Protein AF-F2U8V0-F1 (afdb_monomer_lite)

pLDDT: mean 76.18, std 14.38, range [23.23, 94.94]

Secondary structure (DSSP, 8-state):
-PPP-EEEE-SSTTS-SSS-EEEE--SS-------S--------------------SSHHHHHHHHHHHHHHHHHHHHHHS-SSPP-S-TTHHHHHHHHHHHHHHHHHHHHHHHHHHHHHHHHHHHHHHHHHHHHHHHHHHHHHHHHHHHHHHHHHHHHHHHHHHHHT------HHHHHHHHHHHHHHHHHHHHHHHHHHHHHHHHHHHHHHHHHHHHHHHHHHHHHHHHHHHHHHHHHHHHHHHHHHS------HHHHHHHHHHHHHHHHHHHHHHHHHHHTTGGG-THHHHHHHHHHHHHHHHHHHHHHHHHHHHHHHHHHHHHHHHHHHHHHHHHHHHHHHHHHTTSS---TTTHHHHHHHHHHHHHHHHHHHHHHHHHHHHHHHHHHHHHHHHHHHHHHHHHHHHHHHHHHHHH-SSS-HHHHHHHHHHHHHHHHHHHHHHHHHHHHHHHHHHHHHHHTB-TTT-PBPSSHHHHHHHHHHHHHHHHHHHHHHHHHHHHHHHHHHHHHHHHHHHHHHHHHHHHHHHHHHHHHHHHHHHHHHHHHHHHHHHHHHHHHHHHHHHHHHHHHHHHHHHHHHHHHHHHHHHHHHHHHHTT--------HHHHHHHHHHHHHHHHHHHHHHHHHHHHHHHHHHHHHHHHHHHHHHHHHHHHHHHHHHHHHHHHHHHHHHHHHHHHHHHHHHHHHHHHHHHHHHHHHHHHHHHHHHHHHHHHHHHHHHHHHHHHHHHHHHHHHHHHHHHHHHTTHHHHHHHHHHHHHHHHHHHHHHHHHHHHHHHHHHHHHHHHHHHHHHHHHHHHHHHTTTSTTTTTGGGTTTGGG-SS------------TTHHHHHHHHHHHHHHHHHHHHHHHHHHHHHHHHHHHTSTTTTTHHHHHHHHHHHHHHHHHHHHHHHHHHHHHHHHHHHHHHHHHHHHHHHHHHHHHHH---TT-SEEEEEEEE----TT----PEEEEEEEEETTEEEE-TTTS-HHHHHHHHHHHHHHHHHHH-TT--EEEEESTTTT--HHHHHHHHHHHHHHHHHHHHH-TT-EEEEE---HHHHHHHHHTT--SEEEEEEE-TTS-EEEEEEE-

Organism: Salpingoeca rosetta (strain ATCC 50818 / BSB-021) (NCBI:txid946362)

Radius of gyration: 73.56 Å; chains: 1; bounding box: 158×70×246 Å

Structure (mmCIF, N/CA/C/O backbone):
data_AF-F2U8V0-F1
#
_entry.id   AF-F2U8V0-F1
#
loop_
_atom_site.group_PDB
_atom_site.id
_atom_site.type_symbol
_atom_site.label_atom_id
_atom_site.label_alt_id
_atom_site.label_comp_id
_atom_site.label_asym_id
_atom_site.label_entity_id
_atom_site.label_seq_id
_atom_site.pdbx_PDB_ins_code
_atom_site.Cartn_x
_atom_site.Cartn_y
_atom_site.Cartn_z
_atom_site.occupancy
_atom_site.B_iso_or_equiv
_atom_site.auth_seq_id
_atom_site.auth_comp_id
_atom_site.auth_asym_id
_atom_site.auth_atom_id
_atom_site.pdbx_PDB_model_num
ATOM 1 N N . MET A 1 1 ? -17.686 14.213 -40.637 1.00 40.00 1 MET A N 1
ATOM 2 C CA . MET A 1 1 ? -17.757 15.286 -41.657 1.00 40.00 1 MET A CA 1
ATOM 3 C C . MET A 1 1 ? -19.070 15.128 -42.406 1.00 40.00 1 MET A C 1
ATOM 5 O O . MET A 1 1 ? -19.619 14.035 -42.356 1.00 40.00 1 MET A O 1
ATOM 9 N N . SER A 1 2 ? -19.578 16.181 -43.043 1.00 46.84 2 SER A N 1
ATOM 10 C CA . SER A 1 2 ? -20.846 16.135 -43.788 1.00 46.84 2 SER A CA 1
ATOM 11 C C . SER A 1 2 ? -20.584 15.921 -45.277 1.00 46.84 2 SER A C 1
ATOM 13 O O . SER A 1 2 ? -19.713 16.581 -45.839 1.00 46.84 2 SER A O 1
ATOM 15 N N . THR A 1 3 ? -21.344 15.035 -45.916 1.00 55.34 3 THR A N 1
ATOM 16 C CA . THR A 1 3 ? -21.312 14.789 -47.366 1.00 55.34 3 THR A CA 1
ATOM 17 C C . THR A 1 3 ? -22.511 15.441 -48.050 1.00 55.34 3 THR A C 1
ATOM 19 O O . THR A 1 3 ? -23.602 15.492 -47.486 1.00 55.34 3 THR A O 1
ATOM 22 N N . VAL A 1 4 ? -22.319 15.947 -49.271 1.00 64.75 4 VAL A N 1
ATOM 23 C CA . VAL A 1 4 ? -23.415 16.458 -50.109 1.00 64.75 4 VAL A CA 1
ATOM 24 C C . VAL A 1 4 ? -23.972 15.295 -50.918 1.00 64.75 4 VAL A C 1
ATOM 26 O O . VAL A 1 4 ? -23.248 14.726 -51.726 1.00 64.75 4 VAL A O 1
ATOM 29 N N . GLU A 1 5 ? -25.241 14.948 -50.707 1.00 74.12 5 GLU A N 1
ATOM 30 C CA . GLU A 1 5 ? -25.904 13.872 -51.457 1.00 74.12 5 GLU A CA 1
ATOM 31 C C . GLU A 1 5 ? -26.581 14.385 -52.733 1.00 74.12 5 GLU A C 1
ATOM 33 O O . GLU A 1 5 ? -26.511 13.727 -53.767 1.00 74.12 5 GLU A O 1
ATOM 38 N N . LYS A 1 6 ? -27.243 15.554 -52.685 1.00 82.06 6 LYS A N 1
ATOM 39 C CA . LYS A 1 6 ? -28.047 16.096 -53.797 1.00 82.06 6 LYS A CA 1
ATOM 40 C C . LYS A 1 6 ? -27.957 17.624 -53.886 1.00 82.06 6 LYS A C 1
ATOM 42 O O . LYS A 1 6 ? -27.827 18.299 -52.867 1.00 82.06 6 LYS A O 1
ATOM 47 N N . LEU A 1 7 ? -28.070 18.166 -55.099 1.00 80.31 7 LEU A N 1
ATOM 48 C CA . LEU A 1 7 ? -28.097 19.601 -55.412 1.00 80.31 7 LEU A CA 1
ATOM 49 C C . LEU A 1 7 ? -29.228 19.903 -56.403 1.00 80.31 7 LEU A C 1
ATOM 51 O O . LEU A 1 7 ? -29.312 19.260 -57.444 1.00 80.31 7 LEU A O 1
ATOM 55 N N . LEU A 1 8 ? -30.055 20.910 -56.110 1.00 85.88 8 LEU A N 1
ATOM 56 C CA . LEU A 1 8 ? -31.142 21.380 -56.976 1.00 85.88 8 LEU A CA 1
ATOM 57 C C . LEU A 1 8 ? -30.779 22.733 -57.607 1.00 85.88 8 LEU A C 1
ATOM 59 O O . LEU A 1 8 ? -30.311 23.636 -56.916 1.00 85.88 8 LEU A O 1
ATOM 63 N N . ILE A 1 9 ? -31.011 22.877 -58.914 1.00 80.69 9 ILE A N 1
ATOM 64 C CA . ILE A 1 9 ? -30.727 24.079 -59.712 1.00 80.69 9 ILE A CA 1
ATOM 65 C C . ILE A 1 9 ? -32.017 24.555 -60.396 1.00 80.69 9 ILE A C 1
ATOM 67 O O . ILE A 1 9 ? -32.730 23.762 -61.012 1.00 80.69 9 ILE A O 1
ATOM 71 N N . LYS A 1 10 ? -32.309 25.857 -60.291 1.00 80.94 10 LYS A N 1
ATOM 72 C CA . LYS A 1 10 ? -33.484 26.534 -60.865 1.00 80.94 10 LYS A CA 1
ATOM 73 C C . LYS A 1 10 ? -33.177 28.024 -61.067 1.00 80.94 10 LYS A C 1
ATOM 75 O O . LYS A 1 10 ? -32.527 28.615 -60.209 1.00 80.94 10 LYS A O 1
ATOM 80 N N . GLY A 1 11 ? -33.624 28.626 -62.173 1.00 64.69 11 GLY A N 1
ATOM 81 C CA . GLY A 1 11 ? -33.546 30.079 -62.404 1.00 64.69 11 GLY A CA 1
ATOM 82 C C . GLY A 1 11 ? -32.143 30.697 -62.520 1.00 64.69 11 GLY A C 1
ATOM 83 O O . GLY A 1 11 ? -31.967 31.861 -62.164 1.00 64.69 11 GLY A O 1
ATOM 84 N N . VAL A 1 12 ? -31.134 29.952 -62.989 1.00 64.25 12 VAL A N 1
ATOM 85 C CA . VAL A 1 12 ? -29.745 30.442 -63.126 1.00 64.25 12 VAL A CA 1
ATOM 86 C C . VAL A 1 12 ? -29.190 30.121 -64.516 1.00 64.25 12 VAL A C 1
ATOM 88 O O . VAL A 1 12 ? -29.197 28.972 -64.951 1.00 64.25 12 VAL A O 1
ATOM 91 N N . ARG A 1 13 ? -28.642 31.132 -65.209 1.00 68.75 13 ARG A N 1
ATOM 92 C CA . ARG A 1 13 ? -28.221 31.050 -66.626 1.00 68.75 13 ARG A CA 1
ATOM 93 C C . ARG A 1 13 ? -29.365 30.523 -67.513 1.00 68.75 13 ARG A C 1
ATOM 95 O O . ARG A 1 13 ? -30.432 31.116 -67.528 1.00 68.75 13 ARG A O 1
ATOM 102 N N . SER A 1 14 ? -29.129 29.444 -68.259 1.00 56.56 14 SER A N 1
ATOM 103 C CA . SER A 1 14 ? -30.080 28.821 -69.188 1.00 56.56 14 SER A CA 1
ATOM 104 C C . SER A 1 14 ? -31.062 27.855 -68.513 1.00 56.56 14 SER A C 1
ATOM 106 O O . SER A 1 14 ? -31.855 27.230 -69.210 1.00 56.56 14 SER A O 1
ATOM 108 N N . TYR A 1 15 ? -31.003 27.702 -67.184 1.00 60.31 15 TYR A N 1
ATOM 109 C CA . TYR A 1 15 ? -31.990 26.934 -66.430 1.00 60.31 15 TYR A CA 1
ATOM 110 C C . TYR A 1 15 ? -33.178 27.833 -66.090 1.00 60.31 15 TYR A C 1
ATOM 112 O O . TYR A 1 15 ? -33.035 28.822 -65.369 1.00 60.31 15 TYR A O 1
ATOM 120 N N . ASP A 1 16 ? -34.331 27.461 -66.633 1.00 57.78 16 ASP A N 1
ATOM 121 C CA . ASP A 1 16 ? -35.623 28.131 -66.497 1.00 57.78 16 ASP A CA 1
ATOM 122 C C . ASP A 1 16 ? -35.991 28.432 -65.016 1.00 57.78 16 ASP A C 1
ATOM 124 O O . ASP A 1 16 ? -35.707 27.620 -64.127 1.00 57.78 16 ASP A O 1
ATOM 128 N N . PRO A 1 17 ? -36.562 29.617 -64.709 1.00 69.88 17 PRO A N 1
ATOM 129 C CA . PRO A 1 17 ? -37.013 29.984 -63.368 1.00 69.88 17 PRO A CA 1
ATOM 130 C C . PRO A 1 17 ? -38.326 29.327 -62.905 1.00 69.88 17 PRO A C 1
ATOM 132 O O . PRO A 1 17 ? -38.696 29.554 -61.752 1.00 69.88 17 PRO A O 1
ATOM 135 N N . GLU A 1 18 ? -39.013 28.502 -63.705 1.00 66.12 18 GLU A N 1
ATOM 136 C CA . GLU A 1 18 ? -40.190 27.728 -63.264 1.00 66.12 18 GLU A CA 1
ATOM 137 C C . GLU A 1 18 ? -39.910 26.224 -63.060 1.00 66.12 18 GLU A C 1
ATOM 139 O O . GLU A 1 18 ? -40.281 25.676 -62.014 1.00 66.12 18 GLU A O 1
ATOM 144 N N . SER A 1 19 ? -39.189 25.556 -63.962 1.00 58.06 19 SER A N 1
ATOM 145 C CA . SER A 1 19 ? -38.725 24.169 -63.775 1.00 58.06 19 SER A CA 1
ATOM 146 C C . SER A 1 19 ? -37.467 24.063 -62.890 1.00 58.06 19 SER A C 1
ATOM 148 O O . SER A 1 19 ? -36.841 25.059 -62.537 1.00 58.06 19 SER A O 1
ATOM 150 N N . HIS A 1 20 ? -37.111 22.851 -62.450 1.00 70.12 20 HIS A N 1
ATOM 151 C CA . HIS A 1 20 ? -35.885 22.592 -61.683 1.00 70.12 20 HIS A CA 1
ATOM 152 C C . HIS A 1 20 ? -35.188 21.316 -62.155 1.00 70.12 20 HIS A C 1
ATOM 154 O O . HIS A 1 20 ? -35.829 20.407 -62.676 1.00 70.12 20 HIS A O 1
ATOM 160 N N . GLN A 1 21 ? -33.874 21.257 -61.952 1.00 74.06 21 GLN A N 1
ATOM 161 C CA . GLN A 1 21 ? -33.021 20.107 -62.254 1.00 74.06 21 GLN A CA 1
ATOM 162 C C . GLN A 1 21 ? -32.277 19.676 -60.987 1.00 74.06 21 GLN A C 1
ATOM 164 O O . GLN A 1 21 ? -31.945 20.523 -60.156 1.00 74.06 21 GLN A O 1
ATOM 169 N N . VAL A 1 22 ? -32.015 18.377 -60.824 1.00 79.19 22 VAL A N 1
ATOM 170 C CA . VAL A 1 22 ? -31.354 17.818 -59.631 1.00 79.19 22 VAL A CA 1
ATOM 171 C C . VAL A 1 22 ? -30.157 16.964 -60.042 1.00 79.19 22 VAL A C 1
ATOM 173 O O . VAL A 1 22 ? -30.249 16.168 -60.972 1.00 79.19 22 VAL A O 1
ATOM 176 N N . ILE A 1 23 ? -29.039 17.135 -59.338 1.00 78.31 23 ILE A N 1
ATOM 177 C CA . ILE A 1 23 ? -27.817 16.335 -59.465 1.00 78.31 23 ILE A CA 1
ATOM 178 C C . ILE A 1 23 ? -27.629 15.568 -58.157 1.00 78.31 23 ILE A C 1
ATOM 180 O O . ILE A 1 23 ? -27.691 16.168 -57.083 1.00 78.31 23 ILE A O 1
ATOM 184 N N . GLU A 1 24 ? -27.385 14.262 -58.241 1.00 77.94 24 GLU A N 1
ATOM 185 C CA . GLU A 1 24 ? -27.095 13.399 -57.090 1.00 77.94 24 GLU A CA 1
ATOM 186 C C . GLU A 1 24 ? -25.627 12.953 -57.134 1.00 77.94 24 GLU A C 1
ATOM 188 O O . GLU A 1 24 ? -25.103 12.639 -58.204 1.00 77.94 24 GLU A O 1
ATOM 193 N N . PHE A 1 25 ? -24.951 12.960 -55.985 1.00 74.81 25 PHE A N 1
ATOM 194 C CA . PHE A 1 25 ? -23.512 12.724 -55.876 1.00 74.81 25 PHE A CA 1
ATOM 195 C C . PHE A 1 25 ? -23.218 11.349 -55.271 1.00 74.81 25 PHE A C 1
ATOM 197 O O . PHE A 1 25 ? -23.571 11.045 -54.133 1.00 74.81 25 PHE A O 1
ATOM 204 N N . LEU A 1 26 ? -22.514 10.528 -56.043 1.00 66.19 26 LEU A N 1
ATOM 205 C CA . LEU A 1 26 ? -22.037 9.203 -55.672 1.00 66.19 26 LEU A CA 1
ATOM 206 C C . LEU A 1 26 ? -20.638 9.280 -55.041 1.00 66.19 26 LEU A C 1
ATOM 208 O O . LEU A 1 26 ? -19.777 10.047 -55.484 1.00 66.19 26 LEU A O 1
ATOM 212 N N . HIS A 1 27 ? -20.404 8.449 -54.024 1.00 59.88 27 HIS A N 1
ATOM 213 C CA . HIS A 1 27 ? -19.101 8.264 -53.379 1.00 59.88 27 HIS A CA 1
ATOM 214 C C . HIS A 1 27 ? -18.395 6.997 -53.901 1.00 59.88 27 HIS A C 1
ATOM 216 O O . HIS A 1 27 ? -19.069 6.004 -54.173 1.00 59.88 27 HIS A O 1
ATOM 222 N N . PRO A 1 28 ? -17.051 6.986 -54.010 1.00 44.47 28 PRO A N 1
ATOM 223 C CA . PRO A 1 28 ? -16.129 8.092 -53.727 1.00 44.47 28 PRO A CA 1
ATOM 224 C C . PRO A 1 28 ? -16.000 9.110 -54.876 1.00 44.47 28 PRO A C 1
ATOM 226 O O . PRO A 1 28 ? -15.349 10.134 -54.695 1.00 44.47 28 PRO A O 1
ATOM 229 N N . MET A 1 29 ? -16.585 8.848 -56.052 1.00 46.06 29 MET A N 1
ATOM 230 C CA . MET A 1 29 ? -16.443 9.702 -57.235 1.00 46.06 29 MET A CA 1
ATOM 231 C C . MET A 1 29 ? -17.756 9.828 -58.016 1.00 46.06 29 MET A C 1
ATOM 233 O O . MET A 1 29 ? -18.401 8.833 -58.336 1.00 46.06 29 MET A O 1
ATOM 237 N N . THR A 1 30 ? -18.096 11.062 -58.394 1.00 67.44 30 THR A N 1
ATOM 238 C CA . THR A 1 30 ? -19.153 11.392 -59.362 1.00 67.44 30 THR A CA 1
ATOM 239 C C . THR A 1 30 ? -18.502 11.969 -60.615 1.00 67.44 30 THR A C 1
ATOM 241 O O . THR A 1 30 ? -17.657 12.856 -60.505 1.00 67.44 30 THR A O 1
ATOM 244 N N . VAL A 1 31 ? -18.890 11.495 -61.800 1.00 52.88 31 VAL A N 1
ATOM 245 C CA . VAL A 1 31 ? -18.365 11.975 -63.090 1.00 52.88 31 VAL A CA 1
ATOM 246 C C . VAL A 1 31 ? -19.487 12.652 -63.871 1.00 52.88 31 VAL A C 1
ATOM 248 O O . VAL A 1 31 ? -20.575 12.097 -63.994 1.00 52.88 31 VAL A O 1
ATOM 251 N N . ILE A 1 32 ? -19.219 13.843 -64.409 1.00 58.72 32 ILE A N 1
ATOM 252 C CA . ILE A 1 32 ? -20.166 14.623 -65.216 1.00 58.72 32 ILE A CA 1
ATOM 253 C C . ILE A 1 32 ? -19.571 14.786 -66.619 1.00 58.72 32 ILE A C 1
ATOM 255 O O . ILE A 1 32 ? -18.475 15.321 -66.770 1.00 58.72 32 ILE A O 1
ATOM 259 N N . ILE A 1 33 ? -20.292 14.318 -67.640 1.00 48.41 33 ILE A N 1
ATOM 260 C CA . ILE A 1 33 ? -19.899 14.353 -69.059 1.00 48.41 33 ILE A CA 1
ATOM 261 C C . ILE A 1 33 ? -21.047 14.960 -69.876 1.00 48.41 33 ILE A C 1
ATOM 263 O O . ILE A 1 33 ? -22.217 14.730 -69.576 1.00 48.41 33 ILE A O 1
ATOM 267 N N . GLY A 1 34 ? -20.713 15.730 -70.915 1.00 48.25 34 GLY A N 1
ATOM 268 C CA . GLY A 1 34 ? -21.666 16.344 -71.843 1.00 48.25 34 GLY A CA 1
ATOM 269 C C . GLY A 1 34 ? -21.109 16.401 -73.269 1.00 48.25 34 GLY A C 1
ATOM 270 O O . GLY A 1 34 ? -19.901 16.297 -73.470 1.00 48.25 34 GLY A O 1
ATOM 271 N N . ALA A 1 35 ? -21.995 16.528 -74.259 1.00 37.34 35 ALA A N 1
ATOM 272 C CA . ALA A 1 35 ? -21.639 16.460 -75.678 1.00 37.34 35 ALA A CA 1
ATOM 273 C C . ALA A 1 35 ? -21.080 17.784 -76.248 1.00 37.34 35 ALA A C 1
ATOM 275 O O . ALA A 1 35 ? -21.297 18.870 -75.709 1.00 37.34 35 ALA A O 1
ATOM 276 N N . ASN A 1 36 ? -20.362 17.675 -77.369 1.00 53.50 36 ASN A N 1
ATOM 277 C CA . ASN A 1 36 ? -19.660 18.780 -78.030 1.00 53.50 36 ASN A CA 1
ATOM 278 C C . ASN A 1 36 ? -20.611 19.849 -78.601 1.00 53.50 36 ASN A C 1
ATOM 280 O O . ASN A 1 36 ? -21.632 19.511 -79.194 1.00 53.50 36 ASN A O 1
ATOM 284 N N . GLY A 1 37 ? -20.225 21.132 -78.526 1.00 43.78 37 GLY A N 1
ATOM 285 C CA . GLY A 1 37 ? -20.903 22.198 -79.285 1.00 43.78 37 GLY A CA 1
ATOM 286 C C . GLY A 1 37 ? -20.852 23.622 -78.716 1.00 43.78 37 GLY A C 1
ATOM 287 O O . GLY A 1 37 ? -21.108 24.566 -79.458 1.00 43.78 37 GLY A O 1
ATOM 288 N N . CYS A 1 38 ? -20.492 23.818 -77.441 1.00 38.06 38 CYS A N 1
ATOM 289 C CA . CYS A 1 38 ? -20.457 25.137 -76.776 1.00 38.06 38 CYS A CA 1
ATOM 290 C C . CYS A 1 38 ? -19.254 26.014 -77.201 1.00 38.06 38 CYS A C 1
ATOM 292 O O . CYS A 1 38 ? -18.442 26.423 -76.371 1.00 38.06 38 CYS A O 1
ATOM 294 N N . GLY A 1 39 ? -19.090 26.240 -78.505 1.00 31.50 39 GLY A N 1
ATOM 295 C CA . GLY A 1 39 ? -17.864 26.767 -79.099 1.00 31.50 39 GLY A CA 1
ATOM 296 C C . GLY A 1 39 ? -17.723 28.293 -79.143 1.00 31.50 39 GLY A C 1
ATOM 297 O O . GLY A 1 39 ? -18.661 29.060 -78.923 1.00 31.50 39 GLY A O 1
ATOM 298 N N . LYS A 1 40 ? -16.518 28.719 -79.534 1.00 29.52 40 LYS A N 1
ATOM 299 C CA . LYS A 1 40 ? -16.247 30.003 -80.193 1.00 29.52 40 LYS A CA 1
ATOM 300 C C . LYS A 1 40 ? -15.330 29.748 -81.388 1.00 29.52 40 LYS A C 1
ATOM 302 O O . LYS A 1 40 ? -14.359 29.009 -81.262 1.00 29.52 40 LYS A O 1
ATOM 307 N N . THR A 1 41 ? -15.629 30.371 -82.523 1.00 30.12 41 THR A N 1
ATOM 308 C CA . THR A 1 41 ? -14.927 30.156 -83.798 1.00 30.12 41 THR A CA 1
ATOM 309 C C . THR A 1 41 ? -14.448 31.488 -84.360 1.00 30.12 41 THR A C 1
ATOM 311 O O . THR A 1 41 ? -15.290 32.328 -84.647 1.00 30.12 41 THR A O 1
ATOM 314 N N . THR A 1 42 ? -13.137 31.661 -84.563 1.00 30.12 42 THR A N 1
ATOM 315 C CA . THR A 1 42 ? -12.507 32.689 -85.431 1.00 30.12 42 THR A CA 1
ATOM 316 C C . THR A 1 42 ? -10.974 32.552 -85.398 1.00 30.12 42 THR A C 1
ATOM 318 O O . THR A 1 42 ? -10.463 32.256 -84.325 1.00 30.12 42 THR A O 1
ATOM 321 N N . LYS A 1 43 ? -10.176 32.881 -86.430 1.00 28.17 43 LYS A N 1
ATOM 322 C CA . LYS A 1 43 ? -10.346 32.932 -87.907 1.00 28.17 43 LYS A CA 1
ATOM 323 C C . LYS A 1 43 ? -8.977 33.337 -88.523 1.00 28.17 43 LYS A C 1
ATOM 325 O O . LYS A 1 43 ? -8.315 34.160 -87.904 1.00 28.17 43 LYS A O 1
ATOM 330 N N . LEU A 1 44 ? -8.654 32.888 -89.747 1.00 29.16 44 LEU A N 1
ATOM 331 C CA . LEU A 1 44 ? -7.479 33.262 -90.580 1.00 29.16 44 LEU A CA 1
ATOM 332 C C . LEU A 1 44 ? -6.074 32.799 -90.104 1.00 29.16 44 LEU A C 1
ATOM 334 O O . LEU A 1 44 ? -5.814 32.801 -88.907 1.00 29.16 44 LEU A O 1
ATOM 338 N N . ASP A 1 45 ? -5.086 32.508 -90.971 1.00 35.09 45 ASP A N 1
ATOM 339 C CA . ASP A 1 45 ? -5.085 31.909 -92.335 1.00 35.09 45 ASP A CA 1
ATOM 340 C C . ASP A 1 45 ? -3.632 31.625 -92.819 1.00 35.09 45 ASP A C 1
ATOM 342 O O . ASP A 1 45 ? -2.698 32.280 -92.355 1.00 35.09 45 ASP A O 1
ATOM 346 N N . ARG A 1 46 ? -3.500 30.779 -93.865 1.00 34.19 46 ARG A N 1
ATOM 347 C CA . ARG A 1 46 ? -2.319 30.497 -94.740 1.00 34.19 46 ARG A CA 1
ATOM 348 C C . ARG A 1 46 ? -1.296 29.444 -94.253 1.00 34.19 46 ARG A C 1
ATOM 350 O O . ARG A 1 46 ? -0.859 29.501 -93.113 1.00 34.19 46 ARG A O 1
ATOM 357 N N . LEU A 1 47 ? -0.822 28.519 -95.105 1.00 29.12 47 LEU A N 1
ATOM 358 C CA . LEU A 1 47 ? -1.218 28.182 -96.493 1.00 29.12 47 LEU A CA 1
ATOM 359 C C . LEU A 1 47 ? -0.782 26.746 -96.857 1.00 29.12 47 LEU A C 1
ATOM 361 O O . LEU A 1 47 ? 0.350 26.382 -96.559 1.00 29.12 47 LEU A O 1
ATOM 365 N N . ASP A 1 48 ? -1.636 26.009 -97.573 1.00 35.09 48 ASP A N 1
ATOM 366 C CA . ASP A 1 48 ? -1.295 24.785 -98.319 1.00 35.09 48 ASP A CA 1
ATOM 367 C C . ASP A 1 48 ? -1.766 24.952 -99.778 1.00 35.09 48 ASP A C 1
ATOM 369 O O . ASP A 1 48 ? -2.964 24.936 -100.058 1.00 35.09 48 ASP A O 1
ATOM 373 N N . GLU A 1 49 ? -0.820 25.119 -100.704 1.00 35.09 49 GLU A N 1
ATOM 374 C CA . GLU A 1 49 ? -0.983 25.096 -102.167 1.00 35.09 49 GLU A CA 1
ATOM 375 C C . GLU A 1 49 ? 0.344 24.565 -102.755 1.00 35.09 49 GLU A C 1
ATOM 377 O O . GLU A 1 49 ? 1.408 24.954 -102.282 1.00 35.09 49 GLU A O 1
ATOM 382 N N . LEU A 1 50 ? 0.405 23.683 -103.758 1.00 31.02 50 LEU A N 1
ATOM 383 C CA . LEU A 1 50 ? -0.630 23.093 -104.617 1.00 31.02 50 LEU A CA 1
ATOM 384 C C . LEU A 1 50 ? -0.207 21.668 -105.036 1.00 31.02 50 LEU A C 1
ATOM 386 O O . LEU A 1 50 ? 0.982 21.361 -105.109 1.00 31.02 50 LEU A O 1
ATOM 390 N N . SER A 1 51 ? -1.169 20.788 -105.329 1.00 36.09 51 SER A N 1
ATOM 391 C CA . SER A 1 51 ? -0.901 19.379 -105.655 1.00 36.09 51 SER A CA 1
ATOM 392 C C . SER A 1 51 ? -0.656 19.104 -107.148 1.00 36.09 51 SER A C 1
ATOM 394 O O . SER A 1 51 ? -1.106 19.825 -108.038 1.00 36.09 51 SER A O 1
ATOM 396 N N . ALA A 1 52 ? 0.077 18.017 -107.401 1.00 44.03 52 ALA A N 1
ATOM 397 C CA . ALA A 1 52 ? 0.553 17.548 -108.702 1.00 44.03 52 ALA A CA 1
ATOM 398 C C . ALA A 1 52 ? -0.505 17.429 -109.818 1.00 44.03 52 ALA A C 1
ATOM 400 O O . ALA A 1 52 ? -1.637 17.009 -109.570 1.00 44.03 52 ALA A O 1
ATOM 401 N N . ARG A 1 53 ? -0.072 17.610 -111.081 1.00 30.94 53 ARG A N 1
ATOM 402 C CA . ARG A 1 53 ? -0.692 16.967 -112.258 1.00 30.94 53 ARG A CA 1
ATOM 403 C C . ARG A 1 53 ? 0.197 16.952 -113.513 1.00 30.94 53 ARG A C 1
ATOM 405 O O . ARG A 1 53 ? 0.591 18.002 -113.991 1.00 30.94 53 ARG A O 1
ATOM 412 N N . ILE A 1 54 ? 0.318 15.749 -114.090 1.00 33.75 54 ILE A N 1
ATOM 413 C CA . ILE A 1 54 ? 0.481 15.415 -115.526 1.00 33.75 54 ILE A CA 1
ATOM 414 C C . ILE A 1 54 ? 1.822 15.838 -116.196 1.00 33.75 54 ILE A C 1
ATOM 416 O O . ILE A 1 54 ? 2.111 17.021 -116.270 1.00 33.75 54 ILE A O 1
ATOM 420 N N . HIS A 1 55 ? 2.735 14.970 -116.679 1.00 40.19 55 HIS A N 1
ATOM 421 C CA . HIS A 1 55 ? 2.686 13.668 -117.403 1.00 40.19 55 HIS A CA 1
ATOM 422 C C . HIS A 1 55 ? 2.857 13.798 -118.945 1.00 40.19 55 HIS A C 1
ATOM 424 O O . HIS A 1 55 ? 2.831 14.874 -119.538 1.00 40.19 55 HIS A O 1
ATOM 430 N N . GLU A 1 56 ? 3.018 12.642 -119.595 1.00 44.88 56 GLU A N 1
ATOM 431 C CA . GLU A 1 56 ? 2.536 12.334 -120.952 1.00 44.88 56 GLU A CA 1
ATOM 432 C C . GLU A 1 56 ? 3.357 12.769 -122.180 1.00 44.88 56 GLU A C 1
ATOM 434 O O . GLU A 1 56 ? 3.348 12.027 -123.165 1.00 44.88 56 GLU A O 1
ATOM 439 N N . ARG A 1 57 ? 4.057 13.918 -122.180 1.00 39.81 57 ARG A N 1
ATOM 440 C CA . ARG A 1 57 ? 4.529 14.525 -123.455 1.00 39.81 57 ARG A CA 1
ATOM 441 C C . ARG A 1 57 ? 6.013 14.366 -123.848 1.00 39.81 57 ARG A C 1
ATOM 443 O O . ARG A 1 57 ? 6.248 14.040 -125.009 1.00 39.81 57 ARG A O 1
ATOM 450 N N . LYS A 1 58 ? 7.013 14.524 -122.961 1.00 40.41 58 LYS A N 1
ATOM 451 C CA . LYS A 1 58 ? 8.452 14.389 -123.347 1.00 40.41 58 LYS A CA 1
ATOM 452 C C . LYS A 1 58 ? 8.824 12.953 -123.786 1.00 40.41 58 LYS A C 1
ATOM 454 O O . LYS A 1 58 ? 9.499 12.759 -124.796 1.00 40.41 58 LYS A O 1
ATOM 459 N N . THR A 1 59 ? 8.366 11.931 -123.055 1.00 52.69 59 THR A N 1
ATOM 460 C CA . THR A 1 59 ? 8.921 10.557 -123.090 1.00 52.69 59 THR A CA 1
ATOM 461 C C . THR A 1 59 ? 8.828 9.846 -124.448 1.00 52.69 59 THR A C 1
ATOM 463 O O . THR A 1 59 ? 9.648 8.982 -124.745 1.00 52.69 59 THR A O 1
ATOM 466 N N . LYS A 1 60 ? 7.851 10.195 -125.299 1.00 55.59 60 LYS A N 1
ATOM 467 C CA . LYS A 1 60 ? 7.672 9.566 -126.624 1.00 55.59 60 LYS A CA 1
ATOM 468 C C . LYS A 1 60 ? 8.543 10.174 -127.732 1.00 55.59 60 LYS A C 1
ATOM 470 O O . LYS A 1 60 ? 8.765 9.495 -128.729 1.00 55.59 60 LYS A O 1
ATOM 475 N N . LEU A 1 61 ? 9.060 11.397 -127.564 1.00 51.25 61 LEU A N 1
ATOM 476 C CA . LEU A 1 61 ? 10.050 11.969 -128.491 1.00 51.25 61 LEU A CA 1
ATOM 477 C C . LEU A 1 61 ? 11.414 11.296 -128.309 1.00 51.25 61 LEU A C 1
ATOM 479 O O . LEU A 1 61 ? 12.021 10.851 -129.285 1.00 51.25 61 LEU A O 1
ATOM 483 N N . ALA A 1 62 ? 11.864 11.223 -127.052 1.00 52.28 62 ALA A N 1
ATOM 484 C CA . ALA A 1 62 ? 13.200 10.773 -126.672 1.00 52.28 62 ALA A CA 1
ATOM 485 C C . ALA A 1 62 ? 13.544 9.405 -127.279 1.00 52.28 62 ALA A C 1
ATOM 487 O O . ALA A 1 62 ? 14.493 9.303 -128.039 1.00 52.28 62 ALA A O 1
ATOM 488 N N . ILE A 1 63 ? 12.701 8.386 -127.092 1.00 64.81 63 ILE A N 1
ATOM 489 C CA . ILE A 1 63 ? 12.982 6.993 -127.497 1.00 64.81 63 ILE A CA 1
ATOM 490 C C . ILE A 1 63 ? 13.413 6.843 -128.975 1.00 64.81 63 ILE A C 1
ATOM 492 O O . ILE A 1 63 ? 14.335 6.082 -129.274 1.00 64.81 63 ILE A O 1
ATOM 496 N N . LEU A 1 64 ? 12.782 7.562 -129.912 1.00 57.97 64 LEU A N 1
ATOM 497 C CA . LEU A 1 64 ? 13.148 7.513 -131.339 1.00 57.97 64 LEU A CA 1
ATOM 498 C C . LEU A 1 64 ? 14.346 8.417 -131.654 1.00 57.97 64 LEU A C 1
ATOM 500 O O . LEU A 1 64 ? 15.270 8.013 -132.362 1.00 57.97 64 LEU A O 1
ATOM 504 N N . GLN A 1 65 ? 14.359 9.618 -131.073 1.00 52.94 65 GLN A N 1
ATOM 505 C CA . GLN A 1 65 ? 15.461 10.571 -131.183 1.00 52.94 65 GLN A CA 1
ATOM 506 C C . GLN A 1 65 ? 16.787 9.997 -130.685 1.00 52.94 65 GLN A C 1
ATOM 508 O O . GLN A 1 65 ? 17.819 10.214 -131.326 1.00 52.94 65 GLN A O 1
ATOM 513 N N . ASP A 1 66 ? 16.741 9.281 -129.567 1.00 58.84 66 ASP A N 1
ATOM 514 C CA . ASP A 1 66 ? 17.846 8.616 -128.900 1.00 58.84 66 ASP A CA 1
ATOM 515 C C . ASP A 1 66 ? 18.258 7.373 -129.659 1.00 58.84 66 ASP A C 1
ATOM 517 O O . ASP A 1 66 ? 19.450 7.156 -129.793 1.00 58.84 66 ASP A O 1
ATOM 521 N N . ARG A 1 67 ? 17.355 6.612 -130.287 1.00 63.44 67 ARG A N 1
ATOM 522 C CA . ARG A 1 67 ? 17.799 5.491 -131.130 1.00 63.44 67 ARG A CA 1
ATOM 523 C C . ARG A 1 67 ? 18.710 5.948 -132.278 1.00 63.44 67 ARG A C 1
ATOM 525 O O . ARG A 1 67 ? 19.687 5.259 -132.570 1.00 63.44 67 ARG A O 1
ATOM 532 N N . TYR A 1 68 ? 18.472 7.126 -132.872 1.00 60.12 68 TYR A N 1
ATOM 533 C CA . TYR A 1 68 ? 19.435 7.711 -133.816 1.00 60.12 68 TYR A CA 1
ATOM 534 C C . TYR A 1 68 ? 20.592 8.457 -133.144 1.00 60.12 68 TYR A C 1
ATOM 536 O O . TYR A 1 68 ? 21.726 8.323 -133.607 1.00 60.12 68 TYR A O 1
ATOM 544 N N . LYS A 1 69 ? 20.341 9.239 -132.077 1.00 56.66 69 LYS A N 1
ATOM 545 C CA . LYS A 1 69 ? 21.406 9.917 -131.316 1.00 56.66 69 LYS A CA 1
ATOM 546 C C . LYS A 1 69 ? 22.397 8.866 -130.857 1.00 56.66 69 LYS A C 1
ATOM 548 O O . LYS A 1 69 ? 23.489 8.875 -131.374 1.00 56.66 69 LYS A O 1
ATOM 553 N N . HIS A 1 70 ? 22.005 7.899 -130.039 1.00 60.44 70 HIS A N 1
ATOM 554 C CA . HIS A 1 70 ? 22.828 6.805 -129.531 1.00 60.44 70 HIS A CA 1
ATOM 555 C C . HIS A 1 70 ? 23.666 6.119 -130.622 1.00 60.44 70 HIS A C 1
ATOM 557 O O . HIS A 1 70 ? 24.853 5.952 -130.403 1.00 60.44 70 HIS A O 1
ATOM 563 N N . LEU A 1 71 ? 23.156 5.824 -131.826 1.00 55.88 71 LEU A N 1
ATOM 564 C CA . LEU A 1 71 ? 24.002 5.262 -132.899 1.00 55.88 71 LEU A CA 1
ATOM 565 C C . LEU A 1 71 ? 24.986 6.280 -133.515 1.00 55.88 71 LEU A C 1
ATOM 567 O O . LEU A 1 71 ? 26.176 5.997 -133.647 1.00 55.88 71 LEU A O 1
ATOM 571 N N . LYS A 1 72 ? 24.532 7.494 -133.848 1.00 52.56 72 LYS A N 1
ATOM 572 C CA . LYS A 1 72 ? 25.381 8.566 -134.413 1.00 52.56 72 LYS A CA 1
ATOM 573 C C . LYS A 1 72 ? 26.394 9.116 -133.399 1.00 52.56 72 LYS A C 1
ATOM 575 O O . LYS A 1 72 ? 27.499 9.530 -133.750 1.00 52.56 72 LYS A O 1
ATOM 580 N N . GLN A 1 73 ? 25.991 9.136 -132.141 1.00 55.97 73 GLN A N 1
ATOM 581 C CA . GLN A 1 73 ? 26.681 9.654 -130.976 1.00 55.97 73 GLN A CA 1
ATOM 582 C C . GLN A 1 73 ? 27.666 8.606 -130.481 1.00 55.97 73 GLN A C 1
ATOM 584 O O . GLN A 1 73 ? 28.828 8.947 -130.414 1.00 55.97 73 GLN A O 1
ATOM 589 N N . GLN A 1 74 ? 27.308 7.323 -130.334 1.00 50.91 74 GLN A N 1
ATOM 590 C CA . GLN A 1 74 ? 28.306 6.280 -130.057 1.00 50.91 74 GLN A CA 1
ATOM 591 C C . GLN A 1 74 ? 29.409 6.230 -131.122 1.00 50.91 74 GLN A C 1
ATOM 593 O O . GLN A 1 74 ? 30.562 6.037 -130.755 1.00 50.91 74 GLN A O 1
ATOM 598 N N . HIS A 1 75 ? 29.091 6.438 -132.408 1.00 58.41 75 HIS A N 1
ATOM 599 C CA . HIS A 1 75 ? 30.112 6.513 -133.458 1.00 58.41 75 HIS A CA 1
ATOM 600 C C . HIS A 1 75 ? 30.997 7.772 -133.349 1.00 58.41 75 HIS A C 1
ATOM 602 O O . HIS A 1 75 ? 32.223 7.699 -133.427 1.00 58.41 75 HIS A O 1
ATOM 608 N N . SER A 1 76 ? 30.398 8.949 -133.136 1.00 54.16 76 SER A N 1
ATOM 609 C CA . SER A 1 76 ? 31.152 10.211 -133.032 1.00 54.16 76 SER A CA 1
ATOM 610 C C . SER A 1 76 ? 31.795 10.458 -131.657 1.00 54.16 76 SER A C 1
ATOM 612 O O . SER A 1 76 ? 32.728 11.250 -131.563 1.00 54.16 76 SER A O 1
ATOM 614 N N . GLU A 1 77 ? 31.373 9.742 -130.617 1.00 50.56 77 GLU A N 1
ATOM 615 C CA . GLU A 1 77 ? 32.032 9.610 -129.316 1.00 50.56 77 GLU A CA 1
ATOM 616 C C . GLU A 1 77 ? 33.181 8.610 -129.404 1.00 50.56 77 GLU A C 1
ATOM 618 O O . GLU A 1 77 ? 34.269 8.941 -128.946 1.00 50.56 77 GLU A O 1
ATOM 623 N N . SER A 1 78 ? 33.024 7.450 -130.063 1.00 51.44 78 SER A N 1
ATOM 624 C CA . SER A 1 78 ? 34.166 6.551 -130.293 1.00 51.44 78 SER A CA 1
ATOM 625 C C . SER A 1 78 ? 35.267 7.228 -131.113 1.00 51.44 78 SER A C 1
ATOM 627 O O . SER A 1 78 ? 36.445 7.040 -130.818 1.00 51.44 78 SER A O 1
ATOM 629 N N . ALA A 1 79 ? 34.897 8.090 -132.067 1.00 49.22 79 ALA A N 1
ATOM 630 C CA . ALA A 1 79 ? 35.841 8.918 -132.816 1.00 49.22 79 ALA A CA 1
ATOM 631 C C . ALA A 1 79 ? 36.467 10.059 -131.985 1.00 49.22 79 ALA A C 1
ATOM 633 O O . ALA A 1 79 ? 37.603 10.451 -132.243 1.00 49.22 79 ALA A O 1
ATOM 634 N N . ARG A 1 80 ? 35.756 10.603 -130.984 1.00 52.31 80 ARG A N 1
ATOM 635 C CA . ARG A 1 80 ? 36.234 11.705 -130.118 1.00 52.31 80 ARG A CA 1
ATOM 636 C C . ARG A 1 80 ? 36.948 11.253 -128.839 1.00 52.31 80 ARG A C 1
ATOM 638 O O . ARG A 1 80 ? 37.617 12.070 -128.218 1.00 52.31 80 ARG A O 1
ATOM 645 N N . LEU A 1 81 ? 36.833 9.981 -128.459 1.00 47.25 81 LEU A N 1
ATOM 646 C CA . LEU A 1 81 ? 37.523 9.371 -127.313 1.00 47.25 81 LEU A CA 1
ATOM 647 C C . LEU A 1 81 ? 38.871 8.723 -127.688 1.00 47.25 81 LEU A C 1
ATOM 649 O O . LEU A 1 81 ? 39.563 8.202 -126.816 1.00 47.25 81 LEU A O 1
ATOM 653 N N . LEU A 1 82 ? 39.272 8.768 -128.964 1.00 50.19 82 LEU A N 1
ATOM 654 C CA . LEU A 1 82 ? 40.580 8.299 -129.429 1.00 50.19 82 LEU A CA 1
ATOM 655 C C . LEU A 1 82 ? 41.710 9.241 -128.986 1.00 50.19 82 LEU A C 1
ATOM 657 O O . LEU A 1 82 ? 41.821 10.362 -129.480 1.00 50.19 82 LEU A O 1
ATOM 661 N N . SER A 1 83 ? 42.594 8.768 -128.100 1.00 47.38 83 SER A N 1
ATOM 662 C CA . SER A 1 83 ? 43.799 9.508 -127.705 1.00 47.38 83 SER A CA 1
ATOM 663 C C . SER A 1 83 ? 44.942 8.597 -127.219 1.00 47.38 83 SER A C 1
ATOM 665 O O . SER A 1 83 ? 44.822 7.974 -126.157 1.00 47.38 83 SER A O 1
ATOM 667 N N . PRO A 1 84 ? 46.084 8.557 -127.937 1.00 52.75 84 PRO A N 1
ATOM 668 C CA . PRO A 1 84 ? 46.202 8.677 -129.396 1.00 52.75 84 PRO A CA 1
ATOM 669 C C . PRO A 1 84 ? 45.685 7.401 -130.096 1.00 52.75 84 PRO A C 1
ATOM 671 O O . PRO A 1 84 ? 45.410 6.394 -129.445 1.00 52.75 84 PRO A O 1
ATOM 674 N N . HIS A 1 85 ? 45.603 7.399 -131.431 1.00 56.41 85 HIS A N 1
ATOM 675 C CA . HIS A 1 85 ? 45.446 6.145 -132.181 1.00 56.41 85 HIS A CA 1
ATOM 676 C C . HIS A 1 85 ? 46.684 5.266 -131.945 1.00 56.41 85 HIS A C 1
ATOM 678 O O . HIS A 1 85 ? 47.800 5.649 -132.294 1.00 56.41 85 HIS A O 1
ATOM 684 N N . LEU A 1 86 ? 46.485 4.077 -131.370 1.00 62.12 86 LEU A N 1
ATOM 685 C CA . LEU A 1 86 ? 47.551 3.085 -131.221 1.00 62.12 86 LEU A CA 1
ATOM 686 C C . LEU A 1 86 ? 47.847 2.459 -132.600 1.00 62.12 86 LEU A C 1
ATOM 688 O O . LEU A 1 86 ? 46.919 1.913 -133.195 1.00 62.12 86 LEU A O 1
ATOM 692 N N . PRO A 1 87 ? 49.086 2.536 -133.130 1.00 54.97 87 PRO A N 1
ATOM 693 C CA . PRO A 1 87 ? 49.436 1.986 -134.447 1.00 54.97 87 PRO A CA 1
ATOM 694 C C . PRO A 1 87 ? 49.596 0.455 -134.439 1.00 54.97 87 PRO A C 1
ATOM 696 O O . PRO A 1 87 ? 49.765 -0.150 -135.495 1.00 54.97 87 PRO A O 1
ATOM 699 N N . ASP A 1 88 ? 49.557 -0.149 -133.248 1.00 63.34 88 ASP A N 1
ATOM 700 C CA . ASP A 1 88 ? 49.478 -1.590 -133.007 1.00 63.34 88 ASP A CA 1
ATOM 701 C C . ASP A 1 88 ? 48.343 -2.243 -133.826 1.00 63.34 88 ASP A C 1
ATOM 703 O O . ASP A 1 88 ? 47.279 -1.647 -134.033 1.00 63.34 88 ASP A O 1
ATOM 707 N N . SER A 1 89 ? 48.520 -3.497 -134.256 1.00 64.19 89 SER A N 1
ATOM 708 C CA . SER A 1 89 ? 47.451 -4.210 -134.961 1.00 64.19 89 SER A CA 1
ATOM 709 C C . SER A 1 89 ? 46.294 -4.587 -134.026 1.00 64.19 89 SER A C 1
ATOM 711 O O . SER A 1 89 ? 46.414 -4.611 -132.797 1.00 64.19 89 SER A O 1
ATOM 713 N N . THR A 1 90 ? 45.159 -4.969 -134.620 1.00 60.69 90 THR A N 1
ATOM 714 C CA . THR A 1 90 ? 43.983 -5.488 -133.896 1.00 60.69 90 THR A CA 1
ATOM 715 C C . THR A 1 90 ? 44.301 -6.728 -133.039 1.00 60.69 90 THR A C 1
ATOM 717 O O . THR A 1 90 ? 43.522 -7.059 -132.145 1.00 60.69 90 THR A O 1
ATOM 720 N N . GLU A 1 91 ? 45.430 -7.404 -133.284 1.00 60.38 91 GLU A N 1
ATOM 721 C CA . GLU A 1 91 ? 45.863 -8.592 -132.543 1.00 60.38 91 GLU A CA 1
ATOM 722 C C . GLU A 1 91 ? 46.861 -8.263 -131.419 1.00 60.38 91 GLU A C 1
ATOM 724 O O . GLU A 1 91 ? 46.721 -8.785 -130.312 1.00 60.38 91 GLU A O 1
ATOM 729 N N . ASP A 1 92 ? 47.788 -7.323 -131.636 1.00 62.69 92 ASP A N 1
ATOM 730 C CA . ASP A 1 92 ? 48.766 -6.884 -130.622 1.00 62.69 92 ASP A CA 1
ATOM 731 C C . ASP A 1 92 ? 48.081 -6.292 -129.376 1.00 62.69 92 ASP A C 1
ATOM 733 O O . ASP A 1 92 ? 48.463 -6.563 -128.230 1.00 62.69 92 ASP A O 1
ATOM 737 N N . LEU A 1 93 ? 47.007 -5.520 -129.589 1.00 61.78 93 LEU A N 1
ATOM 738 C CA . LEU A 1 93 ? 46.203 -4.916 -128.520 1.00 61.78 93 LEU A CA 1
ATOM 739 C C . LEU A 1 93 ? 45.553 -5.970 -127.604 1.00 61.78 93 LEU A C 1
ATOM 741 O O . LEU A 1 93 ? 45.426 -5.749 -126.397 1.00 61.78 93 LEU A O 1
ATOM 745 N N . LYS A 1 94 ? 45.202 -7.147 -128.142 1.00 63.59 94 LYS A N 1
ATOM 746 C CA . LYS A 1 94 ? 44.631 -8.265 -127.368 1.00 63.59 94 LYS A CA 1
ATOM 747 C C . LYS A 1 94 ? 45.674 -8.945 -126.477 1.00 63.59 94 LYS A C 1
ATOM 749 O O . LYS A 1 94 ? 45.309 -9.524 -125.453 1.00 63.59 94 LYS A O 1
ATOM 754 N N . GLN A 1 95 ? 46.957 -8.890 -126.844 1.00 66.94 95 GLN A N 1
ATOM 755 C CA . GLN A 1 95 ? 48.036 -9.511 -126.074 1.00 66.94 95 GLN A CA 1
ATOM 756 C C . GLN A 1 95 ? 48.417 -8.668 -124.848 1.00 66.94 95 GLN A C 1
ATOM 758 O O . GLN A 1 95 ? 48.506 -9.213 -123.745 1.00 66.94 95 GLN A O 1
ATOM 763 N N . LYS A 1 96 ? 48.548 -7.342 -125.011 1.00 65.94 96 LYS A N 1
ATOM 764 C CA . LYS A 1 96 ? 48.854 -6.401 -123.911 1.00 65.94 96 LYS A CA 1
ATOM 765 C C . LYS A 1 96 ? 47.798 -6.446 -122.794 1.00 65.94 96 LYS A C 1
ATOM 767 O O . LYS A 1 96 ? 48.143 -6.378 -121.616 1.00 65.94 96 LYS A O 1
ATOM 772 N N . LEU A 1 97 ? 46.523 -6.649 -123.147 1.00 67.38 97 LEU A N 1
ATOM 773 C CA . LEU A 1 97 ? 45.415 -6.739 -122.186 1.00 67.38 97 LEU A CA 1
ATOM 774 C C . LEU A 1 97 ? 45.584 -7.888 -121.167 1.00 67.38 97 LEU A C 1
ATOM 776 O O . LEU A 1 97 ? 45.262 -7.715 -119.994 1.00 67.38 97 LEU A O 1
ATOM 780 N N . ARG A 1 98 ? 46.125 -9.044 -121.586 1.00 65.44 98 ARG A N 1
ATOM 781 C CA . ARG A 1 98 ? 46.210 -10.260 -120.746 1.00 65.44 98 ARG A CA 1
ATOM 782 C C . ARG A 1 98 ? 47.252 -10.176 -119.632 1.00 65.44 98 ARG A C 1
ATOM 784 O O . ARG A 1 98 ? 47.077 -10.800 -118.592 1.00 65.44 98 ARG A O 1
ATOM 791 N N . GLN A 1 99 ? 48.330 -9.416 -119.830 1.00 65.44 99 GLN A N 1
ATOM 792 C CA . GLN A 1 99 ? 49.335 -9.197 -118.780 1.00 65.44 99 GLN A CA 1
ATOM 793 C C . GLN A 1 99 ? 48.789 -8.287 -117.665 1.00 65.44 99 GLN A C 1
ATOM 795 O O . GLN A 1 99 ? 49.127 -8.463 -116.496 1.00 65.44 99 GLN A O 1
ATOM 800 N N . TYR A 1 100 ? 47.882 -7.370 -118.016 1.00 64.69 100 TYR A N 1
ATOM 801 C CA . TYR A 1 100 ? 47.355 -6.333 -117.127 1.00 64.69 100 TYR A CA 1
ATOM 802 C C . TYR A 1 100 ? 46.438 -6.859 -116.007 1.00 64.69 100 TYR A C 1
ATOM 804 O O . TYR A 1 100 ? 46.346 -6.262 -114.935 1.00 64.69 100 TYR A O 1
ATOM 812 N N . GLU A 1 101 ? 45.745 -7.981 -116.226 1.00 66.94 101 GLU A N 1
ATOM 813 C CA . GLU A 1 101 ? 44.769 -8.507 -115.257 1.00 66.94 101 GLU A CA 1
ATOM 814 C C . GLU A 1 101 ? 45.428 -9.153 -114.021 1.00 66.94 101 GLU A C 1
ATOM 816 O O . GLU A 1 101 ? 44.819 -9.189 -112.950 1.00 66.94 101 GLU A O 1
ATOM 821 N N . SER A 1 102 ? 46.692 -9.584 -114.132 1.00 69.88 102 SER A N 1
ATOM 822 C CA . SER A 1 102 ? 47.450 -10.208 -113.034 1.00 69.88 102 SER A CA 1
ATOM 823 C C . SER A 1 102 ? 47.831 -9.212 -111.927 1.00 69.88 102 SER A C 1
ATOM 825 O O . SER A 1 102 ? 47.664 -9.488 -110.737 1.00 69.88 102 SER A O 1
ATOM 827 N N . GLU A 1 103 ? 48.287 -8.008 -112.292 1.00 67.88 103 GLU A N 1
ATOM 828 C CA . GLU A 1 103 ? 48.762 -7.016 -111.316 1.00 67.88 103 GLU A CA 1
ATOM 829 C C . GLU A 1 103 ? 47.625 -6.489 -110.427 1.00 67.88 103 GLU A C 1
ATOM 831 O O . GLU A 1 103 ? 47.776 -6.373 -109.205 1.00 67.88 103 GLU A O 1
ATOM 836 N N . VAL A 1 104 ? 46.457 -6.230 -111.025 1.00 71.88 104 VAL A N 1
ATOM 837 C CA . VAL A 1 104 ? 45.272 -5.690 -110.336 1.00 71.88 104 VAL A CA 1
ATOM 838 C C . VAL A 1 104 ? 44.737 -6.656 -109.272 1.00 71.88 104 VAL A C 1
ATOM 840 O O . VAL A 1 104 ? 44.250 -6.205 -108.232 1.00 71.88 104 VAL A O 1
ATOM 843 N N . ALA A 1 105 ? 44.860 -7.972 -109.481 1.00 73.62 105 ALA A N 1
ATOM 844 C CA . ALA A 1 105 ? 44.482 -8.972 -108.483 1.00 73.62 105 ALA A CA 1
ATOM 845 C C . ALA A 1 105 ? 45.320 -8.833 -107.196 1.00 73.62 105 ALA A C 1
ATOM 847 O O . ALA A 1 105 ? 44.763 -8.786 -106.097 1.00 73.62 105 ALA A O 1
ATOM 848 N N . SER A 1 106 ? 46.641 -8.659 -107.331 1.00 76.69 106 SER A N 1
ATOM 849 C CA . SER A 1 106 ? 47.559 -8.542 -106.187 1.00 76.69 106 SER A CA 1
ATOM 850 C C . SER A 1 106 ? 47.282 -7.315 -105.302 1.00 76.69 106 SER A C 1
ATOM 852 O O . SER A 1 106 ? 47.338 -7.405 -104.074 1.00 76.69 106 SER A O 1
ATOM 854 N N . LYS A 1 107 ? 46.917 -6.170 -105.903 1.00 75.12 107 LYS A N 1
ATOM 855 C CA . LYS A 1 107 ? 46.590 -4.939 -105.158 1.00 75.12 107 LYS A CA 1
ATOM 856 C C . LYS A 1 107 ? 45.264 -5.056 -104.395 1.00 75.12 107 LYS A C 1
ATOM 858 O O . LYS A 1 107 ? 45.151 -4.521 -103.293 1.00 75.12 107 LYS A O 1
ATOM 863 N N . ARG A 1 108 ? 44.282 -5.798 -104.928 1.00 75.12 108 ARG A N 1
ATOM 864 C CA . ARG A 1 108 ? 42.999 -6.057 -104.242 1.00 75.12 108 ARG A CA 1
ATOM 865 C C . ARG A 1 108 ? 43.157 -6.917 -102.990 1.00 75.12 108 ARG A C 1
ATOM 867 O O . ARG A 1 108 ? 42.503 -6.623 -101.993 1.00 75.12 108 ARG A O 1
ATOM 874 N N . GLN A 1 109 ? 44.022 -7.933 -103.021 1.00 78.81 109 GLN A N 1
ATOM 875 C CA . GLN A 1 109 ? 44.280 -8.780 -101.852 1.00 78.81 109 GLN A CA 1
ATOM 876 C C . GLN A 1 109 ? 44.838 -7.949 -100.682 1.00 78.81 109 GLN A C 1
ATOM 878 O O . GLN A 1 109 ? 44.255 -7.942 -99.598 1.00 78.81 109 GLN A O 1
ATOM 883 N N . LYS A 1 110 ? 45.882 -7.147 -100.935 1.00 79.19 110 LYS A N 1
ATOM 884 C CA . LYS A 1 110 ? 46.508 -6.279 -99.918 1.00 79.19 110 LYS A CA 1
ATOM 885 C C . LYS A 1 110 ? 45.535 -5.274 -99.293 1.00 79.19 110 LYS A C 1
ATOM 887 O O . LYS A 1 110 ? 45.646 -4.958 -98.109 1.00 79.19 110 LYS A O 1
ATOM 892 N N . PHE A 1 111 ? 44.557 -4.786 -100.059 1.00 82.12 111 PHE A N 1
ATOM 893 C CA . PHE A 1 111 ? 43.495 -3.921 -99.533 1.00 82.12 111 PHE A CA 1
ATOM 894 C C . PHE A 1 111 ? 42.582 -4.658 -98.535 1.00 82.12 111 PHE A C 1
ATOM 896 O O . PHE A 1 111 ? 42.260 -4.105 -97.485 1.00 82.12 111 PHE A O 1
ATOM 903 N N . GLN A 1 112 ? 42.198 -5.909 -98.817 1.00 79.88 112 GLN A N 1
ATOM 904 C CA . GLN A 1 112 ? 41.388 -6.721 -97.895 1.00 79.88 112 GLN A CA 1
ATOM 905 C C . GLN A 1 112 ? 42.154 -7.071 -96.610 1.00 79.88 112 GLN A C 1
ATOM 907 O O . GLN A 1 112 ? 41.588 -6.986 -95.520 1.00 79.88 112 GLN A O 1
ATOM 912 N N . GLU A 1 113 ? 43.444 -7.392 -96.728 1.00 83.19 113 GLU A N 1
ATOM 913 C CA . GLU A 1 113 ? 44.341 -7.640 -95.591 1.00 83.19 113 GLU A CA 1
ATOM 914 C C . GLU A 1 113 ? 44.456 -6.391 -94.695 1.00 83.19 113 GLU A C 1
ATOM 916 O O . GLU A 1 113 ? 44.169 -6.461 -93.499 1.00 83.19 113 GLU A O 1
ATOM 921 N N . THR A 1 114 ? 44.748 -5.222 -95.283 1.00 82.69 114 THR A N 1
ATOM 922 C CA . THR A 1 114 ? 44.839 -3.936 -94.555 1.00 82.69 114 THR A CA 1
ATOM 923 C C . THR A 1 114 ? 43.516 -3.566 -93.870 1.00 82.69 114 THR A C 1
ATOM 925 O O . THR A 1 114 ? 43.515 -3.085 -92.734 1.00 82.69 114 THR A O 1
ATOM 928 N N . LYS A 1 115 ? 42.370 -3.831 -94.518 1.00 82.50 115 LYS A N 1
ATOM 929 C CA . LYS A 1 115 ? 41.049 -3.594 -93.919 1.00 82.50 115 LYS A CA 1
ATOM 930 C C . LYS A 1 115 ? 40.825 -4.453 -92.674 1.00 82.50 115 LYS A C 1
ATOM 932 O O . LYS A 1 115 ? 40.423 -3.928 -91.638 1.00 82.50 115 LYS A O 1
ATOM 937 N N . ALA A 1 116 ? 41.139 -5.746 -92.750 1.00 84.31 116 ALA A N 1
ATOM 938 C CA . ALA A 1 116 ? 40.978 -6.666 -91.627 1.00 84.31 116 ALA A CA 1
ATOM 939 C C . ALA A 1 116 ? 41.874 -6.317 -90.420 1.00 84.31 116 ALA A C 1
ATOM 941 O O . ALA A 1 116 ? 41.546 -6.695 -89.294 1.00 84.31 116 ALA A O 1
ATOM 942 N N . GLU A 1 117 ? 42.986 -5.599 -90.618 1.00 84.44 117 GLU A N 1
ATOM 943 C CA . GLU A 1 117 ? 43.771 -5.019 -89.519 1.00 84.44 117 GLU A CA 1
ATOM 944 C C . GLU A 1 117 ? 43.108 -3.772 -88.917 1.00 84.44 117 GLU A C 1
ATOM 946 O O . GLU A 1 117 ? 43.025 -3.666 -87.690 1.00 84.44 117 GLU A O 1
ATOM 951 N N . SER A 1 118 ? 42.591 -2.862 -89.752 1.00 85.62 118 SER A N 1
ATOM 952 C CA . SER A 1 118 ? 41.901 -1.645 -89.293 1.00 85.62 118 SER A CA 1
ATOM 953 C C . SER A 1 118 ? 40.658 -1.979 -88.459 1.00 85.62 118 SER A C 1
ATOM 955 O O . SER A 1 118 ? 40.487 -1.452 -87.357 1.00 85.62 118 SER A O 1
ATOM 957 N N . ASP A 1 119 ? 39.840 -2.930 -88.916 1.00 83.56 119 ASP A N 1
ATOM 958 C CA . ASP A 1 119 ? 38.624 -3.355 -88.212 1.00 83.56 119 ASP A CA 1
ATOM 959 C C . ASP A 1 119 ? 38.952 -3.994 -86.841 1.00 83.56 119 ASP A C 1
ATOM 961 O O . ASP A 1 119 ? 38.319 -3.671 -85.832 1.00 83.56 119 ASP A O 1
ATOM 965 N N . LYS A 1 120 ? 40.018 -4.809 -86.748 1.00 85.94 120 LYS A N 1
ATOM 966 C CA . LYS A 1 120 ? 40.512 -5.373 -85.471 1.00 85.94 120 LYS A CA 1
ATOM 967 C C . LYS A 1 120 ? 41.058 -4.308 -84.515 1.00 85.94 120 LYS A C 1
ATOM 969 O O . LYS A 1 120 ? 40.919 -4.447 -83.298 1.00 85.94 120 LYS A O 1
ATOM 974 N N . ALA A 1 121 ? 41.699 -3.259 -85.032 1.00 84.31 121 ALA A N 1
ATOM 975 C CA . ALA A 1 121 ? 42.175 -2.144 -84.214 1.00 84.31 121 ALA A CA 1
ATOM 976 C C . ALA A 1 121 ? 40.999 -1.308 -83.673 1.00 84.31 121 ALA A C 1
ATOM 978 O O . ALA A 1 121 ? 40.973 -0.983 -82.485 1.00 84.31 121 ALA A O 1
ATOM 979 N N . LYS A 1 122 ? 39.985 -1.047 -84.510 1.00 83.56 122 LYS A N 1
ATOM 980 C CA . LYS A 1 122 ? 38.732 -0.369 -84.131 1.00 83.56 122 LYS A CA 1
ATOM 981 C C . LYS A 1 122 ? 37.961 -1.133 -83.049 1.00 83.56 122 LYS A C 1
ATOM 983 O O . LYS A 1 122 ? 37.451 -0.515 -82.116 1.00 83.56 122 LYS A O 1
ATOM 988 N N . GLU A 1 123 ? 37.922 -2.464 -83.111 1.00 86.25 123 GLU A N 1
ATOM 989 C CA . GLU A 1 123 ? 37.284 -3.274 -82.065 1.00 86.25 123 GLU A CA 1
ATOM 990 C C . GLU A 1 123 ? 38.036 -3.205 -80.721 1.00 86.25 123 GLU A C 1
ATOM 992 O O . GLU A 1 123 ? 37.415 -3.045 -79.668 1.00 86.25 123 GLU A O 1
ATOM 997 N N . LYS A 1 124 ? 39.378 -3.258 -80.743 1.00 84.75 124 LYS A N 1
ATOM 998 C CA . LYS A 1 124 ? 40.209 -3.075 -79.538 1.00 84.75 124 LYS A CA 1
ATOM 999 C C . LYS A 1 124 ? 39.988 -1.708 -78.889 1.00 84.75 124 LYS A C 1
ATOM 1001 O O . LYS A 1 124 ? 39.853 -1.646 -77.669 1.00 84.75 124 LYS A O 1
ATOM 1006 N N . LEU A 1 125 ? 39.911 -0.644 -79.692 1.00 87.69 125 LEU A N 1
ATOM 1007 C CA . LEU A 1 125 ? 39.679 0.718 -79.208 1.00 87.69 125 LEU A CA 1
ATOM 1008 C C . LEU A 1 125 ? 38.361 0.819 -78.418 1.00 87.69 125 LEU A C 1
ATOM 1010 O O . LEU A 1 125 ? 38.381 1.267 -77.275 1.00 87.69 125 LEU A O 1
ATOM 1014 N N . ARG A 1 126 ? 37.251 0.292 -78.960 1.00 83.94 126 ARG A N 1
ATOM 1015 C CA . ARG A 1 126 ? 35.933 0.286 -78.288 1.00 83.94 126 ARG A CA 1
ATOM 1016 C C . ARG A 1 126 ? 35.951 -0.420 -76.925 1.00 83.94 126 ARG A C 1
ATOM 1018 O O . ARG A 1 126 ? 35.341 0.058 -75.971 1.00 83.94 126 ARG A O 1
ATOM 1025 N N . ARG A 1 127 ? 36.654 -1.555 -76.813 1.00 86.06 127 ARG A N 1
ATOM 1026 C CA . ARG A 1 127 ? 36.791 -2.292 -75.539 1.00 86.06 127 ARG A CA 1
ATOM 1027 C C . ARG A 1 127 ? 37.550 -1.467 -74.491 1.00 86.06 127 ARG A C 1
ATOM 1029 O O . ARG A 1 127 ? 37.184 -1.472 -73.319 1.00 86.06 127 ARG A O 1
ATOM 1036 N N . LEU A 1 128 ? 38.582 -0.745 -74.922 1.00 87.25 128 LEU A N 1
ATOM 1037 C CA . LEU A 1 128 ? 39.429 0.075 -74.056 1.00 87.25 128 LEU A CA 1
ATOM 1038 C C . LEU A 1 128 ? 38.732 1.384 -73.635 1.00 87.25 128 LEU A C 1
ATOM 1040 O O . LEU A 1 128 ? 38.903 1.852 -72.512 1.00 87.25 128 LEU A O 1
ATOM 1044 N N . GLU A 1 129 ? 37.861 1.924 -74.489 1.00 81.50 129 GLU A N 1
ATOM 1045 C CA . GLU A 1 129 ? 36.978 3.054 -74.173 1.00 81.50 129 GLU A CA 1
ATOM 1046 C C . GLU A 1 129 ? 35.954 2.726 -73.078 1.00 81.50 129 GLU A C 1
ATOM 1048 O O . GLU A 1 129 ? 35.711 3.567 -72.210 1.00 81.50 129 GLU A O 1
ATOM 1053 N N . HIS A 1 130 ? 35.422 1.498 -73.047 1.00 84.31 130 HIS A N 1
ATOM 1054 C CA . HIS A 1 130 ? 34.558 1.036 -71.955 1.00 84.31 130 HIS A CA 1
ATOM 1055 C C . HIS A 1 130 ? 35.321 0.970 -70.621 1.00 84.31 130 HIS A C 1
ATOM 1057 O O . HIS A 1 130 ? 34.869 1.549 -69.634 1.00 84.31 130 HIS A O 1
ATOM 1063 N N . GLN A 1 131 ? 36.519 0.372 -70.604 1.00 84.44 131 GLN A N 1
ATOM 1064 C CA . GLN A 1 131 ? 37.381 0.321 -69.411 1.00 84.44 131 GLN A CA 1
ATOM 1065 C C . GLN A 1 131 ? 37.751 1.728 -68.902 1.00 84.44 131 GLN A C 1
ATOM 1067 O O . GLN A 1 131 ? 37.756 1.989 -67.699 1.00 84.44 131 GLN A O 1
ATOM 1072 N N . LEU A 1 132 ? 38.001 2.668 -69.821 1.00 84.88 132 LEU A N 1
ATOM 1073 C CA . LEU A 1 132 ? 38.229 4.082 -69.511 1.00 84.88 132 LEU A CA 1
ATOM 1074 C C . LEU A 1 132 ? 36.980 4.829 -69.020 1.00 84.88 132 LEU A C 1
ATOM 1076 O O . LEU A 1 132 ? 37.125 5.943 -68.514 1.00 84.88 132 LEU A O 1
ATOM 1080 N N . SER A 1 133 ? 35.776 4.281 -69.186 1.00 82.44 133 SER A N 1
ATOM 1081 C CA . SER A 1 133 ? 34.550 4.811 -68.580 1.00 82.44 133 SER A CA 1
ATOM 1082 C C . SER A 1 133 ? 34.424 4.346 -67.130 1.00 82.44 133 SER A C 1
ATOM 1084 O O . SER A 1 133 ? 34.201 5.161 -66.234 1.00 82.44 133 SER A O 1
ATOM 1086 N N . ASP A 1 134 ? 34.654 3.058 -66.882 1.00 84.88 134 ASP A N 1
ATOM 1087 C CA . ASP A 1 134 ? 34.501 2.456 -65.555 1.00 84.88 134 ASP A CA 1
ATOM 1088 C C . ASP A 1 134 ? 35.544 3.018 -64.571 1.00 84.88 134 ASP A C 1
ATOM 1090 O O . ASP A 1 134 ? 35.184 3.508 -63.498 1.00 84.88 134 ASP A O 1
ATOM 1094 N N . LEU A 1 135 ? 36.813 3.117 -64.994 1.00 85.19 135 LEU A N 1
ATOM 1095 C CA . LEU A 1 135 ? 37.883 3.769 -64.223 1.00 85.19 135 LEU A CA 1
ATOM 1096 C C . LEU A 1 135 ? 37.591 5.249 -63.902 1.00 85.19 135 LEU A C 1
ATOM 1098 O O . LEU A 1 135 ? 38.058 5.758 -62.884 1.00 85.19 135 LEU A O 1
ATOM 1102 N N . LYS A 1 136 ? 36.815 5.968 -64.729 1.00 81.38 136 LYS A N 1
ATOM 1103 C CA . LYS A 1 136 ? 36.409 7.358 -64.427 1.00 81.38 136 LYS A CA 1
ATOM 1104 C C . LYS A 1 136 ? 35.305 7.415 -63.373 1.00 81.38 136 LYS A C 1
ATOM 1106 O O . LYS A 1 136 ? 35.326 8.324 -62.543 1.00 81.38 136 LYS A O 1
ATOM 1111 N N . THR A 1 137 ? 34.375 6.460 -63.382 1.00 83.25 137 THR A N 1
ATOM 1112 C CA . THR A 1 137 ? 33.335 6.324 -62.351 1.00 83.25 137 THR A CA 1
ATOM 1113 C C . THR A 1 137 ? 33.960 6.031 -60.987 1.00 83.25 137 THR A C 1
ATOM 1115 O O . THR A 1 137 ? 33.697 6.753 -60.022 1.00 83.25 137 THR A O 1
ATOM 1118 N N . ASP A 1 138 ? 34.864 5.050 -60.926 1.00 82.19 138 ASP A N 1
ATOM 1119 C CA . ASP A 1 138 ? 35.583 4.680 -59.703 1.00 82.19 138 ASP A CA 1
ATOM 1120 C C . ASP A 1 138 ? 36.476 5.822 -59.196 1.00 82.19 138 ASP A C 1
ATOM 1122 O O . ASP A 1 138 ? 36.426 6.177 -58.014 1.00 82.19 138 ASP A O 1
ATOM 1126 N N . LEU A 1 139 ? 37.222 6.488 -60.088 1.00 83.81 139 LEU A N 1
ATOM 1127 C CA . LEU A 1 139 ? 37.989 7.689 -59.747 1.00 83.81 139 LEU A CA 1
ATOM 1128 C C . LEU A 1 139 ? 37.094 8.789 -59.152 1.00 83.81 139 LEU A C 1
ATOM 1130 O O . LEU A 1 139 ? 37.497 9.449 -58.191 1.00 83.81 139 LEU A O 1
ATOM 1134 N N . GLY A 1 140 ? 35.883 8.977 -59.684 1.00 81.62 140 GLY A N 1
ATOM 1135 C CA . GLY A 1 140 ? 34.884 9.895 -59.138 1.00 81.62 140 GLY A CA 1
ATOM 1136 C C . GLY A 1 140 ? 34.493 9.542 -57.702 1.0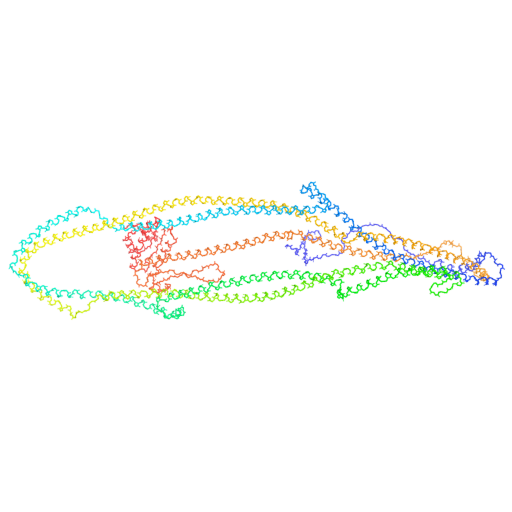0 81.62 140 GLY A C 1
ATOM 1137 O O . GLY A 1 140 ? 34.614 10.383 -56.808 1.00 81.62 140 GLY A O 1
ATOM 1138 N N . ALA A 1 141 ? 34.105 8.287 -57.461 1.00 82.75 141 ALA A N 1
ATOM 1139 C CA . ALA A 1 141 ? 33.692 7.797 -56.146 1.00 82.75 141 ALA A CA 1
ATOM 1140 C C . ALA A 1 141 ? 34.820 7.883 -55.098 1.00 82.75 141 ALA A C 1
ATOM 1142 O O . ALA A 1 141 ? 34.627 8.440 -54.012 1.00 82.75 141 ALA A O 1
ATOM 1143 N N . TYR A 1 142 ? 36.026 7.405 -55.426 1.00 83.44 142 TYR A N 1
ATOM 1144 C CA . TYR A 1 142 ? 37.180 7.475 -54.522 1.00 83.44 142 TYR A CA 1
ATOM 1145 C C . TYR A 1 142 ? 37.650 8.921 -54.281 1.00 83.44 142 TYR A C 1
ATOM 1147 O O . TYR A 1 142 ? 38.096 9.254 -53.178 1.00 83.44 142 TYR A O 1
ATOM 1155 N N . SER A 1 143 ? 37.532 9.808 -55.278 1.00 79.75 143 SER A N 1
ATOM 1156 C CA . SER A 1 143 ? 37.822 11.238 -55.117 1.00 79.75 143 SER A CA 1
ATOM 1157 C C . SER A 1 143 ? 36.820 11.904 -54.168 1.00 79.75 143 SER A C 1
ATOM 1159 O O . SER A 1 143 ? 37.233 12.597 -53.235 1.00 79.75 143 SER A O 1
ATOM 1161 N N . GLN A 1 144 ? 35.519 11.626 -54.327 1.00 81.19 144 GLN A N 1
ATOM 1162 C CA . GLN A 1 144 ? 34.467 12.142 -53.449 1.00 81.19 144 GLN A CA 1
ATOM 1163 C C . GLN A 1 144 ? 34.689 11.712 -51.991 1.00 81.19 144 GLN A C 1
ATOM 1165 O O . GLN A 1 144 ? 34.733 12.573 -51.109 1.00 81.19 144 GLN A O 1
ATOM 1170 N N . ALA A 1 145 ? 34.943 10.423 -51.738 1.00 80.81 145 ALA A N 1
ATOM 1171 C CA . ALA A 1 145 ? 35.250 9.921 -50.396 1.00 80.81 145 ALA A CA 1
ATOM 1172 C C . ALA A 1 145 ? 36.497 10.597 -49.783 1.00 80.81 145 ALA A C 1
ATOM 1174 O O . ALA A 1 145 ? 36.501 10.975 -48.611 1.00 80.81 145 ALA A O 1
ATOM 1175 N N . SER A 1 146 ? 37.534 10.844 -50.592 1.00 81.81 146 SER A N 1
ATOM 1176 C CA . SER A 1 146 ? 38.743 11.562 -50.164 1.00 81.81 146 SER A CA 1
ATOM 1177 C C . SER A 1 146 ? 38.483 13.042 -49.842 1.00 81.81 146 SER A C 1
ATOM 1179 O O . SER A 1 146 ? 39.071 13.581 -48.900 1.00 81.81 146 SER A O 1
ATOM 1181 N N . THR A 1 147 ? 37.577 13.714 -50.564 1.00 83.25 147 THR A N 1
ATOM 1182 C CA . THR A 1 147 ? 37.151 15.083 -50.218 1.00 83.25 147 THR A CA 1
ATOM 1183 C C . THR A 1 147 ? 36.279 15.133 -48.964 1.00 83.25 147 THR A C 1
ATOM 1185 O O . THR A 1 147 ? 36.472 16.026 -48.141 1.00 83.25 147 THR A O 1
ATOM 1188 N N . GLU A 1 148 ? 35.395 14.154 -48.751 1.00 82.88 148 GLU A N 1
ATOM 1189 C CA . GLU A 1 148 ? 34.589 14.073 -47.529 1.00 82.88 148 GLU A CA 1
ATOM 1190 C C . GLU A 1 148 ? 35.465 13.811 -46.297 1.00 82.88 148 GLU A C 1
ATOM 1192 O O . GLU A 1 148 ? 35.317 14.496 -45.288 1.00 82.88 148 GLU A O 1
ATOM 1197 N N . HIS A 1 149 ? 36.442 12.904 -46.389 1.00 84.38 149 HIS A N 1
ATOM 1198 C CA . HIS A 1 149 ? 37.413 12.674 -45.317 1.00 84.38 149 HIS A CA 1
ATOM 1199 C C . HIS A 1 149 ? 38.242 13.930 -44.995 1.00 84.38 149 HIS A C 1
ATOM 1201 O O . HIS A 1 149 ? 38.449 14.253 -43.825 1.00 84.38 149 HIS A O 1
ATOM 1207 N N . LYS A 1 150 ? 38.673 14.694 -46.013 1.00 82.81 150 LYS A N 1
ATOM 1208 C CA . LYS A 1 150 ? 39.328 15.998 -45.796 1.00 82.81 150 LYS A CA 1
ATOM 1209 C C . LYS A 1 150 ? 38.415 16.990 -45.073 1.00 82.81 150 LYS A C 1
ATOM 1211 O O . LYS A 1 150 ? 38.903 17.694 -44.192 1.00 82.81 150 LYS A O 1
ATOM 1216 N N . ARG A 1 151 ? 37.116 17.021 -45.403 1.00 84.94 151 ARG A N 1
ATOM 1217 C CA . ARG A 1 151 ? 36.137 17.842 -44.679 1.00 84.94 151 ARG A CA 1
ATOM 1218 C C . ARG A 1 151 ? 36.019 17.382 -43.226 1.00 84.94 151 ARG A C 1
ATOM 1220 O O . ARG A 1 151 ? 36.255 18.193 -42.347 1.00 84.94 151 ARG A O 1
ATOM 1227 N N . LYS A 1 152 ? 35.824 16.085 -42.957 1.00 84.31 152 LYS A N 1
ATOM 1228 C CA . LYS A 1 152 ? 35.725 15.544 -41.584 1.00 84.31 152 LYS A CA 1
ATOM 1229 C C . LYS A 1 152 ? 36.972 15.814 -40.730 1.00 84.31 152 LYS A C 1
ATOM 1231 O O . LYS A 1 152 ? 36.842 16.112 -39.547 1.00 84.31 152 LYS A O 1
ATOM 1236 N N . LEU A 1 153 ? 38.173 15.810 -41.316 1.00 83.56 153 LEU A N 1
ATOM 1237 C CA . LEU A 1 153 ? 39.404 16.238 -40.631 1.00 83.56 153 LEU A CA 1
ATOM 1238 C C . LEU A 1 153 ? 39.425 17.738 -40.278 1.00 83.56 153 LEU A C 1
ATOM 1240 O O . LEU A 1 153 ? 40.027 18.120 -39.273 1.00 83.56 153 LEU A O 1
ATOM 1244 N N . GLN A 1 154 ? 38.799 18.590 -41.092 1.00 84.62 154 GLN A N 1
ATOM 1245 C CA . GLN A 1 154 ? 38.622 20.016 -40.808 1.00 84.62 154 GLN A CA 1
ATOM 1246 C C . GLN A 1 154 ? 37.498 20.241 -39.783 1.00 84.62 154 GLN A C 1
ATOM 1248 O O . GLN A 1 154 ? 37.699 20.992 -38.830 1.00 84.62 154 GLN A O 1
ATOM 1253 N N . ASP A 1 155 ? 36.383 19.520 -39.916 1.00 84.56 155 ASP A N 1
ATOM 1254 C CA . ASP A 1 155 ? 35.252 19.506 -38.984 1.00 84.56 155 ASP A CA 1
ATOM 1255 C C . ASP A 1 155 ? 35.721 19.080 -37.575 1.00 84.56 155 ASP A C 1
ATOM 1257 O O . ASP A 1 155 ? 35.395 19.747 -36.594 1.00 84.56 155 ASP A O 1
ATOM 1261 N N . ARG A 1 156 ? 36.586 18.053 -37.463 1.00 85.12 156 ARG A N 1
ATOM 1262 C CA . ARG A 1 156 ? 37.239 17.641 -36.201 1.00 85.12 156 ARG A CA 1
ATOM 1263 C C . ARG A 1 156 ? 38.044 18.779 -35.573 1.00 85.12 156 ARG A C 1
ATOM 1265 O O . ARG A 1 156 ? 37.896 19.054 -34.386 1.00 85.12 156 ARG A O 1
ATOM 1272 N N . LYS A 1 157 ? 38.894 19.456 -36.356 1.00 83.44 157 LYS A N 1
ATOM 1273 C CA . LYS A 1 157 ? 39.721 20.574 -35.863 1.00 83.44 157 LYS A CA 1
ATOM 1274 C C . LYS A 1 157 ? 38.868 21.751 -35.391 1.00 83.44 157 LYS A C 1
ATOM 1276 O O . LYS A 1 157 ? 39.166 22.326 -34.348 1.00 83.44 157 LYS A O 1
ATOM 1281 N N . GLN A 1 158 ? 37.806 22.081 -36.125 1.00 84.25 158 GLN A N 1
ATOM 1282 C CA . GLN A 1 158 ? 36.878 23.142 -35.744 1.00 84.25 158 GLN A CA 1
ATOM 1283 C C . GLN A 1 158 ? 36.106 22.778 -34.466 1.00 84.25 158 GLN A C 1
ATOM 1285 O O . GLN A 1 158 ? 36.048 23.584 -33.540 1.00 84.25 158 GLN A O 1
ATOM 1290 N N . LEU A 1 159 ? 35.604 21.541 -34.366 1.00 85.25 159 LEU A N 1
ATOM 1291 C CA . LEU A 1 159 ? 34.907 21.050 -33.178 1.00 85.25 159 LEU A CA 1
ATOM 1292 C C . LEU A 1 159 ? 35.797 21.086 -31.927 1.00 85.25 159 LEU A C 1
ATOM 1294 O O . LEU A 1 159 ? 35.318 21.505 -30.879 1.00 85.25 159 LEU A O 1
ATOM 1298 N N . VAL A 1 160 ? 37.077 20.704 -32.022 1.00 83.81 160 VAL A N 1
ATOM 1299 C CA . VAL A 1 160 ? 38.026 20.822 -30.897 1.00 83.81 160 VAL A CA 1
ATOM 1300 C C . VAL A 1 160 ? 38.166 22.282 -30.450 1.00 83.81 160 VAL A C 1
ATOM 1302 O O . VAL A 1 160 ? 38.000 22.566 -29.268 1.00 83.81 160 VAL A O 1
ATOM 1305 N N . VAL A 1 161 ? 38.372 23.227 -31.377 1.00 82.31 161 VAL A N 1
ATOM 1306 C CA . VAL A 1 161 ? 38.475 24.666 -31.051 1.00 82.31 161 VAL A CA 1
ATOM 1307 C C . VAL A 1 161 ? 37.205 25.195 -30.376 1.00 82.31 161 VAL A C 1
ATOM 1309 O O . VAL A 1 161 ? 37.286 25.941 -29.396 1.00 82.31 161 VAL A O 1
ATOM 1312 N N . ASP A 1 162 ? 36.028 24.804 -30.862 1.00 82.88 162 ASP A N 1
ATOM 1313 C CA . ASP A 1 162 ? 34.758 25.249 -30.288 1.00 82.88 162 ASP A CA 1
ATOM 1314 C C . ASP A 1 162 ? 34.445 24.568 -28.945 1.00 82.88 162 ASP A C 1
ATOM 1316 O O . ASP A 1 162 ? 33.856 25.202 -28.072 1.00 82.88 162 ASP A O 1
ATOM 1320 N N . LEU A 1 163 ? 34.915 23.337 -28.715 1.00 83.31 163 LEU A N 1
ATOM 1321 C CA . LEU A 1 163 ? 34.843 22.666 -27.414 1.00 83.31 163 LEU A CA 1
ATOM 1322 C C . LEU A 1 163 ? 35.821 23.257 -26.386 1.00 83.31 163 LEU A C 1
ATOM 1324 O O . LEU A 1 163 ? 35.427 23.429 -25.232 1.00 83.31 163 LEU A O 1
ATOM 1328 N N . CYS A 1 164 ? 37.043 23.643 -26.777 1.00 81.06 164 CYS A N 1
ATOM 1329 C CA . CYS A 1 164 ? 37.957 24.380 -25.892 1.00 81.06 164 CYS A CA 1
ATOM 1330 C C . CYS A 1 164 ? 37.323 25.695 -25.416 1.00 81.06 164 CYS A C 1
ATOM 1332 O O . CYS A 1 164 ? 37.383 26.017 -24.230 1.00 81.06 164 CYS A O 1
ATOM 1334 N N . ARG A 1 165 ? 36.634 26.416 -26.316 1.00 80.56 165 ARG A N 1
ATOM 1335 C CA . ARG A 1 165 ? 35.841 27.610 -25.975 1.00 80.56 165 ARG A CA 1
ATOM 1336 C C . ARG A 1 165 ? 34.656 27.280 -25.067 1.00 80.56 165 ARG A C 1
ATOM 1338 O O . ARG A 1 165 ? 34.454 27.969 -24.072 1.00 80.56 165 ARG A O 1
ATOM 1345 N N . GLU A 1 166 ? 33.887 26.234 -25.379 1.00 81.81 166 GLU A N 1
ATOM 1346 C CA . GLU A 1 166 ? 32.717 25.824 -24.588 1.00 81.81 166 GLU A CA 1
ATOM 1347 C C . GLU A 1 166 ? 33.106 25.438 -23.148 1.00 81.81 166 GLU A C 1
ATOM 1349 O O . GLU A 1 166 ? 32.327 25.659 -22.219 1.00 81.81 166 GLU A O 1
ATOM 1354 N N . LEU A 1 167 ? 34.304 24.883 -22.948 1.00 78.44 167 LEU A N 1
ATOM 1355 C CA . LEU A 1 167 ? 34.823 24.404 -21.661 1.00 78.44 167 LEU A CA 1
ATOM 1356 C C . LEU A 1 167 ? 35.836 25.353 -20.989 1.00 78.44 167 LEU A C 1
ATOM 1358 O O . LEU A 1 167 ? 36.306 25.036 -19.901 1.00 78.44 167 LEU A O 1
ATOM 1362 N N . ALA A 1 168 ? 36.141 26.506 -21.596 1.00 77.00 168 ALA A N 1
ATOM 1363 C CA . ALA A 1 168 ? 37.145 27.475 -21.133 1.00 77.00 168 ALA A CA 1
ATOM 1364 C C . ALA A 1 168 ? 38.556 26.879 -20.905 1.00 77.00 168 ALA A C 1
ATOM 1366 O O . ALA A 1 168 ? 39.284 27.290 -20.000 1.00 77.00 168 ALA A O 1
ATOM 1367 N N . ILE A 1 169 ? 38.950 25.917 -21.743 1.00 75.69 169 ILE A N 1
ATOM 1368 C CA . ILE A 1 169 ? 40.274 25.282 -21.722 1.00 75.69 169 ILE A CA 1
ATOM 1369 C C . ILE A 1 169 ? 41.258 26.192 -22.472 1.00 75.69 169 ILE A C 1
ATOM 1371 O O . ILE A 1 169 ? 41.035 26.513 -23.639 1.00 75.69 169 ILE A O 1
ATOM 1375 N N . ALA A 1 170 ? 42.324 26.627 -21.793 1.00 60.84 170 ALA A N 1
ATOM 1376 C CA . ALA A 1 170 ? 43.255 27.634 -22.312 1.00 60.84 170 ALA A CA 1
ATOM 1377 C C . ALA A 1 170 ? 44.337 27.080 -23.262 1.00 60.84 170 ALA A C 1
ATOM 1379 O O . ALA A 1 170 ? 44.746 27.790 -24.175 1.00 60.84 170 ALA A O 1
ATOM 1380 N N . ASP A 1 171 ? 44.777 25.835 -23.058 1.00 64.62 171 ASP A N 1
ATOM 1381 C CA . ASP A 1 171 ? 45.913 25.202 -23.747 1.00 64.62 171 ASP A CA 1
ATOM 1382 C C . ASP A 1 171 ? 45.698 23.681 -23.917 1.00 64.62 171 ASP A C 1
ATOM 1384 O O . ASP A 1 171 ? 44.756 23.126 -23.353 1.00 64.62 171 ASP A O 1
ATOM 1388 N N . VAL A 1 172 ? 46.612 23.020 -24.648 1.00 55.59 172 VAL A N 1
ATOM 1389 C CA . VAL A 1 172 ? 46.526 21.660 -25.247 1.00 55.59 172 VAL A CA 1
ATOM 1390 C C . VAL A 1 172 ? 45.724 21.683 -26.562 1.00 55.59 172 VAL A C 1
ATOM 1392 O O . VAL A 1 172 ? 44.522 21.921 -26.554 1.00 55.59 172 VAL A O 1
ATOM 1395 N N . VAL A 1 173 ? 46.314 21.627 -27.768 1.00 62.53 173 VAL A N 1
ATOM 1396 C CA . VAL A 1 173 ? 47.397 20.798 -28.369 1.00 62.53 173 VAL A CA 1
ATOM 1397 C C . VAL A 1 173 ? 46.906 19.418 -28.830 1.00 62.53 173 VAL A C 1
ATOM 1399 O O . VAL A 1 173 ? 46.724 18.513 -28.032 1.00 62.53 173 VAL A O 1
ATOM 1402 N N . GLU A 1 174 ? 46.762 19.309 -30.157 1.00 64.94 174 GLU A N 1
ATOM 1403 C CA . GLU A 1 174 ? 46.412 18.144 -30.995 1.00 64.94 174 GLU A CA 1
ATOM 1404 C C . GLU A 1 174 ? 45.066 17.418 -30.720 1.00 64.94 174 GLU A C 1
ATOM 1406 O O . GLU A 1 174 ? 44.726 17.120 -29.577 1.00 64.94 174 GLU A O 1
ATOM 1411 N N . PRO A 1 175 ? 44.261 17.097 -31.766 1.00 67.19 175 PRO A N 1
ATOM 1412 C CA . PRO A 1 175 ? 42.933 16.496 -31.575 1.00 67.19 175 PRO A CA 1
ATOM 1413 C C . PRO A 1 175 ? 42.928 15.143 -30.858 1.00 67.19 175 PRO A C 1
ATOM 1415 O O . PRO A 1 175 ? 41.965 14.849 -30.155 1.00 67.19 175 PRO A O 1
ATOM 1418 N N . GLU A 1 176 ? 43.976 14.330 -31.033 1.00 67.19 176 GLU A N 1
ATOM 1419 C CA . GLU A 1 176 ? 44.078 13.019 -30.384 1.00 67.19 176 GLU A CA 1
ATOM 1420 C C . GLU A 1 176 ? 44.249 13.147 -28.854 1.00 67.19 176 GLU A C 1
ATOM 1422 O O . GLU A 1 176 ? 43.522 12.502 -28.100 1.00 67.19 176 GLU A O 1
ATOM 1427 N N . ALA A 1 177 ? 45.124 14.043 -28.376 1.00 72.75 177 ALA A N 1
ATOM 1428 C CA . ALA A 1 177 ? 45.355 14.254 -26.941 1.00 72.75 177 ALA A CA 1
ATOM 1429 C C . ALA A 1 177 ? 44.178 14.955 -26.231 1.00 72.75 177 ALA A C 1
ATOM 1431 O O . ALA A 1 177 ? 43.934 14.738 -25.041 1.00 72.75 177 ALA A O 1
ATOM 1432 N N . PHE A 1 178 ? 43.404 15.770 -26.956 1.00 81.06 178 PHE A N 1
ATOM 1433 C CA . PHE A 1 178 ? 42.225 16.447 -26.405 1.00 81.06 178 PHE A CA 1
ATOM 1434 C C . PHE A 1 178 ? 41.136 15.467 -25.931 1.00 81.06 178 PHE A C 1
ATOM 1436 O O . PHE A 1 178 ? 40.440 15.739 -24.950 1.00 81.06 178 PHE A O 1
ATOM 1443 N N . LEU A 1 179 ? 40.995 14.311 -26.587 1.00 79.81 179 LEU A N 1
ATOM 1444 C CA . LEU A 1 179 ? 39.982 13.314 -26.233 1.00 79.81 179 LEU A CA 1
ATOM 1445 C C . LEU A 1 179 ? 40.338 12.608 -24.910 1.00 79.81 179 LEU A C 1
ATOM 1447 O O . LEU A 1 179 ? 39.488 12.502 -24.023 1.00 79.81 179 LEU A O 1
ATOM 1451 N N . GLU A 1 180 ? 41.609 12.239 -24.717 1.00 80.44 180 GLU A N 1
ATOM 1452 C CA . GLU A 1 180 ? 42.114 11.719 -23.436 1.00 80.44 180 GLU A CA 1
ATOM 1453 C C . GLU A 1 180 ? 41.972 12.747 -22.301 1.00 80.44 180 GLU A C 1
ATOM 1455 O O . GLU A 1 180 ? 41.528 12.400 -21.202 1.00 80.44 180 GLU A O 1
ATOM 1460 N N . TYR A 1 181 ? 42.264 14.026 -22.572 1.00 83.00 181 TYR A N 1
ATOM 1461 C CA . TYR A 1 181 ? 42.085 15.117 -21.607 1.00 83.00 181 TYR A CA 1
ATOM 1462 C C . TYR A 1 181 ? 40.629 15.232 -21.123 1.00 83.00 181 TYR A C 1
ATOM 1464 O O . TYR A 1 181 ? 40.378 15.327 -19.917 1.00 83.00 181 TYR A O 1
ATOM 1472 N N . LEU A 1 182 ? 39.652 15.170 -22.036 1.00 83.56 182 LEU A N 1
ATOM 1473 C CA . LEU A 1 182 ? 38.232 15.197 -21.669 1.00 83.56 182 LEU A CA 1
ATOM 1474 C C . LEU A 1 182 ? 37.808 13.953 -20.878 1.00 83.56 182 LEU A C 1
ATOM 1476 O O . LEU A 1 182 ? 37.047 14.081 -19.917 1.00 83.56 182 LEU A O 1
ATOM 1480 N N . GLN A 1 183 ? 38.316 12.765 -21.220 1.00 85.00 183 GLN A N 1
ATOM 1481 C CA . GLN A 1 183 ? 38.071 11.550 -20.434 1.00 85.00 183 GLN A CA 1
ATOM 1482 C C . GLN A 1 183 ? 38.682 11.631 -19.022 1.00 85.00 183 GLN A C 1
ATOM 1484 O O . GLN A 1 183 ? 38.108 11.083 -18.079 1.00 85.00 183 GLN A O 1
ATOM 1489 N N . GLY A 1 184 ? 39.807 12.333 -18.853 1.00 86.56 184 GLY A N 1
ATOM 1490 C CA . GLY A 1 184 ? 40.364 12.689 -17.544 1.00 86.56 184 GLY A CA 1
ATOM 1491 C C . GLY A 1 184 ? 39.431 13.611 -16.755 1.00 86.56 184 GLY A C 1
ATOM 1492 O O . GLY A 1 184 ? 38.999 13.261 -15.658 1.00 86.56 184 GLY A O 1
ATOM 1493 N N . GLN A 1 185 ? 39.026 14.738 -17.351 1.00 85.81 185 GLN A N 1
ATOM 1494 C CA . GLN A 1 185 ? 38.089 15.690 -16.734 1.00 85.81 185 GLN A CA 1
ATOM 1495 C C . GLN A 1 185 ? 36.743 15.052 -16.348 1.00 85.81 185 GLN A C 1
ATOM 1497 O O . GLN A 1 185 ? 36.165 15.416 -15.323 1.00 85.81 185 GLN A O 1
ATOM 1502 N N . LEU A 1 186 ? 36.247 14.082 -17.127 1.00 89.44 186 LEU A N 1
ATOM 1503 C CA . LEU A 1 186 ? 35.034 13.331 -16.794 1.00 89.44 186 LEU A CA 1
ATOM 1504 C C . LEU A 1 186 ? 35.219 12.500 -15.516 1.00 89.44 186 LEU A C 1
ATOM 1506 O O . LEU A 1 186 ? 34.389 12.587 -14.612 1.00 89.44 186 LEU A O 1
ATOM 1510 N N . LYS A 1 187 ? 36.319 11.740 -15.411 1.00 89.19 187 LYS A N 1
ATOM 1511 C CA . LYS A 1 187 ? 36.645 10.928 -14.223 1.00 89.19 187 LYS A CA 1
ATOM 1512 C C . LYS A 1 187 ? 36.795 11.798 -12.976 1.00 89.19 187 LYS A C 1
ATOM 1514 O O . LYS A 1 187 ? 36.255 11.453 -11.927 1.00 89.19 187 LYS A O 1
ATOM 1519 N N . ASP A 1 188 ? 37.449 12.947 -13.108 1.00 89.12 188 ASP A N 1
ATOM 1520 C CA . ASP A 1 188 ? 37.603 13.929 -12.035 1.00 89.12 188 ASP A CA 1
ATOM 1521 C C . ASP A 1 188 ? 36.259 14.537 -11.596 1.00 89.12 188 ASP A C 1
ATOM 1523 O O . ASP A 1 188 ? 36.001 14.692 -10.400 1.00 89.12 188 ASP A O 1
ATOM 1527 N N . ALA A 1 189 ? 35.373 14.870 -12.541 1.00 88.50 189 ALA A N 1
ATOM 1528 C CA . ALA A 1 189 ? 34.033 15.375 -12.239 1.00 88.50 189 ALA A CA 1
ATOM 1529 C C . ALA A 1 189 ? 33.161 14.308 -11.553 1.00 88.50 189 ALA A C 1
ATOM 1531 O O . ALA A 1 189 ? 32.488 14.601 -10.563 1.00 88.50 189 ALA A O 1
ATOM 1532 N N . GLU A 1 190 ? 33.222 13.056 -12.013 1.00 89.12 190 GLU A N 1
ATOM 1533 C CA . GLU A 1 190 ? 32.563 11.929 -11.353 1.00 89.12 190 GLU A CA 1
ATOM 1534 C C . GLU A 1 190 ? 33.112 11.659 -9.945 1.00 89.12 190 GLU A C 1
ATOM 1536 O O . GLU A 1 190 ? 32.334 11.350 -9.042 1.00 89.12 190 GLU A O 1
ATOM 1541 N N . ALA A 1 191 ? 34.429 11.757 -9.742 1.00 90.69 191 ALA A N 1
ATOM 1542 C CA . ALA A 1 191 ? 35.058 11.590 -8.434 1.00 90.69 191 ALA A CA 1
ATOM 1543 C C . ALA A 1 191 ? 34.579 12.677 -7.459 1.00 90.69 191 ALA A C 1
ATOM 1545 O O . ALA A 1 191 ? 34.023 12.351 -6.409 1.00 90.69 191 ALA A O 1
ATOM 1546 N N . ARG A 1 192 ? 34.655 13.955 -7.862 1.00 90.06 192 ARG A N 1
ATOM 1547 C CA . ARG A 1 192 ? 34.128 15.095 -7.089 1.00 90.06 192 ARG A CA 1
ATOM 1548 C C . ARG A 1 192 ? 32.639 14.936 -6.765 1.00 90.06 192 ARG A C 1
ATOM 1550 O O . ARG A 1 192 ? 32.219 15.231 -5.645 1.00 90.06 192 ARG A O 1
ATOM 1557 N N . MET A 1 193 ? 31.834 14.424 -7.699 1.00 90.44 193 MET A N 1
ATOM 1558 C CA . MET A 1 193 ? 30.417 14.131 -7.455 1.00 90.44 193 MET A CA 1
ATOM 1559 C C . MET A 1 193 ? 30.222 13.005 -6.422 1.00 90.44 193 MET A C 1
ATOM 1561 O O . MET A 1 193 ? 29.379 13.137 -5.531 1.00 90.44 193 MET A O 1
ATOM 1565 N N . LYS A 1 194 ? 30.999 11.915 -6.507 1.00 89.50 194 LYS A N 1
ATOM 1566 C CA . LYS A 1 194 ? 30.949 10.778 -5.567 1.00 89.50 194 LYS A CA 1
ATOM 1567 C C . LYS A 1 194 ? 31.355 11.202 -4.147 1.00 89.50 194 LYS A C 1
ATOM 1569 O O . LYS A 1 194 ? 30.643 10.876 -3.198 1.00 89.50 194 LYS A O 1
ATOM 1574 N N . GLU A 1 195 ? 32.423 11.987 -4.001 1.00 91.44 195 GLU A N 1
ATOM 1575 C CA . GLU A 1 195 ? 32.863 12.556 -2.715 1.00 91.44 195 GLU A CA 1
ATOM 1576 C C . GLU A 1 195 ? 31.823 13.511 -2.119 1.00 91.44 195 GLU A C 1
ATOM 1578 O O . GLU A 1 195 ? 31.467 13.407 -0.943 1.00 91.44 195 GLU A O 1
ATOM 1583 N N . THR A 1 196 ? 31.279 14.410 -2.945 1.00 89.69 196 THR A N 1
ATOM 1584 C CA . THR A 1 196 ? 30.249 15.366 -2.524 1.00 89.69 196 THR A CA 1
ATOM 1585 C C . THR A 1 196 ? 28.998 14.636 -2.039 1.00 89.69 196 THR A C 1
ATOM 1587 O O . THR A 1 196 ? 28.484 14.944 -0.962 1.00 89.69 196 THR A O 1
ATOM 1590 N N . LYS A 1 197 ? 28.546 13.609 -2.775 1.00 91.25 197 LYS A N 1
ATOM 1591 C CA . LYS A 1 197 ? 27.437 12.745 -2.356 1.00 91.25 197 LYS A CA 1
ATOM 1592 C C . LYS A 1 197 ? 27.717 12.084 -1.005 1.00 91.25 197 LYS A C 1
ATOM 1594 O O . LYS A 1 197 ? 26.896 12.213 -0.104 1.00 91.25 197 LYS A O 1
ATOM 1599 N N . ALA A 1 198 ? 28.878 11.450 -0.833 1.00 91.19 198 ALA A N 1
ATOM 1600 C CA . ALA A 1 198 ? 29.250 10.802 0.426 1.00 91.19 198 ALA A CA 1
ATOM 1601 C C . ALA A 1 198 ? 29.295 11.789 1.612 1.00 91.19 198 ALA A C 1
ATOM 1603 O O . ALA A 1 198 ? 28.850 11.455 2.711 1.00 91.19 198 ALA A O 1
ATOM 1604 N N . SER A 1 199 ? 29.767 13.021 1.389 1.00 93.19 199 SER A N 1
ATOM 1605 C CA . SER A 1 199 ? 29.767 14.080 2.407 1.00 93.19 199 SER A CA 1
ATOM 1606 C C . SER A 1 199 ? 28.348 14.463 2.840 1.00 93.19 199 SER A C 1
ATOM 1608 O O . SER A 1 199 ? 28.058 14.503 4.037 1.00 93.19 199 SER A O 1
ATOM 1610 N N . TYR A 1 200 ? 27.434 14.693 1.890 1.00 91.38 200 TYR A N 1
ATOM 1611 C CA . TYR A 1 200 ? 26.039 15.006 2.215 1.00 91.38 200 TYR A CA 1
ATOM 1612 C C . TYR A 1 200 ? 25.287 13.819 2.820 1.00 91.38 200 TYR A C 1
ATOM 1614 O O . TYR A 1 200 ? 24.528 14.025 3.762 1.00 91.38 200 TYR A O 1
ATOM 1622 N N . ASP A 1 201 ? 25.535 12.591 2.366 1.00 89.00 201 ASP A N 1
ATOM 1623 C CA . ASP A 1 201 ? 24.930 11.385 2.941 1.00 89.00 201 ASP A CA 1
ATOM 1624 C C . ASP A 1 201 ? 25.392 11.178 4.405 1.00 89.00 201 ASP A C 1
ATOM 1626 O O . ASP A 1 201 ? 24.586 10.834 5.273 1.00 89.00 201 ASP A O 1
ATOM 1630 N N . GLN A 1 202 ? 26.650 11.510 4.739 1.00 91.75 202 GLN A N 1
ATOM 1631 C CA . GLN A 1 202 ? 27.132 11.514 6.129 1.00 91.75 202 GLN A CA 1
ATOM 1632 C C . GLN A 1 202 ? 26.525 12.653 6.972 1.00 91.75 202 GLN A C 1
ATOM 1634 O O . GLN A 1 202 ? 26.185 12.434 8.139 1.00 91.75 202 GLN A O 1
ATOM 1639 N N . LYS A 1 203 ? 26.373 13.868 6.417 1.00 90.81 203 LYS A N 1
ATOM 1640 C CA . LYS A 1 203 ? 25.655 14.966 7.098 1.00 90.81 203 LYS A CA 1
ATOM 1641 C C . LYS A 1 203 ? 24.207 14.556 7.397 1.00 90.81 203 LYS A C 1
ATOM 1643 O O . LYS A 1 203 ? 23.742 14.768 8.513 1.00 90.81 203 LYS A O 1
ATOM 1648 N N . GLN A 1 204 ? 23.536 13.940 6.422 1.00 88.94 204 GLN A N 1
ATOM 1649 C CA . GLN A 1 204 ? 22.145 13.498 6.495 1.00 88.94 204 GLN A CA 1
ATOM 1650 C C . GLN A 1 204 ? 21.935 12.500 7.642 1.00 88.94 204 GLN A C 1
ATOM 1652 O O . GLN A 1 204 ? 21.117 12.771 8.518 1.00 88.94 204 GLN A O 1
ATOM 1657 N N . SER A 1 205 ? 22.752 11.436 7.722 1.00 89.38 205 SER A N 1
ATOM 1658 C CA . SER A 1 205 ? 22.709 10.459 8.831 1.00 89.38 205 SER A CA 1
ATOM 1659 C C . SER A 1 205 ? 22.753 11.137 10.203 1.00 89.38 205 SER A C 1
ATOM 1661 O O . SER A 1 205 ? 21.931 10.849 11.067 1.00 89.38 205 SER A O 1
ATOM 1663 N N . ARG A 1 206 ? 23.645 12.121 10.388 1.00 91.75 206 ARG A N 1
ATOM 1664 C CA . ARG A 1 206 ? 23.766 12.858 11.657 1.00 91.75 206 ARG A CA 1
ATOM 1665 C C . ARG A 1 206 ? 22.535 13.703 11.995 1.00 91.75 206 ARG A C 1
ATOM 1667 O O . ARG A 1 206 ? 22.297 13.956 13.173 1.00 91.75 206 ARG A O 1
ATOM 1674 N N . VAL A 1 207 ? 21.771 14.175 11.008 1.00 90.62 207 VAL A N 1
ATOM 1675 C CA . VAL A 1 207 ? 20.522 14.920 11.247 1.00 90.62 207 VAL A CA 1
ATOM 1676 C C . VAL A 1 207 ? 19.360 13.963 11.522 1.00 90.62 207 VAL A C 1
ATOM 1678 O O . VAL A 1 207 ? 18.605 14.195 12.466 1.00 90.62 207 VAL A O 1
ATOM 1681 N N . ASP A 1 208 ? 19.259 12.853 10.788 1.00 88.81 208 ASP A N 1
ATOM 1682 C CA . ASP A 1 208 ? 18.265 11.805 11.049 1.00 88.81 208 ASP A CA 1
ATOM 1683 C C . ASP A 1 208 ? 18.475 11.139 12.429 1.00 88.81 208 ASP A C 1
ATOM 1685 O O . ASP A 1 208 ? 17.513 10.939 13.170 1.00 88.81 208 ASP A O 1
ATOM 1689 N N . GLU A 1 209 ? 19.722 10.912 12.859 1.00 90.56 209 GLU A N 1
ATOM 1690 C CA . GLU A 1 209 ? 20.054 10.455 14.219 1.00 90.56 209 GLU A CA 1
ATOM 1691 C C . GLU A 1 209 ? 19.578 11.441 15.303 1.00 90.56 209 GLU A C 1
ATOM 1693 O O . GLU A 1 209 ? 18.964 11.027 16.291 1.00 90.56 209 GLU A O 1
ATOM 1698 N N . LYS A 1 210 ? 19.815 12.755 15.132 1.00 89.44 210 LYS A N 1
ATOM 1699 C CA . LYS A 1 210 ? 19.293 13.791 16.050 1.00 89.44 210 LYS A CA 1
ATOM 1700 C C . LYS A 1 210 ? 17.764 13.783 16.092 1.00 89.44 210 LYS A C 1
ATOM 1702 O O . LYS A 1 210 ? 17.184 13.995 17.160 1.00 89.44 210 LYS A O 1
ATOM 1707 N N . HIS A 1 211 ? 17.119 13.610 14.937 1.00 90.62 211 HIS A N 1
ATOM 1708 C CA . HIS A 1 211 ? 15.663 13.604 14.793 1.00 90.62 211 HIS A CA 1
ATOM 1709 C C . HIS A 1 211 ? 15.053 12.419 15.540 1.00 90.62 211 HIS A C 1
ATOM 1711 O O . HIS A 1 211 ? 14.257 12.625 16.455 1.00 90.62 211 HIS A O 1
ATOM 1717 N N . GLU A 1 212 ? 15.512 11.196 15.274 1.00 89.00 212 GLU A N 1
ATOM 1718 C CA . GLU A 1 212 ? 14.964 9.999 15.918 1.00 89.00 212 GLU A CA 1
ATOM 1719 C C . GLU A 1 212 ? 15.263 9.971 17.434 1.00 89.00 212 GLU A C 1
ATOM 1721 O O . GLU A 1 212 ? 14.400 9.591 18.226 1.00 89.00 212 GLU A O 1
ATOM 1726 N N . GLN A 1 213 ? 16.410 10.498 17.891 1.00 91.06 213 GLN A N 1
ATOM 1727 C CA . GLN A 1 213 ? 16.679 10.691 19.328 1.00 91.06 213 GLN A CA 1
ATOM 1728 C C . GLN A 1 213 ? 15.686 11.652 20.008 1.00 91.06 213 GLN A C 1
ATOM 1730 O O . GLN A 1 213 ? 15.249 11.402 21.138 1.00 91.06 213 GLN A O 1
ATOM 1735 N N . LYS A 1 214 ? 15.318 12.761 19.350 1.00 90.62 214 LYS A N 1
ATOM 1736 C CA . LYS A 1 214 ? 14.291 13.696 19.847 1.00 90.62 214 LYS A CA 1
ATOM 1737 C C . LYS A 1 214 ? 12.901 13.043 19.825 1.00 90.62 214 LYS A C 1
ATOM 1739 O O . LYS A 1 214 ? 12.151 13.171 20.794 1.00 90.62 214 LYS A O 1
ATOM 1744 N N . ARG A 1 215 ? 12.593 12.281 18.772 1.00 89.50 215 ARG A N 1
ATOM 1745 C CA . ARG A 1 215 ? 11.320 11.576 18.557 1.00 89.50 215 ARG A CA 1
ATOM 1746 C C . ARG A 1 215 ? 11.076 10.492 19.604 1.00 89.50 215 ARG A C 1
ATOM 1748 O O . ARG A 1 215 ? 10.002 10.446 20.201 1.00 89.50 215 ARG A O 1
ATOM 1755 N N . ALA A 1 216 ? 12.088 9.677 19.898 1.00 89.81 216 ALA A N 1
ATOM 1756 C CA . ALA A 1 216 ? 12.035 8.654 20.938 1.00 89.81 216 ALA A CA 1
ATOM 1757 C C . ALA A 1 216 ? 11.714 9.260 22.317 1.00 89.81 216 ALA A C 1
ATOM 1759 O O . ALA A 1 216 ? 10.863 8.741 23.044 1.00 89.81 216 ALA A O 1
ATOM 1760 N N . LYS A 1 217 ? 12.323 10.408 22.654 1.00 90.69 217 LYS A N 1
ATOM 1761 C CA . LYS A 1 217 ? 12.022 11.151 23.889 1.00 90.69 217 LYS A CA 1
ATOM 1762 C C . LYS A 1 217 ? 10.603 11.726 23.900 1.00 90.69 217 LYS A C 1
ATOM 1764 O O . LYS A 1 217 ? 9.913 11.581 24.907 1.00 90.69 217 LYS A O 1
ATOM 1769 N N . PHE A 1 218 ? 10.135 12.316 22.797 1.00 92.00 218 PHE A N 1
ATOM 1770 C CA . PHE A 1 218 ? 8.750 12.793 22.677 1.00 92.00 218 PHE A CA 1
ATOM 1771 C C . PHE A 1 218 ? 7.739 11.654 22.901 1.00 92.00 218 PHE A C 1
ATOM 1773 O O . PHE A 1 218 ? 6.836 11.787 23.728 1.00 92.00 218 PHE A O 1
ATOM 1780 N N . ASN A 1 219 ? 7.946 10.500 22.259 1.00 87.81 219 ASN A N 1
ATOM 1781 C CA . ASN A 1 219 ? 7.106 9.310 22.426 1.00 87.81 219 ASN A CA 1
ATOM 1782 C C . ASN A 1 219 ? 7.108 8.806 23.885 1.00 87.81 219 ASN A C 1
ATOM 1784 O O . ASN A 1 219 ? 6.055 8.475 24.436 1.00 87.81 219 ASN A O 1
ATOM 1788 N N . GLN A 1 220 ? 8.271 8.800 24.549 1.00 91.19 220 GLN A N 1
ATOM 1789 C CA . GLN A 1 220 ? 8.399 8.420 25.961 1.00 91.19 220 GLN A CA 1
ATOM 1790 C C . GLN A 1 220 ? 7.641 9.381 26.900 1.00 91.19 220 GLN A C 1
ATOM 1792 O O . GLN A 1 220 ? 6.986 8.934 27.848 1.00 91.19 220 GLN A O 1
ATOM 1797 N N . LEU A 1 221 ? 7.692 10.691 26.635 1.00 91.69 221 LEU A N 1
ATOM 1798 C CA . LEU A 1 221 ? 6.932 11.706 27.374 1.00 91.69 221 LEU A CA 1
ATOM 1799 C C . LEU A 1 221 ? 5.422 11.554 27.146 1.00 91.69 221 LEU A C 1
ATOM 1801 O O . LEU A 1 221 ? 4.655 11.558 28.110 1.00 91.69 221 LEU A O 1
ATOM 1805 N N . GLN A 1 222 ? 4.991 11.335 25.900 1.00 90.50 222 GLN A N 1
ATOM 1806 C CA . GLN A 1 222 ? 3.588 11.107 25.547 1.00 90.50 222 GLN A CA 1
ATOM 1807 C C . GLN A 1 222 ? 3.009 9.875 26.266 1.00 90.50 222 GLN A C 1
ATOM 1809 O O . GLN A 1 222 ? 1.924 9.959 26.847 1.00 90.50 222 GLN A O 1
ATOM 1814 N N . ALA A 1 223 ? 3.750 8.762 26.310 1.00 88.62 223 ALA A N 1
ATOM 1815 C CA . ALA A 1 223 ? 3.349 7.556 27.036 1.00 88.62 223 ALA A CA 1
ATOM 1816 C C . ALA A 1 223 ? 3.214 7.801 28.553 1.00 88.62 223 ALA A C 1
ATOM 1818 O O . ALA A 1 223 ? 2.211 7.416 29.161 1.00 88.62 223 ALA A O 1
ATOM 1819 N N . ARG A 1 224 ? 4.172 8.512 29.172 1.00 92.31 224 ARG A N 1
ATOM 1820 C CA . ARG A 1 224 ? 4.099 8.906 30.595 1.00 92.31 224 ARG A CA 1
ATOM 1821 C C . ARG A 1 224 ? 2.898 9.810 30.887 1.00 92.31 224 ARG A C 1
ATOM 1823 O O . ARG A 1 224 ? 2.194 9.590 31.872 1.00 92.31 224 ARG A O 1
ATOM 1830 N N . LEU A 1 225 ? 2.620 10.784 30.021 1.00 91.75 225 LEU A N 1
ATOM 1831 C CA . LEU A 1 225 ? 1.462 11.678 30.142 1.00 91.75 225 LEU A CA 1
ATOM 1832 C C . LEU A 1 225 ? 0.126 10.937 29.986 1.00 91.75 225 LEU A C 1
ATOM 1834 O O . LEU A 1 225 ? -0.848 11.290 30.654 1.00 91.75 225 LEU A O 1
ATOM 1838 N N . GLN A 1 226 ? 0.063 9.903 29.143 1.00 90.19 226 GLN A N 1
ATOM 1839 C CA . GLN A 1 226 ? -1.116 9.044 29.016 1.00 90.19 226 GLN A CA 1
ATOM 1840 C C . GLN A 1 226 ? -1.323 8.176 30.266 1.00 90.19 226 GLN A C 1
ATOM 1842 O O . GLN A 1 226 ? -2.450 8.087 30.753 1.00 90.19 226 GLN A O 1
ATOM 1847 N N . HIS A 1 227 ? -0.254 7.604 30.830 1.00 91.06 227 HIS A N 1
ATOM 1848 C CA . HIS A 1 227 ? -0.319 6.856 32.089 1.00 91.06 227 HIS A CA 1
ATOM 1849 C C . HIS A 1 227 ? -0.783 7.741 33.259 1.00 91.06 227 HIS A C 1
ATOM 1851 O O . HIS A 1 227 ? -1.716 7.375 33.971 1.00 91.06 227 HIS A O 1
ATOM 1857 N N . LEU A 1 228 ? -0.211 8.942 33.419 1.00 91.69 228 LEU A N 1
ATOM 1858 C CA . LEU A 1 228 ? -0.615 9.879 34.476 1.00 91.69 228 LEU A CA 1
ATOM 1859 C C . LEU A 1 228 ? -2.097 10.269 34.383 1.00 91.69 228 LEU A C 1
ATOM 1861 O O . LEU A 1 228 ? -2.774 10.267 35.406 1.00 91.69 228 LEU A O 1
ATOM 1865 N N . LYS A 1 229 ? -2.636 10.507 33.177 1.00 90.06 229 LYS A N 1
ATOM 1866 C CA . LYS A 1 229 ? -4.083 10.739 32.984 1.00 90.06 229 LYS A CA 1
ATOM 1867 C C . LYS A 1 229 ? -4.939 9.562 33.460 1.00 90.06 229 LYS A C 1
ATOM 1869 O O . LYS A 1 229 ? -5.974 9.772 34.084 1.00 90.06 229 LYS A O 1
ATOM 1874 N N . GLN A 1 230 ? -4.511 8.324 33.202 1.00 89.75 230 GLN A N 1
ATOM 1875 C CA . GLN A 1 230 ? -5.224 7.140 33.693 1.00 89.75 230 GLN A CA 1
ATOM 1876 C C . GLN A 1 230 ? -5.186 7.035 35.225 1.00 89.75 230 GLN A C 1
ATOM 1878 O O . GLN A 1 230 ? -6.164 6.577 35.815 1.00 89.75 230 GLN A O 1
ATOM 1883 N N . THR A 1 231 ? -4.101 7.464 35.876 1.00 89.94 231 THR A N 1
ATOM 1884 C CA . THR A 1 231 ? -4.031 7.556 37.344 1.00 89.94 231 THR A CA 1
ATOM 1885 C C . THR A 1 231 ? -4.946 8.659 37.879 1.00 89.94 231 THR A C 1
ATOM 1887 O O . THR A 1 231 ? -5.765 8.379 38.749 1.00 89.94 231 THR A O 1
ATOM 1890 N N . GLU A 1 232 ? -4.913 9.869 37.307 1.00 90.69 232 GLU A N 1
ATOM 1891 C CA . GLU A 1 232 ? -5.827 10.965 37.676 1.00 90.69 232 GLU A CA 1
ATOM 1892 C C . GLU A 1 232 ? -7.303 10.536 37.594 1.00 90.69 232 GLU A C 1
ATOM 1894 O O . GLU A 1 232 ? -8.079 10.797 38.514 1.00 90.69 232 GLU A O 1
ATOM 1899 N N . ASP A 1 233 ? -7.700 9.849 36.517 1.00 88.69 233 ASP A N 1
ATOM 1900 C CA . ASP A 1 233 ? -9.070 9.360 36.332 1.00 88.69 233 ASP A CA 1
ATOM 1901 C C . ASP A 1 233 ? -9.436 8.203 37.277 1.00 88.69 233 ASP A C 1
ATOM 1903 O O . ASP A 1 233 ? -10.611 8.059 37.627 1.00 88.69 233 ASP A O 1
ATOM 1907 N N . LYS A 1 234 ? -8.465 7.393 37.729 1.00 90.31 234 LYS A N 1
ATOM 1908 C CA . LYS A 1 234 ? -8.673 6.411 38.808 1.00 90.31 234 LYS A CA 1
ATOM 1909 C C . LYS A 1 234 ? -8.922 7.131 40.132 1.00 90.31 234 LYS A C 1
ATOM 1911 O O . LYS A 1 234 ? -10.005 6.964 40.684 1.00 90.31 234 LYS A O 1
ATOM 1916 N N . CYS A 1 235 ? -8.008 7.994 40.582 1.00 89.88 235 CYS A N 1
ATOM 1917 C CA . CYS A 1 235 ? -8.154 8.741 41.838 1.00 89.88 235 CYS A CA 1
ATOM 1918 C C . CYS A 1 235 ? -9.453 9.570 41.852 1.00 89.88 235 CYS A C 1
ATOM 1920 O O . CYS A 1 235 ? -10.185 9.560 42.838 1.00 89.88 235 CYS A O 1
ATOM 1922 N N . ARG A 1 236 ? -9.828 10.209 40.731 1.00 90.62 236 ARG A N 1
ATOM 1923 C CA . ARG A 1 236 ? -11.117 10.917 40.584 1.00 90.62 236 ARG A CA 1
ATOM 1924 C C . ARG A 1 236 ? -12.340 10.011 40.744 1.00 90.62 236 ARG A C 1
ATOM 1926 O O . ARG A 1 236 ? -13.341 10.460 41.301 1.00 90.62 236 ARG A O 1
ATOM 1933 N N . LYS A 1 237 ? -12.295 8.764 40.262 1.00 89.25 237 LYS A N 1
ATOM 1934 C CA . LYS A 1 237 ? -13.371 7.779 40.473 1.00 89.25 237 LYS A CA 1
ATOM 1935 C C . LYS A 1 237 ? -13.411 7.316 41.930 1.00 89.25 237 LYS A C 1
ATOM 1937 O O . LYS A 1 237 ? -14.491 7.337 42.512 1.00 89.25 237 LYS A O 1
ATOM 1942 N N . THR A 1 238 ? -12.258 6.999 42.525 1.00 88.69 238 THR A N 1
ATOM 1943 C CA . THR A 1 238 ? -12.141 6.612 43.941 1.00 88.69 238 THR A CA 1
ATOM 1944 C C . THR A 1 238 ? -12.707 7.697 44.856 1.00 88.69 238 THR A C 1
ATOM 1946 O O . THR A 1 238 ? -13.609 7.417 45.644 1.00 88.69 238 THR A O 1
ATOM 1949 N N . ILE A 1 239 ? -12.267 8.951 44.687 1.00 89.62 239 ILE A N 1
ATOM 1950 C CA . ILE A 1 239 ? -12.767 10.108 45.445 1.00 89.62 239 ILE A CA 1
ATOM 1951 C C . ILE A 1 239 ? -14.284 10.220 45.302 1.00 89.62 239 ILE A C 1
ATOM 1953 O O . ILE A 1 239 ? -14.964 10.244 46.316 1.00 89.62 239 ILE A O 1
ATOM 1957 N N . ARG A 1 240 ? -14.837 10.196 44.078 1.00 88.88 240 ARG A N 1
ATOM 1958 C CA . ARG A 1 240 ? -16.297 10.254 43.872 1.00 88.88 240 ARG A CA 1
ATOM 1959 C C . ARG A 1 240 ? -17.043 9.140 44.609 1.00 88.88 240 ARG A C 1
ATOM 1961 O O . ARG A 1 240 ? -18.057 9.428 45.233 1.00 88.88 240 ARG A O 1
ATOM 1968 N N . SER A 1 241 ? -16.548 7.899 44.577 1.00 88.06 241 SER A N 1
ATOM 1969 C CA . SER A 1 241 ? -17.185 6.794 45.307 1.00 88.06 241 SER A CA 1
ATOM 1970 C C . SER A 1 241 ? -17.103 6.948 46.830 1.00 88.06 241 SER A C 1
ATOM 1972 O O . SER A 1 241 ? -18.080 6.663 47.514 1.00 88.06 241 SER A O 1
ATOM 1974 N N . LEU A 1 242 ? -15.985 7.449 47.365 1.00 88.44 242 LEU A N 1
ATOM 1975 C CA . LEU A 1 242 ? -15.833 7.706 48.800 1.00 88.44 242 LEU A CA 1
ATOM 1976 C C . LEU A 1 242 ? -16.673 8.911 49.254 1.00 88.44 242 LEU A C 1
ATOM 1978 O O . LEU A 1 242 ? -17.290 8.858 50.313 1.00 88.44 242 LEU A O 1
ATOM 1982 N N . THR A 1 243 ? -16.759 9.971 48.444 1.00 85.31 243 THR A N 1
ATOM 1983 C CA . THR A 1 243 ? -17.653 11.113 48.682 1.00 85.31 243 THR A CA 1
ATOM 1984 C C . THR A 1 243 ? -19.112 10.665 48.680 1.00 85.31 243 THR A C 1
ATOM 1986 O O . THR A 1 243 ? -19.828 10.990 49.617 1.00 85.31 243 THR A O 1
ATOM 1989 N N . GLN A 1 244 ? -19.535 9.834 47.722 1.00 84.94 244 GLN A N 1
ATOM 1990 C CA . GLN A 1 244 ? -20.892 9.282 47.695 1.00 84.94 244 GLN A CA 1
ATOM 1991 C C . GLN A 1 244 ? -21.190 8.401 48.926 1.00 84.94 244 GLN A C 1
ATOM 1993 O O . GLN A 1 244 ? -22.286 8.465 49.476 1.00 84.94 244 GLN A O 1
ATOM 1998 N N . GLN A 1 245 ? -20.219 7.615 49.407 1.00 84.44 245 GLN A N 1
ATOM 1999 C CA . GLN A 1 245 ? -20.351 6.856 50.660 1.00 84.44 245 GLN A CA 1
ATOM 2000 C C . GLN A 1 245 ? -20.418 7.765 51.899 1.00 84.44 245 GLN A C 1
ATOM 2002 O O . GLN A 1 245 ? -21.121 7.442 52.854 1.00 84.44 245 GLN A O 1
ATOM 2007 N N . LEU A 1 246 ? -19.720 8.905 51.888 1.00 83.69 246 LEU A N 1
ATOM 2008 C CA . LEU A 1 246 ? -19.766 9.907 52.955 1.00 83.69 246 LEU A CA 1
ATOM 2009 C C . LEU A 1 246 ? -21.090 10.695 52.954 1.00 83.69 246 LEU A C 1
ATOM 2011 O O . LEU A 1 246 ? -21.606 10.992 54.025 1.00 83.69 246 LEU A O 1
ATOM 2015 N N . GLU A 1 247 ? -21.658 10.986 51.781 1.00 78.81 247 GLU A N 1
ATOM 2016 C CA . GLU A 1 247 ? -22.986 11.600 51.607 1.00 78.81 247 GLU A CA 1
ATOM 2017 C C . GLU A 1 247 ? -24.130 10.650 52.002 1.00 78.81 247 GLU A C 1
ATOM 2019 O O . GLU A 1 247 ? -25.168 11.093 52.486 1.00 78.81 247 GLU A O 1
ATOM 2024 N N . GLN A 1 248 ? -23.939 9.338 51.824 1.00 75.81 248 GLN A N 1
ATOM 2025 C CA . GLN A 1 248 ? -24.882 8.299 52.258 1.00 75.81 248 GLN A CA 1
ATOM 2026 C C . GLN A 1 248 ? -24.755 7.941 53.750 1.00 75.81 248 GLN A C 1
ATOM 2028 O O . GLN A 1 248 ? -25.646 7.288 54.296 1.00 75.81 248 GLN A O 1
ATOM 2033 N N . ALA A 1 249 ? -23.681 8.359 54.428 1.00 72.19 249 ALA A N 1
ATOM 2034 C CA . ALA A 1 249 ? -23.543 8.186 55.869 1.00 72.19 249 ALA A CA 1
ATOM 2035 C C . ALA A 1 249 ? -24.435 9.205 56.611 1.00 72.19 249 ALA A C 1
ATOM 2037 O O . ALA A 1 249 ? -24.359 10.401 56.323 1.00 72.19 249 ALA A O 1
ATOM 2038 N N . PRO A 1 250 ? -25.263 8.786 57.588 1.00 61.88 250 PRO A N 1
ATOM 2039 C CA . PRO A 1 250 ? -26.229 9.677 58.226 1.00 61.88 250 PRO A CA 1
ATOM 2040 C C . PRO A 1 250 ? -25.539 10.845 58.944 1.00 61.88 250 PRO A C 1
ATOM 2042 O O . PRO A 1 250 ? -24.672 10.649 59.798 1.00 61.88 250 PRO A O 1
ATOM 2045 N N . ALA A 1 251 ? -25.945 12.072 58.612 1.00 55.41 251 ALA A N 1
ATOM 2046 C CA . ALA A 1 251 ? -25.409 13.303 59.187 1.00 55.41 251 ALA A CA 1
ATOM 2047 C C . ALA A 1 251 ? -25.965 13.557 60.603 1.00 55.41 251 ALA A C 1
ATOM 2049 O O . ALA A 1 251 ? -26.824 14.412 60.810 1.00 55.41 251 ALA A O 1
ATOM 2050 N N . GLN A 1 252 ? -25.483 12.800 61.590 1.00 57.97 252 GLN A N 1
ATOM 2051 C CA . GLN A 1 252 ? -25.846 12.995 62.995 1.00 57.97 252 GLN A CA 1
ATOM 2052 C C . GLN A 1 252 ? -25.073 14.175 63.599 1.00 57.97 252 GLN A C 1
ATOM 2054 O O . GLN A 1 252 ? -23.969 14.024 64.111 1.00 57.97 252 GLN A O 1
ATOM 2059 N N . THR A 1 253 ? -25.681 15.363 63.561 1.00 52.50 253 THR A N 1
ATOM 2060 C CA . THR A 1 253 ? -25.204 16.579 64.248 1.00 52.50 253 THR A CA 1
ATOM 2061 C C . THR A 1 253 ? -25.690 16.663 65.702 1.00 52.50 253 THR A C 1
ATOM 2063 O O . THR A 1 253 ? -25.865 17.753 66.241 1.00 52.50 253 THR A O 1
ATOM 2066 N N . THR A 1 254 ? -25.976 15.521 66.330 1.00 55.53 254 THR A N 1
ATOM 2067 C CA . THR A 1 254 ? -26.338 15.432 67.748 1.00 55.53 254 THR A CA 1
ATOM 2068 C C . THR A 1 254 ? -25.105 15.672 68.606 1.00 55.53 254 THR A C 1
ATOM 2070 O O . THR A 1 254 ? -24.125 14.937 68.482 1.00 55.53 254 THR A O 1
ATOM 2073 N N . ASP A 1 255 ? -25.163 16.673 69.481 1.00 63.50 255 ASP A N 1
ATOM 2074 C CA . ASP A 1 255 ? -24.089 16.969 70.426 1.00 63.50 255 ASP A CA 1
ATOM 2075 C C . ASP A 1 255 ? -23.878 15.778 71.374 1.00 63.50 255 ASP A C 1
ATOM 2077 O O . ASP A 1 255 ? -24.745 15.450 72.192 1.00 63.50 255 ASP A O 1
ATOM 2081 N N . VAL A 1 256 ? -22.724 15.122 71.246 1.00 68.81 256 VAL A N 1
ATOM 2082 C CA . VAL A 1 256 ? -22.352 13.932 72.021 1.00 68.81 256 VAL A CA 1
ATOM 2083 C C . VAL A 1 256 ? -22.388 14.227 73.521 1.00 68.81 256 VAL A C 1
ATOM 2085 O O . VAL A 1 256 ? -22.887 13.401 74.282 1.00 68.81 256 VAL A O 1
ATOM 2088 N N . GLN A 1 257 ? -21.987 15.433 73.940 1.00 67.62 257 GLN A N 1
ATOM 2089 C CA . GLN A 1 257 ? -21.982 15.827 75.352 1.00 67.62 257 GLN A CA 1
ATOM 2090 C C . GLN A 1 257 ? -23.404 15.865 75.934 1.00 67.62 257 GLN A C 1
ATOM 2092 O O . GLN A 1 257 ? -23.614 15.516 77.097 1.00 67.62 257 GLN A O 1
ATOM 2097 N N . SER A 1 258 ? -24.405 16.215 75.116 1.00 69.25 258 SER A N 1
ATOM 2098 C CA . SER A 1 258 ? -25.815 16.189 75.528 1.00 69.25 258 SER A CA 1
ATOM 2099 C C . SER A 1 258 ? -26.352 14.762 75.707 1.00 69.25 258 SER A C 1
ATOM 2101 O O . SER A 1 258 ? -27.110 14.505 76.642 1.00 69.25 258 SER A O 1
ATOM 2103 N N . LEU A 1 259 ? -25.919 13.811 74.870 1.00 71.56 259 LEU A N 1
ATOM 2104 C CA . LEU A 1 259 ? -26.303 12.400 74.982 1.00 71.56 259 LEU A CA 1
ATOM 2105 C C . LEU A 1 259 ? -25.601 11.710 76.159 1.00 71.56 259 LEU A C 1
ATOM 2107 O O . LEU A 1 259 ? -26.249 10.974 76.900 1.00 71.56 259 LEU A O 1
ATOM 2111 N N . GLU A 1 260 ? -24.319 11.994 76.393 1.00 74.81 260 GLU A N 1
ATOM 2112 C CA . GLU A 1 260 ? -23.587 11.519 77.574 1.00 74.81 260 GLU A CA 1
ATOM 2113 C C . GLU A 1 260 ? -24.216 12.047 78.876 1.00 74.81 260 GLU A C 1
ATOM 2115 O O . GLU A 1 260 ? -24.434 11.280 79.816 1.00 74.81 260 GLU A O 1
ATOM 2120 N N . ALA A 1 261 ? -24.617 13.324 78.918 1.00 74.88 261 ALA A N 1
ATOM 2121 C CA . ALA A 1 261 ? -25.364 13.883 80.046 1.00 74.88 261 ALA A CA 1
ATOM 2122 C C . ALA A 1 261 ? -26.714 13.172 80.275 1.00 74.88 261 ALA A C 1
ATOM 2124 O O . ALA A 1 261 ? -27.051 12.861 81.418 1.00 74.88 261 ALA A O 1
ATOM 2125 N N . LEU A 1 262 ? -27.458 12.857 79.205 1.00 76.75 262 LEU A N 1
ATOM 2126 C CA . LEU A 1 262 ? -28.737 12.131 79.268 1.00 76.75 262 LEU A CA 1
ATOM 2127 C C . LEU A 1 262 ? -28.597 10.643 79.640 1.00 76.75 262 LEU A C 1
ATOM 2129 O O . LEU A 1 262 ? -29.550 10.055 80.154 1.00 76.75 262 LEU A O 1
ATOM 2133 N N . VAL A 1 263 ? -27.437 10.022 79.403 1.00 79.62 263 VAL A N 1
ATOM 2134 C CA . VAL A 1 263 ? -27.106 8.694 79.952 1.00 79.62 263 VAL A CA 1
ATOM 2135 C C . VAL A 1 263 ? -26.824 8.806 81.453 1.00 79.62 263 VAL A C 1
ATOM 2137 O O . VAL A 1 263 ? -27.386 8.042 82.235 1.00 79.62 263 VAL A O 1
ATOM 2140 N N . ASN A 1 264 ? -26.016 9.784 81.871 1.00 77.88 264 ASN A N 1
ATOM 2141 C CA . ASN A 1 264 ? -25.622 9.960 83.272 1.00 77.88 264 ASN A CA 1
ATOM 2142 C C . ASN A 1 264 ? -26.810 10.281 84.201 1.00 77.88 264 ASN A C 1
ATOM 2144 O O . ASN A 1 264 ? -26.861 9.771 85.321 1.00 77.88 264 ASN A O 1
ATOM 2148 N N . THR A 1 265 ? -27.791 11.075 83.754 1.00 77.81 265 THR A N 1
ATOM 2149 C CA . THR A 1 265 ? -29.027 11.301 84.530 1.00 77.81 265 THR A CA 1
ATOM 2150 C C . THR A 1 265 ? -29.872 10.032 84.635 1.00 77.81 265 THR A C 1
ATOM 2152 O O . THR A 1 265 ? -30.337 9.700 85.724 1.00 77.81 265 THR A O 1
ATOM 2155 N N . ALA A 1 266 ? -30.000 9.272 83.544 1.00 76.31 266 ALA A N 1
ATOM 2156 C CA . ALA A 1 266 ? -30.750 8.017 83.514 1.00 76.31 266 ALA A CA 1
ATOM 2157 C C . ALA A 1 266 ? -30.159 6.945 84.450 1.00 76.31 266 ALA A C 1
ATOM 2159 O O . ALA A 1 266 ? -30.902 6.197 85.082 1.00 76.31 266 ALA A O 1
ATOM 2160 N N . GLU A 1 267 ? -28.829 6.872 84.576 1.00 77.38 267 GLU A N 1
ATOM 2161 C CA . GLU A 1 267 ? -28.174 5.961 85.525 1.00 77.38 267 GLU A CA 1
ATOM 2162 C C . GLU A 1 267 ? -28.437 6.335 86.990 1.00 77.38 267 GLU A C 1
ATOM 2164 O O . GLU A 1 267 ? -28.547 5.453 87.845 1.00 77.38 267 GLU A O 1
ATOM 2169 N N . LEU A 1 268 ? -28.562 7.631 87.285 1.00 76.06 268 LEU A N 1
ATOM 2170 C CA . LEU A 1 268 ? -28.926 8.143 88.607 1.00 76.06 268 LEU A CA 1
ATOM 2171 C C . LEU A 1 268 ? -30.387 7.817 88.956 1.00 76.06 268 LEU A C 1
ATOM 2173 O O . LEU A 1 268 ? -30.659 7.310 90.045 1.00 76.06 268 LEU A O 1
ATOM 2177 N N . GLU A 1 269 ? -31.310 8.028 88.014 1.00 74.50 269 GLU A N 1
ATOM 2178 C CA . GLU A 1 269 ? -32.719 7.622 88.135 1.00 74.50 269 GLU A CA 1
ATOM 2179 C C . GLU A 1 269 ? -32.853 6.104 88.348 1.00 74.50 269 GLU A C 1
ATOM 2181 O O . GLU A 1 269 ? -33.597 5.658 89.225 1.00 74.50 269 GLU A O 1
ATOM 2186 N N . HIS A 1 270 ? -32.088 5.308 87.593 1.00 78.56 270 HIS A N 1
ATOM 2187 C CA . HIS A 1 270 ? -32.088 3.851 87.703 1.00 78.56 270 HIS A CA 1
ATOM 2188 C C . HIS A 1 270 ? -31.578 3.358 89.065 1.00 78.56 270 HIS A C 1
ATOM 2190 O O . HIS A 1 270 ? -32.227 2.507 89.671 1.00 78.56 270 HIS A O 1
ATOM 2196 N N . LYS A 1 271 ? -30.484 3.924 89.601 1.00 75.00 271 LYS A N 1
ATOM 2197 C CA . LYS A 1 271 ? -29.971 3.564 90.939 1.00 75.00 271 LYS A CA 1
ATOM 2198 C C . LYS A 1 271 ? -31.011 3.770 92.040 1.00 75.00 271 LYS A C 1
ATOM 2200 O O . LYS A 1 271 ? -31.222 2.871 92.848 1.00 75.00 271 LYS A O 1
ATOM 2205 N N . HIS A 1 272 ? -31.709 4.908 92.044 1.00 74.62 272 HIS A N 1
ATOM 2206 C CA . HIS A 1 272 ? -32.760 5.166 93.034 1.00 74.62 272 HIS A CA 1
ATOM 2207 C C . HIS A 1 272 ? -33.935 4.174 92.928 1.00 74.62 272 HIS A C 1
ATOM 2209 O O . HIS A 1 272 ? -34.512 3.802 93.950 1.00 74.62 272 HIS A O 1
ATOM 2215 N N . ALA A 1 273 ? -34.278 3.712 91.720 1.00 71.38 273 ALA A N 1
ATOM 2216 C CA . ALA A 1 273 ? -35.310 2.692 91.521 1.00 71.38 273 ALA A CA 1
ATOM 2217 C C . ALA A 1 273 ? -34.849 1.273 91.921 1.00 71.38 273 ALA A C 1
ATOM 2219 O O . ALA A 1 273 ? -35.647 0.488 92.434 1.00 71.38 273 ALA A O 1
ATOM 2220 N N . ASP A 1 274 ? -33.572 0.952 91.710 1.00 73.50 274 ASP A N 1
ATOM 2221 C CA . ASP A 1 274 ? -32.950 -0.334 92.042 1.00 73.50 274 ASP A CA 1
ATOM 2222 C C . ASP A 1 274 ? -32.757 -0.513 93.561 1.00 73.50 274 ASP A C 1
ATOM 2224 O O . ASP A 1 274 ? -33.118 -1.545 94.127 1.00 73.50 274 ASP A O 1
ATOM 2228 N N . ASP A 1 275 ? -32.298 0.520 94.270 1.00 72.56 275 ASP A N 1
ATOM 2229 C CA . ASP A 1 275 ? -32.153 0.466 95.732 1.00 72.56 275 ASP A CA 1
ATOM 2230 C C . ASP A 1 275 ? -33.514 0.403 96.455 1.00 72.56 275 ASP A C 1
ATOM 2232 O O . ASP A 1 275 ? -33.661 -0.316 97.448 1.00 72.56 275 ASP A O 1
ATOM 2236 N N . ALA A 1 276 ? -34.549 1.052 95.904 1.00 67.19 276 ALA A N 1
ATOM 2237 C CA . ALA A 1 276 ? -35.929 0.906 96.373 1.00 67.19 276 ALA A CA 1
ATOM 2238 C C . ALA A 1 276 ? -36.517 -0.498 96.109 1.00 67.19 276 ALA A C 1
ATOM 2240 O O . ALA A 1 276 ? -37.369 -0.958 96.871 1.00 67.19 276 ALA A O 1
ATOM 2241 N N . LEU A 1 277 ? -36.067 -1.194 95.056 1.00 69.50 277 LEU A N 1
ATOM 2242 C CA . LEU A 1 277 ? -36.468 -2.573 94.768 1.00 69.50 277 LEU A CA 1
ATOM 2243 C C . LEU A 1 277 ? -35.819 -3.560 95.750 1.00 69.50 277 LEU A C 1
ATOM 2245 O O . LEU A 1 277 ? -36.532 -4.356 96.361 1.00 69.50 277 LEU A O 1
ATOM 2249 N N . LYS A 1 278 ? -34.499 -3.470 95.962 1.00 69.94 278 LYS A N 1
ATOM 2250 C CA . LYS A 1 278 ? -33.737 -4.356 96.870 1.00 69.94 278 LYS A CA 1
ATOM 2251 C C . LYS A 1 278 ? -34.299 -4.371 98.292 1.00 69.94 278 LYS A C 1
ATOM 2253 O O . LYS A 1 278 ? -34.410 -5.434 98.900 1.00 69.94 278 LYS A O 1
ATOM 2258 N N . ALA A 1 279 ? -34.696 -3.204 98.804 1.00 65.38 279 ALA A N 1
ATOM 2259 C CA . ALA A 1 279 ? -35.322 -3.078 100.119 1.00 65.38 279 ALA A CA 1
ATOM 2260 C C . ALA A 1 279 ? -36.643 -3.868 100.229 1.00 65.38 279 ALA A C 1
ATOM 2262 O O . ALA A 1 279 ? -36.944 -4.416 101.286 1.00 65.38 279 ALA A O 1
ATOM 2263 N N . PHE A 1 280 ? -37.408 -3.966 99.137 1.00 64.94 280 PHE A N 1
ATOM 2264 C CA . PHE A 1 280 ? -38.678 -4.694 99.092 1.00 64.94 280 PHE A CA 1
ATOM 2265 C C . PHE A 1 280 ? -38.502 -6.196 98.806 1.00 64.94 280 PHE A C 1
ATOM 2267 O O . PHE A 1 280 ? -39.297 -7.013 99.266 1.00 64.94 280 PHE A O 1
ATOM 2274 N N . GLU A 1 281 ? -37.452 -6.599 98.085 1.00 60.12 281 GLU A N 1
ATOM 2275 C CA . GLU A 1 281 ? -37.164 -8.019 97.832 1.00 60.12 281 GLU A CA 1
ATOM 2276 C C . GLU A 1 281 ? -36.701 -8.763 99.098 1.00 60.12 281 GLU A C 1
ATOM 2278 O O . GLU A 1 281 ? -37.064 -9.927 99.287 1.00 60.12 281 GLU A O 1
ATOM 2283 N N . ALA A 1 282 ? -36.006 -8.080 100.016 1.00 59.75 282 ALA A N 1
ATOM 2284 C CA . ALA A 1 282 ? -35.675 -8.619 101.338 1.00 59.75 282 ALA A CA 1
ATOM 2285 C C . ALA A 1 282 ? -36.925 -8.988 102.170 1.00 59.75 282 ALA A C 1
ATOM 2287 O O . ALA A 1 282 ? -36.914 -9.986 102.886 1.00 59.75 282 ALA A O 1
ATOM 2288 N N . GLU A 1 283 ? -38.021 -8.232 102.026 1.00 56.84 283 GLU A N 1
ATOM 2289 C CA . GLU A 1 283 ? -39.297 -8.430 102.739 1.00 56.84 283 GLU A CA 1
ATOM 2290 C C . GLU A 1 283 ? -40.117 -9.627 102.192 1.00 56.84 283 GLU A C 1
ATOM 2292 O O . GLU A 1 283 ? -41.052 -10.108 102.833 1.00 56.84 283 GLU A O 1
ATOM 2297 N N . ILE A 1 284 ? -39.772 -10.140 101.003 1.00 57.78 284 ILE A N 1
ATOM 2298 C CA . ILE A 1 284 ? -40.490 -11.239 100.326 1.00 57.78 284 ILE A CA 1
ATOM 2299 C C . ILE A 1 284 ? -39.883 -12.616 100.636 1.00 57.78 284 ILE A C 1
ATOM 2301 O O . ILE A 1 284 ? -40.595 -13.626 100.587 1.00 57.78 284 ILE A O 1
ATOM 2305 N N . ALA A 1 285 ? -38.589 -12.673 100.965 1.00 52.78 285 ALA A N 1
ATOM 2306 C CA . ALA A 1 285 ? -37.807 -13.910 101.033 1.00 52.78 285 ALA A CA 1
ATOM 2307 C C . ALA A 1 285 ? -38.378 -14.982 101.988 1.00 52.78 285 ALA A C 1
ATOM 2309 O O . ALA A 1 285 ? -38.251 -16.176 101.713 1.00 52.78 285 ALA A O 1
ATOM 2310 N N . GLU A 1 286 ? -39.063 -14.584 103.065 1.00 49.97 286 GLU A N 1
ATOM 2311 C CA . GLU A 1 286 ? -39.661 -15.516 104.034 1.00 49.97 286 GLU A CA 1
ATOM 2312 C C . GLU A 1 286 ? -40.862 -16.314 103.484 1.00 49.97 286 GLU A C 1
ATOM 2314 O O . GLU A 1 286 ? -41.170 -17.390 103.997 1.00 49.97 286 GLU A O 1
ATOM 2319 N N . LYS A 1 287 ? -41.556 -15.833 102.438 1.00 55.38 287 LYS A N 1
ATOM 2320 C CA . LYS A 1 287 ? -42.874 -16.379 102.038 1.00 55.38 287 LYS A CA 1
ATOM 2321 C C . LYS A 1 287 ? -42.854 -17.537 101.035 1.00 55.38 287 LYS A C 1
ATOM 2323 O O . LYS A 1 287 ? -43.893 -18.143 100.804 1.00 55.38 287 LYS A O 1
ATOM 2328 N N . ASN A 1 288 ? -41.700 -17.888 100.462 1.00 57.69 288 ASN A N 1
ATOM 2329 C CA . ASN A 1 288 ? -41.452 -19.150 99.729 1.00 57.69 288 ASN A CA 1
ATOM 2330 C C . ASN A 1 288 ? -42.356 -19.503 98.505 1.00 57.69 288 ASN A C 1
ATOM 2332 O O . ASN A 1 288 ? -42.233 -20.595 97.945 1.00 57.69 288 ASN A O 1
ATOM 2336 N N . ILE A 1 289 ? -43.211 -18.584 98.030 1.00 58.75 289 ILE A N 1
ATOM 2337 C CA . ILE A 1 289 ? -44.136 -18.770 96.882 1.00 58.75 289 ILE A CA 1
ATOM 2338 C C . ILE A 1 289 ? -43.392 -19.145 95.582 1.00 58.75 289 ILE A C 1
ATOM 2340 O O . ILE A 1 289 ? -43.860 -19.964 94.785 1.00 58.75 289 ILE A O 1
ATOM 2344 N N . GLU A 1 290 ? -42.193 -18.585 95.382 1.00 53.22 290 GLU A N 1
ATOM 2345 C CA . GLU A 1 290 ? -41.394 -18.691 94.150 1.00 53.22 290 GLU A CA 1
ATOM 2346 C C . GLU A 1 290 ? -41.106 -20.153 93.730 1.00 53.22 290 GLU A C 1
ATOM 2348 O O . GLU A 1 290 ? -40.959 -20.446 92.541 1.00 53.22 290 GLU A O 1
ATOM 2353 N N . LYS A 1 291 ? -41.061 -21.095 94.690 1.00 57.75 291 LYS A N 1
ATOM 2354 C CA . LYS A 1 291 ? -40.778 -22.517 94.434 1.00 57.75 291 LYS A CA 1
ATOM 2355 C C . LYS A 1 291 ? -41.918 -23.224 93.695 1.00 57.75 291 LYS A C 1
ATOM 2357 O O . LYS A 1 291 ? -41.648 -23.960 92.752 1.00 57.75 291 LYS A O 1
ATOM 2362 N N . GLN A 1 292 ? -43.173 -22.983 94.084 1.00 56.22 292 GLN A N 1
ATOM 2363 C CA . GLN A 1 292 ? -44.340 -23.647 93.483 1.00 56.22 292 GLN A CA 1
ATOM 2364 C C . GLN A 1 292 ? -44.598 -23.153 92.053 1.00 56.22 292 GLN A C 1
ATOM 2366 O O . GLN A 1 292 ? -44.866 -23.944 91.150 1.00 56.22 292 GLN A O 1
ATOM 2371 N N . LYS A 1 293 ? -44.420 -21.847 91.819 1.00 61.81 293 LYS A N 1
ATOM 2372 C CA . LYS A 1 293 ? -44.532 -21.240 90.486 1.00 61.81 293 LYS A CA 1
ATOM 2373 C C . LYS A 1 293 ? -43.512 -21.802 89.488 1.00 61.81 293 LYS A C 1
ATOM 2375 O O . LYS A 1 293 ? -43.827 -21.934 88.303 1.00 61.81 293 LYS A O 1
ATOM 2380 N N . LYS A 1 294 ? -42.296 -22.128 89.945 1.00 58.53 294 LYS A N 1
ATOM 2381 C CA . LYS A 1 294 ? -41.177 -22.542 89.084 1.00 58.53 294 LYS A CA 1
ATOM 2382 C C . LYS A 1 294 ? -41.490 -23.814 88.288 1.00 58.53 294 LYS A C 1
ATOM 2384 O O . LYS A 1 294 ? -41.268 -23.820 87.077 1.00 58.53 294 LYS A O 1
ATOM 2389 N N . ASP A 1 295 ? -42.086 -24.821 88.926 1.00 58.62 295 ASP A N 1
ATOM 2390 C CA . ASP A 1 295 ? -42.467 -26.084 88.279 1.00 58.62 295 ASP A CA 1
ATOM 2391 C C . ASP A 1 295 ? -43.573 -25.873 87.228 1.00 58.62 295 ASP A C 1
ATOM 2393 O O . ASP A 1 295 ? -43.418 -26.255 86.063 1.00 58.62 295 ASP A O 1
ATOM 2397 N N . THR A 1 296 ? -44.663 -25.183 87.590 1.00 60.75 296 THR A N 1
ATOM 2398 C CA . THR A 1 296 ? -45.785 -24.893 86.674 1.00 60.75 296 THR A CA 1
ATOM 2399 C C . THR A 1 296 ? -45.340 -24.045 85.476 1.00 60.75 296 THR A C 1
ATOM 2401 O O . THR A 1 296 ? -45.744 -24.289 84.336 1.00 60.75 296 THR A O 1
ATOM 2404 N N . GLN A 1 297 ? -44.451 -23.071 85.695 1.00 58.97 297 GLN A N 1
ATOM 2405 C CA . GLN A 1 297 ? -43.925 -22.218 84.629 1.00 58.97 297 GLN A CA 1
ATOM 2406 C C . GLN A 1 297 ? -42.919 -22.955 83.723 1.00 58.97 297 GLN A C 1
ATOM 2408 O O . GLN A 1 297 ? -42.820 -22.632 82.536 1.00 58.97 297 GLN A O 1
ATOM 2413 N N . GLN A 1 298 ? -42.202 -23.962 84.234 1.00 59.16 298 GLN A N 1
ATOM 2414 C CA . GLN A 1 298 ? -41.298 -24.798 83.437 1.00 59.16 298 GLN A CA 1
ATOM 2415 C C . GLN A 1 298 ? -42.058 -25.779 82.528 1.00 59.16 298 GLN A C 1
ATOM 2417 O O . GLN A 1 298 ? -41.598 -26.055 81.418 1.00 59.16 298 GLN A O 1
ATOM 2422 N N . GLN A 1 299 ? -43.241 -26.242 82.944 1.00 59.47 299 GLN A N 1
ATOM 2423 C CA . GLN A 1 299 ? -44.162 -27.012 82.097 1.00 59.47 299 GLN A CA 1
ATOM 2424 C C . GLN A 1 299 ? -44.736 -26.142 80.964 1.00 59.47 299 GLN A C 1
ATOM 2426 O O . GLN A 1 299 ? -44.603 -26.485 79.789 1.00 59.47 299 GLN A O 1
ATOM 2431 N N . LEU A 1 300 ? -45.280 -24.963 81.291 1.00 61.97 300 LEU A N 1
ATOM 2432 C CA . LEU A 1 300 ? -45.954 -24.086 80.321 1.00 61.97 300 LEU A CA 1
ATOM 2433 C C . LEU A 1 300 ? -45.010 -23.529 79.231 1.00 61.97 300 LEU A C 1
ATOM 2435 O O . LEU A 1 300 ? -45.422 -23.355 78.080 1.00 61.97 300 LEU A O 1
ATOM 2439 N N . LYS A 1 301 ? -43.720 -23.319 79.545 1.00 58.31 301 LYS A N 1
ATOM 2440 C CA . LYS A 1 301 ? -42.700 -22.964 78.536 1.00 58.31 301 LYS A CA 1
ATOM 2441 C C . LYS A 1 301 ? -42.536 -24.044 77.458 1.00 58.31 301 LYS A C 1
ATOM 2443 O O . LYS A 1 301 ? -42.518 -23.705 76.278 1.00 58.31 301 LYS A O 1
ATOM 2448 N N . ARG A 1 302 ? -42.472 -25.326 77.844 1.00 57.91 302 ARG A N 1
ATOM 2449 C CA . ARG A 1 302 ? -42.228 -26.453 76.919 1.00 57.91 302 ARG A CA 1
ATOM 2450 C C . ARG A 1 302 ? -43.326 -26.592 75.858 1.00 57.91 302 ARG A C 1
ATOM 2452 O O . ARG A 1 302 ? -43.004 -26.798 74.692 1.00 57.91 302 ARG A O 1
ATOM 2459 N N . ALA A 1 303 ? -44.593 -26.417 76.239 1.00 57.19 303 ALA A N 1
ATOM 2460 C CA . ALA A 1 303 ? -45.718 -26.430 75.299 1.00 57.19 303 ALA A CA 1
ATOM 2461 C C . ALA A 1 303 ? -45.672 -25.234 74.323 1.00 57.19 303 ALA A C 1
ATOM 2463 O O . ALA A 1 303 ? -45.764 -25.403 73.108 1.00 57.19 303 ALA A O 1
ATOM 2464 N N . THR A 1 304 ? -45.439 -24.024 74.846 1.00 57.66 304 THR A N 1
ATOM 2465 C CA . THR A 1 304 ? -45.397 -22.786 74.042 1.00 57.66 304 THR A CA 1
ATOM 2466 C C . THR A 1 304 ? -44.277 -22.810 72.990 1.00 57.66 304 THR A C 1
ATOM 2468 O O . THR A 1 304 ? -44.444 -22.330 71.868 1.00 57.66 304 THR A O 1
ATOM 2471 N N . GLU A 1 305 ? -43.121 -23.380 73.337 1.00 54.50 305 GLU A N 1
ATOM 2472 C CA . GLU A 1 305 ? -41.936 -23.411 72.473 1.00 54.50 305 GLU A CA 1
ATOM 2473 C C . GLU A 1 305 ? -42.027 -24.460 71.347 1.00 54.50 305 GLU A C 1
ATOM 2475 O O . GLU A 1 305 ? -41.374 -24.302 70.313 1.00 54.50 305 GLU A O 1
ATOM 2480 N N . ARG A 1 306 ? -42.900 -25.470 71.493 1.00 58.31 306 ARG A N 1
ATOM 2481 C CA . ARG A 1 306 ? -43.282 -26.414 70.426 1.00 58.31 306 ARG A CA 1
ATOM 2482 C C . ARG A 1 306 ? -44.084 -25.722 69.320 1.00 58.31 306 ARG A C 1
ATOM 2484 O O . ARG A 1 306 ? -43.685 -25.764 68.157 1.00 58.31 306 ARG A O 1
ATOM 2491 N N . LEU A 1 307 ? -45.153 -25.008 69.689 1.00 57.09 307 LEU A N 1
ATOM 2492 C CA . LEU A 1 307 ? -46.074 -24.343 68.750 1.00 57.09 307 LEU A CA 1
ATOM 2493 C C . LEU A 1 307 ? -45.362 -23.343 67.816 1.00 57.09 307 LEU A C 1
ATOM 2495 O O . LEU A 1 307 ? -45.744 -23.168 66.659 1.00 57.09 307 LEU A O 1
ATOM 2499 N N . ARG A 1 308 ? -44.298 -22.693 68.309 1.00 58.53 308 ARG A N 1
ATOM 2500 C CA . ARG A 1 308 ? -43.507 -21.722 67.539 1.00 58.53 308 ARG A CA 1
ATOM 2501 C C . ARG A 1 308 ? -42.715 -22.357 66.390 1.00 58.53 308 ARG A C 1
ATOM 2503 O O . ARG A 1 308 ? -42.562 -21.703 65.364 1.00 58.53 308 ARG A O 1
ATOM 2510 N N . ARG A 1 309 ? -42.216 -23.590 66.549 1.00 59.22 309 ARG A N 1
ATOM 2511 C CA . ARG A 1 309 ? -41.355 -24.256 65.549 1.00 59.22 309 ARG A CA 1
ATOM 2512 C C . ARG A 1 309 ? -42.139 -24.614 64.289 1.00 59.22 309 ARG A C 1
ATOM 2514 O O . ARG A 1 309 ? -41.760 -24.185 63.206 1.00 59.22 309 ARG A O 1
ATOM 2521 N N . ILE A 1 310 ? -43.297 -25.251 64.475 1.00 60.44 310 ILE A N 1
ATOM 2522 C CA . ILE A 1 310 ? -44.215 -25.695 63.410 1.00 60.44 310 ILE A CA 1
ATOM 2523 C C . ILE A 1 310 ? -44.494 -24.570 62.393 1.00 60.44 310 ILE A C 1
ATOM 2525 O O . ILE A 1 310 ? -44.432 -24.785 61.186 1.00 60.44 310 ILE A O 1
ATOM 2529 N N . ARG A 1 311 ? -44.721 -23.336 62.870 1.00 57.84 311 ARG A N 1
ATOM 2530 C CA . ARG A 1 311 ? -45.003 -22.171 62.008 1.00 57.84 311 ARG A CA 1
ATOM 2531 C C . ARG A 1 311 ? -43.794 -21.642 61.220 1.00 57.84 311 ARG A C 1
ATOM 2533 O O . ARG A 1 311 ? -43.995 -20.891 60.272 1.00 57.84 311 ARG A O 1
ATOM 2540 N N . GLN A 1 312 ? -42.558 -21.980 61.596 1.00 59.97 312 GLN A N 1
ATOM 2541 C CA . GLN A 1 312 ? -41.350 -21.542 60.882 1.00 59.97 312 GLN A CA 1
ATOM 2542 C C . GLN A 1 312 ? -40.948 -22.511 59.757 1.00 59.97 312 GLN A C 1
ATOM 2544 O O . GLN A 1 312 ? -40.462 -22.060 58.718 1.00 59.97 312 GLN A O 1
ATOM 2549 N N . ASP A 1 313 ? -41.195 -23.814 59.921 1.00 61.72 313 ASP A N 1
ATOM 2550 C CA . ASP A 1 313 ? -40.894 -24.818 58.891 1.00 61.72 313 ASP A CA 1
ATOM 2551 C C . ASP A 1 313 ? -41.764 -24.637 57.625 1.00 61.72 313 ASP A C 1
ATOM 2553 O O . ASP A 1 313 ? -41.256 -24.757 56.506 1.00 61.72 313 ASP A O 1
ATOM 2557 N N . GLU A 1 314 ? -43.043 -24.252 57.765 1.00 60.53 314 GLU A N 1
ATOM 2558 C CA . GLU A 1 314 ? -43.939 -23.986 56.621 1.00 60.53 314 GLU A CA 1
ATOM 2559 C C . GLU A 1 314 ? -43.439 -22.877 55.676 1.00 60.53 314 GLU A C 1
ATOM 2561 O O . GLU A 1 314 ? -43.630 -22.954 54.459 1.00 60.53 314 GLU A O 1
ATOM 2566 N N . GLU A 1 315 ? -42.826 -21.815 56.209 1.00 64.31 315 GLU A N 1
ATOM 2567 C CA . GLU A 1 315 ? -42.377 -20.679 55.393 1.00 64.31 315 GLU A CA 1
ATOM 2568 C C . GLU A 1 315 ? -41.107 -21.027 54.595 1.00 64.31 315 GLU A C 1
ATOM 2570 O O . GLU A 1 315 ? -40.938 -20.599 53.447 1.00 64.31 315 GLU A O 1
ATOM 2575 N N . LEU A 1 316 ? -40.232 -21.853 55.179 1.00 65.56 316 LEU A N 1
ATOM 2576 C CA . LEU A 1 316 ? -39.024 -22.360 54.527 1.00 65.56 316 LEU A CA 1
ATOM 2577 C C . LEU A 1 316 ? -39.364 -23.319 53.378 1.00 65.56 316 LEU A C 1
ATOM 2579 O O . LEU A 1 316 ? -38.776 -23.206 52.299 1.00 65.56 316 LEU A O 1
ATOM 2583 N N . GLN A 1 317 ? -40.355 -24.200 53.557 1.00 66.44 317 GLN A N 1
ATOM 2584 C CA . GLN A 1 317 ? -40.799 -25.132 52.511 1.00 66.44 317 GLN A CA 1
ATOM 2585 C C . GLN A 1 317 ? -41.237 -24.415 51.223 1.00 66.44 317 GLN A C 1
ATOM 2587 O O . GLN A 1 317 ? -40.833 -24.816 50.129 1.00 66.44 317 GLN A O 1
ATOM 2592 N N . ARG A 1 318 ? -41.987 -23.308 51.331 1.00 70.25 318 ARG A N 1
ATOM 2593 C CA . ARG A 1 318 ? -42.459 -22.535 50.162 1.00 70.25 318 ARG A CA 1
ATOM 2594 C C . ARG A 1 318 ? -41.300 -21.957 49.336 1.00 70.25 318 ARG A C 1
ATOM 2596 O O . ARG A 1 318 ? -41.354 -21.978 48.109 1.00 70.25 318 ARG A O 1
ATOM 2603 N N . LYS A 1 319 ? -40.230 -21.495 49.995 1.00 74.38 319 LYS A N 1
ATOM 2604 C CA . LYS A 1 319 ? -39.025 -20.926 49.349 1.00 74.38 319 LYS A CA 1
ATOM 2605 C C . LYS A 1 319 ? -38.120 -21.993 48.716 1.00 74.38 319 LYS A C 1
ATOM 2607 O O . LYS A 1 319 ? -37.429 -21.715 47.737 1.00 74.38 319 LYS A O 1
ATOM 2612 N N . ILE A 1 320 ? -38.147 -23.220 49.239 1.00 75.38 320 ILE A N 1
ATOM 2613 C CA . ILE A 1 320 ? -37.461 -24.378 48.642 1.00 75.38 320 ILE A CA 1
ATOM 2614 C C . ILE A 1 320 ? -38.170 -24.845 47.361 1.00 75.38 320 ILE A C 1
ATOM 2616 O O . ILE A 1 320 ? -37.503 -25.298 46.432 1.00 75.38 320 ILE A O 1
ATOM 2620 N N . GLN A 1 321 ? -39.500 -24.735 47.274 1.00 77.06 321 GLN A N 1
ATOM 2621 C CA . GLN A 1 321 ? -40.213 -25.158 46.066 1.00 77.06 321 GLN A CA 1
ATOM 2622 C C . GLN A 1 321 ? -39.957 -24.216 44.881 1.00 77.06 321 GLN A C 1
ATOM 2624 O O . GLN A 1 321 ? -39.531 -24.676 43.825 1.00 77.06 321 GLN A O 1
ATOM 2629 N N . THR A 1 322 ? -40.097 -22.900 45.063 1.00 77.75 322 THR A N 1
ATOM 2630 C CA . THR A 1 322 ? -39.903 -21.935 43.963 1.00 77.75 322 THR A CA 1
ATOM 2631 C C . THR A 1 322 ? -38.475 -21.930 43.401 1.00 77.75 322 THR A C 1
ATOM 2633 O O . THR A 1 322 ? -38.279 -21.704 42.206 1.00 77.75 322 THR A O 1
ATOM 2636 N N . THR A 1 323 ? -37.467 -22.231 44.227 1.00 79.00 323 THR A N 1
ATOM 2637 C CA . THR A 1 323 ? -36.072 -22.390 43.774 1.00 79.00 323 THR A CA 1
ATOM 2638 C C . THR A 1 323 ? -35.837 -23.700 43.010 1.00 79.00 323 THR A C 1
ATOM 2640 O O . THR A 1 323 ? -35.065 -23.702 42.047 1.00 79.00 323 THR A O 1
ATOM 2643 N N . LYS A 1 324 ? -36.540 -24.795 43.344 1.00 77.69 324 LYS A N 1
ATOM 2644 C CA . LYS A 1 324 ? -36.538 -26.030 42.530 1.00 77.69 324 LYS A CA 1
ATOM 2645 C C . LYS A 1 324 ? -37.133 -25.801 41.142 1.00 77.69 324 LYS A C 1
ATOM 2647 O O . LYS A 1 324 ? -36.542 -26.242 40.158 1.00 77.69 324 LYS A O 1
ATOM 2652 N N . ASP A 1 325 ? -38.255 -25.091 41.051 1.00 79.19 325 ASP A N 1
ATOM 2653 C CA . ASP A 1 325 ? -38.958 -24.876 39.780 1.00 79.19 325 ASP A CA 1
ATOM 2654 C C . ASP A 1 325 ? -38.077 -24.100 38.771 1.00 79.19 325 ASP A C 1
ATOM 2656 O O . ASP A 1 325 ? -37.994 -24.459 37.592 1.00 79.19 325 ASP A O 1
ATOM 2660 N N . ALA A 1 326 ? -37.323 -23.097 39.243 1.00 81.06 326 ALA A N 1
ATOM 2661 C CA . ALA A 1 326 ? -36.354 -22.344 38.434 1.00 81.06 326 ALA A CA 1
ATOM 2662 C C . ALA A 1 326 ? -35.119 -23.176 38.012 1.00 81.06 326 ALA A C 1
ATOM 2664 O O . ALA A 1 326 ? -34.582 -23.013 36.906 1.00 81.06 326 ALA A O 1
ATOM 2665 N N . MET A 1 327 ? -34.673 -24.104 38.867 1.00 85.31 327 MET A N 1
ATOM 2666 C CA . MET A 1 327 ? -33.605 -25.053 38.538 1.00 85.31 327 MET A CA 1
ATOM 2667 C C . MET A 1 327 ? -34.036 -26.021 37.426 1.00 85.31 327 MET A C 1
ATOM 2669 O O . MET A 1 327 ? -33.255 -26.297 36.513 1.00 85.31 327 MET A O 1
ATOM 2673 N N . GLU A 1 328 ? -35.279 -26.504 37.459 1.00 83.94 328 GLU A N 1
ATOM 2674 C CA . GLU A 1 328 ? -35.783 -27.478 36.486 1.00 83.94 328 GLU A CA 1
ATOM 2675 C C . GLU A 1 328 ? -35.974 -26.855 35.090 1.00 83.94 328 GLU A C 1
ATOM 2677 O O . GLU A 1 328 ? -35.575 -27.449 34.087 1.00 83.94 328 GLU A O 1
ATOM 2682 N N . GLN A 1 329 ? -36.442 -25.603 35.006 1.00 81.81 329 GLN A N 1
ATOM 2683 C CA . GLN A 1 329 ? -36.432 -24.835 33.748 1.00 81.81 329 GLN A CA 1
ATOM 2684 C C . GLN A 1 329 ? -35.011 -24.683 33.171 1.00 81.81 329 GLN A C 1
ATOM 2686 O O . GLN A 1 329 ? -34.809 -24.766 31.956 1.00 81.81 329 GLN A O 1
ATOM 2691 N N . SER A 1 330 ? -34.009 -24.505 34.040 1.00 82.81 330 SER A N 1
ATOM 2692 C CA . SER A 1 330 ? -32.605 -24.375 33.630 1.00 82.81 330 SER A CA 1
ATOM 2693 C C . SER A 1 330 ? -32.035 -25.692 33.080 1.00 82.81 330 SER A C 1
ATOM 2695 O O . SER A 1 330 ? -31.342 -25.667 32.061 1.00 82.81 330 SER A O 1
ATOM 2697 N N . LYS A 1 331 ? -32.380 -26.847 33.675 1.00 82.56 331 LYS A N 1
ATOM 2698 C CA . LYS A 1 331 ? -32.059 -28.176 33.111 1.00 82.56 331 LYS A CA 1
ATOM 2699 C C . LYS A 1 331 ? -32.683 -28.383 31.735 1.00 82.56 331 LYS A C 1
ATOM 2701 O O . LYS A 1 331 ? -31.981 -28.751 30.801 1.00 82.56 331 LYS A O 1
ATOM 2706 N N . GLN A 1 332 ? -33.976 -28.089 31.577 1.00 84.44 332 GLN A N 1
ATOM 2707 C CA . GLN A 1 332 ? -34.668 -28.271 30.295 1.00 84.44 332 GLN A CA 1
ATOM 2708 C C . GLN A 1 332 ? -34.038 -27.450 29.154 1.00 84.44 332 GLN A C 1
ATOM 2710 O O . GLN A 1 332 ? -34.141 -27.840 27.991 1.00 84.44 332 GLN A O 1
ATOM 2715 N N . ARG A 1 333 ? -33.369 -26.326 29.459 1.00 84.69 333 ARG A N 1
ATOM 2716 C CA . ARG A 1 333 ? -32.570 -25.567 28.482 1.00 84.69 333 ARG A CA 1
ATOM 2717 C C . ARG A 1 333 ? -31.259 -26.278 28.122 1.00 84.69 333 ARG A C 1
ATOM 2719 O O . ARG A 1 333 ? -30.938 -26.339 26.939 1.00 84.69 333 ARG A O 1
ATOM 2726 N N . VAL A 1 334 ? -30.544 -26.843 29.099 1.00 85.12 334 VAL A N 1
ATOM 2727 C CA . VAL A 1 334 ? -29.333 -27.661 28.871 1.00 85.12 334 VAL A CA 1
ATOM 2728 C C . VAL A 1 334 ? -29.657 -28.878 27.996 1.00 85.12 334 VAL A C 1
ATOM 2730 O O . VAL A 1 334 ? -29.024 -29.058 26.956 1.00 85.12 334 VAL A O 1
ATOM 2733 N N . ASP A 1 335 ? -30.707 -29.634 28.329 1.00 84.06 335 ASP A N 1
ATOM 2734 C CA . ASP A 1 335 ? -31.152 -30.805 27.558 1.00 84.06 335 ASP A CA 1
ATOM 2735 C C . ASP A 1 335 ? -31.513 -30.458 26.107 1.00 84.06 335 ASP A C 1
ATOM 2737 O O . ASP A 1 335 ? -31.200 -31.215 25.188 1.00 84.06 335 ASP A O 1
ATOM 2741 N N . LYS A 1 336 ? -32.171 -29.312 25.875 1.00 85.38 336 LYS A N 1
ATOM 2742 C CA . LYS A 1 336 ? -32.523 -28.841 24.523 1.00 85.38 336 LYS A CA 1
ATOM 2743 C C . LYS A 1 336 ? -31.298 -28.464 23.690 1.00 85.38 336 LYS A C 1
ATOM 2745 O O . LYS A 1 336 ? -31.327 -28.661 22.478 1.00 85.38 336 LYS A O 1
ATOM 2750 N N . ILE A 1 337 ? -30.242 -27.933 24.311 1.00 85.12 337 ILE A N 1
ATOM 2751 C CA . ILE A 1 337 ? -28.987 -27.616 23.616 1.00 85.12 337 ILE A CA 1
ATOM 2752 C C . ILE A 1 337 ? -28.251 -28.915 23.263 1.00 85.12 337 ILE A C 1
ATOM 2754 O O . ILE A 1 337 ? -27.929 -29.125 22.094 1.00 85.12 337 ILE A O 1
ATOM 2758 N N . LEU A 1 338 ? -28.071 -29.823 24.230 1.00 84.44 338 LEU A N 1
ATOM 2759 C CA . LEU A 1 338 ? -27.395 -31.109 24.013 1.00 84.44 338 LEU A CA 1
ATOM 2760 C C . LEU A 1 338 ? -28.121 -31.985 22.977 1.00 84.44 338 LEU A C 1
ATOM 2762 O O . LEU A 1 338 ? -27.481 -32.540 22.093 1.00 84.44 338 LEU A O 1
ATOM 2766 N N . LYS A 1 339 ? -29.459 -32.039 22.989 1.00 84.00 339 LYS A N 1
ATOM 2767 C CA . LYS A 1 339 ? -30.238 -32.789 21.980 1.00 84.00 339 LYS A CA 1
ATOM 2768 C C . LYS A 1 339 ? -30.182 -32.212 20.561 1.00 84.00 339 LYS A C 1
ATOM 2770 O O . LYS A 1 339 ? -30.614 -32.894 19.638 1.00 84.00 339 LYS A O 1
ATOM 2775 N N . LYS A 1 340 ? -29.716 -30.971 20.380 1.00 85.00 340 LYS A N 1
ATOM 2776 C CA . LYS A 1 340 ? -29.675 -30.297 19.070 1.00 85.00 340 LYS A CA 1
ATOM 2777 C C . LYS A 1 340 ? -28.260 -30.133 18.512 1.00 85.00 340 LYS A C 1
ATOM 2779 O O . LYS A 1 340 ? -28.099 -30.178 17.301 1.00 85.00 340 LYS A O 1
ATOM 2784 N N . HIS A 1 341 ? -27.275 -29.932 19.383 1.00 85.88 341 HIS A N 1
ATOM 2785 C CA . HIS A 1 341 ? -25.886 -29.626 19.022 1.00 85.88 341 HIS A CA 1
ATOM 2786 C C . HIS A 1 341 ? -24.869 -30.539 19.737 1.00 85.88 341 HIS A C 1
ATOM 2788 O O . HIS A 1 341 ? -23.679 -30.255 19.718 1.00 85.88 341 HIS A O 1
ATOM 2794 N N . GLY A 1 342 ? -25.317 -31.616 20.398 1.00 80.50 342 GLY A N 1
ATOM 2795 C CA . GLY A 1 342 ? -24.462 -32.508 21.191 1.00 80.50 342 GLY A CA 1
ATOM 2796 C C . GLY A 1 342 ? -23.327 -33.133 20.387 1.00 80.50 342 GLY A C 1
ATOM 2797 O O . GLY A 1 342 ? -22.173 -32.926 20.740 1.00 80.50 342 GLY A O 1
ATOM 2798 N N . SER A 1 343 ? -23.639 -33.792 19.266 1.00 82.00 343 SER A N 1
ATOM 2799 C CA . SER A 1 343 ? -22.622 -34.397 18.395 1.00 82.00 343 SER A CA 1
ATOM 2800 C C . SER A 1 343 ? -21.640 -33.360 17.847 1.00 82.00 343 SER A C 1
ATOM 2802 O O . SER A 1 343 ? -20.440 -33.564 17.920 1.00 82.00 343 SER A O 1
ATOM 2804 N N . GLU A 1 344 ? -22.124 -32.195 17.403 1.00 82.88 344 GLU A N 1
ATOM 2805 C CA . GLU A 1 344 ? -21.262 -31.115 16.896 1.00 82.88 344 GLU A CA 1
ATOM 2806 C C . GLU A 1 344 ? -20.312 -30.559 17.979 1.00 82.88 344 GLU A C 1
ATOM 2808 O O . GLU A 1 344 ? -19.212 -30.104 17.672 1.00 82.88 344 GLU A O 1
ATOM 2813 N N . LEU A 1 345 ? -20.728 -30.584 19.252 1.00 83.94 345 LEU A N 1
ATOM 2814 C CA . LEU A 1 345 ? -19.907 -30.191 20.401 1.00 83.94 345 LEU A CA 1
ATOM 2815 C C . LEU A 1 345 ? -18.942 -31.300 20.848 1.00 83.94 345 LEU A C 1
ATOM 2817 O O . LEU A 1 345 ? -17.863 -30.978 21.340 1.00 83.94 345 LEU A O 1
ATOM 2821 N N . GLU A 1 346 ? -19.312 -32.570 20.677 1.00 84.44 346 GLU A N 1
ATOM 2822 C CA . GLU A 1 346 ? -18.471 -33.747 20.930 1.00 84.44 346 GLU A CA 1
ATOM 2823 C C . GLU A 1 346 ? -17.376 -33.868 19.858 1.00 84.44 346 GLU A C 1
ATOM 2825 O O . GLU A 1 346 ? -16.197 -33.900 20.208 1.00 84.44 346 GLU A O 1
ATOM 2830 N N . ASP A 1 347 ? -17.725 -33.777 18.570 1.00 82.25 347 ASP A N 1
ATOM 2831 C CA . ASP A 1 347 ? -16.790 -33.729 17.435 1.00 82.25 347 ASP A CA 1
ATOM 2832 C C . ASP A 1 347 ? -15.779 -32.573 17.578 1.00 82.25 347 ASP A C 1
ATOM 2834 O O . ASP A 1 347 ? -14.584 -32.731 17.326 1.00 82.25 347 ASP A O 1
ATOM 2838 N N . ALA A 1 348 ? -16.241 -31.400 18.030 1.00 81.81 348 ALA A N 1
ATOM 2839 C CA . ALA A 1 348 ? -15.396 -30.225 18.261 1.00 81.81 348 ALA A CA 1
ATOM 2840 C C . ALA A 1 348 ? -14.573 -30.274 19.566 1.00 81.81 348 ALA A C 1
ATOM 2842 O O . ALA A 1 348 ? -13.719 -29.407 19.776 1.00 81.81 348 ALA A O 1
ATOM 2843 N N . ALA A 1 349 ? -14.831 -31.242 20.451 1.00 78.31 349 ALA A N 1
ATOM 2844 C CA . ALA A 1 349 ? -14.107 -31.438 21.708 1.00 78.31 349 ALA A CA 1
ATOM 2845 C C . ALA A 1 349 ? -13.192 -32.674 21.707 1.00 78.31 349 ALA A C 1
ATOM 2847 O O . ALA A 1 349 ? -12.251 -32.717 22.499 1.00 78.31 349 ALA A O 1
ATOM 2848 N N . GLY A 1 350 ? -13.466 -33.661 20.849 1.00 74.50 350 GLY A N 1
ATOM 2849 C CA . GLY A 1 350 ? -12.786 -34.958 20.784 1.00 74.50 350 GLY A CA 1
ATOM 2850 C C . GLY A 1 350 ? -13.215 -35.970 21.856 1.00 74.50 350 GLY A C 1
ATOM 2851 O O . GLY A 1 350 ? -12.847 -37.135 21.758 1.00 74.50 350 GLY A O 1
ATOM 2852 N N . ASP A 1 351 ? -13.992 -35.543 22.856 1.00 76.62 351 ASP A N 1
ATOM 2853 C CA . ASP A 1 351 ? -14.413 -36.333 24.017 1.00 76.62 351 ASP A CA 1
ATOM 2854 C C . ASP A 1 351 ? -15.787 -35.863 24.527 1.00 76.62 351 ASP A C 1
ATOM 2856 O O . ASP A 1 351 ? -16.138 -34.682 24.422 1.00 76.62 351 ASP A O 1
ATOM 2860 N N . GLN A 1 352 ? -16.541 -36.765 25.164 1.00 79.00 352 GLN A N 1
ATOM 2861 C CA . GLN A 1 352 ? -17.813 -36.425 25.808 1.00 79.00 352 GLN A CA 1
ATOM 2862 C C . GLN A 1 352 ? -17.567 -35.730 27.162 1.00 79.00 352 GLN A C 1
ATOM 2864 O O . GLN A 1 352 ? -17.224 -36.353 28.168 1.00 79.00 352 GLN A O 1
ATOM 2869 N N . LEU A 1 353 ? -17.733 -34.406 27.185 1.00 81.19 353 LEU A N 1
ATOM 2870 C CA . LEU A 1 353 ? -17.404 -33.534 28.317 1.00 81.19 353 LEU A CA 1
ATOM 2871 C C . LEU A 1 353 ? -18.623 -33.133 29.165 1.00 81.19 353 LEU A C 1
ATOM 2873 O O . LEU A 1 353 ? -19.782 -33.280 28.780 1.00 81.19 353 LEU A O 1
ATOM 2877 N N . SER A 1 354 ? -18.358 -32.545 30.338 1.00 80.88 354 SER A N 1
ATOM 2878 C CA . SER A 1 354 ? -19.400 -31.894 31.137 1.00 80.88 354 SER A CA 1
ATOM 2879 C C . SER A 1 354 ? -19.879 -30.576 30.484 1.00 80.88 354 SER A C 1
ATOM 2881 O O . SER A 1 354 ? -19.074 -29.873 29.860 1.00 80.88 354 SER A O 1
ATOM 2883 N N . PRO A 1 355 ? -21.162 -30.175 30.647 1.00 81.12 355 PRO A N 1
ATOM 2884 C CA . PRO A 1 355 ? -21.747 -29.008 29.962 1.00 81.12 355 PRO A CA 1
ATOM 2885 C C . PRO A 1 355 ? -21.021 -27.667 30.172 1.00 81.12 355 PRO A C 1
ATOM 2887 O O . PRO A 1 355 ? -21.113 -26.761 29.347 1.00 81.12 355 PRO A O 1
ATOM 2890 N N . ASP A 1 356 ? -20.281 -27.522 31.270 1.00 81.69 356 ASP A N 1
ATOM 2891 C CA . ASP A 1 356 ? -19.479 -26.344 31.606 1.00 81.69 356 ASP A CA 1
ATOM 2892 C C . ASP A 1 356 ? -18.070 -26.331 30.972 1.00 81.69 356 ASP A C 1
ATOM 2894 O O . ASP A 1 356 ? -17.432 -25.271 30.924 1.00 81.69 356 ASP A O 1
ATOM 2898 N N . ARG A 1 357 ? -17.596 -27.480 30.465 1.00 83.81 357 ARG A N 1
ATOM 2899 C CA . ARG A 1 357 ? -16.265 -27.667 29.860 1.00 83.81 357 ARG A CA 1
ATOM 2900 C C . ARG A 1 357 ? -16.243 -27.541 28.339 1.00 83.81 357 ARG A C 1
ATOM 2902 O O . ARG A 1 357 ? -15.239 -27.048 27.830 1.00 83.81 357 ARG A O 1
ATOM 2909 N N . TYR A 1 358 ? -17.324 -27.876 27.625 1.00 85.38 358 TYR A N 1
ATOM 2910 C CA . TYR A 1 358 ? -17.382 -27.766 26.153 1.00 85.38 358 TYR A CA 1
ATOM 2911 C C . TYR A 1 358 ? -16.932 -26.397 25.627 1.00 85.38 358 TYR A C 1
ATOM 2913 O O . TYR A 1 358 ? -16.194 -26.326 24.653 1.00 85.38 358 TYR A O 1
ATOM 2921 N N . HIS A 1 359 ? -17.282 -25.297 26.304 1.00 87.31 359 HIS A N 1
ATOM 2922 C CA . HIS A 1 359 ? -16.833 -23.967 25.882 1.00 87.31 359 HIS A CA 1
ATOM 2923 C C . HIS A 1 359 ? -15.303 -23.802 25.912 1.00 87.31 359 HIS A C 1
ATOM 2925 O O . HIS A 1 359 ? -14.751 -23.122 25.055 1.00 87.31 359 HIS A O 1
ATOM 2931 N N . ALA A 1 360 ? -14.603 -24.429 26.864 1.00 85.31 360 ALA A N 1
ATOM 2932 C CA . ALA A 1 360 ? -13.142 -24.397 26.898 1.00 85.31 360 ALA A CA 1
ATOM 2933 C C . ALA A 1 360 ? -12.529 -25.277 25.794 1.00 85.31 360 ALA A C 1
ATOM 2935 O O . ALA A 1 360 ? -11.554 -24.864 25.172 1.00 85.31 360 ALA A O 1
ATOM 2936 N N . ALA A 1 361 ? -13.127 -26.442 25.518 1.00 85.38 361 ALA A N 1
ATOM 2937 C CA . ALA A 1 361 ? -12.687 -27.343 24.453 1.00 85.38 361 ALA A CA 1
ATOM 2938 C C . ALA A 1 361 ? -12.858 -26.715 23.059 1.00 85.38 361 ALA A C 1
ATOM 2940 O O . ALA A 1 361 ? -11.882 -26.598 22.326 1.00 85.38 361 ALA A O 1
ATOM 2941 N N . VAL A 1 362 ? -14.048 -26.191 22.739 1.00 88.00 362 VAL A N 1
ATOM 2942 C CA . VAL A 1 362 ? -14.331 -25.537 21.446 1.00 88.00 362 VAL A CA 1
ATOM 2943 C C . VAL A 1 362 ? -13.475 -24.277 21.245 1.00 88.00 362 VAL A C 1
ATOM 2945 O O . VAL A 1 362 ? -13.017 -24.024 20.134 1.00 88.00 362 VAL A O 1
ATOM 2948 N N . VAL A 1 363 ? -13.185 -23.506 22.304 1.00 88.06 363 VAL A N 1
ATOM 2949 C CA . VAL A 1 363 ? -12.220 -22.388 22.227 1.00 88.06 363 VAL A CA 1
ATOM 2950 C C . VAL A 1 363 ? -10.793 -22.889 21.978 1.00 88.06 363 VAL A C 1
ATOM 2952 O O . VAL A 1 363 ? -10.070 -22.265 21.205 1.00 88.06 363 VAL A O 1
ATOM 2955 N N . GLY A 1 364 ? -10.385 -24.011 22.577 1.00 87.06 364 GLY A N 1
ATOM 2956 C CA . GLY A 1 364 ? -9.089 -24.643 22.314 1.00 87.06 364 GLY A CA 1
ATOM 2957 C C . GLY A 1 364 ? -8.955 -25.143 20.872 1.00 87.06 364 GLY A C 1
ATOM 2958 O O . GLY A 1 364 ? -7.967 -24.832 20.208 1.00 87.06 364 GLY A O 1
ATOM 2959 N N . ALA A 1 365 ? -9.971 -25.842 20.360 1.00 87.25 365 ALA A N 1
ATOM 2960 C CA . ALA A 1 365 ? -10.035 -26.304 18.974 1.00 87.25 365 ALA A CA 1
ATOM 2961 C C . ALA A 1 365 ? -10.001 -25.130 17.981 1.00 87.25 365 ALA A C 1
ATOM 2963 O O . ALA A 1 365 ? -9.219 -25.149 17.030 1.00 87.25 365 ALA A O 1
ATOM 2964 N N . LEU A 1 366 ? -10.772 -24.067 18.248 1.00 89.88 366 LEU A N 1
ATOM 2965 C CA . LEU A 1 366 ? -10.758 -22.830 17.464 1.00 89.88 366 LEU A CA 1
ATOM 2966 C C . LEU A 1 366 ? -9.362 -22.190 17.437 1.00 89.88 366 LEU A C 1
ATOM 2968 O O . LEU A 1 366 ? -8.855 -21.894 16.360 1.00 89.88 366 LEU A O 1
ATOM 2972 N N . GLN A 1 367 ? -8.705 -22.047 18.594 1.00 89.00 367 GLN A N 1
ATOM 2973 C CA . GLN A 1 367 ? -7.340 -21.512 18.673 1.00 89.00 367 GLN A CA 1
ATOM 2974 C C . GLN A 1 367 ? -6.300 -22.411 17.990 1.00 89.00 367 GLN A C 1
ATOM 2976 O O . GLN A 1 367 ? -5.287 -21.903 17.512 1.00 89.00 367 GLN A O 1
ATOM 2981 N N . SER A 1 368 ? -6.519 -23.728 17.930 1.00 89.56 368 SER A N 1
ATOM 2982 C CA . SER A 1 368 ? -5.659 -24.625 17.154 1.00 89.56 368 SER A CA 1
ATOM 2983 C C . SER A 1 368 ? -5.840 -24.382 15.658 1.00 89.56 368 SER A C 1
ATOM 2985 O O . SER A 1 368 ? -4.853 -24.177 14.958 1.00 89.56 368 SER A O 1
ATOM 2987 N N . GLN A 1 369 ? -7.082 -24.321 15.166 1.00 89.94 369 GLN A N 1
ATOM 2988 C CA . GLN A 1 369 ? -7.352 -24.076 13.745 1.00 89.94 369 GLN A CA 1
ATOM 2989 C C . GLN A 1 369 ? -6.913 -22.678 13.290 1.00 89.94 369 GLN A C 1
ATOM 2991 O O . GLN A 1 369 ? -6.346 -22.542 12.211 1.00 89.94 369 GLN A O 1
ATOM 2996 N N . GLU A 1 370 ? -7.057 -21.648 14.128 1.00 88.88 370 GLU A N 1
ATOM 2997 C CA . GLU A 1 370 ? -6.520 -20.310 13.842 1.00 88.88 370 GLU A CA 1
ATOM 2998 C C . GLU A 1 370 ? -4.978 -20.324 13.713 1.00 88.88 370 GLU A C 1
ATOM 3000 O O . GLU A 1 370 ? -4.437 -19.659 12.832 1.00 88.88 370 GLU A O 1
ATOM 3005 N N . ARG A 1 371 ? -4.259 -21.167 14.475 1.00 90.69 371 ARG A N 1
ATOM 3006 C CA . ARG A 1 371 ? -2.805 -21.384 14.293 1.00 90.69 371 ARG A CA 1
ATOM 3007 C C . ARG A 1 371 ? -2.458 -22.208 13.050 1.00 90.69 371 ARG A C 1
ATOM 3009 O O . ARG A 1 371 ? -1.418 -21.958 12.441 1.00 90.69 371 ARG A O 1
ATOM 3016 N N . HIS A 1 372 ? -3.283 -23.189 12.676 1.00 89.88 372 HIS A N 1
ATOM 3017 C CA . HIS A 1 372 ? -3.108 -23.919 11.415 1.00 89.88 372 HIS A CA 1
ATOM 3018 C C . HIS A 1 372 ? -3.280 -22.973 10.222 1.00 89.88 372 HIS A C 1
ATOM 3020 O O . HIS A 1 372 ? -2.437 -22.979 9.329 1.00 89.88 372 HIS A O 1
ATOM 3026 N N . LEU A 1 373 ? -4.279 -22.083 10.263 1.00 91.25 373 LEU A N 1
ATOM 3027 C CA . LEU A 1 373 ? -4.482 -21.036 9.262 1.00 91.25 373 LEU A CA 1
ATOM 3028 C C . LEU A 1 373 ? -3.280 -20.080 9.182 1.00 91.25 373 LEU A C 1
ATOM 3030 O O . LEU A 1 373 ? -2.797 -19.822 8.080 1.00 91.25 373 LEU A O 1
ATOM 3034 N N . ASP A 1 374 ? -2.760 -19.588 10.312 1.00 87.81 374 ASP A N 1
ATOM 3035 C CA . ASP A 1 374 ? -1.562 -18.730 10.339 1.00 87.81 374 ASP A CA 1
ATOM 3036 C C . ASP A 1 374 ? -0.343 -19.415 9.694 1.00 87.81 374 ASP A C 1
ATOM 3038 O O . ASP A 1 374 ? 0.378 -18.801 8.906 1.00 87.81 374 ASP A O 1
ATOM 3042 N N . ASN A 1 375 ? -0.109 -20.695 10.000 1.00 89.94 375 ASN A N 1
ATOM 3043 C CA . ASN A 1 375 ? 1.000 -21.454 9.421 1.00 89.94 375 ASN A CA 1
ATOM 3044 C C . ASN A 1 375 ? 0.785 -21.756 7.929 1.00 89.94 375 ASN A C 1
ATOM 3046 O O . ASN A 1 375 ? 1.720 -21.616 7.147 1.00 89.94 375 ASN A O 1
ATOM 3050 N N . ALA A 1 376 ? -0.434 -22.100 7.508 1.00 89.62 376 ALA A N 1
ATOM 3051 C CA . ALA A 1 376 ? -0.747 -22.343 6.102 1.00 89.62 376 ALA A CA 1
ATOM 3052 C C . ALA A 1 376 ? -0.577 -21.071 5.248 1.00 89.62 376 ALA A C 1
ATOM 3054 O O . ALA A 1 376 ? -0.005 -21.139 4.161 1.00 89.62 376 ALA A O 1
ATOM 3055 N N . ASN A 1 377 ? -0.972 -19.897 5.764 1.00 87.44 377 ASN A N 1
ATOM 3056 C CA . ASN A 1 377 ? -0.703 -18.613 5.103 1.00 87.44 377 ASN A CA 1
ATOM 3057 C C . ASN A 1 377 ? 0.806 -18.351 4.958 1.00 87.44 377 ASN A C 1
ATOM 3059 O O . ASN A 1 377 ? 1.240 -17.985 3.871 1.00 87.44 377 ASN A O 1
ATOM 3063 N N . ARG A 1 378 ? 1.615 -18.600 6.000 1.00 90.50 378 ARG A N 1
ATOM 3064 C CA . ARG A 1 378 ? 3.085 -18.463 5.919 1.00 90.50 378 ARG A CA 1
ATOM 3065 C C . ARG A 1 378 ? 3.705 -19.389 4.873 1.00 90.50 378 ARG A C 1
ATOM 3067 O O . ARG A 1 378 ? 4.603 -18.958 4.157 1.00 90.50 378 ARG A O 1
ATOM 3074 N N . ASN A 1 379 ? 3.225 -20.629 4.772 1.00 90.06 379 ASN A N 1
ATOM 3075 C CA . ASN A 1 379 ? 3.699 -21.573 3.761 1.00 90.06 379 ASN A CA 1
ATOM 3076 C C . ASN A 1 379 ? 3.351 -21.086 2.346 1.00 90.06 379 ASN A C 1
ATOM 3078 O O . ASN A 1 379 ? 4.243 -21.026 1.504 1.00 90.06 379 ASN A O 1
ATOM 3082 N N . ARG A 1 380 ? 2.104 -20.647 2.101 1.00 91.88 380 ARG A N 1
ATOM 3083 C CA . ARG A 1 380 ? 1.719 -20.012 0.826 1.00 91.88 380 ARG A CA 1
ATOM 3084 C C . ARG A 1 380 ? 2.623 -18.818 0.511 1.00 91.88 380 ARG A C 1
ATOM 3086 O O . ARG A 1 380 ? 3.107 -18.708 -0.608 1.00 91.88 380 ARG A O 1
ATOM 3093 N N . ASP A 1 381 ? 2.865 -17.934 1.476 1.00 89.06 381 ASP A N 1
ATOM 3094 C CA . ASP A 1 381 ? 3.663 -16.722 1.256 1.00 89.06 381 ASP A CA 1
ATOM 3095 C C . ASP A 1 381 ? 5.131 -17.045 0.917 1.00 89.06 381 ASP A C 1
ATOM 3097 O O . ASP A 1 381 ? 5.724 -16.368 0.078 1.00 89.06 381 ASP A O 1
ATOM 3101 N N . ALA A 1 382 ? 5.693 -18.120 1.484 1.00 91.00 382 ALA A N 1
ATOM 3102 C CA . ALA A 1 382 ? 7.008 -18.638 1.101 1.00 91.00 382 ALA A CA 1
ATOM 3103 C C . ALA A 1 382 ? 7.016 -19.230 -0.323 1.00 91.00 382 ALA A C 1
ATOM 3105 O O . ALA A 1 382 ? 7.881 -18.875 -1.123 1.00 91.00 382 ALA A O 1
ATOM 3106 N N . VAL A 1 383 ? 6.030 -20.065 -0.677 1.00 92.12 383 VAL A N 1
ATOM 3107 C CA . VAL A 1 383 ? 5.882 -20.628 -2.037 1.00 92.12 383 VAL A CA 1
ATOM 3108 C C . VAL A 1 383 ? 5.702 -19.515 -3.080 1.00 92.12 383 VAL A C 1
ATOM 3110 O O . VAL A 1 383 ? 6.328 -19.546 -4.136 1.00 92.12 383 VAL A O 1
ATOM 3113 N N . VAL A 1 384 ? 4.923 -18.475 -2.766 1.00 90.25 384 VAL A N 1
ATOM 3114 C CA . VAL A 1 384 ? 4.726 -17.298 -3.631 1.00 90.25 384 VAL A CA 1
ATOM 3115 C C . VAL A 1 384 ? 6.012 -16.475 -3.790 1.00 90.25 384 VAL A C 1
ATOM 3117 O O . VAL A 1 384 ? 6.276 -15.986 -4.889 1.00 90.25 384 VAL A O 1
ATOM 3120 N N . GLN A 1 385 ? 6.853 -16.348 -2.755 1.00 89.81 385 GLN A N 1
ATOM 3121 C CA . GLN A 1 385 ? 8.180 -15.735 -2.911 1.00 89.81 385 GLN A CA 1
ATOM 3122 C C . GLN A 1 385 ? 9.119 -16.591 -3.769 1.00 89.81 385 GLN A C 1
ATOM 3124 O O . GLN A 1 385 ? 9.784 -16.050 -4.652 1.00 89.81 385 GLN A O 1
ATOM 3129 N N . HIS A 1 386 ? 9.132 -17.915 -3.591 1.00 91.25 386 HIS A N 1
ATOM 3130 C CA . HIS A 1 386 ? 9.915 -18.806 -4.449 1.00 91.25 386 HIS A CA 1
ATOM 3131 C C . HIS A 1 386 ? 9.454 -18.754 -5.914 1.00 91.25 386 HIS A C 1
ATOM 3133 O O . HIS A 1 386 ? 10.299 -18.673 -6.806 1.00 91.25 386 HIS A O 1
ATOM 3139 N N . LEU A 1 387 ? 8.144 -18.683 -6.177 1.00 92.12 387 LEU A N 1
ATOM 3140 C CA . LEU A 1 387 ? 7.607 -18.441 -7.520 1.00 92.12 387 LEU A CA 1
ATOM 3141 C C . LEU A 1 387 ? 8.074 -17.107 -8.106 1.00 92.12 387 LEU A C 1
ATOM 3143 O O . LEU A 1 387 ? 8.457 -17.070 -9.275 1.00 92.12 387 LEU A O 1
ATOM 3147 N N . ALA A 1 388 ? 8.079 -16.025 -7.324 1.00 88.00 388 ALA A N 1
ATOM 3148 C CA . ALA A 1 388 ? 8.562 -14.724 -7.787 1.00 88.00 388 ALA A CA 1
ATOM 3149 C C . ALA A 1 388 ? 10.059 -14.763 -8.156 1.00 88.00 388 ALA A C 1
ATOM 3151 O O . ALA A 1 388 ? 10.435 -14.295 -9.233 1.00 88.00 388 ALA A O 1
ATOM 3152 N N . ASP A 1 389 ? 10.897 -15.385 -7.320 1.00 89.88 389 ASP A N 1
ATOM 3153 C CA . ASP A 1 389 ? 12.332 -15.564 -7.577 1.00 89.88 389 ASP A CA 1
ATOM 3154 C C . ASP A 1 389 ? 12.605 -16.417 -8.829 1.00 89.88 389 ASP A C 1
ATOM 3156 O O . ASP A 1 389 ? 13.493 -16.093 -9.624 1.00 89.88 389 ASP A O 1
ATOM 3160 N N . LYS A 1 390 ? 11.856 -17.512 -9.022 1.00 91.88 390 LYS A N 1
ATOM 3161 C CA . LYS A 1 390 ? 11.996 -18.404 -10.186 1.00 91.88 390 LYS A CA 1
ATOM 3162 C C . LYS A 1 390 ? 11.538 -17.717 -11.475 1.00 91.88 390 LYS A C 1
ATOM 3164 O O . LYS A 1 390 ? 12.293 -17.703 -12.445 1.00 91.88 390 LYS A O 1
ATOM 3169 N N . ASN A 1 391 ? 10.380 -17.052 -11.465 1.00 88.25 391 ASN A N 1
ATOM 3170 C CA . ASN A 1 391 ? 9.884 -16.275 -12.608 1.00 88.25 391 ASN A CA 1
ATOM 3171 C C . ASN A 1 391 ? 10.829 -15.117 -12.987 1.00 88.25 391 ASN A C 1
ATOM 3173 O O . ASN A 1 391 ? 11.057 -14.868 -14.171 1.00 88.25 391 ASN A O 1
ATOM 3177 N N . ALA A 1 392 ? 11.442 -14.440 -12.008 1.00 86.88 392 ALA A N 1
ATOM 3178 C CA . ALA A 1 392 ? 12.434 -13.397 -12.277 1.00 86.88 392 ALA A CA 1
ATOM 3179 C C . ALA A 1 392 ? 13.682 -13.946 -12.998 1.00 86.88 392 ALA A C 1
ATOM 3181 O O . ALA A 1 392 ? 14.173 -13.320 -13.940 1.00 86.88 392 ALA A O 1
ATOM 3182 N N . ARG A 1 393 ? 14.169 -15.135 -12.609 1.00 91.94 393 ARG A N 1
ATOM 3183 C CA . ARG A 1 393 ? 15.276 -15.826 -13.302 1.00 91.94 393 ARG A CA 1
ATOM 3184 C C . ARG A 1 393 ? 14.877 -16.273 -14.705 1.00 91.94 393 ARG A C 1
ATOM 3186 O O . ARG A 1 393 ? 15.616 -16.013 -15.648 1.00 91.94 393 ARG A O 1
ATOM 3193 N N . GLN A 1 394 ? 13.703 -16.886 -14.847 1.00 92.56 394 GLN A N 1
ATOM 3194 C CA . GLN A 1 394 ? 13.162 -17.343 -16.128 1.00 92.56 394 GLN A CA 1
ATOM 3195 C C . GLN A 1 394 ? 13.056 -16.180 -17.136 1.00 92.56 394 GLN A C 1
ATOM 3197 O O . GLN A 1 394 ? 13.501 -16.305 -18.274 1.00 92.56 394 GLN A O 1
ATOM 3202 N N . SER A 1 395 ? 12.565 -15.017 -16.697 1.00 88.69 395 SER A N 1
ATOM 3203 C CA . SER A 1 395 ? 12.509 -13.789 -17.503 1.00 88.69 395 SER A CA 1
ATOM 3204 C C . SER A 1 395 ? 13.901 -13.291 -17.928 1.00 88.69 395 SER A C 1
ATOM 3206 O O . SER A 1 395 ? 14.133 -13.016 -19.107 1.00 88.69 395 SER A O 1
ATOM 3208 N N . ALA A 1 396 ? 14.866 -13.253 -17.001 1.00 89.88 396 ALA A N 1
ATOM 3209 C CA . ALA A 1 396 ? 16.237 -12.831 -17.298 1.00 89.88 396 ALA A CA 1
ATOM 3210 C C . ALA A 1 396 ? 16.951 -13.766 -18.296 1.00 89.88 396 ALA A C 1
ATOM 3212 O O . ALA A 1 396 ? 17.657 -13.290 -19.188 1.00 89.88 396 ALA A O 1
ATOM 3213 N N . ILE A 1 397 ? 16.746 -15.084 -18.187 1.00 90.69 397 ILE A N 1
ATOM 3214 C CA . ILE A 1 397 ? 17.322 -16.057 -19.126 1.00 90.69 397 ILE A CA 1
ATOM 3215 C C . ILE A 1 397 ? 16.623 -15.972 -20.491 1.00 90.69 397 ILE A C 1
ATOM 3217 O O . ILE A 1 397 ? 17.320 -15.943 -21.501 1.00 90.69 397 ILE A O 1
ATOM 3221 N N . LYS A 1 398 ? 15.289 -15.808 -20.550 1.00 90.00 398 LYS A N 1
ATOM 3222 C CA . LYS A 1 398 ? 14.555 -15.560 -21.811 1.00 90.00 398 LYS A CA 1
ATOM 3223 C C . LYS A 1 398 ? 15.100 -14.331 -22.552 1.00 90.00 398 LYS A C 1
ATOM 3225 O O . LYS A 1 398 ? 15.410 -14.430 -23.736 1.00 90.00 398 LYS A O 1
ATOM 3230 N N . GLN A 1 399 ? 15.342 -13.217 -21.856 1.00 89.69 399 GLN A N 1
ATOM 3231 C CA . GLN A 1 399 ? 15.944 -12.017 -22.458 1.00 89.69 399 GLN A CA 1
ATOM 3232 C C . GLN A 1 399 ? 17.396 -12.243 -22.934 1.00 89.69 399 GLN A C 1
ATOM 3234 O O . GLN A 1 399 ? 17.817 -11.710 -23.968 1.00 89.69 399 GLN A O 1
ATOM 3239 N N . SER A 1 400 ? 18.179 -13.048 -22.207 1.00 88.88 400 SER A N 1
ATOM 3240 C CA . SER A 1 400 ? 19.527 -13.420 -22.651 1.00 88.88 400 SER A CA 1
ATOM 3241 C C . SER A 1 400 ? 19.510 -14.370 -23.855 1.00 88.88 400 SER A C 1
ATOM 3243 O O . SER A 1 400 ? 20.408 -14.290 -24.692 1.00 88.88 400 SER A O 1
ATOM 3245 N N . LEU A 1 401 ? 18.500 -15.237 -23.968 1.00 90.44 401 LEU A N 1
ATOM 3246 C CA . LEU A 1 401 ? 18.310 -16.130 -25.108 1.00 90.44 401 LEU A CA 1
ATOM 3247 C C . LEU A 1 401 ? 17.908 -15.342 -26.362 1.00 90.44 401 LEU A C 1
ATOM 3249 O O . LEU A 1 401 ? 18.556 -15.489 -27.394 1.00 90.44 401 LEU A O 1
ATOM 3253 N N . GLU A 1 402 ? 16.920 -14.445 -26.266 1.00 87.56 402 GLU A N 1
ATOM 3254 C CA . GLU A 1 402 ? 16.487 -13.588 -27.384 1.00 87.56 402 GLU A CA 1
ATOM 3255 C C . GLU A 1 402 ? 17.650 -12.783 -27.985 1.00 87.56 402 GLU A C 1
ATOM 3257 O O . GLU A 1 402 ? 17.786 -12.691 -29.206 1.00 87.56 402 GLU A O 1
ATOM 3262 N N . THR A 1 403 ? 18.520 -12.219 -27.140 1.00 87.44 403 THR A N 1
ATOM 3263 C CA . THR A 1 403 ? 19.682 -11.443 -27.603 1.00 87.44 403 THR A CA 1
ATOM 3264 C C . THR A 1 403 ? 20.750 -12.319 -28.268 1.00 87.44 403 THR A C 1
ATOM 3266 O O . THR A 1 403 ? 21.278 -11.937 -29.315 1.00 87.44 403 THR A O 1
ATOM 3269 N N . LEU A 1 404 ? 21.021 -13.522 -27.745 1.00 87.44 404 LEU A N 1
ATOM 3270 C CA . LEU A 1 404 ? 21.918 -14.492 -28.390 1.00 87.44 404 LEU A CA 1
ATOM 3271 C C . LEU A 1 404 ? 21.361 -15.002 -29.730 1.00 87.44 404 LEU A C 1
ATOM 3273 O O . LEU A 1 404 ? 22.103 -15.068 -30.711 1.00 87.44 404 LEU A O 1
ATOM 3277 N N . GLN A 1 405 ? 20.060 -15.295 -29.807 1.00 85.06 405 GLN A N 1
ATOM 3278 C CA . GLN A 1 405 ? 19.384 -15.722 -31.037 1.00 85.06 405 GLN A CA 1
ATOM 3279 C C . GLN A 1 405 ? 19.393 -14.613 -32.107 1.00 85.06 405 GLN A C 1
ATOM 3281 O O . GLN A 1 405 ? 19.612 -14.890 -33.291 1.00 85.06 405 GLN A O 1
ATOM 3286 N N . GLN A 1 406 ? 19.238 -13.344 -31.711 1.00 83.69 406 GLN A N 1
ATOM 3287 C CA . GLN A 1 406 ? 19.390 -12.198 -32.616 1.00 83.69 406 GLN A CA 1
ATOM 3288 C C . GLN A 1 406 ? 20.825 -12.085 -33.162 1.00 83.69 406 GLN A C 1
ATOM 3290 O O . GLN A 1 406 ? 20.989 -12.005 -34.382 1.00 83.69 406 GLN A O 1
ATOM 3295 N N . GLU A 1 407 ? 21.863 -12.163 -32.315 1.00 82.75 407 GLU A N 1
ATOM 3296 C CA . GLU A 1 407 ? 23.263 -12.189 -32.785 1.00 82.75 407 GLU A CA 1
ATOM 3297 C C . GLU A 1 407 ? 23.530 -13.370 -33.737 1.00 82.75 407 GLU A C 1
ATOM 3299 O O . GLU A 1 407 ? 24.125 -13.188 -34.804 1.00 82.75 407 GLU A O 1
ATOM 3304 N N . HIS A 1 408 ? 23.060 -14.571 -33.384 1.00 83.25 408 HIS A N 1
ATOM 3305 C CA . HIS A 1 408 ? 23.282 -15.782 -34.171 1.00 83.25 408 HIS A CA 1
ATOM 3306 C C . HIS A 1 408 ? 22.590 -15.727 -35.540 1.00 83.25 408 HIS A C 1
ATOM 3308 O O . HIS A 1 408 ? 23.203 -16.050 -36.558 1.00 83.25 408 HIS A O 1
ATOM 3314 N N . SER A 1 409 ? 21.342 -15.248 -35.601 1.00 80.38 409 SER A N 1
ATOM 3315 C CA . SER A 1 409 ? 20.614 -15.097 -36.869 1.00 80.38 409 SER A CA 1
ATOM 3316 C C . SER A 1 409 ? 21.282 -14.085 -37.811 1.00 80.38 409 SER A C 1
ATOM 3318 O O . SER A 1 409 ? 21.402 -14.350 -39.010 1.00 80.38 409 SER A O 1
ATOM 3320 N N . ALA A 1 410 ? 21.806 -12.974 -37.280 1.00 81.56 410 ALA A N 1
ATOM 3321 C CA . ALA A 1 410 ? 22.533 -11.973 -38.059 1.00 81.56 410 ALA A CA 1
ATOM 3322 C C . ALA A 1 410 ? 23.872 -12.504 -38.612 1.00 81.56 410 ALA A C 1
ATOM 3324 O O . ALA A 1 410 ? 24.265 -12.146 -39.727 1.00 81.56 410 ALA A O 1
ATOM 3325 N N . TRP A 1 411 ? 24.565 -13.378 -37.873 1.00 83.50 411 TRP A N 1
ATOM 3326 C CA . TRP A 1 411 ? 25.763 -14.063 -38.370 1.00 83.50 411 TRP A CA 1
ATOM 3327 C C . TRP A 1 411 ? 25.430 -15.151 -39.399 1.00 83.50 411 TRP A C 1
ATOM 3329 O O . TRP A 1 411 ? 26.043 -15.187 -40.464 1.00 83.50 411 TRP A O 1
ATOM 3339 N N . SER A 1 412 ? 24.406 -15.970 -39.150 1.00 78.25 412 SER A N 1
ATOM 3340 C CA . SER A 1 412 ? 23.952 -17.013 -40.081 1.00 78.25 412 SER A CA 1
ATOM 3341 C C . SER A 1 412 ? 23.544 -16.432 -41.447 1.00 78.25 412 SER A C 1
ATOM 3343 O O . SER A 1 412 ? 23.977 -16.920 -42.493 1.00 78.25 412 SER A O 1
ATOM 3345 N N . GLN A 1 413 ? 22.834 -15.295 -41.466 1.00 78.50 413 GLN A N 1
ATOM 3346 C CA . GLN A 1 413 ? 22.520 -14.565 -42.705 1.00 78.50 413 GLN A CA 1
ATOM 3347 C C . GLN A 1 413 ? 23.769 -14.043 -43.442 1.00 78.50 413 GLN A C 1
ATOM 3349 O O . GLN A 1 413 ? 23.790 -14.019 -44.674 1.00 78.50 413 GLN A O 1
ATOM 3354 N N . ARG A 1 414 ? 24.827 -13.636 -42.722 1.00 77.94 414 ARG A N 1
ATOM 3355 C CA . ARG A 1 414 ? 26.115 -13.254 -43.332 1.00 77.94 414 ARG A CA 1
ATOM 3356 C C . ARG A 1 414 ? 26.842 -14.462 -43.919 1.00 77.94 414 ARG A C 1
ATOM 3358 O O . ARG A 1 414 ? 27.345 -14.367 -45.036 1.00 77.94 414 ARG A O 1
ATOM 3365 N N . LEU A 1 415 ? 26.865 -15.585 -43.200 1.00 78.50 415 LEU A N 1
ATOM 3366 C CA . LEU A 1 415 ? 27.489 -16.828 -43.650 1.00 78.50 415 LEU A CA 1
ATOM 3367 C C . LEU A 1 415 ? 26.831 -17.339 -44.939 1.00 78.50 415 LEU A C 1
ATOM 3369 O O . LEU A 1 415 ? 27.524 -17.557 -45.930 1.00 78.50 415 LEU A O 1
ATOM 3373 N N . ALA A 1 416 ? 25.498 -17.433 -44.963 1.00 76.56 416 ALA A N 1
ATOM 3374 C CA . ALA A 1 416 ? 24.736 -17.873 -46.133 1.00 76.56 416 ALA A CA 1
ATOM 3375 C C . ALA A 1 416 ? 24.924 -16.959 -47.361 1.00 76.56 416 ALA A C 1
ATOM 3377 O O . ALA A 1 416 ? 24.856 -17.423 -48.498 1.00 76.56 416 ALA A O 1
ATOM 3378 N N . LYS A 1 417 ? 25.191 -15.662 -47.150 1.00 78.56 417 LYS A N 1
ATOM 3379 C CA . LYS A 1 417 ? 25.451 -14.701 -48.231 1.00 78.56 417 LYS A CA 1
ATOM 3380 C C . LYS A 1 417 ? 26.829 -14.880 -48.879 1.00 78.56 417 LYS A C 1
ATOM 3382 O O . LYS A 1 417 ? 26.940 -14.751 -50.095 1.00 78.56 417 LYS A O 1
ATOM 3387 N N . GLU A 1 418 ? 27.876 -15.129 -48.091 1.00 73.50 418 GLU A N 1
ATOM 3388 C CA . GLU A 1 418 ? 29.252 -15.255 -48.604 1.00 73.50 418 GLU A CA 1
ATOM 3389 C C . GLU A 1 418 ? 29.616 -16.716 -48.974 1.00 73.50 418 GLU A C 1
ATOM 3391 O O . GLU A 1 418 ? 30.509 -16.936 -49.797 1.00 73.50 418 GLU A O 1
ATOM 3396 N N . CYS A 1 419 ? 28.903 -17.712 -48.427 1.00 71.12 419 CYS A N 1
ATOM 3397 C CA . CYS A 1 419 ? 29.065 -19.150 -48.692 1.00 71.12 419 CYS A CA 1
ATOM 3398 C C . CYS A 1 419 ? 27.705 -19.858 -48.935 1.00 71.12 419 CYS A C 1
ATOM 3400 O O . CYS A 1 419 ? 27.261 -20.630 -48.086 1.00 71.12 419 CYS A O 1
ATOM 3402 N N . PRO A 1 420 ? 27.037 -19.642 -50.086 1.00 65.06 420 PRO A N 1
ATOM 3403 C CA . PRO A 1 420 ? 25.679 -20.154 -50.328 1.00 65.06 420 PRO A CA 1
ATOM 3404 C C . PRO A 1 420 ? 25.573 -21.662 -50.634 1.00 65.06 420 PRO A C 1
ATOM 3406 O O . PRO A 1 420 ? 24.490 -22.222 -50.499 1.00 65.06 420 PRO A O 1
ATOM 3409 N N . GLU A 1 421 ? 26.656 -22.325 -51.064 1.00 59.69 421 GLU A N 1
ATOM 3410 C CA . GLU A 1 421 ? 26.604 -23.701 -51.610 1.00 59.69 421 GLU A CA 1
ATOM 3411 C C . GLU A 1 421 ? 27.582 -24.702 -50.960 1.00 59.69 421 GLU A C 1
ATOM 3413 O O . GLU A 1 421 ? 27.547 -25.888 -51.289 1.00 59.69 421 GLU A O 1
ATOM 3418 N N . LYS A 1 422 ? 28.487 -24.264 -50.068 1.00 68.50 422 LYS A N 1
ATOM 3419 C CA . LYS A 1 422 ? 29.552 -25.114 -49.493 1.00 68.50 422 LYS A CA 1
ATOM 3420 C C . LYS A 1 422 ? 29.875 -24.762 -48.034 1.00 68.50 422 LYS A C 1
ATOM 3422 O O . LYS A 1 422 ? 29.782 -23.587 -47.678 1.00 68.50 422 LYS A O 1
ATOM 3427 N N . PRO A 1 423 ? 30.340 -25.729 -47.213 1.00 75.69 423 PRO A N 1
ATOM 3428 C CA . PRO A 1 423 ? 30.877 -25.459 -45.880 1.00 75.69 423 PRO A CA 1
ATOM 3429 C C . PRO A 1 423 ? 32.049 -24.469 -45.907 1.00 75.69 423 PRO A C 1
ATOM 3431 O O . PRO A 1 423 ? 32.889 -24.511 -46.809 1.00 75.69 423 PRO A O 1
ATOM 3434 N N . LEU A 1 424 ? 32.141 -23.618 -44.879 1.00 78.94 424 LEU A N 1
ATOM 3435 C CA . LEU A 1 424 ? 33.144 -22.549 -44.780 1.00 78.94 424 LEU A CA 1
ATOM 3436 C C . LEU A 1 424 ? 34.588 -23.063 -44.898 1.00 78.94 424 LEU A C 1
ATOM 3438 O O . LEU A 1 424 ? 35.385 -22.486 -45.635 1.00 78.94 424 LEU A O 1
ATOM 3442 N N . ASP A 1 425 ? 34.916 -24.166 -44.218 1.00 78.12 425 ASP A N 1
ATOM 3443 C CA . ASP A 1 425 ? 36.260 -24.755 -44.254 1.00 78.12 425 ASP A CA 1
ATOM 3444 C C . ASP A 1 425 ? 36.630 -25.310 -45.636 1.00 78.12 425 ASP A C 1
ATOM 3446 O O . ASP A 1 425 ? 37.799 -25.271 -46.011 1.00 78.12 425 ASP A O 1
ATOM 3450 N N . ASP A 1 426 ? 35.668 -25.808 -46.415 1.00 79.44 426 ASP A N 1
ATOM 3451 C CA . ASP A 1 426 ? 35.932 -26.341 -47.756 1.00 79.44 426 ASP A CA 1
ATOM 3452 C C . ASP A 1 426 ? 36.009 -25.219 -48.796 1.00 79.44 426 ASP A C 1
ATOM 3454 O O . ASP A 1 426 ? 36.928 -25.204 -49.615 1.00 79.44 426 ASP A O 1
ATOM 3458 N N . ALA A 1 427 ? 35.145 -24.204 -48.686 1.00 79.62 427 ALA A N 1
ATOM 3459 C CA . ALA A 1 427 ? 35.266 -22.966 -49.455 1.00 79.62 427 ALA A CA 1
ATOM 3460 C C . ALA A 1 427 ? 36.608 -22.250 -49.192 1.00 79.62 427 ALA A C 1
ATOM 3462 O O . ALA A 1 427 ? 37.216 -21.705 -50.118 1.00 79.62 427 ALA A O 1
ATOM 3463 N N . LEU A 1 428 ? 37.106 -22.286 -47.949 1.00 82.69 428 LEU A N 1
ATOM 3464 C CA . LEU A 1 428 ? 38.424 -21.772 -47.582 1.00 82.69 428 LEU A CA 1
ATOM 3465 C C . LEU A 1 428 ? 39.560 -22.634 -48.157 1.00 82.69 428 LEU A C 1
ATOM 3467 O O . LEU A 1 428 ? 40.466 -22.074 -48.771 1.00 82.69 428 LEU A O 1
ATOM 3471 N N . LYS A 1 429 ? 39.508 -23.970 -48.031 1.00 82.25 429 LYS A N 1
ATOM 3472 C CA . LYS A 1 429 ? 40.510 -24.883 -48.627 1.00 82.25 429 LYS A CA 1
ATOM 3473 C C . LYS A 1 429 ? 40.618 -24.700 -50.141 1.00 82.25 429 LYS A C 1
ATOM 3475 O O . LYS A 1 429 ? 41.732 -24.627 -50.654 1.00 82.25 429 LYS A O 1
ATOM 3480 N N . GLU A 1 430 ? 39.491 -24.594 -50.847 1.00 82.19 430 GLU A N 1
ATOM 3481 C CA . GLU A 1 430 ? 39.455 -24.328 -52.292 1.00 82.19 430 GLU A CA 1
ATOM 3482 C C . GLU A 1 430 ? 40.064 -22.961 -52.629 1.00 82.19 430 GLU A C 1
ATOM 3484 O O . GLU A 1 430 ? 40.884 -22.854 -53.543 1.00 82.19 430 GLU A O 1
ATOM 3489 N N . ALA A 1 431 ? 39.729 -21.917 -51.862 1.00 82.06 431 ALA A N 1
ATOM 3490 C CA . ALA A 1 431 ? 40.297 -20.588 -52.061 1.00 82.06 431 ALA A CA 1
ATOM 3491 C C . ALA A 1 431 ? 41.818 -20.553 -51.803 1.00 82.06 431 ALA A C 1
ATOM 3493 O O . ALA A 1 431 ? 42.553 -19.941 -52.581 1.00 82.06 431 ALA A O 1
ATOM 3494 N N . GLU A 1 432 ? 42.304 -21.248 -50.768 1.00 83.38 432 GLU A N 1
ATOM 3495 C CA . GLU A 1 432 ? 43.729 -21.391 -50.447 1.00 83.38 432 GLU A CA 1
ATOM 3496 C C . GLU A 1 432 ? 44.497 -22.307 -51.407 1.00 83.38 432 GLU A C 1
ATOM 3498 O O . GLU A 1 432 ? 45.704 -22.127 -51.579 1.00 83.38 432 GLU A O 1
ATOM 3503 N N . ALA A 1 433 ? 43.850 -23.311 -52.003 1.00 83.44 433 ALA A N 1
ATOM 3504 C CA . ALA A 1 433 ? 44.434 -24.123 -53.069 1.00 83.44 433 ALA A CA 1
ATOM 3505 C C . ALA A 1 433 ? 44.636 -23.260 -54.321 1.00 83.44 433 ALA A C 1
ATOM 3507 O O . ALA A 1 433 ? 45.775 -23.022 -54.711 1.00 83.44 433 ALA A O 1
ATOM 3508 N N . ALA A 1 434 ? 43.568 -22.640 -54.832 1.00 81.88 434 ALA A N 1
ATOM 3509 C CA . ALA A 1 434 ? 43.640 -21.755 -55.994 1.00 81.88 434 ALA A CA 1
ATOM 3510 C C . ALA A 1 434 ? 44.622 -20.578 -55.800 1.00 81.88 434 ALA A C 1
ATOM 3512 O O . ALA A 1 434 ? 45.307 -20.177 -56.739 1.00 81.88 434 ALA A O 1
ATOM 3513 N N . LEU A 1 435 ? 44.741 -20.039 -54.578 1.00 84.44 435 LEU A N 1
ATOM 3514 C CA . LEU A 1 435 ? 45.737 -19.015 -54.241 1.00 84.44 435 LEU A CA 1
ATOM 3515 C C . LEU A 1 435 ? 47.181 -19.548 -54.267 1.00 84.44 435 LEU A C 1
ATOM 3517 O O . LEU A 1 435 ? 48.081 -18.824 -54.693 1.00 84.44 435 LEU A O 1
ATOM 3521 N N . ARG A 1 436 ? 47.425 -20.788 -53.818 1.00 82.88 436 ARG A N 1
ATOM 3522 C CA . ARG A 1 436 ? 48.744 -21.442 -53.920 1.00 82.88 436 ARG A CA 1
ATOM 3523 C C . ARG A 1 436 ? 49.100 -21.751 -55.369 1.00 82.88 436 ARG A C 1
ATOM 3525 O O . ARG A 1 436 ? 50.220 -21.457 -55.776 1.00 82.88 436 ARG A O 1
ATOM 3532 N N . ASP A 1 437 ? 48.145 -22.250 -56.144 1.00 80.19 437 ASP A N 1
ATOM 3533 C CA . ASP A 1 437 ? 48.341 -22.579 -57.555 1.00 80.19 437 ASP A CA 1
ATOM 3534 C C . ASP A 1 437 ? 48.678 -21.312 -58.355 1.00 80.19 437 ASP A C 1
ATOM 3536 O O . ASP A 1 437 ? 49.722 -21.256 -59.011 1.00 80.19 437 ASP A O 1
ATOM 3540 N N . MET A 1 438 ? 47.885 -20.241 -58.208 1.00 76.25 438 MET A N 1
ATOM 3541 C CA . MET A 1 438 ? 48.163 -18.953 -58.858 1.00 76.25 438 MET A CA 1
ATOM 3542 C C . MET A 1 438 ? 49.492 -18.330 -58.404 1.00 76.25 438 MET A C 1
ATOM 3544 O O . MET A 1 438 ? 50.225 -17.822 -59.248 1.00 76.25 438 MET A O 1
ATOM 3548 N N . ARG A 1 439 ? 49.871 -18.432 -57.120 1.00 78.88 439 ARG A N 1
ATOM 3549 C CA . ARG A 1 439 ? 51.204 -18.001 -56.651 1.00 78.88 439 ARG A CA 1
ATOM 3550 C C . ARG A 1 439 ? 52.341 -18.806 -57.277 1.00 78.88 439 ARG A C 1
ATOM 3552 O O . ARG A 1 439 ? 53.307 -18.217 -57.746 1.00 78.88 439 ARG A O 1
ATOM 3559 N N . SER A 1 440 ? 52.218 -20.131 -57.350 1.00 77.62 440 SER A N 1
ATOM 3560 C CA . SER A 1 440 ? 53.257 -20.968 -57.963 1.00 77.62 440 SER A CA 1
ATOM 3561 C C . SER A 1 440 ? 53.457 -20.648 -59.451 1.00 77.62 440 SER A C 1
ATOM 3563 O O . SER A 1 440 ? 54.590 -20.621 -59.924 1.00 77.62 440 SER A O 1
ATOM 3565 N N . MET A 1 441 ? 52.378 -20.311 -60.168 1.00 70.25 441 MET A N 1
ATOM 3566 C CA . MET A 1 441 ? 52.432 -19.817 -61.548 1.00 70.25 441 MET A CA 1
ATOM 3567 C C . MET A 1 441 ? 53.057 -18.416 -61.642 1.00 70.25 441 MET A C 1
ATOM 3569 O O . MET A 1 441 ? 53.891 -18.188 -62.522 1.00 70.25 441 MET A O 1
ATOM 3573 N N . GLN A 1 442 ? 52.714 -17.516 -60.714 1.00 72.19 442 GLN A N 1
ATOM 3574 C CA . GLN A 1 442 ? 53.283 -16.170 -60.609 1.00 72.19 442 GLN A CA 1
ATOM 3575 C C . GLN A 1 442 ? 54.804 -16.203 -60.374 1.00 72.19 442 GLN A C 1
ATOM 3577 O O . GLN A 1 442 ? 55.522 -15.400 -60.965 1.00 72.19 442 GLN A O 1
ATOM 3582 N N . ASP A 1 443 ? 55.312 -17.148 -59.576 1.00 69.69 443 ASP A N 1
ATOM 3583 C CA . ASP A 1 443 ? 56.752 -17.343 -59.352 1.00 69.69 443 ASP A CA 1
ATOM 3584 C C . ASP A 1 443 ? 57.448 -18.052 -60.536 1.00 69.69 443 ASP A C 1
ATOM 3586 O O . ASP A 1 443 ? 58.602 -17.748 -60.865 1.00 69.69 443 ASP A O 1
ATOM 3590 N N . LEU A 1 444 ? 56.753 -18.967 -61.231 1.00 71.25 444 LEU A N 1
ATOM 3591 C CA . LEU A 1 444 ? 57.309 -19.692 -62.381 1.00 71.25 444 LEU A CA 1
ATOM 3592 C C . LEU A 1 444 ? 57.572 -18.788 -63.594 1.00 71.25 444 LEU A C 1
ATOM 3594 O O . LEU A 1 444 ? 58.604 -18.946 -64.251 1.00 71.25 444 LEU A O 1
ATOM 3598 N N . ARG A 1 445 ? 56.668 -17.855 -63.929 1.00 72.81 445 ARG A N 1
ATOM 3599 C CA . ARG A 1 445 ? 56.783 -17.048 -65.165 1.00 72.81 445 ARG A CA 1
ATOM 3600 C C . ARG A 1 445 ? 58.053 -16.168 -65.194 1.00 72.81 445 ARG A C 1
ATOM 3602 O O . ARG A 1 445 ? 58.789 -16.255 -66.184 1.00 72.81 445 ARG A O 1
ATOM 3609 N N . PRO A 1 446 ? 58.430 -15.429 -64.128 1.00 71.12 446 PRO A N 1
ATOM 3610 C CA . PRO A 1 446 ? 59.705 -14.709 -64.056 1.00 71.12 446 PRO A CA 1
ATOM 3611 C C . PRO A 1 446 ? 60.937 -15.625 -64.069 1.00 71.12 446 PRO A C 1
ATOM 3613 O O . PRO A 1 446 ? 61.982 -15.239 -64.602 1.00 71.12 446 PRO A O 1
ATOM 3616 N N . ALA A 1 447 ? 60.845 -16.835 -63.505 1.00 72.69 447 ALA A N 1
ATOM 3617 C CA . ALA A 1 447 ? 61.922 -17.821 -63.571 1.00 72.69 447 ALA A CA 1
ATOM 3618 C C . ALA A 1 447 ? 62.128 -18.322 -65.013 1.00 72.69 447 ALA A C 1
ATOM 3620 O O . ALA A 1 447 ? 63.252 -18.296 -65.518 1.00 72.69 447 ALA A O 1
ATOM 3621 N N . MET A 1 448 ? 61.048 -18.663 -65.722 1.00 71.38 448 MET A N 1
ATOM 3622 C CA . MET A 1 448 ? 61.092 -19.045 -67.137 1.00 71.38 448 MET A CA 1
ATOM 3623 C C . MET A 1 448 ? 61.612 -17.907 -68.026 1.00 71.38 448 MET A C 1
ATOM 3625 O O . MET A 1 448 ? 62.456 -18.146 -68.889 1.00 71.38 448 MET A O 1
ATOM 3629 N N . ALA A 1 449 ? 61.207 -16.657 -67.778 1.00 73.69 449 ALA A N 1
ATOM 3630 C CA . ALA A 1 449 ? 61.744 -15.496 -68.492 1.00 73.69 449 ALA A CA 1
ATOM 3631 C C . ALA A 1 449 ? 63.267 -15.322 -68.284 1.00 73.69 449 ALA A C 1
ATOM 3633 O O . ALA A 1 449 ? 63.981 -14.980 -69.229 1.00 73.69 449 ALA A O 1
ATOM 3634 N N . LYS A 1 450 ? 63.799 -15.617 -67.085 1.00 76.56 450 LYS A N 1
ATOM 3635 C CA . LYS A 1 450 ? 65.256 -15.667 -66.837 1.00 76.56 450 LYS A CA 1
ATOM 3636 C C . LYS A 1 450 ? 65.932 -16.824 -67.585 1.00 76.56 450 LYS A C 1
ATOM 3638 O O . LYS A 1 450 ? 67.004 -16.616 -68.148 1.00 76.56 450 LYS A O 1
ATOM 3643 N N . VAL A 1 451 ? 65.315 -18.007 -67.641 1.00 78.00 451 VAL A N 1
ATOM 3644 C CA . VAL A 1 451 ? 65.843 -19.165 -68.391 1.00 78.00 451 VAL A CA 1
ATOM 3645 C C . VAL A 1 451 ? 65.944 -18.853 -69.889 1.00 78.00 451 VAL A C 1
ATOM 3647 O O . VAL A 1 451 ? 67.022 -19.006 -70.464 1.00 78.00 451 VAL A O 1
ATOM 3650 N N . TYR A 1 452 ? 64.885 -18.322 -70.512 1.00 80.25 452 TYR A N 1
ATOM 3651 C CA . TYR A 1 452 ? 64.925 -17.914 -71.924 1.00 80.25 452 TYR A CA 1
ATOM 3652 C C . TYR A 1 452 ? 65.968 -16.820 -72.197 1.00 80.25 452 TYR A C 1
ATOM 3654 O O . TYR A 1 452 ? 66.639 -16.870 -73.227 1.00 80.25 452 TYR A O 1
ATOM 3662 N N . ARG A 1 453 ? 66.193 -15.891 -71.257 1.00 79.75 453 ARG A N 1
ATOM 3663 C CA . ARG A 1 453 ? 67.255 -14.875 -71.359 1.00 79.75 453 ARG A CA 1
ATOM 3664 C C . ARG A 1 453 ? 68.657 -15.487 -71.420 1.00 79.75 453 ARG A C 1
ATOM 3666 O O . ARG A 1 453 ? 69.459 -15.079 -72.256 1.00 79.75 453 ARG A O 1
ATOM 3673 N N . VAL A 1 454 ? 68.942 -16.485 -70.577 1.00 80.88 454 VAL A N 1
ATOM 3674 C CA . VAL A 1 454 ? 70.227 -17.213 -70.588 1.00 80.88 454 VAL A CA 1
ATOM 3675 C C . VAL A 1 454 ? 70.387 -18.032 -71.872 1.00 80.88 454 VAL A C 1
ATOM 3677 O O . VAL A 1 454 ? 71.469 -18.029 -72.458 1.00 80.88 454 VAL A O 1
ATOM 3680 N N . ILE A 1 455 ? 69.315 -18.677 -72.348 1.00 80.12 455 ILE A N 1
ATOM 3681 C CA . ILE A 1 455 ? 69.308 -19.396 -73.631 1.00 80.12 455 ILE A CA 1
ATOM 3682 C C . ILE A 1 455 ? 69.626 -18.438 -74.789 1.00 80.12 455 ILE A C 1
ATOM 3684 O O . ILE A 1 455 ? 70.486 -18.762 -75.610 1.00 80.12 455 ILE A O 1
ATOM 3688 N N . LYS A 1 456 ? 69.000 -17.251 -74.835 1.00 80.62 456 LYS A N 1
ATOM 3689 C CA . LYS A 1 456 ? 69.270 -16.222 -75.853 1.00 80.62 456 LYS A CA 1
ATOM 3690 C C . LYS A 1 456 ? 70.741 -15.800 -75.835 1.00 80.62 456 LYS A C 1
ATOM 3692 O O . LYS A 1 456 ? 71.424 -15.918 -76.849 1.00 80.62 456 LYS A O 1
ATOM 3697 N N . GLN A 1 457 ? 71.234 -15.376 -74.668 1.00 80.19 457 GLN A N 1
ATOM 3698 C CA . GLN A 1 457 ? 72.591 -14.849 -74.508 1.00 80.19 457 GLN A CA 1
ATOM 3699 C C . GLN A 1 457 ? 73.664 -15.877 -74.888 1.00 80.19 457 GLN A C 1
ATOM 3701 O O . GLN A 1 457 ? 74.627 -15.525 -75.564 1.00 80.19 457 GLN A O 1
ATOM 3706 N N . LYS A 1 458 ? 73.503 -17.147 -74.493 1.00 78.38 458 LYS A N 1
ATOM 3707 C CA . LYS A 1 458 ? 74.464 -18.193 -74.865 1.00 78.38 458 LYS A CA 1
ATOM 3708 C C . LYS A 1 458 ? 74.379 -18.570 -76.341 1.00 78.38 458 LYS A C 1
ATOM 3710 O O . LYS A 1 458 ? 75.423 -18.702 -76.965 1.00 78.38 458 LYS A O 1
ATOM 3715 N N . SER A 1 459 ? 73.176 -18.656 -76.916 1.00 76.69 459 SER A N 1
ATOM 3716 C CA . SER A 1 459 ? 73.023 -18.979 -78.345 1.00 76.69 459 SER A CA 1
ATOM 3717 C C . SER A 1 459 ? 73.635 -17.902 -79.254 1.00 76.69 459 SER A C 1
ATOM 3719 O O . SER A 1 459 ? 74.204 -18.225 -80.292 1.00 76.69 459 SER A O 1
ATOM 3721 N N . GLN A 1 460 ? 73.589 -16.630 -78.831 1.00 75.75 460 GLN A N 1
ATOM 3722 C CA . GLN A 1 460 ? 74.297 -15.518 -79.486 1.00 75.75 460 GLN A CA 1
ATOM 3723 C C . GLN A 1 460 ? 75.826 -15.637 -79.406 1.00 75.75 460 GLN A C 1
ATOM 3725 O O . GLN A 1 460 ? 76.516 -15.202 -80.320 1.00 75.75 460 GLN A O 1
ATOM 3730 N N . GLN A 1 461 ? 76.364 -16.199 -78.321 1.00 78.62 461 GLN A N 1
ATOM 3731 C CA . GLN A 1 461 ? 77.811 -16.328 -78.114 1.00 78.62 461 GLN A CA 1
ATOM 3732 C C . GLN A 1 461 ? 78.427 -17.520 -78.856 1.00 78.62 461 GLN A C 1
ATOM 3734 O O . GLN A 1 461 ? 79.614 -17.478 -79.165 1.00 78.62 461 GLN A O 1
ATOM 3739 N N . THR A 1 462 ? 77.652 -18.577 -79.120 1.00 78.00 462 THR A N 1
ATOM 3740 C CA . THR A 1 462 ? 78.152 -19.817 -79.742 1.00 78.00 462 THR A CA 1
ATOM 3741 C C . THR A 1 462 ? 77.758 -19.997 -81.207 1.00 78.00 462 THR A C 1
ATOM 3743 O O . THR A 1 462 ? 78.200 -20.968 -81.804 1.00 78.00 462 THR A O 1
ATOM 3746 N N . HIS A 1 463 ? 76.919 -19.116 -81.777 1.00 76.81 463 HIS A N 1
ATOM 3747 C CA . HIS A 1 463 ? 76.311 -19.280 -83.116 1.00 76.81 463 HIS A CA 1
ATOM 3748 C C . HIS A 1 463 ? 75.629 -20.657 -83.304 1.00 76.81 463 HIS A C 1
ATOM 3750 O O . HIS A 1 463 ? 75.641 -21.284 -84.359 1.00 76.81 463 HIS A O 1
ATOM 3756 N N . ALA A 1 464 ? 75.023 -21.137 -82.217 1.00 76.38 464 ALA A N 1
ATOM 3757 C CA . ALA A 1 464 ? 74.378 -22.441 -82.126 1.00 76.38 464 ALA A CA 1
ATOM 3758 C C . ALA A 1 464 ? 73.234 -22.385 -81.112 1.00 76.38 464 ALA A C 1
ATOM 3760 O O . ALA A 1 464 ? 73.293 -21.630 -80.139 1.00 76.38 464 ALA A O 1
ATOM 3761 N N . CYS A 1 465 ? 72.192 -23.196 -81.285 1.00 78.38 465 CYS A N 1
ATOM 3762 C CA . CYS A 1 465 ? 71.078 -23.227 -80.343 1.00 78.38 465 CYS A CA 1
ATOM 3763 C C . CYS A 1 465 ? 71.510 -23.852 -79.006 1.00 78.38 465 CYS A C 1
ATOM 3765 O O . CYS A 1 465 ? 71.728 -25.059 -78.925 1.00 78.38 465 CYS A O 1
ATOM 3767 N N . PHE A 1 466 ? 71.551 -23.067 -77.923 1.00 79.25 466 PHE A N 1
ATOM 3768 C CA . PHE A 1 466 ? 72.018 -23.535 -76.608 1.00 79.25 466 PHE A CA 1
ATOM 3769 C C . PHE A 1 466 ? 71.195 -24.703 -76.010 1.00 79.25 466 PHE A C 1
ATOM 3771 O O . PHE A 1 466 ? 71.663 -25.372 -75.091 1.00 79.25 466 PHE A O 1
ATOM 3778 N N . VAL A 1 467 ? 69.988 -24.979 -76.523 1.00 77.38 467 VAL A N 1
ATOM 3779 C CA . VAL A 1 467 ? 69.125 -26.081 -76.049 1.00 77.38 467 VAL A CA 1
ATOM 3780 C C . VAL A 1 467 ? 69.431 -27.417 -76.738 1.00 77.38 467 VAL A C 1
ATOM 3782 O O . VAL A 1 467 ? 69.455 -28.442 -76.065 1.00 77.38 467 VAL A O 1
ATOM 3785 N N . CYS A 1 468 ? 69.655 -27.426 -78.057 1.00 80.56 468 CYS A N 1
ATOM 3786 C CA . CYS A 1 468 ? 69.874 -28.656 -78.838 1.00 80.56 468 CYS A CA 1
ATOM 3787 C C . CYS A 1 468 ? 71.280 -28.785 -79.446 1.00 80.56 468 CYS A C 1
ATOM 3789 O O . CYS A 1 468 ? 71.556 -29.780 -80.106 1.00 80.56 468 CYS A O 1
ATOM 3791 N N . GLN A 1 469 ? 72.153 -27.799 -79.220 1.00 74.56 469 GLN A N 1
ATOM 3792 C CA . GLN A 1 469 ? 73.558 -27.761 -79.648 1.00 74.56 469 GLN A CA 1
ATOM 3793 C C . GLN A 1 469 ? 73.769 -27.888 -81.169 1.00 74.56 469 GLN A C 1
ATOM 3795 O O . GLN A 1 469 ? 74.847 -28.261 -81.615 1.00 74.56 469 GLN A O 1
ATOM 3800 N N . ARG A 1 470 ? 72.749 -27.550 -81.973 1.00 81.00 470 ARG A N 1
ATOM 3801 C CA . ARG A 1 470 ? 72.874 -27.418 -83.430 1.00 81.00 470 ARG A CA 1
ATOM 3802 C C . ARG A 1 470 ? 73.371 -26.019 -83.788 1.00 81.00 470 ARG A C 1
ATOM 3804 O O . ARG A 1 470 ? 72.729 -25.040 -83.397 1.00 81.00 470 ARG A O 1
ATOM 3811 N N . ASP A 1 471 ? 74.451 -25.953 -84.555 1.00 77.12 471 ASP A N 1
ATOM 3812 C CA . ASP A 1 471 ? 74.947 -24.729 -85.194 1.00 77.12 471 ASP A CA 1
ATOM 3813 C C . ASP A 1 471 ? 73.895 -24.147 -86.157 1.00 77.12 471 ASP A C 1
ATOM 3815 O O . ASP A 1 471 ? 73.079 -24.887 -86.722 1.00 77.12 471 ASP A O 1
ATOM 3819 N N . PHE A 1 472 ? 73.885 -22.827 -86.351 1.00 79.12 472 PHE A N 1
ATOM 3820 C CA . PHE A 1 472 ? 73.012 -22.199 -87.347 1.00 79.12 472 PHE A CA 1
ATOM 3821 C C . PHE A 1 472 ? 73.700 -22.190 -88.721 1.00 79.12 472 PHE A C 1
ATOM 3823 O O . PHE A 1 472 ? 74.858 -21.801 -88.846 1.00 79.12 472 PHE A O 1
ATOM 3830 N N . ALA A 1 473 ? 72.993 -22.601 -89.775 1.00 73.50 473 ALA A N 1
ATOM 3831 C CA . ALA A 1 473 ? 73.547 -22.691 -91.129 1.00 73.50 473 ALA A CA 1
ATOM 3832 C C . ALA A 1 473 ? 73.634 -21.327 -91.842 1.00 73.50 473 ALA A C 1
ATOM 3834 O O . ALA A 1 473 ? 74.210 -21.224 -92.925 1.00 73.50 473 ALA A O 1
ATOM 3835 N N . SER A 1 474 ? 73.043 -20.281 -91.257 1.00 72.94 474 SER A N 1
ATOM 3836 C CA . SER A 1 474 ? 73.136 -18.891 -91.712 1.00 72.94 474 SER A CA 1
ATOM 3837 C C . SER A 1 474 ? 72.841 -17.919 -90.566 1.00 72.94 474 SER A C 1
ATOM 3839 O O . SER A 1 474 ? 72.129 -18.265 -89.621 1.00 72.94 474 SER A O 1
ATOM 3841 N N . ASP A 1 475 ? 73.316 -16.676 -90.674 1.00 74.38 475 ASP A N 1
ATOM 3842 C CA . ASP A 1 475 ? 72.985 -15.612 -89.713 1.00 74.38 475 ASP A CA 1
ATOM 3843 C C . ASP A 1 475 ? 71.470 -15.339 -89.650 1.00 74.38 475 ASP A C 1
ATOM 3845 O O . ASP A 1 475 ? 70.928 -15.074 -88.580 1.00 74.38 475 ASP A O 1
ATOM 3849 N N . GLN A 1 476 ? 70.762 -15.498 -90.775 1.00 72.88 476 GLN A N 1
ATOM 3850 C CA . GLN A 1 476 ? 69.305 -15.349 -90.859 1.00 72.88 476 GLN A CA 1
ATOM 3851 C C . GLN A 1 476 ? 68.566 -16.363 -89.965 1.00 72.88 476 GLN A C 1
ATOM 3853 O O . GLN A 1 476 ? 67.621 -16.009 -89.263 1.00 72.88 476 GLN A O 1
ATOM 3858 N N . GLU A 1 477 ? 69.028 -17.618 -89.949 1.00 77.12 477 GLU A N 1
ATOM 3859 C CA . GLU A 1 477 ? 68.480 -18.682 -89.098 1.00 77.12 477 GLU A CA 1
ATOM 3860 C C . GLU A 1 477 ? 68.762 -18.421 -87.608 1.00 77.12 477 GLU A C 1
ATOM 3862 O O . GLU A 1 477 ? 67.903 -18.670 -86.754 1.00 77.12 477 GLU A O 1
ATOM 3867 N N . ALA A 1 478 ? 69.942 -17.873 -87.295 1.00 74.50 478 ALA A N 1
ATOM 3868 C CA . ALA A 1 478 ? 70.283 -17.441 -85.945 1.00 74.50 478 ALA A CA 1
ATOM 3869 C C . ALA A 1 478 ? 69.357 -16.304 -85.476 1.00 74.50 478 ALA A C 1
ATOM 3871 O O . ALA A 1 478 ? 68.783 -16.393 -84.389 1.00 74.50 478 ALA A O 1
ATOM 3872 N N . GLU A 1 479 ? 69.151 -15.266 -86.295 1.00 78.44 479 GLU A N 1
ATOM 3873 C CA . GLU A 1 479 ? 68.246 -14.156 -85.974 1.00 78.44 479 GLU A CA 1
ATOM 3874 C C . GLU A 1 479 ? 66.798 -14.612 -85.763 1.00 78.44 479 GLU A C 1
ATOM 3876 O O . GLU A 1 479 ? 66.183 -14.225 -84.769 1.00 78.44 479 GLU A O 1
ATOM 3881 N N . ASP A 1 480 ? 66.253 -15.451 -86.648 1.00 80.25 480 ASP A N 1
ATOM 3882 C CA . ASP A 1 480 ? 64.876 -15.947 -86.535 1.00 80.25 480 ASP A CA 1
ATOM 3883 C C . ASP A 1 480 ? 64.679 -16.793 -85.261 1.00 80.25 480 ASP A C 1
ATOM 3885 O O . ASP A 1 480 ? 63.687 -16.632 -84.542 1.00 80.25 480 ASP A O 1
ATOM 3889 N N . CYS A 1 481 ? 65.658 -17.637 -84.914 1.00 78.00 481 CYS A N 1
ATOM 3890 C CA . CYS A 1 481 ? 65.661 -18.405 -83.666 1.00 78.00 481 CYS A CA 1
ATOM 3891 C C . CYS A 1 481 ? 65.706 -17.490 -82.427 1.00 78.00 481 CYS A C 1
ATOM 3893 O O . CYS A 1 481 ? 64.946 -17.673 -81.470 1.00 78.00 481 CYS A O 1
ATOM 3895 N N . LEU A 1 482 ? 66.562 -16.465 -82.449 1.00 79.38 482 LEU A N 1
ATOM 3896 C CA . LEU A 1 482 ? 66.709 -15.503 -81.357 1.00 79.38 482 LEU A CA 1
ATOM 3897 C C . LEU A 1 482 ? 65.479 -14.600 -81.197 1.00 79.38 482 LEU A C 1
ATOM 3899 O O . LEU A 1 482 ? 65.129 -14.269 -80.061 1.00 79.38 482 LEU A O 1
ATOM 3903 N N . ARG A 1 483 ? 64.794 -14.261 -82.296 1.00 81.44 483 ARG A N 1
ATOM 3904 C CA . ARG A 1 483 ? 63.516 -13.535 -82.301 1.00 81.44 483 ARG A CA 1
ATOM 3905 C C . ARG A 1 483 ? 62.411 -14.369 -81.651 1.00 81.44 483 ARG A C 1
ATOM 3907 O O . ARG A 1 483 ? 61.755 -13.887 -80.735 1.00 81.44 483 ARG A O 1
ATOM 3914 N N . LEU A 1 484 ? 62.299 -15.653 -82.000 1.00 81.75 484 LEU A N 1
ATOM 3915 C CA . LEU A 1 484 ? 61.344 -16.582 -81.378 1.00 81.75 484 LEU A CA 1
ATOM 3916 C C . LEU A 1 484 ? 61.599 -16.790 -79.868 1.00 81.75 484 LEU A C 1
ATOM 3918 O O . LEU A 1 484 ? 60.660 -16.975 -79.088 1.00 81.75 484 LEU A O 1
ATOM 3922 N N . ILE A 1 485 ? 62.864 -16.769 -79.433 1.00 79.31 485 ILE A N 1
ATOM 3923 C CA . ILE A 1 485 ? 63.234 -16.811 -78.007 1.00 79.31 485 ILE A CA 1
ATOM 3924 C C . ILE A 1 485 ? 62.854 -15.496 -77.304 1.00 79.31 485 ILE A C 1
ATOM 3926 O O . ILE A 1 485 ? 62.354 -15.525 -76.178 1.00 79.31 485 ILE A O 1
ATOM 3930 N N . GLU A 1 486 ? 63.059 -14.352 -77.959 1.00 78.31 486 GLU A N 1
ATOM 3931 C CA . GLU A 1 486 ? 62.700 -13.027 -77.446 1.00 78.31 486 GLU A CA 1
ATOM 3932 C C . GLU A 1 486 ? 61.184 -12.846 -77.307 1.00 78.31 486 GLU A C 1
ATOM 3934 O O . GLU A 1 486 ? 60.725 -12.445 -76.240 1.00 78.31 486 GLU A O 1
ATOM 3939 N N . GLU A 1 487 ? 60.400 -13.232 -78.315 1.00 79.88 487 GLU A N 1
ATOM 3940 C CA . GLU A 1 487 ? 58.932 -13.240 -78.276 1.00 79.88 487 GLU A CA 1
ATOM 3941 C C . GLU A 1 487 ? 58.405 -14.072 -77.098 1.00 79.88 487 GLU A C 1
ATOM 3943 O O . GLU A 1 487 ? 57.555 -13.613 -76.333 1.00 79.88 487 GLU A O 1
ATOM 3948 N N . LYS A 1 488 ? 58.953 -15.278 -76.885 1.00 78.12 488 LYS A N 1
ATOM 3949 C CA . LYS A 1 488 ? 58.594 -16.125 -75.735 1.00 78.12 488 LYS A CA 1
ATOM 3950 C C . LYS A 1 488 ? 58.990 -15.482 -74.403 1.00 78.12 488 LYS A C 1
ATOM 3952 O O . LYS A 1 488 ? 58.198 -15.504 -73.462 1.00 78.12 488 LYS A O 1
ATOM 3957 N N . MET A 1 489 ? 60.174 -14.874 -74.312 1.00 74.19 489 MET A N 1
ATOM 3958 C CA . MET A 1 489 ? 60.630 -14.163 -73.110 1.00 74.19 489 MET A CA 1
ATOM 3959 C C . MET A 1 489 ? 59.749 -12.942 -72.787 1.00 74.19 489 MET A C 1
ATOM 3961 O O . MET A 1 489 ? 59.400 -12.732 -71.622 1.00 74.19 489 MET A O 1
ATOM 3965 N N . GLN A 1 490 ? 59.369 -12.151 -73.793 1.00 72.00 490 GLN A N 1
ATOM 3966 C CA . GLN A 1 490 ? 58.459 -11.013 -73.639 1.00 72.00 490 GLN A CA 1
ATOM 3967 C C . GLN A 1 490 ? 57.061 -11.476 -73.229 1.00 72.00 490 GLN A C 1
ATOM 3969 O O . GLN A 1 490 ? 56.494 -10.918 -72.292 1.00 72.00 490 GLN A O 1
ATOM 3974 N N . ARG A 1 491 ? 56.543 -12.548 -73.843 1.00 75.62 491 ARG A N 1
ATOM 3975 C CA . ARG A 1 491 ? 55.240 -13.129 -73.505 1.00 75.62 491 ARG A CA 1
ATOM 3976 C C . ARG A 1 491 ? 55.137 -13.517 -72.028 1.00 75.62 491 ARG A C 1
ATOM 3978 O O . ARG A 1 491 ? 54.239 -13.027 -71.354 1.00 75.62 491 ARG A O 1
ATOM 3985 N N . PHE A 1 492 ? 56.083 -14.296 -71.493 1.00 69.25 492 PHE A N 1
ATOM 3986 C CA . PHE A 1 492 ? 56.085 -14.645 -70.062 1.00 69.25 492 PHE A CA 1
ATOM 3987 C C . PHE A 1 492 ? 56.277 -13.427 -69.140 1.00 69.25 492 PHE A C 1
ATOM 3989 O O . PHE A 1 492 ? 55.838 -13.454 -67.991 1.00 69.25 492 PHE A O 1
ATOM 3996 N N . SER A 1 493 ? 56.904 -12.350 -69.627 1.00 65.38 493 SER A N 1
ATOM 3997 C CA . SER A 1 493 ? 57.068 -11.102 -68.868 1.00 65.38 493 SER A CA 1
ATOM 3998 C C . SER A 1 493 ? 55.764 -10.293 -68.806 1.00 65.38 493 SER A C 1
ATOM 4000 O O . SER A 1 493 ? 55.386 -9.840 -67.730 1.00 65.38 493 SER A O 1
ATOM 4002 N N . LEU A 1 494 ? 55.041 -10.169 -69.926 1.00 59.62 494 LEU A N 1
ATOM 4003 C CA . LEU A 1 494 ? 53.716 -9.537 -70.002 1.00 59.62 494 LEU A CA 1
ATOM 4004 C C . LEU A 1 494 ? 52.663 -10.339 -69.227 1.00 59.62 494 LEU A C 1
ATOM 4006 O O . LEU A 1 494 ? 51.917 -9.782 -68.430 1.00 59.62 494 LEU A O 1
ATOM 4010 N N . GLU A 1 495 ? 52.652 -11.662 -69.387 1.00 56.88 495 GLU A N 1
ATOM 4011 C CA . GLU A 1 495 ? 51.754 -12.561 -68.655 1.00 56.88 495 GLU A CA 1
ATOM 4012 C C . GLU A 1 495 ? 52.049 -12.592 -67.136 1.00 56.88 495 GLU A C 1
ATOM 4014 O O . GLU A 1 495 ? 51.259 -13.157 -66.389 1.00 56.88 495 GLU A O 1
ATOM 4019 N N . SER A 1 496 ? 53.136 -11.985 -66.639 1.00 57.09 496 SER A N 1
ATOM 4020 C CA . SER A 1 496 ? 53.418 -11.898 -65.193 1.00 57.09 496 SER A CA 1
ATOM 4021 C C . SER A 1 496 ? 52.687 -10.749 -64.474 1.00 57.09 496 SER A C 1
ATOM 4023 O O . SER A 1 496 ? 52.615 -10.773 -63.246 1.00 57.09 496 SER A O 1
ATOM 4025 N N . SER A 1 497 ? 52.154 -9.742 -65.182 1.00 58.34 497 SER A N 1
ATOM 4026 C CA . SER A 1 497 ? 51.475 -8.603 -64.534 1.00 58.34 497 SER A CA 1
ATOM 4027 C C . SER A 1 497 ? 50.035 -8.931 -64.124 1.00 58.34 497 SER A C 1
ATOM 4029 O O . SER A 1 497 ? 49.667 -8.712 -62.971 1.00 58.34 497 SER A O 1
ATOM 4031 N N . GLY A 1 498 ? 49.244 -9.528 -65.024 1.00 58.19 498 GLY A N 1
ATOM 4032 C CA . GLY A 1 498 ? 47.842 -9.890 -64.760 1.00 58.19 498 GLY A CA 1
ATOM 4033 C C . GLY A 1 498 ? 47.658 -10.932 -63.646 1.00 58.19 498 GLY A C 1
ATOM 4034 O O . GLY A 1 498 ? 46.669 -10.887 -62.915 1.00 58.19 498 GLY A O 1
ATOM 4035 N N . ASP A 1 499 ? 48.637 -11.822 -63.450 1.00 63.50 499 ASP A N 1
ATOM 4036 C CA . ASP A 1 499 ? 48.639 -12.784 -62.337 1.00 63.50 499 ASP A CA 1
ATOM 4037 C C . ASP A 1 499 ? 48.707 -12.088 -60.962 1.00 63.50 499 ASP A C 1
ATOM 4039 O O . ASP A 1 499 ? 48.126 -12.570 -59.993 1.00 63.50 499 ASP A O 1
ATOM 4043 N N . ALA A 1 500 ? 49.387 -10.941 -60.846 1.00 64.12 500 ALA A N 1
ATOM 4044 C CA . ALA A 1 500 ? 49.527 -10.248 -59.562 1.00 64.12 500 ALA A CA 1
ATOM 4045 C C . ALA A 1 500 ? 48.194 -9.662 -59.058 1.00 64.12 500 ALA A C 1
ATOM 4047 O O . ALA A 1 500 ? 47.946 -9.591 -57.849 1.00 64.12 500 ALA A O 1
ATOM 4048 N N . GLU A 1 501 ? 47.320 -9.262 -59.981 1.00 68.50 501 GLU A N 1
ATOM 4049 C CA . GLU A 1 501 ? 45.992 -8.744 -59.666 1.00 68.50 501 GLU A CA 1
ATOM 4050 C C . GLU A 1 501 ? 45.028 -9.877 -59.285 1.00 68.50 501 GLU A C 1
ATOM 4052 O O . GLU A 1 501 ? 44.386 -9.811 -58.235 1.00 68.50 501 GLU A O 1
ATOM 4057 N N . SER A 1 502 ? 45.004 -10.980 -60.042 1.00 73.00 502 SER A N 1
ATOM 4058 C CA . SER A 1 502 ? 44.174 -12.147 -59.703 1.00 73.00 502 SER A CA 1
ATOM 4059 C C . SER A 1 502 ? 44.586 -12.789 -58.368 1.00 73.00 502 SER A C 1
ATOM 4061 O O . SER A 1 502 ? 43.722 -13.101 -57.541 1.00 73.00 502 SER A O 1
ATOM 4063 N N . VAL A 1 503 ? 45.892 -12.881 -58.084 1.00 77.50 503 VAL A N 1
ATOM 4064 C CA . VAL A 1 503 ? 46.426 -13.317 -56.781 1.00 77.50 503 VAL A CA 1
ATOM 4065 C C . VAL A 1 503 ? 45.995 -12.381 -55.647 1.00 77.50 503 VAL A C 1
ATOM 4067 O O . VAL A 1 503 ? 45.651 -12.865 -54.568 1.00 77.50 503 VAL A O 1
ATOM 4070 N N . THR A 1 504 ? 45.963 -11.058 -55.850 1.00 78.69 504 THR A N 1
ATOM 4071 C CA . THR A 1 504 ? 45.547 -10.120 -54.786 1.00 78.69 504 THR A CA 1
ATOM 4072 C C . THR A 1 504 ? 44.031 -10.059 -54.579 1.00 78.69 504 THR A C 1
ATOM 4074 O O . THR A 1 504 ? 43.596 -9.875 -53.440 1.00 78.69 504 THR A O 1
ATOM 4077 N N . VAL A 1 505 ? 43.217 -10.297 -55.612 1.00 79.56 505 VAL A N 1
ATOM 4078 C CA . VAL A 1 505 ? 41.763 -10.505 -55.469 1.00 79.56 505 VAL A CA 1
ATOM 4079 C C . VAL A 1 505 ? 41.469 -11.807 -54.713 1.00 79.56 505 VAL A C 1
ATOM 4081 O O . VAL A 1 505 ? 40.682 -11.803 -53.764 1.00 79.56 505 VAL A O 1
ATOM 4084 N N . GLN A 1 506 ? 42.138 -12.912 -55.057 1.00 80.88 506 GLN A N 1
ATOM 4085 C CA . GLN A 1 506 ? 41.925 -14.192 -54.373 1.00 80.88 506 GLN A CA 1
ATOM 4086 C C . GLN A 1 506 ? 42.474 -14.191 -52.936 1.00 80.88 506 GLN A C 1
ATOM 4088 O O . GLN A 1 506 ? 41.848 -14.769 -52.049 1.00 80.88 506 GLN A O 1
ATOM 4093 N N . GLN A 1 507 ? 43.579 -13.485 -52.664 1.00 80.50 507 GLN A N 1
ATOM 4094 C CA . GLN A 1 507 ? 44.064 -13.245 -51.300 1.00 80.50 507 GLN A CA 1
ATOM 4095 C C . GLN A 1 507 ? 42.997 -12.523 -50.459 1.00 80.50 507 GLN A C 1
ATOM 4097 O O . GLN A 1 507 ? 42.646 -13.016 -49.391 1.00 80.50 507 GLN A O 1
ATOM 4102 N N . GLN A 1 508 ? 42.378 -11.451 -50.974 1.00 81.06 508 GLN A N 1
ATOM 4103 C CA . GLN A 1 508 ? 41.269 -10.775 -50.281 1.00 81.06 508 GLN A CA 1
ATOM 4104 C C . GLN A 1 508 ? 40.062 -11.697 -50.032 1.00 81.06 508 GLN A C 1
ATOM 4106 O O . GLN A 1 508 ? 39.378 -11.545 -49.019 1.00 81.06 508 GLN A O 1
ATOM 4111 N N . LYS A 1 509 ? 39.789 -12.667 -50.919 1.00 81.06 509 LYS A N 1
ATOM 4112 C CA . LYS A 1 509 ? 38.750 -13.685 -50.692 1.00 81.06 509 LYS A CA 1
ATOM 4113 C C . LYS A 1 509 ? 39.132 -14.637 -49.551 1.00 81.06 509 LYS A C 1
ATOM 4115 O O . LYS A 1 509 ? 38.307 -14.879 -48.674 1.00 81.06 509 LYS A O 1
ATOM 4120 N N . VAL A 1 510 ? 40.375 -15.121 -49.521 1.00 82.12 510 VAL A N 1
ATOM 4121 C CA . VAL A 1 510 ? 40.905 -15.956 -48.426 1.00 82.12 510 VAL A CA 1
ATOM 4122 C C . VAL A 1 510 ? 40.876 -15.209 -47.087 1.00 82.12 510 VAL A C 1
ATOM 4124 O O . VAL A 1 510 ? 40.441 -15.781 -46.091 1.00 82.12 510 VAL A O 1
ATOM 4127 N N . ASP A 1 511 ? 41.262 -13.933 -47.051 1.00 81.19 511 ASP A N 1
ATOM 4128 C CA . ASP A 1 511 ? 41.297 -13.146 -45.809 1.00 81.19 511 ASP A CA 1
ATOM 4129 C C . ASP A 1 511 ? 39.897 -12.901 -45.225 1.00 81.19 511 ASP A C 1
ATOM 4131 O O . ASP A 1 511 ? 39.705 -13.022 -44.014 1.00 81.19 511 ASP A O 1
ATOM 4135 N N . LYS A 1 512 ? 38.887 -12.653 -46.074 1.00 81.62 512 LYS A N 1
ATOM 4136 C CA . LYS A 1 512 ? 37.477 -12.595 -45.644 1.00 81.62 512 LYS A CA 1
ATOM 4137 C C . LYS A 1 512 ? 37.001 -13.919 -45.044 1.00 81.62 512 LYS A C 1
ATOM 4139 O O . LYS A 1 512 ? 36.412 -13.923 -43.964 1.00 81.62 512 LYS A O 1
ATOM 4144 N N . LEU A 1 513 ? 37.273 -15.037 -45.723 1.00 82.31 513 LEU A N 1
ATOM 4145 C CA . LEU A 1 513 ? 36.880 -16.372 -45.259 1.00 82.31 513 LEU A CA 1
ATOM 4146 C C . LEU A 1 513 ? 37.581 -16.741 -43.939 1.00 82.31 513 LEU A C 1
ATOM 4148 O O . LEU A 1 513 ? 36.957 -17.340 -43.068 1.00 82.31 513 LEU A O 1
ATOM 4152 N N . LYS A 1 514 ? 38.831 -16.307 -43.729 1.00 80.38 514 LYS A N 1
ATOM 4153 C CA . LYS A 1 514 ? 39.543 -16.454 -42.446 1.00 80.38 514 LYS A CA 1
ATOM 4154 C C . LYS A 1 514 ? 38.970 -15.587 -41.327 1.00 80.38 514 LYS A C 1
ATOM 4156 O O . LYS A 1 514 ? 38.923 -16.046 -40.188 1.00 80.38 514 LYS A O 1
ATOM 4161 N N . GLY A 1 515 ? 38.491 -14.381 -41.636 1.00 80.69 515 GLY A N 1
ATOM 4162 C CA . GLY A 1 515 ? 37.716 -13.572 -40.690 1.00 80.69 515 GLY A CA 1
ATOM 4163 C C . GLY A 1 515 ? 36.486 -14.332 -40.185 1.00 80.69 515 GLY A C 1
ATOM 4164 O O . GLY A 1 515 ? 36.337 -14.538 -38.981 1.00 80.69 515 GLY A O 1
ATOM 4165 N N . LEU A 1 516 ? 35.679 -14.860 -41.113 1.00 80.25 516 LEU A N 1
ATOM 4166 C CA . LEU A 1 516 ? 34.514 -15.695 -40.792 1.00 80.25 516 LEU A CA 1
ATOM 4167 C C . LEU A 1 516 ? 34.895 -16.978 -40.029 1.00 80.25 516 LEU A C 1
ATOM 4169 O O . LEU A 1 516 ? 34.166 -17.382 -39.128 1.00 80.25 516 LEU A O 1
ATOM 4173 N N . GLN A 1 517 ? 36.043 -17.599 -40.324 1.00 79.75 517 GLN A N 1
ATOM 4174 C CA . GLN A 1 517 ? 36.514 -18.801 -39.620 1.00 79.75 517 GLN A CA 1
ATOM 4175 C C . GLN A 1 517 ? 36.928 -18.513 -38.163 1.00 79.75 517 GLN A C 1
ATOM 4177 O O . GLN A 1 517 ? 36.731 -19.355 -37.283 1.00 79.75 517 GLN A O 1
ATOM 4182 N N . MET A 1 518 ? 37.473 -17.324 -37.875 1.00 75.12 518 MET A N 1
ATOM 4183 C CA . MET A 1 518 ? 37.734 -16.900 -36.493 1.00 75.12 518 MET A CA 1
ATOM 4184 C C . MET A 1 518 ? 36.444 -16.526 -35.751 1.00 75.12 518 MET A C 1
ATOM 4186 O O . MET A 1 518 ? 36.318 -16.844 -34.568 1.00 75.12 518 MET A O 1
ATOM 4190 N N . GLU A 1 519 ? 35.464 -15.931 -36.437 1.00 78.38 519 GLU A N 1
ATOM 4191 C CA . GLU A 1 519 ? 34.126 -15.695 -35.879 1.00 78.38 519 GLU A CA 1
ATOM 4192 C C . GLU A 1 519 ? 33.381 -17.009 -35.583 1.00 78.38 519 GLU A C 1
ATOM 4194 O O . GLU A 1 519 ? 32.780 -17.131 -34.518 1.00 78.38 519 GLU A O 1
ATOM 4199 N N . ALA A 1 520 ? 33.476 -18.028 -36.444 1.00 77.12 520 ALA A N 1
ATOM 4200 C CA . ALA A 1 520 ? 32.775 -19.306 -36.276 1.00 77.12 520 ALA A CA 1
ATOM 4201 C C . ALA A 1 520 ? 33.038 -19.971 -34.909 1.00 77.12 520 ALA A C 1
ATOM 4203 O O . ALA A 1 520 ? 32.110 -20.464 -34.274 1.00 77.12 520 ALA A O 1
ATOM 4204 N N . LYS A 1 521 ? 34.273 -19.905 -34.387 1.00 74.50 521 LYS A N 1
ATOM 4205 C CA . LYS A 1 521 ? 34.618 -20.437 -33.049 1.00 74.50 521 LYS A CA 1
ATOM 4206 C C . LYS A 1 521 ? 34.031 -19.633 -31.883 1.00 74.50 521 LYS A C 1
ATOM 4208 O O . LYS A 1 521 ? 33.923 -20.159 -30.777 1.00 74.50 521 LYS A O 1
ATOM 4213 N N . ARG A 1 522 ? 33.672 -18.363 -32.103 1.00 78.62 522 ARG A N 1
ATOM 4214 C CA . ARG A 1 522 ? 32.882 -17.570 -31.152 1.00 78.62 522 ARG A CA 1
ATOM 4215 C C . ARG A 1 522 ? 31.412 -17.981 -31.233 1.00 78.62 522 ARG A C 1
ATOM 4217 O O . ARG A 1 522 ? 30.820 -18.227 -30.189 1.00 78.62 522 ARG A O 1
ATOM 4224 N N . PHE A 1 523 ? 30.847 -18.087 -32.436 1.00 78.75 523 PHE A N 1
ATOM 4225 C CA . PHE A 1 523 ? 29.431 -18.422 -32.610 1.00 78.75 523 PHE A CA 1
ATOM 4226 C C . PHE A 1 523 ? 29.094 -19.850 -32.172 1.00 78.75 523 PHE A C 1
ATOM 4228 O O . PHE A 1 523 ? 28.096 -20.023 -31.487 1.00 78.75 523 PHE A O 1
ATOM 4235 N N . GLN A 1 524 ? 29.977 -20.829 -32.391 1.00 78.56 524 GLN A N 1
ATOM 4236 C CA . GLN A 1 524 ? 29.831 -22.186 -31.844 1.00 78.56 524 GLN A CA 1
ATOM 4237 C C . GLN A 1 524 ? 29.694 -22.187 -30.306 1.00 78.56 524 GLN A C 1
ATOM 4239 O O . GLN A 1 524 ? 28.840 -22.872 -29.759 1.00 78.56 524 GLN A O 1
ATOM 4244 N N . ARG A 1 525 ? 30.454 -21.336 -29.600 1.00 80.62 525 ARG A N 1
ATOM 4245 C CA . ARG A 1 525 ? 30.316 -21.141 -28.142 1.00 80.62 525 ARG A CA 1
ATOM 4246 C C . ARG A 1 525 ? 29.069 -20.356 -27.730 1.00 80.62 525 ARG A C 1
ATOM 4248 O O . ARG A 1 525 ? 28.677 -20.398 -26.568 1.00 80.62 525 ARG A O 1
ATOM 4255 N N . GLN A 1 526 ? 28.472 -19.588 -28.640 1.00 81.56 526 GLN A N 1
ATOM 4256 C CA . GLN A 1 526 ? 27.174 -18.951 -28.405 1.00 81.56 526 GLN A CA 1
ATOM 4257 C C . GLN A 1 526 ? 26.035 -19.953 -28.634 1.00 81.56 526 GLN A C 1
ATOM 4259 O O . GLN A 1 526 ? 25.063 -19.912 -27.894 1.00 81.56 526 GLN A O 1
ATOM 4264 N N . GLU A 1 527 ? 26.185 -20.885 -29.575 1.00 81.56 527 GLU A N 1
ATOM 4265 C CA . GLU A 1 527 ? 25.268 -22.002 -29.828 1.00 81.56 527 GLU A CA 1
ATOM 4266 C C . GLU A 1 527 ? 25.250 -22.999 -28.655 1.00 81.56 527 GLU A C 1
ATOM 4268 O O . GLU A 1 527 ? 24.178 -23.298 -28.132 1.00 81.56 527 GLU A O 1
ATOM 4273 N N . GLU A 1 528 ? 26.425 -23.387 -28.137 1.00 84.75 528 GLU A N 1
ATOM 4274 C CA . GLU A 1 528 ? 26.569 -24.138 -26.875 1.00 84.75 528 GLU A CA 1
ATOM 4275 C C . GLU A 1 528 ? 25.813 -23.443 -25.724 1.00 84.75 528 GLU A C 1
ATOM 4277 O O . GLU A 1 528 ? 24.973 -24.057 -25.069 1.00 84.75 528 GLU A O 1
ATOM 4282 N N . ARG A 1 529 ? 26.027 -22.133 -25.533 1.00 85.38 529 ARG A N 1
ATOM 4283 C CA . ARG A 1 529 ? 25.361 -21.345 -24.480 1.00 85.38 529 ARG A CA 1
ATOM 4284 C C . ARG A 1 529 ? 23.862 -21.113 -24.690 1.00 85.38 529 ARG A C 1
ATOM 4286 O O . ARG A 1 529 ? 23.147 -20.922 -23.710 1.00 85.38 529 ARG A O 1
ATOM 4293 N N . MET A 1 530 ? 23.369 -21.096 -25.930 1.00 85.38 530 MET A N 1
ATOM 4294 C CA . MET A 1 530 ? 21.923 -21.081 -26.187 1.00 85.38 530 MET A CA 1
ATOM 4295 C C . MET A 1 530 ? 21.306 -22.411 -25.756 1.00 85.38 530 MET A C 1
ATOM 4297 O O . MET A 1 530 ? 20.306 -22.395 -25.049 1.00 85.38 530 MET A O 1
ATOM 4301 N N . SER A 1 531 ? 21.949 -23.542 -26.071 1.00 88.06 531 SER A N 1
ATOM 4302 C CA . SER A 1 531 ? 21.493 -24.860 -25.615 1.00 88.06 531 SER A CA 1
ATOM 4303 C C . SER A 1 531 ? 21.554 -25.020 -24.088 1.00 88.06 531 SER A C 1
ATOM 4305 O O . SER A 1 531 ? 20.678 -25.675 -23.526 1.00 88.06 531 SER A O 1
ATOM 4307 N N . GLU A 1 532 ? 22.544 -24.427 -23.409 1.00 87.94 532 GLU A N 1
ATOM 4308 C CA . GLU A 1 532 ? 22.578 -24.354 -21.937 1.00 87.94 532 GLU A CA 1
ATOM 4309 C C . GLU A 1 532 ? 21.368 -23.574 -21.399 1.00 87.94 532 GLU A C 1
ATOM 4311 O O . GLU A 1 532 ? 20.630 -24.088 -20.562 1.00 87.94 532 GLU A O 1
ATOM 4316 N N . HIS A 1 533 ? 21.106 -22.373 -21.925 1.00 88.94 533 HIS A N 1
ATOM 4317 C CA . HIS A 1 533 ? 19.995 -21.531 -21.473 1.00 88.94 533 HIS A CA 1
ATOM 4318 C C . HIS A 1 533 ? 18.604 -22.083 -21.840 1.00 88.94 533 HIS A C 1
ATOM 4320 O O . HIS A 1 533 ? 17.653 -21.870 -21.091 1.00 88.94 533 HIS A O 1
ATOM 4326 N N . GLU A 1 534 ? 18.462 -22.830 -22.935 1.00 88.50 534 GLU A N 1
ATOM 4327 C CA . GLU A 1 534 ? 17.238 -23.581 -23.254 1.00 88.50 534 GLU A CA 1
ATOM 4328 C C . GLU A 1 534 ? 17.012 -24.737 -22.260 1.00 88.50 534 GLU A C 1
ATOM 4330 O O . GLU A 1 534 ? 15.880 -24.970 -21.833 1.00 88.50 534 GLU A O 1
ATOM 4335 N N . GLY A 1 535 ? 18.086 -25.399 -21.810 1.00 89.81 535 GLY A N 1
ATOM 4336 C CA . GLY A 1 535 ? 18.044 -26.388 -20.728 1.00 89.81 535 GLY A CA 1
ATOM 4337 C C . GLY A 1 535 ? 17.699 -25.782 -19.361 1.00 89.81 535 GLY A C 1
ATOM 4338 O O . GLY A 1 535 ? 16.832 -26.311 -18.664 1.00 89.81 535 GLY A O 1
ATOM 4339 N N . ASP A 1 536 ? 18.319 -24.652 -19.000 1.00 90.31 536 ASP A N 1
ATOM 4340 C CA . ASP A 1 536 ? 18.014 -23.893 -17.776 1.00 90.31 536 ASP A CA 1
ATOM 4341 C C . ASP A 1 536 ? 16.537 -23.469 -17.733 1.00 90.31 536 ASP A C 1
ATOM 4343 O O . ASP A 1 536 ? 15.894 -23.548 -16.685 1.00 90.31 536 ASP A O 1
ATOM 4347 N N . LEU A 1 537 ? 15.984 -23.024 -18.869 1.00 91.06 537 LEU A N 1
ATOM 4348 C CA . LEU A 1 537 ? 14.577 -22.639 -18.977 1.00 91.06 537 LEU A CA 1
ATOM 4349 C C . LEU A 1 537 ? 13.644 -23.837 -18.827 1.00 91.06 537 LEU A C 1
ATOM 4351 O O . LEU A 1 537 ? 12.708 -23.757 -18.040 1.00 91.06 537 LEU A O 1
ATOM 4355 N N . ALA A 1 538 ? 13.923 -24.958 -19.495 1.00 91.12 538 ALA A N 1
ATOM 4356 C CA . ALA A 1 538 ? 13.131 -26.172 -19.319 1.00 91.12 538 ALA A CA 1
ATOM 4357 C C . ALA A 1 538 ? 13.154 -26.668 -17.858 1.00 91.12 538 ALA A C 1
ATOM 4359 O O . ALA A 1 538 ? 12.129 -27.114 -17.347 1.00 91.12 538 ALA A O 1
ATOM 4360 N N . ALA A 1 539 ? 14.286 -26.554 -17.156 1.00 91.69 539 ALA A N 1
ATOM 4361 C CA . ALA A 1 539 ? 14.365 -26.872 -15.730 1.00 91.69 539 ALA A CA 1
ATOM 4362 C C . ALA A 1 539 ? 13.532 -25.901 -14.868 1.00 91.69 539 ALA A C 1
ATOM 4364 O O . ALA A 1 539 ? 12.730 -26.350 -14.050 1.00 91.69 539 ALA A O 1
ATOM 4365 N N . LEU A 1 540 ? 13.672 -24.587 -15.085 1.00 92.25 540 LEU A N 1
ATOM 4366 C CA . LEU A 1 540 ? 12.914 -23.557 -14.364 1.00 92.25 540 LEU A CA 1
ATOM 4367 C C . LEU A 1 540 ? 11.403 -23.649 -14.602 1.00 92.25 540 LEU A C 1
ATOM 4369 O O . LEU A 1 540 ? 10.641 -23.401 -13.673 1.00 92.25 540 LEU A O 1
ATOM 4373 N N . ASP A 1 541 ? 10.968 -23.999 -15.812 1.00 90.94 541 ASP A N 1
ATOM 4374 C CA . ASP A 1 541 ? 9.550 -24.131 -16.152 1.00 90.94 541 ASP A CA 1
ATOM 4375 C C . ASP A 1 541 ? 8.910 -25.300 -15.373 1.00 90.94 541 ASP A C 1
ATOM 4377 O O . ASP A 1 541 ? 7.855 -25.115 -14.768 1.00 90.94 541 ASP A O 1
ATOM 4381 N N . ASN A 1 542 ? 9.593 -26.451 -15.256 1.00 92.69 542 ASN A N 1
ATOM 4382 C CA . ASN A 1 542 ? 9.146 -27.559 -14.394 1.00 92.69 542 ASN A CA 1
ATOM 4383 C C . ASN A 1 542 ? 9.107 -27.157 -12.903 1.00 92.69 542 ASN A C 1
ATOM 4385 O O . ASN A 1 542 ? 8.129 -27.438 -12.214 1.00 92.69 542 ASN A O 1
ATOM 4389 N N . GLU A 1 543 ? 10.138 -26.466 -12.395 1.00 92.56 543 GLU A N 1
ATOM 4390 C CA . GLU A 1 543 ? 10.153 -25.979 -11.002 1.00 92.56 543 GLU A CA 1
ATOM 4391 C C . GLU A 1 543 ? 9.035 -24.957 -10.717 1.00 92.56 543 GLU A C 1
ATOM 4393 O O . GLU A 1 543 ? 8.548 -24.868 -9.589 1.00 92.56 543 GLU A O 1
ATOM 4398 N N . ILE A 1 544 ? 8.629 -24.169 -11.719 1.00 92.75 544 ILE A N 1
ATOM 4399 C CA . ILE A 1 544 ? 7.501 -23.237 -11.619 1.00 92.75 544 ILE A CA 1
ATOM 4400 C C . ILE A 1 544 ? 6.180 -24.014 -11.573 1.00 92.75 544 ILE A C 1
ATOM 4402 O O . ILE A 1 544 ? 5.392 -23.762 -10.663 1.00 92.75 544 ILE A O 1
ATOM 4406 N N . GLU A 1 545 ? 5.955 -24.993 -12.457 1.00 93.00 545 GLU A N 1
ATOM 4407 C CA . GLU A 1 545 ? 4.747 -25.838 -12.424 1.00 93.00 545 GLU A CA 1
ATOM 4408 C C . GLU A 1 545 ? 4.598 -26.598 -11.089 1.00 93.00 545 GLU A C 1
ATOM 4410 O O . GLU A 1 545 ? 3.504 -26.641 -10.519 1.00 93.00 545 GLU A O 1
ATOM 4415 N N . GLU A 1 546 ? 5.690 -27.139 -10.532 1.00 92.44 546 GLU A N 1
ATOM 4416 C CA . GLU A 1 546 ? 5.673 -27.794 -9.215 1.00 92.44 546 GLU A CA 1
ATOM 4417 C C . GLU A 1 546 ? 5.263 -26.830 -8.088 1.00 92.44 546 GLU A C 1
ATOM 4419 O O . GLU A 1 546 ? 4.418 -27.177 -7.254 1.00 92.44 546 GLU A O 1
ATOM 4424 N N . LEU A 1 547 ? 5.807 -25.607 -8.076 1.00 92.62 547 LEU A N 1
ATOM 4425 C CA . LEU A 1 547 ? 5.481 -24.589 -7.073 1.00 92.62 547 LEU A CA 1
ATOM 4426 C C . LEU A 1 547 ? 4.070 -24.003 -7.252 1.00 92.62 547 LEU A C 1
ATOM 4428 O O . LEU A 1 547 ? 3.417 -23.693 -6.255 1.00 92.62 547 LEU A O 1
ATOM 4432 N N . GLU A 1 548 ? 3.555 -23.871 -8.478 1.00 90.62 548 GLU A N 1
ATOM 4433 C CA . GLU A 1 548 ? 2.157 -23.475 -8.711 1.00 90.62 548 GLU A CA 1
ATOM 4434 C C . GLU A 1 548 ? 1.185 -24.565 -8.227 1.00 90.62 548 GLU A C 1
ATOM 4436 O O . GLU A 1 548 ? 0.203 -24.260 -7.543 1.00 90.62 548 GLU A O 1
ATOM 4441 N N . ALA A 1 549 ? 1.511 -25.840 -8.458 1.00 91.94 549 ALA A N 1
ATOM 4442 C CA . ALA A 1 549 ? 0.746 -26.969 -7.936 1.00 91.94 549 ALA A CA 1
ATOM 4443 C C . ALA A 1 549 ? 0.872 -27.142 -6.408 1.00 91.94 549 ALA A C 1
ATOM 4445 O O . ALA A 1 549 ? -0.017 -27.725 -5.783 1.00 91.94 549 ALA A O 1
ATOM 4446 N N . GLU A 1 550 ? 1.959 -26.696 -5.768 1.00 91.94 550 GLU A N 1
ATOM 4447 C CA . GLU A 1 550 ? 2.043 -26.604 -4.302 1.00 91.94 550 GLU A CA 1
ATOM 4448 C C . GLU A 1 550 ? 1.218 -25.423 -3.770 1.00 91.94 550 GLU A C 1
ATOM 4450 O O . GLU A 1 550 ? 0.440 -25.589 -2.825 1.00 91.94 550 GLU A O 1
ATOM 4455 N N . LYS A 1 551 ? 1.303 -24.257 -4.423 1.00 91.75 551 LYS A N 1
ATOM 4456 C CA . LYS A 1 551 ? 0.509 -23.069 -4.093 1.00 91.75 551 LYS A CA 1
ATOM 4457 C C . LYS A 1 551 ? -0.984 -23.396 -4.073 1.00 91.75 551 LYS A C 1
ATOM 4459 O O . LYS A 1 551 ? -1.620 -23.159 -3.047 1.00 91.75 551 LYS A O 1
ATOM 4464 N N . GLU A 1 552 ? -1.529 -23.992 -5.135 1.00 91.31 552 GLU A N 1
ATOM 4465 C CA . GLU A 1 552 ? -2.958 -24.335 -5.225 1.00 91.31 552 GLU A CA 1
ATOM 4466 C C . GLU A 1 552 ? -3.406 -25.266 -4.080 1.00 91.31 552 GLU A C 1
ATOM 4468 O O . GLU A 1 552 ? -4.433 -25.022 -3.442 1.00 91.31 552 GLU A O 1
ATOM 4473 N N . LYS A 1 553 ? -2.590 -26.271 -3.721 1.00 90.62 553 LYS A N 1
ATOM 4474 C CA . LYS A 1 553 ? -2.851 -27.153 -2.566 1.00 90.62 553 LYS A CA 1
ATOM 4475 C C . LYS A 1 553 ? -2.882 -26.375 -1.248 1.00 90.62 553 LYS A C 1
ATOM 4477 O O . LYS A 1 553 ? -3.761 -26.618 -0.419 1.00 90.62 553 LYS A O 1
ATOM 4482 N N . THR A 1 554 ? -1.957 -25.431 -1.040 1.00 89.38 554 THR A N 1
ATOM 4483 C CA . THR A 1 554 ? -1.964 -24.589 0.172 1.00 89.38 554 THR A CA 1
ATOM 4484 C C . THR A 1 554 ? -3.149 -23.625 0.208 1.00 89.38 554 THR A C 1
ATOM 4486 O O . THR A 1 554 ? -3.724 -23.427 1.276 1.00 89.38 554 THR A O 1
ATOM 4489 N N . GLU A 1 555 ? -3.571 -23.073 -0.933 1.00 88.44 555 GLU A N 1
ATOM 4490 C CA . GLU A 1 555 ? -4.730 -22.178 -1.024 1.00 88.44 555 GLU A CA 1
ATOM 4491 C C . GLU A 1 555 ? -6.045 -22.936 -0.761 1.00 88.44 555 GLU A C 1
ATOM 4493 O O . GLU A 1 555 ? -6.852 -22.472 0.047 1.00 88.44 555 GLU A O 1
ATOM 4498 N N . SER A 1 556 ? -6.205 -24.154 -1.297 1.00 90.06 556 SER A N 1
ATOM 4499 C CA . SER A 1 556 ? -7.325 -25.049 -0.959 1.00 90.06 556 SER A CA 1
ATOM 4500 C C . SER A 1 556 ? -7.369 -25.378 0.540 1.00 90.06 556 SER A C 1
ATOM 4502 O O . SER A 1 556 ? -8.412 -25.242 1.180 1.00 90.06 556 SER A O 1
ATOM 4504 N N . HIS A 1 557 ? -6.233 -25.757 1.138 1.00 89.75 557 HIS A N 1
ATOM 4505 C CA . HIS A 1 557 ? -6.166 -26.094 2.566 1.00 89.75 557 HIS A CA 1
ATOM 4506 C C . HIS A 1 557 ? -6.447 -24.887 3.483 1.00 89.75 557 HIS A C 1
ATOM 4508 O O . HIS A 1 557 ? -7.040 -25.029 4.557 1.00 89.75 557 HIS A O 1
ATOM 4514 N 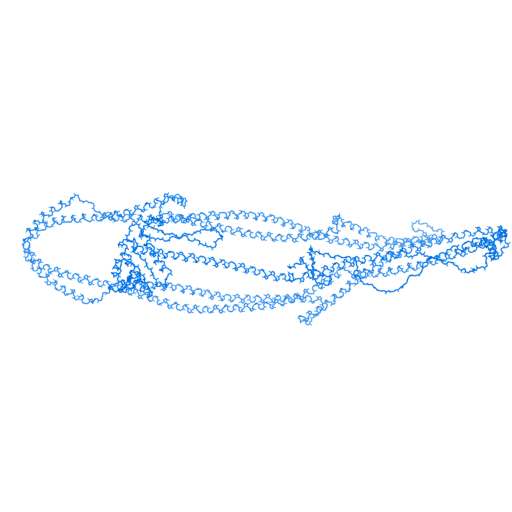N . ILE A 1 558 ? -6.058 -23.681 3.058 1.00 91.62 558 ILE A N 1
ATOM 4515 C CA . ILE A 1 558 ? -6.408 -22.422 3.726 1.00 91.62 558 ILE A CA 1
ATOM 4516 C C . ILE A 1 558 ? -7.932 -22.219 3.758 1.00 91.62 558 ILE A C 1
ATOM 4518 O O . ILE A 1 558 ? -8.449 -21.785 4.791 1.00 91.62 558 ILE A O 1
ATOM 4522 N N . ASP A 1 559 ? -8.655 -22.543 2.684 1.00 88.12 559 ASP A N 1
ATOM 4523 C CA . ASP A 1 559 ? -10.113 -22.383 2.620 1.00 88.12 559 ASP A CA 1
ATOM 4524 C C . ASP A 1 559 ? -10.865 -23.448 3.439 1.00 88.12 559 ASP A C 1
ATOM 4526 O O . ASP A 1 559 ? -11.727 -23.081 4.242 1.00 88.12 559 ASP A O 1
ATOM 4530 N N . ASP A 1 560 ? -10.448 -24.719 3.392 1.00 88.75 560 ASP A N 1
ATOM 4531 C CA . ASP A 1 560 ? -10.947 -25.766 4.307 1.00 88.75 560 ASP A CA 1
ATOM 4532 C C . ASP A 1 560 ? -10.817 -25.345 5.784 1.00 88.75 560 ASP A C 1
ATOM 4534 O O . ASP A 1 560 ? -11.732 -25.520 6.602 1.00 88.75 560 ASP A O 1
ATOM 4538 N N . THR A 1 561 ? -9.675 -24.737 6.128 1.00 89.12 561 THR A N 1
ATOM 4539 C CA . THR A 1 561 ? -9.373 -24.274 7.489 1.00 89.12 561 THR A CA 1
ATOM 4540 C C . THR A 1 561 ? -10.244 -23.075 7.887 1.00 89.12 561 THR A C 1
ATOM 4542 O O . THR A 1 561 ? -10.717 -23.016 9.026 1.00 89.12 561 THR A O 1
ATOM 4545 N N . LYS A 1 562 ? -10.541 -22.139 6.968 1.00 89.12 562 LYS A N 1
ATOM 4546 C CA . LYS A 1 562 ? -11.503 -21.040 7.211 1.00 89.12 562 LYS A CA 1
ATOM 4547 C C . LYS A 1 562 ? -12.902 -21.581 7.502 1.00 89.12 562 LYS A C 1
ATOM 4549 O O . LYS A 1 562 ? -13.532 -21.136 8.464 1.00 89.12 562 LYS A O 1
ATOM 4554 N N . ASP A 1 563 ? -13.366 -22.565 6.737 1.00 87.50 563 ASP A N 1
ATOM 4555 C CA . ASP A 1 563 ? -14.686 -23.168 6.933 1.00 87.50 563 ASP A CA 1
ATOM 4556 C C . ASP A 1 563 ? -14.769 -23.977 8.237 1.00 87.50 563 ASP A C 1
ATOM 4558 O O . ASP A 1 563 ? -15.811 -23.996 8.902 1.00 87.50 563 ASP A O 1
ATOM 4562 N N . ALA A 1 564 ? -13.681 -24.631 8.658 1.00 88.06 564 ALA A N 1
ATOM 4563 C CA . ALA A 1 564 ? -13.583 -25.243 9.985 1.00 88.06 564 ALA A CA 1
ATOM 4564 C C . ALA A 1 564 ? -13.662 -24.187 11.108 1.00 88.06 564 ALA A C 1
ATOM 4566 O O . ALA A 1 564 ? -14.454 -24.327 12.044 1.00 88.06 564 ALA A O 1
ATOM 4567 N N . ILE A 1 565 ? -12.916 -23.083 10.984 1.00 90.12 565 ILE A N 1
ATOM 4568 C CA . ILE A 1 565 ? -12.947 -21.941 11.915 1.00 90.12 565 ILE A CA 1
ATOM 4569 C C . ILE A 1 565 ? -14.350 -21.324 12.001 1.00 90.12 565 ILE A C 1
ATOM 4571 O O . ILE A 1 565 ? -14.822 -21.021 13.098 1.00 90.12 565 ILE A O 1
ATOM 4575 N N . GLN A 1 566 ? -15.050 -21.151 10.877 1.00 87.56 566 GLN A N 1
ATOM 4576 C CA . GLN A 1 566 ? -16.396 -20.574 10.858 1.00 87.56 566 GLN A CA 1
ATOM 4577 C C . GLN A 1 566 ? -17.423 -21.475 11.566 1.00 87.56 566 GLN A C 1
ATOM 4579 O O . GLN A 1 566 ? -18.239 -20.971 12.343 1.00 87.56 566 GLN A O 1
ATOM 4584 N N . ARG A 1 567 ? -17.336 -22.800 11.379 1.00 87.25 567 ARG A N 1
ATOM 4585 C CA . ARG A 1 567 ? -18.148 -23.791 12.110 1.00 87.25 567 ARG A CA 1
ATOM 4586 C C . ARG A 1 567 ? -17.856 -23.763 13.618 1.00 87.25 567 ARG A C 1
ATOM 4588 O O . ARG A 1 567 ? -18.781 -23.626 14.420 1.00 87.25 567 ARG A O 1
ATOM 4595 N N . LEU A 1 568 ? -16.580 -23.774 14.014 1.00 88.44 568 LEU A N 1
ATOM 4596 C CA . LEU A 1 568 ? -16.164 -23.699 15.423 1.00 88.44 568 LEU A CA 1
ATOM 4597 C C . LEU A 1 568 ? -16.573 -22.382 16.104 1.00 88.44 568 LEU A C 1
ATOM 4599 O O . LEU A 1 568 ? -16.954 -22.388 17.276 1.00 88.44 568 LEU A O 1
ATOM 4603 N N . ARG A 1 569 ? -16.563 -21.250 15.387 1.00 88.50 569 ARG A N 1
ATOM 4604 C CA . ARG A 1 569 ? -17.047 -19.959 15.912 1.00 88.50 569 ARG A CA 1
ATOM 4605 C C . ARG A 1 569 ? -18.546 -19.985 16.223 1.00 88.50 569 ARG A C 1
ATOM 4607 O O . ARG A 1 569 ? -18.930 -19.493 17.281 1.00 88.50 569 ARG A O 1
ATOM 4614 N N . ALA A 1 570 ? -19.372 -20.607 15.378 1.00 86.00 570 ALA A N 1
ATOM 4615 C CA . ALA A 1 570 ? -20.802 -20.777 15.655 1.00 86.00 570 ALA A CA 1
ATOM 4616 C C . ALA A 1 570 ? -21.052 -21.674 16.886 1.00 86.00 570 ALA A C 1
ATOM 4618 O O . ALA A 1 570 ? -21.836 -21.320 17.770 1.00 86.00 570 ALA A O 1
ATOM 4619 N N . LEU A 1 571 ? -20.329 -22.795 16.997 1.00 87.81 571 LEU A N 1
ATOM 4620 C CA . LEU A 1 571 ? -20.401 -23.696 18.156 1.00 87.81 571 LEU A CA 1
ATOM 4621 C C . LEU A 1 571 ? -19.904 -23.042 19.454 1.00 87.81 571 LEU A C 1
ATOM 4623 O O . LEU A 1 571 ? -20.423 -23.331 20.532 1.00 87.81 571 LEU A O 1
ATOM 4627 N N . CYS A 1 572 ? -18.942 -22.121 19.368 1.00 87.94 572 CYS A N 1
ATOM 4628 C CA . CYS A 1 572 ? -18.401 -21.409 20.523 1.00 87.94 572 CYS A CA 1
ATOM 4629 C C . CYS A 1 572 ? -19.479 -20.607 21.274 1.00 87.94 572 CYS A C 1
ATOM 4631 O O . CYS A 1 572 ? -19.470 -20.593 22.507 1.00 87.94 572 CYS A O 1
ATOM 4633 N N . ASP A 1 573 ? -20.434 -19.992 20.567 1.00 83.12 573 ASP A N 1
ATOM 4634 C CA . ASP A 1 573 ? -21.558 -19.276 21.187 1.00 83.12 573 ASP A CA 1
ATOM 4635 C C . ASP A 1 573 ? -22.608 -20.226 21.784 1.00 83.12 573 ASP A C 1
ATOM 4637 O O . ASP A 1 573 ? -23.062 -20.000 22.908 1.00 83.12 573 ASP A O 1
ATOM 4641 N N . VAL A 1 574 ? -22.914 -21.347 21.118 1.00 87.44 574 VAL A N 1
ATOM 4642 C CA . VAL A 1 574 ? -23.769 -22.412 21.683 1.00 87.44 574 VAL A CA 1
ATOM 4643 C C . VAL A 1 574 ? -23.171 -22.954 22.991 1.00 87.44 574 VAL A C 1
ATOM 4645 O O . VAL A 1 574 ? -23.876 -23.121 23.990 1.00 87.44 574 VAL A O 1
ATOM 4648 N N . ALA A 1 575 ? -21.852 -23.155 23.026 1.00 85.94 575 ALA A N 1
ATOM 4649 C CA . ALA A 1 575 ? -21.138 -23.638 24.201 1.00 85.94 575 ALA A CA 1
ATOM 4650 C C . ALA A 1 575 ? -21.083 -22.607 25.351 1.00 85.94 575 ALA A C 1
ATOM 4652 O O . ALA A 1 575 ? -21.135 -23.000 26.522 1.00 85.94 575 ALA A O 1
ATOM 4653 N N . LYS A 1 576 ? -21.032 -21.294 25.061 1.00 86.56 576 LYS A N 1
ATOM 4654 C CA . LYS A 1 576 ? -21.194 -20.238 26.088 1.00 86.56 576 LYS A CA 1
ATOM 4655 C C . LYS A 1 576 ? -22.559 -20.344 26.760 1.00 86.56 576 LYS A C 1
ATOM 4657 O O . LYS A 1 576 ? -22.638 -20.302 27.988 1.00 86.56 576 LYS A O 1
ATOM 4662 N N . ASP A 1 577 ? -23.614 -20.508 25.967 1.00 83.94 577 ASP A N 1
ATOM 4663 C CA . ASP A 1 577 ? -24.995 -20.545 26.452 1.00 83.94 577 ASP A CA 1
ATOM 4664 C C . ASP A 1 577 ? -25.285 -21.815 27.277 1.00 83.94 577 ASP A C 1
ATOM 4666 O O . ASP A 1 577 ? -25.943 -21.753 28.323 1.00 83.94 577 ASP A O 1
ATOM 4670 N N . LEU A 1 578 ? -24.692 -22.948 26.879 1.00 86.56 578 LEU A N 1
ATOM 4671 C CA . LEU A 1 578 ? -24.667 -24.198 27.644 1.00 86.56 578 LEU A CA 1
ATOM 4672 C C . LEU A 1 578 ? -23.985 -24.008 29.012 1.00 86.56 578 LEU A C 1
ATOM 4674 O O . LEU A 1 578 ? -24.596 -24.264 30.054 1.00 86.56 578 LEU A O 1
ATOM 4678 N N . LYS A 1 579 ? -22.759 -23.466 29.029 1.00 86.69 579 LYS A N 1
ATOM 4679 C CA . LYS A 1 579 ? -21.992 -23.189 30.255 1.00 86.69 579 LYS A CA 1
ATOM 4680 C C . LYS A 1 579 ? -22.720 -22.216 31.189 1.00 86.69 579 LYS A C 1
ATOM 4682 O O . LYS A 1 579 ? -22.806 -22.466 32.392 1.00 86.69 579 LYS A O 1
ATOM 4687 N N . ALA A 1 580 ? -23.287 -21.139 30.648 1.00 84.50 580 ALA A N 1
ATOM 4688 C CA . ALA A 1 580 ? -24.051 -20.147 31.405 1.00 84.50 580 ALA A CA 1
ATOM 4689 C C . ALA A 1 580 ? -25.390 -20.691 31.942 1.00 84.50 580 ALA A C 1
ATOM 4691 O O . ALA A 1 580 ? -25.940 -20.138 32.898 1.00 84.50 580 ALA A O 1
ATOM 4692 N N . SER A 1 581 ? -25.925 -21.762 31.350 1.00 83.94 581 SER A N 1
ATOM 4693 C CA . SER A 1 581 ? -27.099 -22.481 31.862 1.00 83.94 581 SER A CA 1
ATOM 4694 C C . SER A 1 581 ? -26.701 -23.463 32.972 1.00 83.94 581 SER A C 1
ATOM 4696 O O . SER A 1 581 ? -27.294 -23.439 34.051 1.00 83.94 581 SER A O 1
ATOM 4698 N N . GLN A 1 582 ? -25.624 -24.235 32.782 1.00 85.00 582 GLN A N 1
ATOM 4699 C CA . GLN A 1 582 ? -25.101 -25.155 33.800 1.00 85.00 582 GLN A CA 1
ATOM 4700 C C . GLN A 1 582 ? -24.657 -24.430 35.082 1.00 85.00 582 GLN A C 1
ATOM 4702 O O . GLN A 1 582 ? -24.913 -24.902 36.190 1.00 85.00 582 GLN A O 1
ATOM 4707 N N . GLN A 1 583 ? -24.040 -23.250 34.961 1.00 84.62 583 GLN A N 1
ATOM 4708 C CA . GLN A 1 583 ? -23.655 -22.443 36.124 1.00 84.62 583 GLN A CA 1
ATOM 4709 C C . GLN A 1 583 ? -24.862 -21.995 36.967 1.00 84.62 583 GLN A C 1
ATOM 4711 O O . GLN A 1 583 ? -24.750 -21.956 38.191 1.00 84.62 583 GLN A O 1
ATOM 4716 N N . ARG A 1 584 ? -26.025 -21.723 36.354 1.00 85.56 584 ARG A N 1
ATOM 4717 C CA . ARG A 1 584 ? -27.264 -21.402 37.090 1.00 85.56 584 ARG A CA 1
ATOM 4718 C C . ARG A 1 584 ? -27.778 -22.602 37.877 1.00 85.56 584 ARG A C 1
ATOM 4720 O O . ARG A 1 584 ? -28.051 -22.457 39.064 1.00 85.56 584 ARG A O 1
ATOM 4727 N N . ILE A 1 585 ? -27.814 -23.786 37.256 1.00 85.19 585 ILE A N 1
ATOM 4728 C CA . ILE A 1 585 ? -28.168 -25.047 37.933 1.00 85.19 585 ILE A CA 1
ATOM 4729 C C . ILE A 1 585 ? -27.264 -25.252 39.156 1.00 85.19 585 ILE A C 1
ATOM 4731 O O . ILE A 1 585 ? -27.759 -25.464 40.258 1.00 85.19 585 ILE A O 1
ATOM 4735 N N . ASN A 1 586 ? -25.946 -25.096 39.000 1.00 85.00 586 ASN A N 1
ATOM 4736 C CA . ASN A 1 586 ? -24.986 -25.265 40.095 1.00 85.00 586 ASN A CA 1
ATOM 4737 C C . ASN A 1 586 ? -25.192 -24.254 41.246 1.00 85.00 586 ASN A C 1
ATOM 4739 O O . ASN A 1 586 ? -24.937 -24.594 42.404 1.00 85.00 586 ASN A O 1
ATOM 4743 N N . THR A 1 587 ? -25.651 -23.032 40.955 1.00 84.19 587 THR A N 1
ATOM 4744 C CA . THR A 1 587 ? -26.000 -22.024 41.972 1.00 84.19 587 THR A CA 1
ATOM 4745 C C . THR A 1 587 ? -27.296 -22.387 42.696 1.00 84.19 587 THR A C 1
ATOM 4747 O O . THR A 1 587 ? -27.282 -22.478 43.924 1.00 84.19 587 THR A O 1
ATOM 4750 N N . TYR A 1 588 ? -28.379 -22.688 41.969 1.00 85.31 588 TYR A N 1
ATOM 4751 C CA . TYR A 1 588 ? -29.656 -23.085 42.575 1.00 85.31 588 TYR A CA 1
ATOM 4752 C C . TYR A 1 588 ? -29.526 -24.366 43.412 1.00 85.31 588 TYR A C 1
ATOM 4754 O O . TYR A 1 588 ? -30.075 -24.432 44.507 1.00 85.31 588 TYR A O 1
ATOM 4762 N N . THR A 1 589 ? -28.730 -25.353 42.982 1.00 83.56 589 THR A N 1
ATOM 4763 C CA . THR A 1 589 ? -28.444 -26.564 43.776 1.00 83.56 589 THR A CA 1
ATOM 4764 C C . THR A 1 589 ? -27.815 -26.227 45.133 1.00 83.56 589 THR A C 1
ATOM 4766 O O . THR A 1 589 ? -28.216 -26.783 46.158 1.00 83.56 589 THR A O 1
ATOM 4769 N N . LYS A 1 590 ? -26.859 -25.285 45.172 1.00 82.00 590 LYS A N 1
ATOM 4770 C CA . LYS A 1 590 ? -26.257 -24.816 46.433 1.00 82.00 590 LYS A CA 1
ATOM 4771 C C . LYS A 1 590 ? -27.280 -24.089 47.300 1.00 82.00 590 LYS A C 1
ATOM 4773 O O . LYS A 1 590 ? -27.383 -24.388 48.488 1.00 82.00 590 LYS A O 1
ATOM 4778 N N . GLU A 1 591 ? -28.055 -23.191 46.705 1.00 81.12 591 GLU A N 1
ATOM 4779 C CA . GLU A 1 591 ? -29.095 -22.418 47.385 1.00 81.12 591 GLU A CA 1
ATOM 4780 C C . GLU A 1 591 ? -30.147 -23.340 48.030 1.00 81.12 591 GLU A C 1
ATOM 4782 O O . GLU A 1 591 ? -30.339 -23.287 49.248 1.00 81.12 591 GLU A O 1
ATOM 4787 N N . ILE A 1 592 ? -30.696 -24.294 47.267 1.00 79.06 592 ILE A N 1
ATOM 4788 C CA . ILE A 1 592 ? -31.626 -25.334 47.735 1.00 79.06 592 ILE A CA 1
ATOM 4789 C C . ILE A 1 592 ? -31.008 -26.153 48.875 1.00 79.06 592 ILE A C 1
ATOM 4791 O O . ILE A 1 592 ? -31.674 -26.371 49.888 1.00 79.06 592 ILE A O 1
ATOM 4795 N N . SER A 1 593 ? -29.742 -26.578 48.767 1.00 79.19 593 SER A N 1
ATOM 4796 C CA . SER A 1 593 ? -29.075 -27.326 49.847 1.00 79.19 593 SER A CA 1
ATOM 4797 C C . SER A 1 593 ? -28.969 -26.509 51.146 1.00 79.19 593 SER A C 1
ATOM 4799 O O . SER A 1 593 ? -29.287 -27.023 52.217 1.00 79.19 593 SER A O 1
ATOM 4801 N N . SER A 1 594 ? -28.649 -25.212 51.045 1.00 77.12 594 SER A N 1
ATOM 4802 C CA . SER A 1 594 ? -28.497 -24.293 52.184 1.00 77.12 594 SER A CA 1
ATOM 4803 C C . SER A 1 594 ? -29.813 -23.871 52.854 1.00 77.12 594 SER A C 1
ATOM 4805 O O . SER A 1 594 ? -29.799 -23.394 53.992 1.00 77.12 594 SER A O 1
ATOM 4807 N N . LEU A 1 595 ? -30.938 -24.025 52.147 1.00 73.00 595 LEU A N 1
ATOM 4808 C CA . LEU A 1 595 ? -32.298 -23.860 52.666 1.00 73.00 595 LEU A CA 1
ATOM 4809 C C . LEU A 1 595 ? -32.825 -25.176 53.257 1.00 73.00 595 LEU A C 1
ATOM 4811 O O . LEU A 1 595 ? -33.421 -25.173 54.330 1.00 73.00 595 LEU A O 1
ATOM 4815 N N . THR A 1 596 ? -32.553 -26.307 52.599 1.00 70.81 596 THR A N 1
ATOM 4816 C CA . THR A 1 596 ? -32.966 -27.646 53.054 1.00 70.81 596 THR A CA 1
ATOM 4817 C C . THR A 1 596 ? -32.289 -28.019 54.374 1.00 70.81 596 THR A C 1
ATOM 4819 O O . THR A 1 596 ? -32.944 -28.557 55.259 1.00 70.81 596 THR A O 1
ATOM 4822 N N . SER A 1 597 ? -31.020 -27.639 54.572 1.00 67.69 597 SER A N 1
ATOM 4823 C CA . SER A 1 597 ? -30.292 -27.834 55.837 1.00 67.69 597 SER A CA 1
ATOM 4824 C C . SER A 1 597 ? -30.784 -26.959 57.004 1.00 67.69 597 SER A C 1
ATOM 4826 O O . SER A 1 597 ? -30.116 -26.900 58.035 1.00 67.69 597 SER A O 1
ATOM 4828 N N . ARG A 1 598 ? -31.894 -26.225 56.838 1.00 65.38 598 ARG A N 1
ATOM 4829 C CA . ARG A 1 598 ? -32.529 -25.397 57.878 1.00 65.38 598 ARG A CA 1
ATOM 4830 C C . ARG A 1 598 ? -33.889 -25.928 58.333 1.00 65.38 598 ARG A C 1
ATOM 4832 O O . ARG A 1 598 ? -34.427 -25.368 59.281 1.00 65.38 598 ARG A O 1
ATOM 4839 N N . LEU A 1 599 ? -34.436 -26.969 57.696 1.00 60.19 599 LEU A N 1
ATOM 4840 C CA . LEU A 1 599 ? -35.607 -27.667 58.233 1.00 60.19 599 LEU A CA 1
ATOM 4841 C C . LEU A 1 599 ? -35.193 -28.589 59.382 1.00 60.19 599 LEU A C 1
ATOM 4843 O O . LEU A 1 599 ? -34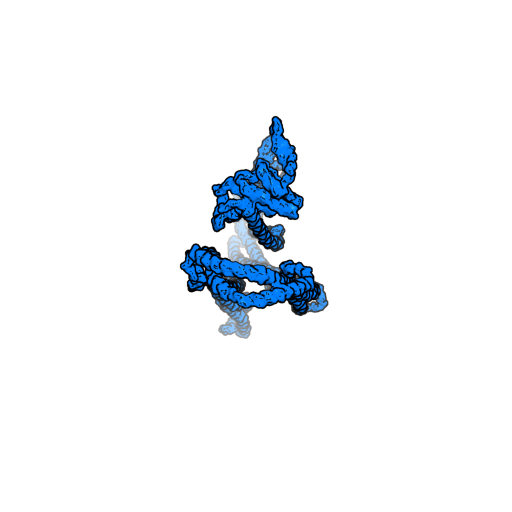.218 -29.333 59.267 1.00 60.19 599 LEU A O 1
ATOM 4847 N N . THR A 1 600 ? -35.990 -28.606 60.450 1.00 52.78 600 THR A N 1
ATOM 4848 C CA . THR A 1 600 ? -35.863 -29.584 61.541 1.00 52.78 600 THR A CA 1
ATOM 4849 C C . THR A 1 600 ? -37.066 -30.521 61.552 1.00 52.78 600 THR A C 1
ATOM 4851 O O . THR A 1 600 ? -38.155 -30.146 61.969 1.00 52.78 600 THR A O 1
ATOM 4854 N N . SER A 1 601 ? -36.879 -31.761 61.095 1.00 51.56 601 SER A N 1
ATOM 4855 C CA . SER A 1 601 ? -37.952 -32.759 61.016 1.00 51.56 601 SER A CA 1
ATOM 4856 C C . SER A 1 601 ? -38.244 -33.418 62.370 1.00 51.56 601 SER A C 1
ATOM 4858 O O . SER A 1 601 ? -37.394 -34.156 62.871 1.00 51.56 601 SER A O 1
ATOM 4860 N N . GLY A 1 602 ? -39.466 -33.262 62.894 1.00 48.22 602 GLY A N 1
ATOM 4861 C CA . GLY A 1 602 ? -40.028 -34.206 63.873 1.00 48.22 602 GLY A CA 1
ATOM 4862 C C . GLY A 1 602 ? -40.796 -33.613 65.057 1.00 48.22 602 GLY A C 1
ATOM 4863 O O . GLY A 1 602 ? -40.214 -33.377 66.109 1.00 48.22 602 GLY A O 1
ATOM 4864 N N . ASP A 1 603 ? -42.117 -33.500 64.915 1.00 37.91 603 ASP A N 1
ATOM 4865 C CA . ASP A 1 603 ? -43.095 -33.680 66.000 1.00 37.91 603 ASP A CA 1
ATOM 4866 C C . ASP A 1 603 ? -44.468 -33.967 65.358 1.00 37.91 603 ASP A C 1
ATOM 4868 O O . ASP A 1 603 ? -44.949 -33.181 64.545 1.00 37.91 603 ASP A O 1
ATOM 4872 N N . THR A 1 604 ? -45.083 -35.115 65.660 1.00 44.44 604 THR A N 1
ATOM 4873 C CA . THR A 1 604 ? -46.329 -35.586 65.018 1.00 44.44 604 THR A CA 1
ATOM 4874 C C . THR A 1 604 ? -47.521 -35.442 65.964 1.00 44.44 604 THR A C 1
ATOM 4876 O O . THR A 1 604 ? -48.024 -36.431 66.493 1.00 44.44 604 THR A O 1
ATOM 4879 N N . ILE A 1 605 ? -47.929 -34.198 66.216 1.00 49.91 605 ILE A N 1
ATOM 4880 C CA . ILE A 1 605 ? -49.067 -33.824 67.072 1.00 49.91 605 ILE A CA 1
ATOM 4881 C C . ILE A 1 605 ? -49.891 -32.780 66.309 1.00 49.91 605 ILE A C 1
ATOM 4883 O O . ILE A 1 605 ? -49.312 -31.918 65.643 1.00 49.91 605 ILE A O 1
ATOM 4887 N N . THR A 1 606 ? -51.221 -32.855 66.360 1.00 53.78 606 THR A N 1
ATOM 4888 C CA . THR A 1 606 ? -52.089 -31.905 65.645 1.00 53.78 606 THR A CA 1
ATOM 4889 C C . THR A 1 606 ? -52.224 -30.574 66.393 1.00 53.78 606 THR A C 1
ATOM 4891 O O . THR A 1 606 ? -51.945 -30.475 67.590 1.00 53.78 606 THR A O 1
ATOM 4894 N N . LEU A 1 607 ? -52.627 -29.517 65.677 1.00 51.81 607 LEU A N 1
ATOM 4895 C CA . LEU A 1 607 ? -52.667 -28.153 66.218 1.00 51.81 607 LEU A CA 1
ATOM 4896 C C . LEU A 1 607 ? -53.589 -28.043 67.449 1.00 51.81 607 LEU A C 1
ATOM 4898 O O . LEU A 1 607 ? -53.181 -27.494 68.472 1.00 51.81 607 LEU A O 1
ATOM 4902 N N . ASP A 1 608 ? -54.781 -28.641 67.377 1.00 49.72 608 ASP A N 1
ATOM 4903 C CA . ASP A 1 608 ? -55.803 -28.589 68.432 1.00 49.72 608 ASP A CA 1
ATOM 4904 C C . ASP A 1 608 ? -55.367 -29.306 69.726 1.00 49.72 608 ASP A C 1
ATOM 4906 O O . ASP A 1 608 ? -55.696 -28.868 70.832 1.00 49.72 608 ASP A O 1
ATOM 4910 N N . GLU A 1 609 ? -54.594 -30.393 69.614 1.00 51.19 609 GLU A N 1
ATOM 4911 C CA . GLU A 1 609 ? -54.086 -31.153 70.766 1.00 51.19 609 GLU A CA 1
ATOM 4912 C C . GLU A 1 609 ? -53.100 -30.318 71.600 1.00 51.19 609 GLU A C 1
ATOM 4914 O O . GLU A 1 609 ? -53.139 -30.350 72.834 1.00 51.19 609 GLU A O 1
ATOM 4919 N N . ALA A 1 610 ? -52.262 -29.512 70.938 1.00 51.44 610 ALA A N 1
ATOM 4920 C CA . ALA A 1 610 ? -51.316 -28.615 71.599 1.00 51.44 610 ALA A CA 1
ATOM 4921 C C . ALA A 1 610 ? -52.007 -27.434 72.312 1.00 51.44 610 ALA A C 1
ATOM 4923 O O . ALA A 1 610 ? -51.529 -26.972 73.352 1.00 51.44 610 ALA A O 1
ATOM 4924 N N . GLU A 1 611 ? -53.140 -26.949 71.793 1.00 53.28 611 GLU A N 1
ATOM 4925 C CA . GLU A 1 611 ? -53.878 -25.833 72.399 1.00 53.28 611 GLU A CA 1
ATOM 4926 C C . GLU A 1 611 ? -54.685 -26.261 73.642 1.00 53.28 611 GLU A C 1
ATOM 4928 O O . GLU A 1 611 ? -54.756 -25.512 74.624 1.00 53.28 611 GLU A O 1
ATOM 4933 N N . GLN A 1 612 ? -55.215 -27.491 73.676 1.00 54.50 612 GLN A N 1
ATOM 4934 C CA . GLN A 1 612 ? -55.946 -28.012 74.842 1.00 54.50 612 GLN A CA 1
ATOM 4935 C C . GLN A 1 612 ? -55.055 -28.299 76.064 1.00 54.50 612 GLN A C 1
ATOM 4937 O O . GLN A 1 612 ? -55.500 -28.122 77.204 1.00 54.50 612 GLN A O 1
ATOM 4942 N N . GLU A 1 613 ? -53.803 -28.729 75.867 1.00 55.88 613 GLU A N 1
ATOM 4943 C CA . GLU A 1 613 ? -52.860 -28.925 76.980 1.00 55.88 613 GLU A CA 1
ATOM 4944 C C . GLU A 1 613 ? -52.485 -27.578 77.632 1.00 55.88 613 GLU A C 1
ATOM 4946 O O . GLU A 1 613 ? -52.416 -27.462 78.862 1.00 55.88 613 GLU A O 1
ATOM 4951 N N . LEU A 1 614 ? -52.352 -26.526 76.815 1.00 56.06 614 LEU A N 1
ATOM 4952 C CA . LEU A 1 614 ? -52.009 -25.175 77.257 1.00 56.06 614 LEU A CA 1
ATOM 4953 C C . LEU A 1 614 ? -53.055 -24.591 78.228 1.00 56.06 614 LEU A C 1
ATOM 4955 O O . LEU A 1 614 ? -52.684 -24.038 79.267 1.00 56.06 614 LEU A O 1
ATOM 4959 N N . GLN A 1 615 ? -54.354 -24.756 77.942 1.00 55.84 615 GLN A N 1
ATOM 4960 C CA . GLN A 1 615 ? -55.441 -24.221 78.781 1.00 55.84 615 GLN A CA 1
ATOM 4961 C C . GLN A 1 615 ? -55.469 -24.812 80.202 1.00 55.84 615 GLN A C 1
ATOM 4963 O O . GLN A 1 615 ? -55.772 -24.107 81.168 1.00 55.84 615 GLN A O 1
ATOM 4968 N N . LYS A 1 616 ? -55.134 -26.099 80.363 1.00 58.31 616 LYS A N 1
ATOM 4969 C CA . LYS A 1 616 ? -55.129 -26.761 81.682 1.00 58.31 616 LYS A CA 1
ATOM 4970 C C . LYS A 1 616 ? -54.011 -26.221 82.578 1.00 58.31 616 LYS A C 1
ATOM 4972 O O . LYS A 1 616 ? -54.237 -25.980 83.764 1.00 58.31 616 LYS A O 1
ATOM 4977 N N . LEU A 1 617 ? -52.832 -25.970 82.004 1.00 59.00 617 LEU A N 1
ATOM 4978 C CA . LEU A 1 617 ? -51.704 -25.356 82.713 1.00 59.00 617 LEU A CA 1
ATOM 4979 C C . LEU A 1 617 ? -51.927 -23.860 82.995 1.00 59.00 617 LEU A C 1
ATOM 4981 O O . LEU A 1 617 ? -51.399 -23.345 83.980 1.00 59.00 617 LEU A O 1
ATOM 4985 N N . GLN A 1 618 ? -52.725 -23.162 82.179 1.00 58.66 618 GLN A N 1
ATOM 4986 C CA . GLN A 1 618 ? -53.088 -21.759 82.414 1.00 58.66 618 GLN A CA 1
ATOM 4987 C C . GLN A 1 618 ? -53.945 -21.578 83.675 1.00 58.66 618 GLN A C 1
ATOM 4989 O O . GLN A 1 618 ? -53.567 -20.771 84.521 1.00 58.66 618 GLN A O 1
ATOM 4994 N N . ARG A 1 619 ? -55.006 -22.374 83.881 1.00 57.66 619 ARG A N 1
ATOM 4995 C CA . ARG A 1 619 ? -55.867 -22.243 85.079 1.00 57.66 619 ARG A CA 1
ATOM 4996 C C . ARG A 1 619 ? -55.108 -22.440 86.392 1.00 57.66 619 ARG A C 1
ATOM 4998 O O . ARG A 1 619 ? -55.233 -21.638 87.310 1.00 57.66 619 ARG A O 1
ATOM 5005 N N . LYS A 1 620 ? -54.237 -23.453 86.466 1.00 57.56 620 LYS A N 1
ATOM 5006 C CA . LYS A 1 620 ? -53.408 -23.681 87.664 1.00 57.56 620 LYS A CA 1
ATOM 5007 C C . LYS A 1 620 ? -52.307 -22.625 87.852 1.00 57.56 620 LYS A C 1
ATOM 5009 O O . LYS A 1 620 ? -51.798 -22.443 88.956 1.00 57.56 620 LYS A O 1
ATOM 5014 N N . ARG A 1 621 ? -51.951 -21.895 86.789 1.00 60.34 621 ARG A N 1
ATOM 5015 C CA . ARG A 1 621 ? -51.123 -20.689 86.890 1.00 60.34 621 ARG A CA 1
ATOM 5016 C C . ARG A 1 621 ? -51.926 -19.509 87.442 1.00 60.34 621 ARG A C 1
ATOM 5018 O O . ARG A 1 621 ? -51.333 -18.697 88.130 1.00 60.34 621 ARG A O 1
ATOM 5025 N N . GLU A 1 622 ? -53.220 -19.392 87.143 1.00 57.94 622 GLU A N 1
ATOM 5026 C CA . GLU A 1 622 ? -54.080 -18.271 87.565 1.00 57.94 622 GLU A CA 1
ATOM 5027 C C . GLU A 1 622 ? -54.333 -18.253 89.080 1.00 57.94 622 GLU A C 1
ATOM 5029 O O . GLU A 1 622 ? -54.218 -17.192 89.685 1.00 57.94 622 GLU A O 1
ATOM 5034 N N . GLU A 1 623 ? -54.547 -19.413 89.706 1.00 57.56 623 GLU A N 1
ATOM 5035 C CA . GLU A 1 623 ? -54.684 -19.540 91.169 1.00 57.56 623 GLU A CA 1
ATOM 5036 C C . GLU A 1 623 ? -53.411 -19.064 91.901 1.00 57.56 623 GLU A C 1
ATOM 5038 O O . GLU A 1 623 ? -53.462 -18.154 92.728 1.00 57.56 623 GLU A O 1
ATOM 5043 N N . LEU A 1 624 ? -52.242 -19.605 91.528 1.00 59.19 624 LEU A N 1
ATOM 5044 C CA . LEU A 1 624 ? -50.942 -19.185 92.076 1.00 59.19 624 LEU A CA 1
ATOM 5045 C C . LEU A 1 624 ? -50.589 -17.734 91.711 1.00 59.19 624 LEU A C 1
ATOM 5047 O O . LEU A 1 624 ? -49.950 -17.036 92.498 1.00 59.19 624 LEU A O 1
ATOM 5051 N N . LEU A 1 625 ? -51.017 -17.259 90.536 1.00 58.03 625 LEU A N 1
ATOM 5052 C CA . LEU A 1 625 ? -50.884 -15.857 90.142 1.00 58.03 625 LEU A CA 1
ATOM 5053 C C . LEU A 1 625 ? -51.729 -14.933 91.007 1.00 58.03 625 LEU A C 1
ATOM 5055 O O . LEU A 1 625 ? -51.399 -13.757 91.044 1.00 58.03 625 LEU A O 1
ATOM 5059 N N . GLN A 1 626 ? -52.793 -15.390 91.669 1.00 57.62 626 GLN A N 1
ATOM 5060 C CA . GLN A 1 626 ? -53.662 -14.501 92.434 1.00 57.62 626 GLN A CA 1
ATOM 5061 C C . GLN A 1 626 ? -53.036 -14.143 93.789 1.00 57.62 626 GLN A C 1
ATOM 5063 O O . GLN A 1 626 ? -52.898 -12.954 94.078 1.00 57.62 626 GLN A O 1
ATOM 5068 N N . GLU A 1 627 ? -52.527 -15.125 94.542 1.00 57.19 627 GLU A N 1
ATOM 5069 C CA . GLU A 1 627 ? -51.701 -14.869 95.738 1.00 57.19 627 GLU A CA 1
ATOM 5070 C C . GLU A 1 627 ? -50.375 -14.180 95.383 1.00 57.19 627 GLU A C 1
ATOM 5072 O O . GLU A 1 627 ? -49.949 -13.246 96.069 1.00 57.19 627 GLU A O 1
ATOM 5077 N N . GLU A 1 628 ? -49.741 -14.568 94.268 1.00 56.47 628 GLU A N 1
ATOM 5078 C CA . GLU A 1 628 ? -48.597 -13.816 93.758 1.00 56.47 628 GLU A CA 1
ATOM 5079 C C . GLU A 1 628 ? -49.004 -12.379 93.393 1.00 56.47 628 GLU A C 1
ATOM 5081 O O . GLU A 1 628 ? -48.215 -11.472 93.631 1.00 56.47 628 GLU A O 1
ATOM 5086 N N . SER A 1 629 ? -50.206 -12.119 92.861 1.00 54.28 629 SER A N 1
ATOM 5087 C CA . SER A 1 629 ? -50.577 -10.799 92.332 1.00 54.28 629 SER A CA 1
ATOM 5088 C C . SER A 1 629 ? -50.613 -9.711 93.393 1.00 54.28 629 SER A C 1
ATOM 5090 O O . SER A 1 629 ? -50.295 -8.576 93.063 1.00 54.28 629 SER A O 1
ATOM 5092 N N . ASP A 1 630 ? -50.917 -10.000 94.658 1.00 57.66 630 ASP A N 1
ATOM 5093 C CA . ASP A 1 630 ? -50.837 -8.979 95.708 1.00 57.66 630 ASP A CA 1
ATOM 5094 C C . ASP A 1 630 ? -49.377 -8.631 96.055 1.00 57.66 630 ASP A C 1
ATOM 5096 O O . ASP A 1 630 ? -49.048 -7.458 96.261 1.00 57.66 630 ASP A O 1
ATOM 5100 N N . VAL A 1 631 ? -48.475 -9.619 96.013 1.00 63.31 631 VAL A N 1
ATOM 5101 C CA . VAL A 1 631 ? -47.025 -9.432 96.201 1.00 63.31 631 VAL A CA 1
ATOM 5102 C C . VAL A 1 631 ? -46.389 -8.771 94.970 1.00 63.31 631 VAL A C 1
ATOM 5104 O O . VAL A 1 631 ? -45.629 -7.815 95.099 1.00 63.31 631 VAL A O 1
ATOM 5107 N N . VAL A 1 632 ? -46.741 -9.207 93.759 1.00 57.78 632 VAL A N 1
ATOM 5108 C CA . VAL A 1 632 ? -46.212 -8.745 92.464 1.00 57.78 632 VAL A CA 1
ATOM 5109 C C . VAL A 1 632 ? -46.899 -7.484 91.943 1.00 57.78 632 VAL A C 1
ATOM 5111 O O . VAL A 1 632 ? -46.274 -6.738 91.202 1.00 57.78 632 VAL A O 1
ATOM 5114 N N . ARG A 1 633 ? -48.088 -7.097 92.413 1.00 61.34 633 ARG A N 1
ATOM 5115 C CA . ARG A 1 633 ? -48.600 -5.724 92.224 1.00 61.34 633 ARG A CA 1
ATOM 5116 C C . ARG A 1 633 ? -47.778 -4.704 93.019 1.00 61.34 633 ARG A C 1
ATOM 5118 O O . ARG A 1 633 ? -47.832 -3.516 92.704 1.00 61.34 633 ARG A O 1
ATOM 5125 N N . ARG A 1 634 ? -47.016 -5.141 94.031 1.00 62.00 634 ARG A N 1
ATOM 5126 C CA . ARG A 1 634 ? -46.115 -4.291 94.828 1.00 62.00 634 ARG A CA 1
ATOM 5127 C C . ARG A 1 634 ? -44.654 -4.425 94.368 1.00 62.00 634 ARG A C 1
ATOM 5129 O O . ARG A 1 634 ? -44.104 -3.422 93.918 1.00 62.00 634 ARG A O 1
ATOM 5136 N N . ARG A 1 635 ? -44.094 -5.647 94.306 1.00 65.12 635 ARG A N 1
ATOM 5137 C CA . ARG A 1 635 ? -42.776 -5.957 93.697 1.00 65.12 635 ARG A CA 1
ATOM 5138 C C . ARG A 1 635 ? -42.728 -5.444 92.265 1.00 65.12 635 ARG A C 1
ATOM 5140 O O . ARG A 1 635 ? -41.864 -4.651 91.935 1.00 65.12 635 ARG A O 1
ATOM 5147 N N . GLY A 1 636 ? -43.716 -5.791 91.447 1.00 61.97 636 GLY A N 1
ATOM 5148 C CA . GLY A 1 636 ? -43.806 -5.408 90.039 1.00 61.97 636 GLY A CA 1
ATOM 5149 C C . GLY A 1 636 ? -44.024 -3.920 89.771 1.00 61.97 636 GLY A C 1
ATOM 5150 O O . GLY A 1 636 ? -43.676 -3.493 88.682 1.00 61.97 636 GLY A O 1
ATOM 5151 N N . LYS A 1 637 ? -44.515 -3.106 90.723 1.00 67.31 637 LYS A N 1
ATOM 5152 C CA . LYS A 1 637 ? -44.537 -1.634 90.567 1.00 67.31 637 LYS A CA 1
ATOM 5153 C C . LYS A 1 637 ? -43.142 -1.025 90.720 1.00 67.31 637 LYS A C 1
ATOM 5155 O O . LYS A 1 637 ? -42.752 -0.172 89.928 1.00 67.31 637 LYS A O 1
ATOM 5160 N N . LEU A 1 638 ? -42.386 -1.485 91.718 1.00 67.56 638 LEU A N 1
ATOM 5161 C CA . LEU A 1 638 ? -40.990 -1.082 91.921 1.00 67.56 638 LEU A CA 1
ATOM 5162 C C . LEU A 1 638 ? -40.100 -1.651 90.805 1.00 67.56 638 LEU A C 1
ATOM 5164 O O . LEU A 1 638 ? -39.304 -0.936 90.206 1.00 67.56 638 LEU A O 1
ATOM 5168 N N . GLN A 1 639 ? -40.312 -2.916 90.448 1.00 67.19 639 GLN A N 1
ATOM 5169 C CA . GLN A 1 639 ? -39.562 -3.623 89.416 1.00 67.19 639 GLN A CA 1
ATOM 5170 C C . GLN A 1 639 ? -39.899 -3.122 88.007 1.00 67.19 639 GLN A C 1
ATOM 5172 O O . GLN A 1 639 ? -38.998 -3.065 87.180 1.00 67.19 639 GLN A O 1
ATOM 5177 N N . SER A 1 640 ? -41.132 -2.675 87.718 1.00 64.62 640 SER A N 1
ATOM 5178 C CA . SER A 1 640 ? -41.421 -1.995 86.448 1.00 64.62 640 SER A CA 1
ATOM 5179 C C . SER A 1 640 ? -40.723 -0.643 86.361 1.00 64.62 640 SER A C 1
ATOM 5181 O O . SER A 1 640 ? -40.193 -0.331 85.304 1.00 64.62 640 SER A O 1
ATOM 5183 N N . ALA A 1 641 ? -40.660 0.134 87.449 1.00 70.88 641 ALA A N 1
ATOM 5184 C CA . ALA A 1 641 ? -39.920 1.399 87.468 1.00 70.88 641 ALA A CA 1
ATOM 5185 C C . ALA A 1 641 ? -38.400 1.178 87.312 1.00 70.88 641 ALA A C 1
ATOM 5187 O O . ALA A 1 641 ? -37.748 1.861 86.520 1.00 70.88 641 ALA A O 1
ATOM 5188 N N . CYS A 1 642 ? -37.845 0.173 87.996 1.00 75.00 642 CYS A N 1
ATOM 5189 C CA . CYS A 1 642 ? -36.444 -0.231 87.864 1.00 75.00 642 CYS A CA 1
ATOM 5190 C C . CYS A 1 642 ? -36.122 -0.734 86.442 1.00 75.00 642 CYS A C 1
ATOM 5192 O O . CYS A 1 642 ? -35.167 -0.269 85.828 1.00 75.00 642 CYS A O 1
ATOM 5194 N N . VAL A 1 643 ? -36.956 -1.598 85.851 1.00 72.81 643 VAL A N 1
ATOM 5195 C CA . VAL A 1 643 ? -36.752 -2.102 84.480 1.00 72.81 643 VAL A CA 1
ATOM 5196 C C . VAL A 1 643 ? -36.992 -1.020 83.420 1.00 72.81 643 VAL A C 1
ATOM 5198 O O . VAL A 1 643 ? -36.261 -0.986 82.436 1.00 72.81 643 VAL A O 1
ATOM 5201 N N . GLN A 1 644 ? -37.950 -0.104 83.600 1.00 70.25 644 GLN A N 1
ATOM 5202 C CA . GLN A 1 644 ? -38.163 1.021 82.675 1.00 70.25 644 GLN A CA 1
ATOM 5203 C C . GLN A 1 644 ? -36.978 1.993 82.680 1.00 70.25 644 GLN A C 1
ATOM 5205 O O . GLN A 1 644 ? -36.517 2.394 81.612 1.00 70.25 644 GLN A O 1
ATOM 5210 N N . THR A 1 645 ? -36.439 2.328 83.856 1.00 76.12 645 THR A N 1
ATOM 5211 C CA . THR A 1 645 ? -35.217 3.146 83.958 1.00 76.12 645 THR A CA 1
ATOM 5212 C C . THR A 1 645 ? -34.000 2.410 83.391 1.00 76.12 645 THR A C 1
ATOM 5214 O O . THR A 1 645 ? -33.253 2.997 82.612 1.00 76.12 645 THR A O 1
ATOM 5217 N N . GLN A 1 646 ? -33.848 1.106 83.651 1.00 75.25 646 GLN A N 1
ATOM 5218 C CA . GLN A 1 646 ? -32.767 0.292 83.078 1.00 75.25 646 GLN A CA 1
ATOM 5219 C C . GLN A 1 646 ? -32.839 0.197 81.547 1.00 75.25 646 GLN A C 1
ATOM 5221 O O . GLN A 1 646 ? -31.821 0.321 80.865 1.00 75.25 646 GLN A O 1
ATOM 5226 N N . GLN A 1 647 ? -34.039 0.015 80.990 1.00 68.81 647 GLN A N 1
ATOM 5227 C CA . GLN A 1 647 ? -34.264 0.028 79.545 1.00 68.81 647 GLN A CA 1
ATOM 5228 C C . GLN A 1 647 ? -33.953 1.409 78.958 1.00 68.81 647 GLN A C 1
ATOM 5230 O O . GLN A 1 647 ? -33.265 1.474 77.945 1.00 68.81 647 GLN A O 1
ATOM 5235 N N . GLY A 1 648 ? -34.354 2.498 79.624 1.00 76.06 648 GLY A N 1
ATOM 5236 C CA . GLY A 1 648 ? -34.009 3.867 79.225 1.00 76.06 648 GLY A CA 1
ATOM 5237 C C . GLY A 1 648 ? -32.503 4.168 79.253 1.00 76.06 648 GLY A C 1
ATOM 5238 O O . GLY A 1 648 ? -32.008 4.873 78.376 1.00 76.06 648 GLY A O 1
ATOM 5239 N N . VAL A 1 649 ? -31.750 3.600 80.204 1.00 77.69 649 VAL A N 1
ATOM 5240 C CA . VAL A 1 649 ? -30.274 3.628 80.194 1.00 77.69 649 VAL A CA 1
ATOM 5241 C C . VAL A 1 649 ? -29.730 2.835 79.004 1.00 77.69 649 VAL A C 1
ATOM 5243 O O . VAL A 1 649 ? -28.856 3.328 78.292 1.00 77.69 649 VAL A O 1
ATOM 5246 N N . SER A 1 650 ? -30.247 1.626 78.760 1.00 74.38 650 SER A N 1
ATOM 5247 C CA . SER A 1 650 ? -29.778 0.763 77.669 1.00 74.38 650 SER A CA 1
ATOM 5248 C C . SER A 1 650 ? -30.013 1.391 76.296 1.00 74.38 650 SER A C 1
ATOM 5250 O O . SER A 1 650 ? -29.079 1.451 75.503 1.00 74.38 650 SER A O 1
ATOM 5252 N N . THR A 1 651 ? -31.210 1.922 76.016 1.00 75.81 651 THR A N 1
ATOM 5253 C CA . THR A 1 651 ? -31.506 2.533 74.710 1.00 75.81 651 THR A CA 1
ATOM 5254 C C . THR A 1 651 ? -30.651 3.770 74.462 1.00 75.81 651 THR A C 1
ATOM 5256 O O . THR A 1 651 ? -30.090 3.896 73.377 1.00 75.81 651 THR A O 1
ATOM 5259 N N . ARG A 1 652 ? -30.461 4.633 75.473 1.00 77.12 652 ARG A N 1
ATOM 5260 C CA . ARG A 1 652 ? -29.595 5.821 75.366 1.00 77.12 652 ARG A CA 1
ATOM 5261 C C . ARG A 1 652 ? -28.121 5.445 75.156 1.00 77.12 652 ARG A C 1
ATOM 5263 O O . ARG A 1 652 ? -27.430 6.106 74.383 1.00 77.12 652 ARG A O 1
ATOM 5270 N N . LYS A 1 653 ? -27.640 4.352 75.764 1.00 76.38 653 LYS A N 1
ATOM 5271 C CA . LYS A 1 653 ? -26.297 3.802 75.494 1.00 76.38 653 LYS A CA 1
ATOM 5272 C C . LYS A 1 653 ? -26.174 3.194 74.097 1.00 76.38 653 LYS A C 1
ATOM 5274 O O . LYS A 1 653 ? -25.175 3.441 73.427 1.00 76.38 653 LYS A O 1
ATOM 5279 N N . ASP A 1 654 ? -27.179 2.456 73.634 1.00 74.81 654 ASP A N 1
ATOM 5280 C CA . ASP A 1 654 ? -27.209 1.903 72.277 1.00 74.81 654 ASP A CA 1
ATOM 5281 C C . ASP A 1 654 ? -27.284 3.010 71.212 1.00 74.81 654 ASP A C 1
ATOM 5283 O O . ASP A 1 654 ? -26.748 2.857 70.117 1.00 74.81 654 ASP A O 1
ATOM 5287 N N . GLU A 1 655 ? -27.954 4.126 71.503 1.00 75.69 655 GLU A N 1
ATOM 5288 C CA . GLU A 1 655 ? -27.984 5.332 70.667 1.00 75.69 655 GLU A CA 1
ATOM 5289 C C . GLU A 1 655 ? -26.614 6.021 70.629 1.00 75.69 655 GLU A C 1
ATOM 5291 O O . GLU A 1 655 ? -26.078 6.230 69.539 1.00 75.69 655 GLU A O 1
ATOM 5296 N N . LEU A 1 656 ? -25.995 6.276 71.788 1.00 78.69 656 LEU A N 1
ATOM 5297 C CA . LEU A 1 656 ? -24.643 6.839 71.889 1.00 78.69 656 LEU A CA 1
ATOM 5298 C C . LEU A 1 656 ? -23.602 5.977 71.148 1.00 78.69 656 LEU A C 1
ATOM 5300 O O . LEU A 1 656 ? -22.791 6.496 70.380 1.00 78.69 656 LEU A O 1
ATOM 5304 N N . ALA A 1 657 ? -23.668 4.650 71.297 1.00 77.06 657 ALA A N 1
ATOM 5305 C CA . ALA A 1 657 ? -22.787 3.711 70.603 1.00 77.06 657 ALA A CA 1
ATOM 5306 C C . ALA A 1 657 ? -22.947 3.769 69.071 1.00 77.06 657 ALA A C 1
ATOM 5308 O O . ALA A 1 657 ? -21.946 3.759 68.351 1.00 77.06 657 ALA A O 1
ATOM 5309 N N . LYS A 1 658 ? -24.183 3.891 68.560 1.00 78.12 658 LYS A N 1
ATOM 5310 C CA . LYS A 1 658 ? -24.452 4.066 67.118 1.00 78.12 658 LYS A CA 1
ATOM 5311 C C . LYS A 1 658 ? -23.896 5.394 66.598 1.00 78.12 658 LYS A C 1
ATOM 5313 O O . LYS A 1 658 ? -23.268 5.398 65.541 1.00 78.12 658 LYS A O 1
ATOM 5318 N N . VAL A 1 659 ? -24.058 6.488 67.351 1.00 77.94 659 VAL A N 1
ATOM 5319 C CA . VAL A 1 659 ? -23.486 7.806 67.009 1.00 77.94 659 VAL A CA 1
ATOM 5320 C C . VAL A 1 659 ? -21.955 7.732 66.953 1.00 77.94 659 VAL A C 1
ATOM 5322 O O . VAL A 1 659 ? -21.352 8.167 65.972 1.00 77.94 659 VAL A O 1
ATOM 5325 N N . HIS A 1 660 ? -21.309 7.105 67.942 1.00 78.00 660 HIS A N 1
ATOM 5326 C CA . HIS A 1 660 ? -19.851 6.925 67.957 1.00 78.00 660 HIS A CA 1
ATOM 5327 C C . HIS A 1 660 ? -19.358 6.062 66.783 1.00 78.00 660 HIS A C 1
ATOM 5329 O O . HIS A 1 660 ? -18.355 6.396 66.148 1.00 78.00 660 HIS A O 1
ATOM 5335 N N . GLN A 1 661 ? -20.077 4.988 66.440 1.00 75.88 661 GLN A N 1
ATOM 5336 C CA . GLN A 1 661 ? -19.750 4.143 65.290 1.00 75.88 661 GLN A CA 1
ATOM 5337 C C . GLN A 1 661 ? -19.888 4.903 63.957 1.00 75.88 661 GLN A C 1
ATOM 5339 O O . GLN A 1 661 ? -19.006 4.797 63.101 1.00 75.88 661 GLN A O 1
ATOM 5344 N N . ALA A 1 662 ? -20.942 5.710 63.795 1.00 76.06 662 ALA A N 1
ATOM 5345 C CA . ALA A 1 662 ? -21.152 6.543 62.611 1.00 76.06 662 ALA A CA 1
ATOM 5346 C C . ALA A 1 662 ? -20.063 7.623 62.462 1.00 76.06 662 ALA A C 1
ATOM 5348 O O . ALA A 1 662 ? -19.492 7.777 61.380 1.00 76.06 662 ALA A O 1
ATOM 5349 N N . LEU A 1 663 ? -19.708 8.317 63.551 1.00 79.06 663 LEU A N 1
ATOM 5350 C CA . LEU A 1 663 ? -18.624 9.308 63.572 1.00 79.06 663 LEU A CA 1
ATOM 5351 C C . LEU A 1 663 ? -17.268 8.683 63.208 1.00 79.06 663 LEU A C 1
ATOM 5353 O O . LEU A 1 663 ? -16.547 9.222 62.366 1.00 79.06 663 LEU A O 1
ATOM 5357 N N . ALA A 1 664 ? -16.940 7.514 63.768 1.00 80.75 664 ALA A N 1
ATOM 5358 C CA . ALA A 1 664 ? -15.709 6.790 63.444 1.00 80.75 664 ALA A CA 1
ATOM 5359 C C . ALA A 1 664 ? -15.652 6.345 61.968 1.00 80.75 664 ALA A C 1
ATOM 5361 O O . ALA A 1 664 ? -14.583 6.366 61.351 1.00 80.75 664 ALA A O 1
ATOM 5362 N N . GLN A 1 665 ? -16.793 5.977 61.375 1.00 81.50 665 GLN A N 1
ATOM 5363 C CA . GLN A 1 665 ? -16.886 5.646 59.952 1.00 81.50 665 GLN A CA 1
ATOM 5364 C C . GLN A 1 665 ? -16.718 6.888 59.059 1.00 81.50 665 GLN A C 1
ATOM 5366 O O . GLN A 1 665 ? -15.953 6.837 58.093 1.00 81.50 665 GLN A O 1
ATOM 5371 N N . GLN A 1 666 ? -17.354 8.017 59.395 1.00 81.75 666 GLN A N 1
ATOM 5372 C CA . GLN A 1 666 ? -17.172 9.276 58.661 1.00 81.75 666 GLN A CA 1
ATOM 5373 C C . GLN A 1 666 ? -15.725 9.789 58.728 1.00 81.75 666 GLN A C 1
ATOM 5375 O O . GLN A 1 666 ? -15.204 10.263 57.717 1.00 81.75 666 GLN A O 1
ATOM 5380 N N . ALA A 1 667 ? -15.057 9.672 59.881 1.00 83.25 667 ALA A N 1
ATOM 5381 C CA . ALA A 1 667 ? -13.658 10.070 60.042 1.00 83.25 667 ALA A CA 1
ATOM 5382 C C . ALA A 1 667 ? -12.730 9.297 59.087 1.00 83.25 667 ALA A C 1
ATOM 5384 O O . ALA A 1 667 ? -11.987 9.912 58.323 1.00 83.25 667 ALA A O 1
ATOM 5385 N N . ARG A 1 668 ? -12.852 7.961 59.047 1.00 86.38 668 ARG A N 1
ATOM 5386 C CA . ARG A 1 668 ? -12.076 7.093 58.138 1.00 86.38 668 ARG A CA 1
ATOM 5387 C C . ARG A 1 668 ? -12.323 7.409 56.660 1.00 86.38 668 ARG A C 1
ATOM 5389 O O . ARG A 1 668 ? -11.378 7.446 55.878 1.00 86.38 668 ARG A O 1
ATOM 5396 N N . LEU A 1 669 ? -13.575 7.667 56.271 1.00 86.00 669 LEU A N 1
ATOM 5397 C CA . LEU A 1 669 ? -13.908 8.049 54.892 1.00 86.00 669 LEU A CA 1
ATOM 5398 C C . LEU A 1 669 ? -13.284 9.402 54.508 1.00 86.00 669 LEU A C 1
ATOM 5400 O O . LEU A 1 669 ? -12.733 9.529 53.417 1.00 86.00 669 LEU A O 1
ATOM 5404 N N . ARG A 1 670 ? -13.307 10.398 55.406 1.00 86.69 670 ARG A N 1
ATOM 5405 C CA . ARG A 1 670 ? -12.655 11.703 55.181 1.00 86.69 670 ARG A CA 1
ATOM 5406 C C . ARG A 1 670 ? -11.139 11.572 55.030 1.00 86.69 670 ARG A C 1
ATOM 5408 O O . ARG A 1 670 ? -10.578 12.162 54.111 1.00 86.69 670 ARG A O 1
ATOM 5415 N N . GLU A 1 671 ? -10.495 10.766 55.870 1.00 89.00 671 GLU A N 1
ATOM 5416 C CA . GLU A 1 671 ? -9.054 10.491 55.809 1.00 89.00 671 GLU A CA 1
ATOM 5417 C C . GLU A 1 671 ? -8.651 9.822 54.478 1.00 89.00 671 GLU A C 1
ATOM 5419 O O . GLU A 1 671 ? -7.705 10.256 53.818 1.00 89.00 671 GLU A O 1
ATOM 5424 N N . GLN A 1 672 ? -9.432 8.844 54.004 1.00 88.38 672 GLN A N 1
ATOM 5425 C CA . GLN A 1 672 ? -9.217 8.206 52.697 1.00 88.38 672 GLN A CA 1
ATOM 5426 C C . GLN A 1 672 ? -9.428 9.170 51.515 1.00 88.38 672 GLN A C 1
ATOM 5428 O O . GLN A 1 672 ? -8.646 9.153 50.562 1.00 88.38 672 GLN A O 1
ATOM 5433 N N . ILE A 1 673 ? -10.440 10.045 51.578 1.00 89.06 673 ILE A N 1
ATOM 5434 C CA . ILE A 1 673 ? -10.657 11.112 50.583 1.00 89.06 673 ILE A CA 1
ATOM 5435 C C . ILE A 1 673 ? -9.475 12.093 50.572 1.00 89.06 673 ILE A C 1
ATOM 5437 O O . ILE A 1 673 ? -9.043 12.520 49.500 1.00 89.06 673 ILE A O 1
ATOM 5441 N N . GLN A 1 674 ? -8.928 12.437 51.740 1.00 90.75 674 GLN A N 1
ATOM 5442 C CA . GLN A 1 674 ? -7.783 13.337 51.870 1.00 90.75 674 GLN A CA 1
ATOM 5443 C C . GLN A 1 674 ? -6.496 12.721 51.298 1.00 90.75 674 GLN A C 1
ATOM 5445 O O . GLN A 1 674 ? -5.795 13.387 50.539 1.00 90.75 674 GLN A O 1
ATOM 5450 N N . ALA A 1 675 ? -6.217 11.445 51.573 1.00 90.19 675 ALA A N 1
ATOM 5451 C CA . ALA A 1 675 ? -5.075 10.744 50.985 1.00 90.19 675 ALA A CA 1
ATOM 5452 C C . ALA A 1 675 ? -5.182 10.655 49.447 1.00 90.19 675 ALA A C 1
ATOM 5454 O O . ALA A 1 675 ? -4.235 10.980 48.729 1.00 90.19 675 ALA A O 1
ATOM 5455 N N . GLN A 1 676 ? -6.358 10.290 48.921 1.00 89.50 676 GLN A N 1
ATOM 5456 C CA . GLN A 1 676 ? -6.592 10.230 47.473 1.00 89.50 676 GLN A CA 1
ATOM 5457 C C . GLN A 1 676 ? -6.559 11.610 46.795 1.00 89.50 676 GLN A C 1
ATOM 5459 O O . GLN A 1 676 ? -6.151 11.708 45.637 1.00 89.50 676 GLN A O 1
ATOM 5464 N N . SER A 1 677 ? -6.959 12.688 47.481 1.00 88.81 677 SER A N 1
ATOM 5465 C CA . SER A 1 677 ? -6.885 14.040 46.911 1.00 88.81 677 SER A CA 1
ATOM 5466 C C . SER A 1 677 ? -5.448 14.570 46.841 1.00 88.81 677 SER A C 1
ATOM 5468 O O . SER A 1 677 ? -5.111 15.236 45.863 1.00 88.81 677 SER A O 1
ATOM 5470 N N . GLN A 1 678 ? -4.584 14.198 47.793 1.00 91.44 678 GLN A N 1
ATOM 5471 C CA . GLN A 1 678 ? -3.143 14.481 47.756 1.00 91.44 678 GLN A CA 1
ATOM 5472 C C . GLN A 1 678 ? -2.419 13.707 46.638 1.00 91.44 678 GLN A C 1
ATOM 5474 O O . GLN A 1 678 ? -1.595 14.278 45.923 1.00 91.44 678 GLN A O 1
ATOM 5479 N N . GLU A 1 679 ? -2.759 12.433 46.415 1.00 90.69 679 GLU A N 1
ATOM 5480 C CA . GLU A 1 679 ? -2.251 11.667 45.263 1.00 90.69 679 GLU A CA 1
ATOM 5481 C C . GLU A 1 679 ? -2.684 12.311 43.928 1.00 90.69 679 GLU A C 1
ATOM 5483 O O . GLU A 1 679 ? -1.893 12.447 42.987 1.00 90.69 679 GLU A O 1
ATOM 5488 N N . LEU A 1 680 ? -3.932 12.786 43.862 1.00 91.69 680 LEU A N 1
ATOM 5489 C CA . LEU A 1 680 ? -4.499 13.451 42.691 1.00 91.69 680 LEU A CA 1
ATOM 5490 C C . LEU A 1 680 ? -3.889 14.844 42.412 1.00 91.69 680 LEU A C 1
ATOM 5492 O O . LEU A 1 680 ? -3.861 15.255 41.250 1.00 91.69 680 LEU A O 1
ATOM 5496 N N . THR A 1 681 ? -3.408 15.589 43.414 1.00 90.38 681 THR A N 1
ATOM 5497 C CA . THR A 1 681 ? -2.673 16.848 43.173 1.00 90.38 681 THR A CA 1
ATOM 5498 C C . THR A 1 681 ? -1.235 16.580 42.736 1.00 90.38 681 THR A C 1
ATOM 5500 O O . THR A 1 681 ? -0.805 17.126 41.720 1.00 90.38 681 THR A O 1
ATOM 5503 N N . ALA A 1 682 ? -0.523 15.668 43.407 1.00 91.75 682 ALA A N 1
ATOM 5504 C CA . ALA A 1 682 ? 0.854 15.317 43.053 1.00 91.75 682 ALA A CA 1
ATOM 5505 C C . ALA A 1 682 ? 0.974 14.783 41.610 1.00 91.75 682 ALA A C 1
ATOM 5507 O O . ALA A 1 682 ? 1.860 15.196 40.857 1.00 91.75 682 ALA A O 1
ATOM 5508 N N . THR A 1 683 ? 0.045 13.919 41.184 1.00 89.31 683 THR A N 1
ATOM 5509 C CA . THR A 1 683 ? -0.007 13.417 39.797 1.00 89.31 683 THR A CA 1
ATOM 5510 C C . THR A 1 683 ? -0.364 14.508 38.783 1.00 89.31 683 THR A C 1
ATOM 5512 O O . THR A 1 683 ? 0.223 14.541 37.698 1.00 89.31 683 THR A O 1
ATOM 5515 N N . GLN A 1 684 ? -1.249 15.450 39.133 1.00 89.69 684 GLN A N 1
ATOM 5516 C CA . GLN A 1 684 ? -1.557 16.610 38.287 1.00 89.69 684 GLN A CA 1
ATOM 5517 C C . GLN A 1 684 ? -0.344 17.517 38.065 1.00 89.69 684 GLN A C 1
ATOM 5519 O O . GLN A 1 684 ? -0.144 17.983 36.942 1.00 89.69 684 GLN A O 1
ATOM 5524 N N . ASP A 1 685 ? 0.467 17.765 39.094 1.00 91.00 685 ASP A N 1
ATOM 5525 C CA . ASP A 1 685 ? 1.644 18.634 38.988 1.00 91.00 685 ASP A CA 1
ATOM 5526 C C . ASP A 1 685 ? 2.792 17.968 38.215 1.00 91.00 685 ASP A C 1
ATOM 5528 O O . ASP A 1 685 ? 3.372 18.597 37.326 1.00 91.00 685 ASP A O 1
ATOM 5532 N N . GLN A 1 686 ? 3.024 16.664 38.409 1.00 91.31 686 GLN A N 1
ATOM 5533 C CA . GLN A 1 686 ? 3.910 15.880 37.533 1.00 91.31 686 GLN A CA 1
ATOM 5534 C C . GLN A 1 686 ? 3.456 15.929 36.064 1.00 91.31 686 GLN A C 1
ATOM 5536 O O . GLN A 1 686 ? 4.274 16.104 35.157 1.00 91.31 686 GLN A O 1
ATOM 5541 N N . ARG A 1 687 ? 2.143 15.830 35.809 1.00 91.94 687 ARG A N 1
ATOM 5542 C CA . ARG A 1 687 ? 1.575 15.920 34.455 1.00 91.94 687 ARG A CA 1
ATOM 5543 C C . ARG A 1 687 ? 1.706 17.327 33.854 1.00 91.94 687 ARG A C 1
ATOM 5545 O O . ARG A 1 687 ? 1.834 17.437 32.637 1.00 91.94 687 ARG A O 1
ATOM 5552 N N . LYS A 1 688 ? 1.686 18.400 34.660 1.00 89.62 688 LYS A N 1
ATOM 5553 C CA . LYS A 1 688 ? 1.987 19.768 34.188 1.00 89.62 688 LYS A CA 1
ATOM 5554 C C . LYS A 1 688 ? 3.445 19.869 33.736 1.00 89.62 688 LYS A C 1
ATOM 5556 O O . LYS A 1 688 ? 3.679 20.278 32.604 1.00 89.62 688 LYS A O 1
ATOM 5561 N N . ALA A 1 689 ? 4.394 19.441 34.573 1.00 90.62 689 ALA A N 1
ATOM 5562 C CA . ALA A 1 689 ? 5.827 19.502 34.271 1.00 90.62 689 ALA A CA 1
ATOM 5563 C C . ALA A 1 689 ? 6.182 18.747 32.976 1.00 90.62 689 ALA A C 1
ATOM 5565 O O . ALA A 1 689 ? 6.676 19.348 32.024 1.00 90.62 689 ALA A O 1
ATOM 5566 N N . LEU A 1 690 ? 5.798 17.468 32.879 1.00 91.62 690 LEU A N 1
ATOM 5567 C CA . LEU A 1 690 ? 6.071 16.635 31.699 1.00 91.62 690 LEU A CA 1
ATOM 5568 C C . LEU A 1 690 ? 5.390 17.143 30.414 1.00 91.62 690 LEU A C 1
ATOM 5570 O O . LEU A 1 690 ? 5.825 16.805 29.315 1.00 91.62 690 LEU A O 1
ATOM 5574 N N . ARG A 1 691 ? 4.324 17.951 30.523 1.00 90.75 691 ARG A N 1
ATOM 5575 C CA . ARG A 1 691 ? 3.678 18.589 29.366 1.00 90.75 691 ARG A CA 1
ATOM 5576 C C . ARG A 1 691 ? 4.479 19.787 28.854 1.00 90.75 691 ARG A C 1
ATOM 5578 O O . ARG A 1 691 ? 4.527 19.989 27.644 1.00 90.75 691 ARG A O 1
ATOM 5585 N N . THR A 1 692 ? 5.130 20.539 29.741 1.00 91.38 692 THR A N 1
ATOM 5586 C CA . THR A 1 692 ? 6.097 21.576 29.354 1.00 91.38 692 THR A CA 1
ATOM 5587 C C . THR A 1 692 ? 7.286 20.946 28.627 1.00 91.38 692 THR A C 1
ATOM 5589 O O . THR A 1 692 ? 7.653 21.414 27.551 1.00 91.38 692 THR A O 1
ATOM 5592 N N . ASP A 1 693 ? 7.820 19.836 29.149 1.00 90.12 693 ASP A N 1
ATOM 5593 C CA . ASP A 1 693 ? 8.893 19.078 28.492 1.00 90.12 693 ASP A CA 1
ATOM 5594 C C . ASP A 1 693 ? 8.452 18.575 27.109 1.00 90.12 693 ASP A C 1
ATOM 5596 O O . ASP A 1 693 ? 9.183 18.729 26.130 1.00 90.12 693 ASP A O 1
ATOM 5600 N N . GLN A 1 694 ? 7.231 18.029 26.996 1.00 91.00 694 GLN A N 1
ATOM 5601 C CA . GLN A 1 694 ? 6.683 17.577 25.714 1.00 91.00 694 GLN A CA 1
ATOM 5602 C C . GLN A 1 694 ? 6.689 18.708 24.675 1.00 91.00 694 GLN A C 1
ATOM 5604 O O . GLN A 1 694 ? 7.158 18.487 23.564 1.00 91.00 694 GLN A O 1
ATOM 5609 N N . GLN A 1 695 ? 6.248 19.918 25.039 1.00 89.50 695 GLN A N 1
ATOM 5610 C CA . GLN A 1 695 ? 6.226 21.079 24.137 1.00 89.50 695 GLN A CA 1
ATOM 5611 C C . GLN A 1 695 ? 7.626 21.579 23.742 1.00 89.50 695 GLN A C 1
ATOM 5613 O O . GLN A 1 695 ? 7.798 22.137 22.657 1.00 89.50 695 GLN A O 1
ATOM 5618 N N . GLN A 1 696 ? 8.642 21.381 24.589 1.00 91.69 696 GLN A N 1
ATOM 5619 C CA . GLN A 1 696 ? 10.034 21.667 24.223 1.00 91.69 696 GLN A CA 1
ATOM 5620 C C . GLN A 1 696 ? 10.556 20.650 23.200 1.00 91.69 696 GLN A C 1
ATOM 5622 O O . GLN A 1 696 ? 11.155 21.046 22.200 1.00 91.69 696 GLN A O 1
ATOM 5627 N N . TYR A 1 697 ? 10.287 19.355 23.401 1.00 90.56 697 TYR A N 1
ATOM 5628 C CA . TYR A 1 697 ? 10.667 18.314 22.441 1.00 90.56 697 TYR A CA 1
ATOM 5629 C C . TYR A 1 697 ? 9.867 18.386 21.131 1.00 90.56 697 TYR A C 1
ATOM 5631 O O . TYR A 1 697 ? 10.430 18.101 20.081 1.00 90.56 697 TYR A O 1
ATOM 5639 N N . GLU A 1 698 ? 8.609 18.829 21.166 1.00 88.94 698 GLU A N 1
ATOM 5640 C CA . GLU A 1 698 ? 7.764 19.098 19.991 1.00 88.94 698 GLU A CA 1
ATOM 5641 C C . GLU A 1 698 ? 8.386 20.180 19.091 1.00 88.94 698 GLU A C 1
ATOM 5643 O O . GLU A 1 698 ? 8.637 19.939 17.911 1.00 88.94 698 GLU A O 1
ATOM 5648 N N . LYS A 1 699 ? 8.775 21.326 19.665 1.00 90.50 699 LYS A N 1
ATOM 5649 C CA . LYS A 1 699 ? 9.511 22.375 18.935 1.00 90.50 699 LYS A CA 1
ATOM 5650 C C . LYS A 1 699 ? 10.872 21.894 18.437 1.00 90.50 699 LYS A C 1
ATOM 5652 O O . LYS A 1 699 ? 11.203 22.081 17.271 1.00 90.50 699 LYS A O 1
ATOM 5657 N N . ALA A 1 700 ? 11.636 21.208 19.288 1.00 90.56 700 ALA A N 1
ATOM 5658 C CA . ALA A 1 700 ? 12.945 20.688 18.906 1.00 90.56 700 ALA A CA 1
ATOM 5659 C C . ALA A 1 700 ? 12.861 19.641 17.775 1.00 90.56 700 ALA A C 1
ATOM 5661 O O . ALA A 1 700 ? 13.821 19.508 17.010 1.00 90.56 700 ALA A O 1
ATOM 5662 N N . MET A 1 701 ? 11.748 18.905 17.670 1.00 89.94 701 MET A N 1
ATOM 5663 C CA . MET A 1 701 ? 11.429 18.017 16.549 1.00 89.94 701 MET A CA 1
ATOM 5664 C C . MET A 1 701 ? 11.157 18.807 15.270 1.00 89.94 701 MET A C 1
ATOM 5666 O O . MET A 1 701 ? 11.790 18.521 14.257 1.00 89.94 701 MET A O 1
ATOM 5670 N N . GLU A 1 702 ? 10.301 19.834 15.316 1.00 88.56 702 GLU A N 1
ATOM 5671 C CA . GLU A 1 702 ? 10.083 20.707 14.155 1.00 88.56 702 GLU A CA 1
ATOM 5672 C C . GLU A 1 702 ? 11.390 21.334 13.644 1.00 88.56 702 GLU A C 1
ATOM 5674 O O . GLU A 1 702 ? 11.601 21.404 12.436 1.00 88.56 702 GLU A O 1
ATOM 5679 N N . ASP A 1 703 ? 12.271 21.772 14.551 1.00 90.31 703 ASP A N 1
ATOM 5680 C CA . ASP A 1 703 ? 13.576 22.345 14.207 1.00 90.31 703 ASP A CA 1
ATOM 5681 C C . ASP A 1 703 ? 14.505 21.316 13.550 1.00 90.31 703 ASP A C 1
ATOM 5683 O O . ASP A 1 703 ? 15.220 21.657 12.612 1.00 90.31 703 ASP A O 1
ATOM 5687 N N . ALA A 1 704 ? 14.464 20.049 13.983 1.00 89.25 704 ALA A N 1
ATOM 5688 C CA . ALA A 1 704 ? 15.196 18.969 13.316 1.00 89.25 704 ALA A CA 1
ATOM 5689 C C . ALA A 1 704 ? 14.609 18.647 11.932 1.00 89.25 704 ALA A C 1
ATOM 5691 O O . ALA A 1 704 ? 15.358 18.385 10.998 1.00 89.25 704 ALA A O 1
ATOM 5692 N N . ASP A 1 705 ? 13.284 18.693 11.771 1.00 87.62 705 ASP A N 1
ATOM 5693 C CA . ASP A 1 705 ? 12.637 18.533 10.464 1.00 87.62 705 ASP A CA 1
ATOM 5694 C C . ASP A 1 705 ? 12.883 19.730 9.528 1.00 87.62 705 ASP A C 1
ATOM 5696 O O . ASP A 1 705 ? 12.890 19.554 8.310 1.00 87.62 705 ASP A O 1
ATOM 5700 N N . ARG A 1 706 ? 13.095 20.942 10.064 1.00 91.31 706 ARG A N 1
ATOM 5701 C CA . ARG A 1 706 ? 13.600 22.104 9.309 1.00 91.31 706 ARG A CA 1
ATOM 5702 C C . ARG A 1 706 ? 15.043 21.848 8.858 1.00 91.31 706 ARG A C 1
ATOM 5704 O O . ARG A 1 706 ? 15.252 21.692 7.659 1.00 91.31 706 ARG A O 1
ATOM 5711 N N . GLU A 1 707 ? 15.970 21.631 9.801 1.00 91.50 707 GLU A N 1
ATOM 5712 C CA . GLU A 1 707 ? 17.389 21.296 9.546 1.00 91.50 707 GLU A CA 1
ATOM 5713 C C . GLU A 1 707 ? 17.541 20.186 8.486 1.00 91.50 707 GLU A C 1
ATOM 5715 O O . GLU A 1 707 ? 18.371 20.285 7.583 1.00 91.50 707 GLU A O 1
ATOM 5720 N N . ARG A 1 708 ? 16.691 19.153 8.551 1.00 89.06 708 ARG A N 1
ATOM 5721 C CA . ARG A 1 708 ? 16.681 18.031 7.608 1.00 89.06 708 ARG A CA 1
ATOM 5722 C C . ARG A 1 708 ? 16.202 18.390 6.201 1.00 89.06 708 ARG A C 1
ATOM 5724 O O . ARG A 1 708 ? 16.830 17.964 5.236 1.00 89.06 708 ARG A O 1
ATOM 5731 N N . ARG A 1 709 ? 15.097 19.132 6.063 1.00 88.81 709 ARG A N 1
ATOM 5732 C CA . ARG A 1 709 ? 14.583 19.551 4.743 1.00 88.81 709 ARG A CA 1
ATOM 5733 C C . ARG A 1 709 ? 15.540 20.517 4.056 1.00 88.81 709 ARG A C 1
ATOM 5735 O O . ARG A 1 709 ? 15.774 20.382 2.859 1.00 88.81 709 ARG A O 1
ATOM 5742 N N . ASP A 1 710 ? 16.112 21.441 4.819 1.00 92.12 710 ASP A N 1
ATOM 5743 C CA . ASP A 1 710 ? 17.042 22.441 4.301 1.00 92.12 710 ASP A CA 1
ATOM 5744 C C . ASP A 1 710 ? 18.328 21.760 3.792 1.00 92.12 710 ASP A C 1
ATOM 5746 O O . ASP A 1 710 ? 18.761 22.015 2.667 1.00 92.12 710 ASP A O 1
ATOM 5750 N N . LEU A 1 711 ? 18.872 20.799 4.555 1.00 92.25 711 LEU A N 1
ATOM 5751 C CA . LEU A 1 711 ? 20.017 19.976 4.147 1.00 92.25 711 LEU A CA 1
ATOM 5752 C C . LEU A 1 711 ? 19.711 19.075 2.937 1.00 92.25 711 LEU A C 1
ATOM 5754 O O . LEU A 1 711 ? 20.559 18.934 2.053 1.00 92.25 711 LEU A O 1
ATOM 5758 N N . GLN A 1 712 ? 18.517 18.473 2.866 1.00 89.12 712 GLN A N 1
ATOM 5759 C CA . GLN A 1 712 ? 18.104 17.689 1.698 1.00 89.12 712 GLN A CA 1
ATOM 5760 C C . GLN A 1 712 ? 18.051 18.570 0.441 1.00 89.12 712 GLN A C 1
ATOM 5762 O O . GLN A 1 712 ? 18.558 18.172 -0.608 1.00 89.12 712 GLN A O 1
ATOM 5767 N N . HIS A 1 713 ? 17.491 19.777 0.546 1.00 90.69 713 HIS A N 1
ATOM 5768 C CA . HIS A 1 713 ? 17.400 20.700 -0.581 1.00 90.69 713 HIS A CA 1
ATOM 5769 C C . HIS A 1 713 ? 18.781 21.228 -1.016 1.00 90.69 713 HIS A C 1
ATOM 5771 O O . HIS A 1 713 ? 19.056 21.315 -2.213 1.00 90.69 713 HIS A O 1
ATOM 5777 N N . GLU A 1 714 ? 19.687 21.506 -0.070 1.00 91.25 714 GLU A N 1
ATOM 5778 C CA . GLU A 1 714 ? 21.093 21.832 -0.359 1.00 91.25 714 GLU A CA 1
ATOM 5779 C C . GLU A 1 714 ? 21.786 20.680 -1.114 1.00 91.25 714 GLU A C 1
ATOM 5781 O O . GLU A 1 714 ? 22.389 20.897 -2.168 1.00 91.25 714 GLU A O 1
ATOM 5786 N N . ARG A 1 715 ? 21.638 19.440 -0.622 1.00 90.69 715 ARG A N 1
ATOM 5787 C CA . ARG A 1 715 ? 22.158 18.212 -1.249 1.00 90.69 715 ARG A CA 1
ATOM 5788 C C . ARG A 1 715 ? 21.644 18.044 -2.680 1.00 90.69 715 ARG A C 1
ATOM 5790 O O . ARG A 1 715 ? 22.438 17.765 -3.575 1.00 90.69 715 ARG A O 1
ATOM 5797 N N . GLU A 1 716 ? 20.347 18.235 -2.910 1.00 88.88 716 GLU A N 1
ATOM 5798 C CA . GLU A 1 716 ? 19.734 18.159 -4.242 1.00 88.88 716 GLU A CA 1
ATOM 5799 C C . GLU A 1 716 ? 20.295 19.234 -5.187 1.00 88.88 716 GLU A C 1
ATOM 5801 O O . GLU A 1 716 ? 20.780 18.894 -6.266 1.00 88.88 716 GLU A O 1
ATOM 5806 N N . GLN A 1 717 ? 20.336 20.506 -4.768 1.00 90.94 717 GLN A N 1
ATOM 5807 C CA . GLN A 1 717 ? 20.899 21.591 -5.584 1.00 90.94 717 GLN A CA 1
ATOM 5808 C C . GLN A 1 717 ? 22.381 21.387 -5.931 1.00 90.94 717 GLN A C 1
ATOM 5810 O O . GLN A 1 717 ? 22.822 21.776 -7.015 1.00 90.94 717 GLN A O 1
ATOM 5815 N N . VAL A 1 718 ? 23.181 20.855 -5.004 1.00 91.56 718 VAL A N 1
ATOM 5816 C CA . VAL A 1 718 ? 24.619 20.643 -5.221 1.00 91.56 718 VAL A CA 1
ATOM 5817 C C . VAL A 1 718 ? 24.861 19.440 -6.133 1.00 91.56 718 VAL A C 1
ATOM 5819 O O . VAL A 1 718 ? 25.623 19.559 -7.092 1.00 91.56 718 VAL A O 1
ATOM 5822 N N . LEU A 1 719 ? 24.173 18.316 -5.905 1.00 89.94 719 LEU A N 1
ATOM 5823 C CA . LEU A 1 719 ? 24.287 17.142 -6.775 1.00 89.94 719 LEU A CA 1
ATOM 5824 C C . LEU A 1 719 ? 23.776 17.424 -8.193 1.00 89.94 719 LEU A C 1
ATOM 5826 O O . LEU A 1 719 ? 24.373 16.933 -9.150 1.00 89.94 719 LEU A O 1
ATOM 5830 N N . GLU A 1 720 ? 22.742 18.255 -8.357 1.00 90.06 720 GLU A N 1
ATOM 5831 C CA . GLU A 1 720 ? 22.285 18.664 -9.687 1.00 90.06 720 GLU A CA 1
ATOM 5832 C C . GLU A 1 720 ? 23.354 19.482 -10.433 1.00 90.06 720 GLU A C 1
ATOM 5834 O O . GLU A 1 720 ? 23.578 19.260 -11.624 1.00 90.06 720 GLU A O 1
ATOM 5839 N N . LYS A 1 721 ? 24.070 20.387 -9.748 1.00 89.62 721 LYS A N 1
ATOM 5840 C CA . LYS A 1 721 ? 25.185 21.150 -10.344 1.00 89.62 721 LYS A CA 1
ATOM 5841 C C . LYS A 1 721 ? 26.300 20.214 -10.821 1.00 89.62 721 LYS A C 1
ATOM 5843 O O . LYS A 1 721 ? 26.663 20.279 -11.993 1.00 89.62 721 LYS A O 1
ATOM 5848 N N . SER A 1 722 ? 26.764 19.289 -9.977 1.00 87.12 722 SER A N 1
ATOM 5849 C CA . SER A 1 722 ? 27.798 18.316 -10.367 1.00 87.12 722 SER A CA 1
ATOM 5850 C C . SER A 1 722 ? 27.341 17.381 -11.496 1.00 87.12 722 SER A C 1
ATOM 5852 O O . SER A 1 722 ? 28.100 17.126 -12.429 1.00 87.12 722 SER A O 1
ATOM 5854 N N . GLN A 1 723 ? 26.085 16.922 -11.487 1.00 88.38 723 GLN A N 1
ATOM 5855 C CA . GLN A 1 723 ? 25.542 16.102 -12.577 1.00 88.38 723 GLN A CA 1
ATOM 5856 C C . GLN A 1 723 ? 25.445 16.891 -13.894 1.00 88.38 723 GLN A C 1
ATOM 5858 O O . GLN A 1 723 ? 25.713 16.336 -14.959 1.00 88.38 723 GLN A O 1
ATOM 5863 N N . ARG A 1 724 ? 25.105 18.189 -13.853 1.00 87.88 724 ARG A N 1
ATOM 5864 C CA . ARG A 1 724 ? 25.106 19.070 -15.037 1.00 87.88 724 ARG A CA 1
ATOM 5865 C C . ARG A 1 724 ? 26.515 19.240 -15.625 1.00 87.88 724 ARG A C 1
ATOM 5867 O O . ARG A 1 724 ? 26.635 19.300 -16.849 1.00 87.88 724 ARG A O 1
ATOM 5874 N N . GLU A 1 725 ? 27.563 19.270 -14.798 1.00 86.62 725 GLU A N 1
ATOM 5875 C CA . GLU A 1 725 ? 28.968 19.305 -15.242 1.00 86.62 725 GLU A CA 1
ATOM 5876 C C . GLU A 1 725 ? 29.396 17.987 -15.905 1.00 86.62 725 GLU A C 1
ATOM 5878 O O . GLU A 1 725 ? 29.844 18.004 -17.053 1.00 86.62 725 GLU A O 1
ATOM 5883 N N . VAL A 1 726 ? 29.159 16.841 -15.251 1.00 89.56 726 VAL A N 1
ATOM 5884 C CA . VAL A 1 726 ? 29.396 15.496 -15.819 1.00 89.56 726 VAL A CA 1
ATOM 5885 C C . VAL A 1 726 ? 28.665 15.337 -17.160 1.00 89.56 726 VAL A C 1
ATOM 5887 O O . VAL A 1 726 ? 29.267 14.974 -18.173 1.00 89.56 726 VAL A O 1
ATOM 5890 N N . ASN A 1 727 ? 27.386 15.724 -17.214 1.00 88.12 727 ASN A N 1
ATOM 5891 C CA . ASN A 1 727 ? 26.571 15.676 -18.430 1.00 88.12 727 ASN A CA 1
ATOM 5892 C C . ASN A 1 727 ? 27.029 16.673 -19.506 1.00 88.12 727 ASN A C 1
ATOM 5894 O O . ASN A 1 727 ? 26.675 16.507 -20.673 1.00 88.12 727 ASN A O 1
ATOM 5898 N N . LYS A 1 728 ? 27.773 17.733 -19.167 1.00 87.00 728 LYS A N 1
ATOM 5899 C CA . LYS A 1 728 ? 28.400 18.614 -20.163 1.00 87.00 728 LYS A CA 1
ATOM 5900 C C . LYS A 1 728 ? 29.615 17.923 -20.778 1.00 87.00 728 LYS A C 1
ATOM 5902 O O . LYS A 1 728 ? 29.633 17.745 -21.991 1.00 87.00 728 LYS A O 1
ATOM 5907 N N . ILE A 1 729 ? 30.556 17.457 -19.955 1.00 86.44 729 ILE A N 1
ATOM 5908 C CA . ILE A 1 729 ? 31.802 16.822 -20.418 1.00 86.44 729 ILE A CA 1
ATOM 5909 C C . ILE A 1 729 ? 31.503 15.559 -21.246 1.00 86.44 729 ILE A C 1
ATOM 5911 O O . ILE A 1 729 ? 32.040 15.405 -22.341 1.00 86.44 729 ILE A O 1
ATOM 5915 N N . SER A 1 730 ? 30.572 14.708 -20.798 1.00 88.12 730 SER A N 1
ATOM 5916 C CA . SER A 1 730 ? 30.143 13.516 -21.548 1.00 88.12 730 SER A CA 1
ATOM 5917 C C . SER A 1 730 ? 29.575 13.856 -22.938 1.00 88.12 730 SER A C 1
ATOM 5919 O O . SER A 1 730 ? 29.918 13.203 -23.922 1.00 88.12 730 SER A O 1
ATOM 5921 N N . ARG A 1 731 ? 28.783 14.933 -23.073 1.00 87.75 731 ARG A N 1
ATOM 5922 C CA . ARG A 1 731 ? 28.297 15.394 -24.390 1.00 87.75 731 ARG A CA 1
ATOM 5923 C C . ARG A 1 731 ? 29.421 15.910 -25.291 1.00 87.75 731 ARG A C 1
ATOM 5925 O O . ARG A 1 731 ? 29.306 15.781 -26.507 1.00 87.75 731 ARG A O 1
ATOM 5932 N N . CYS A 1 732 ? 30.486 16.486 -24.733 1.00 86.06 732 CYS A N 1
ATOM 5933 C CA . CYS A 1 732 ? 31.663 16.906 -25.498 1.00 86.06 732 CYS A CA 1
ATOM 5934 C C . CYS A 1 732 ? 32.434 15.696 -26.053 1.00 86.06 732 CYS A C 1
ATOM 5936 O O . CYS A 1 732 ? 32.782 15.700 -27.232 1.00 86.06 732 CYS A O 1
ATOM 5938 N N . ILE A 1 733 ? 32.621 14.649 -25.240 1.00 86.81 733 ILE A N 1
ATOM 5939 C CA . ILE A 1 733 ? 33.270 13.385 -25.634 1.00 86.81 733 ILE A CA 1
ATOM 5940 C C . ILE A 1 733 ? 32.483 12.705 -26.764 1.00 86.81 733 ILE A C 1
ATOM 5942 O O . ILE A 1 733 ? 33.017 12.526 -27.856 1.00 86.81 733 ILE A O 1
ATOM 5946 N N . ASN A 1 734 ? 31.179 12.471 -26.572 1.00 86.19 734 ASN A N 1
ATOM 5947 C CA . ASN A 1 734 ? 30.329 11.803 -27.569 1.00 86.19 734 ASN A CA 1
ATOM 5948 C C . ASN A 1 734 ? 30.299 12.531 -28.934 1.00 86.19 734 ASN A C 1
ATOM 5950 O O . ASN A 1 734 ? 30.146 11.895 -29.976 1.00 86.19 734 ASN A O 1
ATOM 5954 N N . ARG A 1 735 ? 30.440 13.869 -28.947 1.00 85.94 735 ARG A N 1
ATOM 5955 C CA . ARG A 1 735 ? 30.531 14.678 -30.182 1.00 85.94 735 ARG A CA 1
ATOM 5956 C C . ARG A 1 735 ? 31.843 14.446 -30.941 1.00 85.94 735 ARG A C 1
ATOM 5958 O O . ARG A 1 735 ? 31.835 14.528 -32.166 1.00 85.94 735 ARG A O 1
ATOM 5965 N N . LEU A 1 736 ? 32.944 14.177 -30.238 1.00 84.62 736 LEU A N 1
ATOM 5966 C CA . LEU A 1 736 ? 34.250 13.883 -30.836 1.00 84.62 736 LEU A CA 1
ATOM 5967 C C . LEU A 1 736 ? 34.332 12.430 -31.311 1.00 84.62 736 LEU A C 1
ATOM 5969 O O . LEU A 1 736 ? 34.670 12.209 -32.472 1.00 84.62 736 LEU A O 1
ATOM 5973 N N . ASP A 1 737 ? 33.940 11.465 -30.471 1.00 83.62 737 ASP A N 1
ATOM 5974 C CA . ASP A 1 737 ? 33.970 10.027 -30.794 1.00 83.62 737 ASP A CA 1
ATOM 5975 C C . ASP A 1 737 ? 33.208 9.699 -32.090 1.00 83.62 737 ASP A C 1
ATOM 5977 O O . ASP A 1 737 ? 33.646 8.866 -32.886 1.00 83.62 737 ASP A O 1
ATOM 5981 N N . ALA A 1 738 ? 32.093 10.390 -32.351 1.00 83.50 738 ALA A N 1
ATOM 5982 C CA . ALA A 1 738 ? 31.321 10.229 -33.582 1.00 83.50 738 ALA A CA 1
ATOM 5983 C C . ALA A 1 738 ? 32.114 10.617 -34.848 1.00 83.50 738 ALA A C 1
ATOM 5985 O O . ALA A 1 738 ? 32.070 9.901 -35.850 1.00 83.50 738 ALA A O 1
ATOM 5986 N N . ILE A 1 739 ? 32.866 11.725 -34.810 1.00 85.12 739 ILE A N 1
ATOM 5987 C CA . ILE A 1 739 ? 33.706 12.167 -35.937 1.00 85.12 739 ILE A CA 1
ATOM 5988 C C . ILE A 1 739 ? 34.957 11.285 -36.048 1.00 85.12 739 ILE A C 1
ATOM 5990 O O . ILE A 1 739 ? 35.360 10.913 -37.151 1.00 85.12 739 ILE A O 1
ATOM 5994 N N . GLU A 1 740 ? 35.541 10.904 -34.913 1.00 82.81 740 GLU A N 1
ATOM 5995 C CA . GLU A 1 740 ? 36.744 10.077 -34.847 1.00 82.81 740 GLU A CA 1
ATOM 5996 C C . GLU A 1 740 ? 36.487 8.648 -35.358 1.00 82.81 740 GLU A C 1
ATOM 5998 O O . GLU A 1 740 ? 37.294 8.100 -36.111 1.00 82.81 740 GLU A O 1
ATOM 6003 N N . SER A 1 741 ? 35.320 8.066 -35.060 1.00 83.50 741 SER A N 1
ATOM 6004 C CA . SER A 1 741 ? 34.863 6.790 -35.633 1.00 83.50 741 SER A CA 1
ATOM 6005 C C . SER A 1 741 ? 34.757 6.845 -37.161 1.00 83.50 741 SER A C 1
ATOM 6007 O O . SER A 1 741 ? 35.189 5.922 -37.855 1.00 83.50 741 SER A O 1
ATOM 6009 N N . ASP A 1 742 ? 34.217 7.937 -37.708 1.00 81.69 742 ASP A N 1
ATOM 6010 C CA . ASP A 1 742 ? 34.072 8.140 -39.152 1.00 81.69 742 ASP A CA 1
ATOM 6011 C C . ASP A 1 742 ? 35.425 8.325 -39.866 1.00 81.69 742 ASP A C 1
ATOM 6013 O O . ASP A 1 742 ? 35.624 7.783 -40.959 1.00 81.69 742 ASP A O 1
ATOM 6017 N N . ILE A 1 743 ? 36.370 9.039 -39.245 1.00 84.50 743 ILE A N 1
ATOM 6018 C CA . ILE A 1 743 ? 37.748 9.191 -39.742 1.00 84.50 743 ILE A CA 1
ATOM 6019 C C . ILE A 1 743 ? 38.457 7.832 -39.750 1.00 84.50 743 ILE A C 1
ATOM 6021 O O . ILE A 1 743 ? 38.962 7.405 -40.792 1.00 84.50 743 ILE A O 1
ATOM 6025 N N . ASN A 1 744 ? 38.427 7.105 -38.631 1.00 82.31 744 ASN A N 1
ATOM 6026 C CA . ASN A 1 744 ? 39.068 5.795 -38.518 1.00 82.31 744 ASN A CA 1
ATOM 6027 C C . ASN A 1 744 ? 38.472 4.763 -39.492 1.00 82.31 744 ASN A C 1
ATOM 6029 O O . ASN A 1 744 ? 39.213 3.968 -40.075 1.00 82.31 744 ASN A O 1
ATOM 6033 N N . ARG A 1 745 ? 37.163 4.827 -39.776 1.00 82.56 745 ARG A N 1
ATOM 6034 C CA . ARG A 1 745 ? 36.512 3.988 -40.797 1.00 82.56 745 ARG A CA 1
ATOM 6035 C C . ARG A 1 745 ? 37.046 4.257 -42.208 1.00 82.56 745 ARG A C 1
ATOM 6037 O O . ARG A 1 745 ? 37.272 3.308 -42.958 1.00 82.56 745 ARG A O 1
ATOM 6044 N N . TYR A 1 746 ? 37.299 5.519 -42.569 1.00 82.94 746 TYR A N 1
ATOM 6045 C CA . TYR A 1 746 ? 37.943 5.850 -43.846 1.00 82.94 746 TYR A CA 1
ATOM 6046 C C . TYR A 1 746 ? 39.398 5.362 -43.889 1.00 82.94 746 TYR A C 1
ATOM 6048 O O . TYR A 1 746 ? 39.798 4.744 -44.877 1.00 82.94 746 TYR A O 1
ATOM 6056 N N . VAL A 1 747 ? 40.180 5.574 -42.824 1.00 79.25 747 VAL A N 1
ATOM 6057 C CA . VAL A 1 747 ? 41.583 5.122 -42.749 1.00 79.25 747 VAL A CA 1
ATOM 6058 C C . VAL A 1 747 ? 41.682 3.599 -42.909 1.00 79.25 747 VAL A C 1
ATOM 6060 O O . VAL A 1 747 ? 42.431 3.127 -43.766 1.00 79.25 747 VAL A O 1
ATOM 6063 N N . ALA A 1 748 ? 40.865 2.835 -42.177 1.00 75.62 748 ALA A N 1
ATOM 6064 C CA . ALA A 1 748 ? 40.824 1.374 -42.255 1.00 75.62 748 ALA A CA 1
ATOM 6065 C C . ALA A 1 748 ? 40.357 0.836 -43.625 1.00 75.62 748 ALA A C 1
ATOM 6067 O O . ALA A 1 748 ? 40.738 -0.263 -44.019 1.00 75.62 748 ALA A O 1
ATOM 6068 N N . SER A 1 749 ? 39.563 1.603 -44.384 1.00 75.31 749 SER A N 1
ATOM 6069 C CA . SER A 1 749 ? 39.029 1.171 -45.688 1.00 75.31 749 SER A CA 1
ATOM 6070 C C . SER A 1 749 ? 40.071 1.064 -46.816 1.00 75.31 749 SER A C 1
ATOM 6072 O O . SER A 1 749 ? 39.771 0.530 -47.887 1.00 75.31 749 SER A O 1
ATOM 6074 N N . GLY A 1 750 ? 41.274 1.624 -46.632 1.00 75.88 750 GLY A N 1
ATOM 6075 C CA . GLY A 1 750 ? 42.338 1.628 -47.643 1.00 75.88 750 GLY A CA 1
ATOM 6076 C C . GLY A 1 750 ? 42.052 2.467 -48.902 1.00 75.88 750 GLY A C 1
ATOM 6077 O O . GLY A 1 750 ? 42.868 2.478 -49.826 1.00 75.88 750 GLY A O 1
ATOM 6078 N N . GLN A 1 751 ? 40.934 3.205 -48.963 1.00 76.12 751 GLN A N 1
ATOM 6079 C CA . GLN A 1 751 ? 40.490 3.955 -50.152 1.00 76.12 751 GLN A CA 1
ATOM 6080 C C . GLN A 1 751 ? 41.547 4.927 -50.707 1.00 76.12 751 GLN A C 1
ATOM 6082 O O . GLN A 1 751 ? 41.650 5.094 -51.921 1.00 76.12 751 GLN A O 1
ATOM 6087 N N . ARG A 1 752 ? 42.406 5.503 -49.850 1.00 77.44 752 ARG A N 1
ATOM 6088 C CA . ARG A 1 752 ? 43.527 6.365 -50.274 1.00 77.44 752 ARG A CA 1
ATOM 6089 C C . ARG A 1 752 ? 44.514 5.660 -51.218 1.00 77.44 752 ARG A C 1
ATOM 6091 O O . ARG A 1 752 ? 45.054 6.320 -52.099 1.00 77.44 752 ARG A O 1
ATOM 6098 N N . GLN A 1 753 ? 44.757 4.359 -51.043 1.00 77.75 753 GLN A N 1
ATOM 6099 C CA . GLN A 1 753 ? 45.639 3.579 -51.923 1.00 77.75 753 GLN A CA 1
ATOM 6100 C C . GLN A 1 753 ? 44.932 3.210 -53.236 1.00 77.75 753 GLN A C 1
ATOM 6102 O O . GLN A 1 753 ? 45.542 3.286 -54.300 1.00 77.75 753 GLN A O 1
ATOM 6107 N N . ARG A 1 754 ? 43.630 2.894 -53.180 1.00 78.31 754 ARG A N 1
ATOM 6108 C CA . ARG A 1 754 ? 42.803 2.623 -54.373 1.00 78.31 754 ARG A CA 1
ATOM 6109 C C . ARG A 1 754 ? 42.709 3.848 -55.289 1.00 78.31 754 ARG A C 1
ATOM 6111 O O . ARG A 1 754 ? 42.891 3.724 -56.493 1.00 78.31 754 ARG A O 1
ATOM 6118 N N . LEU A 1 755 ? 42.548 5.040 -54.707 1.00 81.38 755 LEU A N 1
ATOM 6119 C CA . LEU A 1 755 ? 42.558 6.322 -55.423 1.00 81.38 755 LEU A CA 1
ATOM 6120 C C . LEU A 1 755 ? 43.888 6.627 -56.139 1.00 81.38 755 LEU A C 1
ATOM 6122 O O . LEU A 1 755 ? 43.890 7.402 -57.092 1.00 81.38 755 LEU A O 1
ATOM 6126 N N . ALA A 1 756 ? 45.015 6.079 -55.672 1.00 79.31 756 ALA A N 1
ATOM 6127 C CA . ALA A 1 756 ? 46.303 6.230 -56.351 1.00 79.31 756 ALA A CA 1
ATOM 6128 C C . ALA A 1 756 ? 46.382 5.293 -57.566 1.00 79.31 756 ALA A C 1
ATOM 6130 O O . ALA A 1 756 ? 46.504 5.770 -58.691 1.00 79.31 756 ALA A O 1
ATOM 6131 N N . LYS A 1 757 ? 46.177 3.989 -57.343 1.00 81.88 757 LYS A N 1
ATOM 6132 C CA . LYS A 1 757 ? 46.164 2.958 -58.391 1.00 81.88 757 LYS A CA 1
ATOM 6133 C C . LYS A 1 757 ? 45.226 3.284 -59.557 1.00 81.88 757 LYS A C 1
ATOM 6135 O O . LYS A 1 757 ? 45.660 3.359 -60.700 1.00 81.88 757 LYS A O 1
ATOM 6140 N N . CYS A 1 758 ? 43.975 3.626 -59.245 1.00 84.25 758 CYS A N 1
ATOM 6141 C CA . CYS A 1 758 ? 42.948 3.971 -60.230 1.00 84.25 758 CYS A CA 1
ATOM 6142 C C . CYS A 1 758 ? 43.320 5.187 -61.110 1.00 84.25 758 CYS A C 1
ATOM 6144 O O . CYS A 1 758 ? 42.770 5.346 -62.198 1.00 84.25 758 CYS A O 1
ATOM 6146 N N . LYS A 1 759 ? 44.252 6.053 -60.676 1.00 81.25 759 LYS A N 1
ATOM 6147 C CA . LYS A 1 759 ? 44.809 7.126 -61.522 1.00 81.25 759 LYS A CA 1
ATOM 6148 C C . LYS A 1 759 ? 45.931 6.631 -62.424 1.00 81.25 759 LYS A C 1
ATOM 6150 O O . LYS A 1 759 ? 45.939 6.978 -63.598 1.00 81.25 759 LYS A O 1
ATOM 6155 N N . GLU A 1 760 ? 46.846 5.829 -61.888 1.00 82.38 760 GLU A N 1
ATOM 6156 C CA . GLU A 1 760 ? 47.967 5.244 -62.635 1.00 82.38 760 GLU A CA 1
ATOM 6157 C C . GLU A 1 760 ? 47.444 4.358 -63.784 1.00 82.38 760 GLU A C 1
ATOM 6159 O O . GLU A 1 760 ? 47.847 4.528 -64.934 1.00 82.38 760 GLU A O 1
ATOM 6164 N N . GLU A 1 761 ? 46.449 3.514 -63.496 1.00 83.62 761 GLU A N 1
ATOM 6165 C CA . GLU A 1 761 ? 45.720 2.675 -64.460 1.00 83.62 761 GLU A CA 1
ATOM 6166 C C . GLU A 1 761 ? 44.989 3.514 -65.528 1.00 83.62 761 GLU A C 1
ATOM 6168 O O . GLU A 1 761 ? 45.024 3.196 -66.720 1.00 83.62 761 GLU A O 1
ATOM 6173 N N . LEU A 1 762 ? 44.360 4.629 -65.132 1.00 86.06 762 LEU A N 1
ATOM 6174 C CA . LEU A 1 762 ? 43.694 5.542 -66.064 1.00 86.06 762 LEU A CA 1
ATOM 6175 C C . LEU A 1 762 ? 44.702 6.254 -66.985 1.00 86.06 762 LEU A C 1
ATOM 6177 O O . LEU A 1 762 ? 44.427 6.428 -68.172 1.00 86.06 762 LEU A O 1
ATOM 6181 N N . GLU A 1 763 ? 45.863 6.663 -66.469 1.00 82.81 763 GLU A N 1
ATOM 6182 C CA . GLU A 1 763 ? 46.935 7.292 -67.252 1.00 82.81 763 GLU A CA 1
ATOM 6183 C C . GLU A 1 763 ? 47.658 6.300 -68.176 1.00 82.81 763 GLU A C 1
ATOM 6185 O O . GLU A 1 763 ? 48.169 6.706 -69.221 1.00 82.81 763 GLU A O 1
ATOM 6190 N N . GLU A 1 764 ? 47.715 5.011 -67.832 1.00 84.00 764 GLU A N 1
ATOM 6191 C CA . GLU A 1 764 ? 48.157 3.936 -68.732 1.00 84.00 764 GLU A CA 1
ATOM 6192 C C . GLU A 1 764 ? 47.152 3.726 -69.873 1.00 84.00 764 GLU A C 1
ATOM 6194 O O . GLU A 1 764 ? 47.491 3.939 -71.037 1.00 84.00 764 GLU A O 1
ATOM 6199 N N . ARG A 1 765 ? 45.879 3.445 -69.566 1.00 85.19 765 ARG A N 1
ATOM 6200 C CA . ARG A 1 765 ? 44.849 3.202 -70.595 1.00 85.19 765 ARG A CA 1
ATOM 6201 C C . ARG A 1 765 ? 44.606 4.424 -71.496 1.00 85.19 765 ARG A C 1
ATOM 6203 O O . ARG A 1 765 ? 44.322 4.276 -72.683 1.00 85.19 765 ARG A O 1
ATOM 6210 N N . GLN A 1 766 ? 44.787 5.650 -70.993 1.00 83.44 766 GLN A N 1
ATOM 6211 C CA . GLN A 1 766 ? 44.743 6.862 -71.826 1.00 83.44 766 GLN A CA 1
ATOM 6212 C C . GLN A 1 766 ? 45.931 7.021 -72.790 1.00 83.44 766 GLN A C 1
ATOM 6214 O O . GLN A 1 766 ? 45.851 7.878 -73.675 1.00 83.44 766 GLN A O 1
ATOM 6219 N N . ARG A 1 767 ? 47.019 6.253 -72.642 1.00 85.31 767 ARG A N 1
ATOM 6220 C CA . ARG A 1 767 ? 48.087 6.140 -73.649 1.00 85.31 767 ARG A CA 1
ATOM 6221 C C . ARG A 1 767 ? 47.722 5.086 -74.690 1.00 85.31 767 ARG A C 1
ATOM 6223 O O . ARG A 1 767 ? 47.671 5.435 -75.868 1.00 85.31 767 ARG A O 1
ATOM 6230 N N . ASP A 1 768 ? 47.310 3.890 -74.259 1.00 83.69 768 ASP A N 1
ATOM 6231 C CA . ASP A 1 768 ? 46.841 2.812 -75.149 1.00 83.69 768 ASP A CA 1
ATOM 6232 C C . ASP A 1 768 ? 45.777 3.297 -76.155 1.00 83.69 768 ASP A C 1
ATOM 6234 O O . ASP A 1 768 ? 45.843 2.990 -77.347 1.00 83.69 768 ASP A O 1
ATOM 6238 N N . GLN A 1 769 ? 44.804 4.100 -75.692 1.00 86.25 769 GLN A N 1
ATOM 6239 C CA . GLN A 1 769 ? 43.742 4.658 -76.541 1.00 86.25 769 GLN A CA 1
ATOM 6240 C C . GLN A 1 769 ? 44.300 5.544 -77.673 1.00 86.25 769 GLN A C 1
ATOM 6242 O O . GLN A 1 769 ? 43.772 5.530 -78.787 1.00 86.25 769 GLN A O 1
ATOM 6247 N N . ARG A 1 770 ? 45.366 6.314 -77.411 1.00 83.62 770 ARG A N 1
ATOM 6248 C CA . ARG A 1 770 ? 45.988 7.213 -78.400 1.00 83.62 770 ARG A CA 1
ATOM 6249 C C . ARG A 1 770 ? 46.772 6.414 -79.431 1.00 83.62 770 ARG A C 1
ATOM 6251 O O . ARG A 1 770 ? 46.555 6.606 -80.622 1.00 83.62 770 ARG A O 1
ATOM 6258 N N . GLU A 1 771 ? 47.594 5.470 -78.979 1.00 85.56 771 GLU A N 1
ATOM 6259 C CA . GLU A 1 771 ? 48.398 4.612 -79.856 1.00 85.56 771 GLU A CA 1
ATOM 6260 C C . GLU A 1 771 ? 47.515 3.770 -80.795 1.00 85.56 771 GLU A C 1
ATOM 6262 O O . GLU A 1 771 ? 47.777 3.698 -81.998 1.00 85.56 771 GLU A O 1
ATOM 6267 N N . LEU A 1 772 ? 46.404 3.216 -80.290 1.00 85.56 772 LEU A N 1
ATOM 6268 C CA . LEU A 1 772 ? 45.392 2.553 -81.122 1.00 85.56 772 LEU A CA 1
ATOM 6269 C C . LEU A 1 772 ? 44.705 3.523 -82.097 1.00 85.56 772 LEU A C 1
ATOM 6271 O O . LEU A 1 772 ? 44.528 3.178 -83.266 1.00 85.56 772 LEU A O 1
ATOM 6275 N N . SER A 1 773 ? 44.336 4.730 -81.651 1.00 85.81 773 SER A N 1
ATOM 6276 C CA . SER A 1 773 ? 43.702 5.747 -82.503 1.00 85.81 773 SER A CA 1
ATOM 6277 C C . SER A 1 773 ? 44.607 6.189 -83.657 1.00 85.81 773 SER A C 1
ATOM 6279 O O . SER A 1 773 ? 44.144 6.293 -84.793 1.00 85.81 773 SER A O 1
ATOM 6281 N N . ASP A 1 774 ? 45.894 6.420 -83.400 1.00 84.88 774 ASP A N 1
ATOM 6282 C CA . ASP A 1 774 ? 46.854 6.816 -84.432 1.00 84.88 774 ASP A CA 1
ATOM 6283 C C . ASP A 1 774 ? 47.171 5.655 -85.385 1.00 84.88 774 ASP A C 1
ATOM 6285 O O . ASP A 1 774 ? 47.146 5.843 -86.603 1.00 84.88 774 ASP A O 1
ATOM 6289 N N . ARG A 1 775 ? 47.307 4.421 -84.876 1.00 85.19 775 ARG A N 1
ATOM 6290 C CA . ARG A 1 775 ? 47.491 3.237 -85.731 1.00 85.19 775 ARG A CA 1
ATOM 6291 C C . ARG A 1 775 ? 46.312 2.992 -86.682 1.00 85.19 775 ARG A C 1
ATOM 6293 O O . ARG A 1 775 ? 46.523 2.530 -87.803 1.00 85.19 775 ARG A O 1
ATOM 6300 N N . ILE A 1 776 ? 45.085 3.314 -86.267 1.00 85.31 776 ILE A N 1
ATOM 6301 C CA . ILE A 1 776 ? 43.897 3.256 -87.135 1.00 85.31 776 ILE A CA 1
ATOM 6302 C C . ILE A 1 776 ? 43.994 4.277 -88.280 1.00 85.31 776 ILE A C 1
ATOM 6304 O O . ILE A 1 776 ? 43.699 3.931 -89.424 1.00 85.31 776 ILE A O 1
ATOM 6308 N N . LYS A 1 777 ? 44.451 5.509 -88.006 1.00 84.56 777 LYS A N 1
ATOM 6309 C CA . LYS A 1 777 ? 44.605 6.567 -89.026 1.00 84.56 777 LYS A CA 1
ATOM 6310 C C . LYS A 1 777 ? 45.616 6.165 -90.103 1.00 84.56 777 LYS A C 1
ATOM 6312 O O . LYS A 1 777 ? 45.355 6.384 -91.285 1.00 84.56 777 LYS A O 1
ATOM 6317 N N . ASP A 1 778 ? 46.724 5.534 -89.716 1.00 84.00 778 ASP A N 1
ATOM 6318 C CA . ASP A 1 778 ? 47.727 5.023 -90.660 1.00 84.00 778 ASP A CA 1
ATOM 6319 C C . ASP A 1 778 ? 47.172 3.903 -91.557 1.00 84.00 778 ASP A C 1
ATOM 6321 O O . ASP A 1 778 ? 47.374 3.920 -92.773 1.00 84.00 778 ASP A O 1
ATOM 6325 N N . LEU A 1 779 ? 46.424 2.951 -90.986 1.00 84.75 779 LEU A N 1
ATOM 6326 C CA . LEU A 1 779 ? 45.807 1.857 -91.747 1.00 84.75 779 LEU A CA 1
ATOM 6327 C C . LEU A 1 779 ? 44.739 2.369 -92.729 1.00 84.75 779 LEU A C 1
ATOM 6329 O O . LEU A 1 779 ? 44.724 1.965 -93.894 1.00 84.75 779 LEU A O 1
ATOM 6333 N N . ASP A 1 780 ? 43.894 3.310 -92.302 1.00 81.88 780 ASP A N 1
ATOM 6334 C CA . ASP A 1 780 ? 42.877 3.926 -93.163 1.00 81.88 780 ASP A CA 1
ATOM 6335 C C . ASP A 1 780 ? 43.517 4.797 -94.273 1.00 81.88 780 ASP A C 1
ATOM 6337 O O . ASP A 1 780 ? 43.022 4.846 -95.408 1.00 81.88 780 ASP A O 1
ATOM 6341 N N . ARG A 1 781 ? 44.685 5.401 -94.009 1.00 84.25 781 ARG A N 1
ATOM 6342 C CA . ARG A 1 781 ? 45.505 6.091 -95.019 1.00 84.25 781 ARG A CA 1
ATOM 6343 C C . ARG A 1 781 ? 46.105 5.125 -96.048 1.00 84.25 781 ARG A C 1
ATOM 6345 O O . ARG A 1 781 ? 46.030 5.408 -97.245 1.00 84.25 781 ARG A O 1
ATOM 6352 N N . HIS A 1 782 ? 46.641 3.979 -95.622 1.00 80.81 782 HIS A N 1
ATOM 6353 C CA . HIS A 1 782 ? 47.144 2.940 -96.531 1.00 80.81 782 HIS A CA 1
ATOM 6354 C C . HIS A 1 782 ? 46.030 2.336 -97.404 1.00 80.81 782 HIS A C 1
ATOM 6356 O O . HIS A 1 782 ? 46.218 2.170 -98.612 1.00 80.81 782 HIS A O 1
ATOM 6362 N N . MET A 1 783 ? 44.840 2.083 -96.842 1.00 78.94 783 MET A N 1
ATOM 6363 C CA . MET A 1 783 ? 43.669 1.670 -97.631 1.00 78.94 783 MET A CA 1
ATOM 6364 C C . MET A 1 783 ? 43.297 2.706 -98.698 1.00 78.94 783 MET A C 1
ATOM 6366 O O . MET A 1 783 ? 43.020 2.344 -99.842 1.00 78.94 783 MET A O 1
ATOM 6370 N N . SER A 1 784 ? 43.338 3.995 -98.350 1.00 76.56 784 SER A N 1
ATOM 6371 C CA . SER A 1 784 ? 43.038 5.091 -99.280 1.00 76.56 784 SER A CA 1
ATOM 6372 C C . SER A 1 784 ? 44.026 5.145 -100.456 1.00 76.56 784 SER A C 1
ATOM 6374 O O . SER A 1 784 ? 43.616 5.337 -101.601 1.00 76.56 784 SER A O 1
ATOM 6376 N N . GLN A 1 785 ? 45.317 4.902 -100.203 1.00 78.69 785 GLN A N 1
ATOM 6377 C CA . GLN A 1 785 ? 46.347 4.814 -101.247 1.00 78.69 785 GLN A CA 1
ATOM 6378 C C . GLN A 1 785 ? 46.130 3.604 -102.171 1.00 78.69 785 GLN A C 1
ATOM 6380 O O . GLN A 1 785 ? 46.096 3.766 -103.390 1.00 78.69 785 GLN A O 1
ATOM 6385 N N . LEU A 1 786 ? 45.892 2.411 -101.611 1.00 76.94 786 LEU A N 1
ATOM 6386 C CA . LEU A 1 786 ? 45.603 1.196 -102.389 1.00 76.94 786 LEU A CA 1
ATOM 6387 C C . LEU A 1 786 ? 44.329 1.328 -103.246 1.00 76.94 786 LEU A C 1
ATOM 6389 O O . LEU A 1 786 ? 44.277 0.808 -104.361 1.00 76.94 786 LEU A O 1
ATOM 6393 N N . SER A 1 787 ? 43.318 2.051 -102.756 1.00 72.06 787 SER A N 1
ATOM 6394 C CA . SER A 1 787 ? 42.099 2.366 -103.513 1.00 72.06 787 SER A CA 1
ATOM 6395 C C . SER A 1 787 ? 42.379 3.290 -104.710 1.00 72.06 787 SER A C 1
ATOM 6397 O O . SER A 1 787 ? 41.910 3.028 -105.821 1.00 72.06 787 SER A O 1
ATOM 6399 N N . SER A 1 788 ? 43.208 4.325 -104.514 1.00 72.25 788 SER A N 1
ATOM 6400 C CA . SER A 1 788 ? 43.639 5.247 -105.578 1.00 72.25 788 SER A CA 1
ATOM 6401 C C . SER A 1 788 ? 44.371 4.516 -106.712 1.00 72.25 788 SER A C 1
ATOM 6403 O O . SER A 1 788 ? 44.025 4.679 -107.884 1.00 72.25 788 SER A O 1
ATOM 6405 N N . ASP A 1 789 ? 45.301 3.621 -106.368 1.00 69.06 789 ASP A N 1
ATOM 6406 C CA . ASP A 1 789 ? 46.010 2.763 -107.325 1.00 69.06 789 ASP A CA 1
ATOM 6407 C C . ASP A 1 789 ? 45.049 1.903 -108.164 1.00 69.06 789 ASP A C 1
ATOM 6409 O O . ASP A 1 789 ? 45.154 1.833 -109.389 1.00 69.06 789 ASP A O 1
ATOM 6413 N N . VAL A 1 790 ? 44.069 1.252 -107.529 1.00 67.81 790 VAL A N 1
ATOM 6414 C CA . VAL A 1 790 ? 43.067 0.436 -108.243 1.00 67.81 790 VAL A CA 1
ATOM 6415 C C . VAL A 1 790 ? 42.154 1.300 -109.134 1.00 67.81 790 VAL A C 1
ATOM 6417 O O . VAL A 1 790 ? 41.579 0.786 -110.098 1.00 67.81 790 VAL A O 1
ATOM 6420 N N . SER A 1 791 ? 42.044 2.605 -108.866 1.00 61.38 791 SER A N 1
ATOM 6421 C CA . SER A 1 791 ? 41.330 3.563 -109.716 1.00 61.38 791 SER A CA 1
ATOM 6422 C C . SER A 1 791 ? 42.124 3.934 -110.976 1.00 61.38 791 SER A C 1
ATOM 6424 O O . SER A 1 791 ? 41.601 3.805 -112.085 1.00 61.38 791 SER A O 1
ATOM 6426 N N . THR A 1 792 ? 43.400 4.314 -110.848 1.00 64.88 792 THR A N 1
ATOM 6427 C CA . THR A 1 792 ? 44.235 4.713 -112.002 1.00 64.88 792 THR A CA 1
ATOM 6428 C C . THR A 1 792 ? 44.439 3.562 -112.992 1.00 64.88 792 THR A C 1
ATOM 6430 O O . THR A 1 792 ? 44.306 3.756 -114.202 1.00 64.88 792 THR A O 1
ATOM 6433 N N . HIS A 1 793 ? 44.621 2.328 -112.508 1.00 63.25 793 HIS A N 1
ATOM 6434 C CA . HIS A 1 793 ? 44.721 1.144 -113.372 1.00 63.25 793 HIS A CA 1
ATOM 6435 C C . HIS A 1 793 ? 43.446 0.859 -114.203 1.00 63.25 793 HIS A C 1
ATOM 6437 O O . HIS A 1 793 ? 43.543 0.290 -115.293 1.00 63.25 793 HIS A O 1
ATOM 6443 N N . LYS A 1 794 ? 42.244 1.285 -113.772 1.00 59.69 794 LYS A N 1
ATOM 6444 C CA . LYS A 1 794 ? 41.021 1.153 -114.600 1.00 59.69 794 LYS A CA 1
ATOM 6445 C C . LYS A 1 794 ? 41.062 2.037 -115.850 1.00 59.69 794 LYS A C 1
ATOM 6447 O O . LYS A 1 794 ? 40.549 1.632 -116.892 1.00 59.69 794 LYS A O 1
ATOM 6452 N N . GLN A 1 795 ? 41.669 3.221 -115.759 1.00 59.34 795 GLN A N 1
ATOM 6453 C CA . GLN A 1 795 ? 41.697 4.205 -116.849 1.00 59.34 795 GLN A CA 1
ATOM 6454 C C . GLN A 1 795 ? 42.510 3.696 -118.051 1.00 59.34 795 GLN A C 1
ATOM 6456 O O . GLN A 1 795 ? 42.108 3.880 -119.198 1.00 59.34 795 GLN A O 1
ATOM 6461 N N . TYR A 1 796 ? 43.606 2.975 -117.795 1.00 63.69 796 TYR A N 1
ATOM 6462 C CA . TYR A 1 796 ? 44.447 2.391 -118.844 1.00 63.69 796 TYR A CA 1
ATOM 6463 C C . TYR A 1 796 ? 43.721 1.285 -119.630 1.00 63.69 796 TYR A C 1
ATOM 6465 O O . TYR A 1 796 ? 43.732 1.281 -120.862 1.00 63.69 796 TYR A O 1
ATOM 6473 N N . ARG A 1 797 ? 43.015 0.387 -118.923 1.00 64.25 797 ARG A N 1
ATOM 6474 C CA . ARG A 1 797 ? 42.191 -0.670 -119.536 1.00 64.25 797 ARG A CA 1
ATOM 6475 C C . ARG A 1 797 ? 41.115 -0.093 -120.464 1.00 64.25 797 ARG A C 1
ATOM 6477 O O . ARG A 1 797 ? 40.907 -0.619 -121.557 1.00 64.25 797 ARG A O 1
ATOM 6484 N N . ALA A 1 798 ? 40.464 0.995 -120.051 1.00 58.81 798 ALA A N 1
ATOM 6485 C CA . ALA A 1 798 ? 39.405 1.634 -120.830 1.00 58.81 798 ALA A CA 1
ATOM 6486 C C . ALA A 1 798 ? 39.885 2.136 -122.208 1.00 58.81 798 ALA A C 1
ATOM 6488 O O . ALA A 1 798 ? 39.150 2.002 -123.184 1.00 58.81 798 ALA A O 1
ATOM 6489 N N . ASN A 1 799 ? 41.120 2.646 -122.322 1.00 63.34 799 ASN A N 1
ATOM 6490 C CA . ASN A 1 799 ? 41.655 3.155 -123.595 1.00 63.34 799 ASN A CA 1
ATOM 6491 C C . ASN A 1 799 ? 41.889 2.029 -124.631 1.00 63.34 799 ASN A C 1
ATOM 6493 O O . ASN A 1 799 ? 41.589 2.182 -125.818 1.00 63.34 799 ASN A O 1
ATOM 6497 N N . ILE A 1 800 ? 42.347 0.852 -124.181 1.00 61.50 800 ILE A N 1
ATOM 6498 C CA . ILE A 1 800 ? 42.529 -0.322 -125.055 1.00 61.50 800 ILE A CA 1
ATOM 6499 C C . ILE A 1 800 ? 41.168 -0.850 -125.538 1.00 61.50 800 ILE A C 1
ATOM 6501 O O . ILE A 1 800 ? 40.992 -1.108 -126.729 1.00 61.50 800 ILE A O 1
ATOM 6505 N N . GLU A 1 801 ? 40.177 -0.957 -124.645 1.00 63.00 801 GLU A N 1
ATOM 6506 C CA . GLU A 1 801 ? 38.828 -1.398 -125.026 1.00 63.00 801 GLU A CA 1
ATOM 6507 C C . GLU A 1 801 ? 38.094 -0.388 -125.936 1.00 63.00 801 GLU A C 1
ATOM 6509 O O . GLU A 1 801 ? 37.281 -0.800 -126.765 1.00 63.00 801 GLU A O 1
ATOM 6514 N N . ALA A 1 802 ? 38.391 0.914 -125.837 1.00 59.56 802 ALA A N 1
ATOM 6515 C CA . ALA A 1 802 ? 37.796 1.951 -126.686 1.00 59.56 802 ALA A CA 1
ATOM 6516 C C . ALA A 1 802 ? 38.251 1.870 -128.157 1.00 59.56 802 ALA A C 1
ATOM 6518 O O . ALA A 1 802 ? 37.423 2.002 -129.060 1.00 59.56 802 ALA A O 1
ATOM 6519 N N . ASN A 1 803 ? 39.539 1.594 -128.406 1.00 61.00 803 ASN A N 1
ATOM 6520 C CA . ASN A 1 803 ? 40.105 1.496 -129.762 1.00 61.00 803 ASN A CA 1
ATOM 6521 C C . ASN A 1 803 ? 39.436 0.389 -130.606 1.00 61.00 803 ASN A C 1
ATOM 6523 O O . ASN A 1 803 ? 39.262 0.550 -131.814 1.00 61.00 803 ASN A O 1
ATOM 6527 N N . LEU A 1 804 ? 39.037 -0.725 -129.980 1.00 61.06 804 LEU A N 1
ATOM 6528 C CA . LEU A 1 804 ? 38.367 -1.838 -130.663 1.00 61.06 804 LEU A CA 1
ATOM 6529 C C . LEU A 1 804 ? 36.908 -1.498 -131.018 1.00 61.06 804 LEU A C 1
ATOM 6531 O O . LEU A 1 804 ? 36.504 -1.649 -132.170 1.00 61.06 804 LEU A O 1
ATOM 6535 N N . ARG A 1 805 ? 36.143 -0.959 -130.057 1.00 60.03 805 ARG A N 1
ATOM 6536 C CA . ARG A 1 805 ? 34.691 -0.709 -130.186 1.00 60.03 805 ARG A CA 1
ATOM 6537 C C . ARG A 1 805 ? 34.313 0.392 -131.189 1.00 60.03 805 ARG A C 1
ATOM 6539 O O . ARG A 1 805 ? 33.134 0.524 -131.508 1.00 60.03 805 ARG A O 1
ATOM 6546 N N . HIS A 1 806 ? 35.267 1.190 -131.678 1.00 61.00 806 HIS A N 1
ATOM 6547 C CA . HIS A 1 806 ? 35.018 2.172 -132.743 1.00 61.00 806 HIS A CA 1
ATOM 6548 C C . HIS A 1 806 ? 34.727 1.492 -134.088 1.00 61.00 806 HIS A C 1
ATOM 6550 O O . HIS A 1 806 ? 33.817 1.904 -134.808 1.00 61.00 806 HIS A O 1
ATOM 6556 N N . ARG A 1 807 ? 35.507 0.463 -134.447 1.00 63.66 807 ARG A N 1
ATOM 6557 C CA . ARG A 1 807 ? 35.521 -0.101 -135.811 1.00 63.66 807 ARG A CA 1
ATOM 6558 C C . ARG A 1 807 ? 34.240 -0.857 -136.177 1.00 63.66 807 ARG A C 1
ATOM 6560 O O . ARG A 1 807 ? 33.986 -1.074 -137.352 1.00 63.66 807 ARG A O 1
ATOM 6567 N N . GLU A 1 808 ? 33.433 -1.219 -135.185 1.00 60.50 808 GLU A N 1
ATOM 6568 C CA . GLU A 1 808 ? 32.195 -1.991 -135.349 1.00 60.50 808 GLU A CA 1
ATOM 6569 C C . GLU A 1 808 ? 30.943 -1.104 -135.526 1.00 60.50 808 GLU A C 1
ATOM 6571 O O . GLU A 1 808 ? 29.889 -1.606 -135.903 1.00 60.50 808 GLU A O 1
ATOM 6576 N N . LYS A 1 809 ? 31.021 0.211 -135.254 1.00 55.75 809 LYS A N 1
ATOM 6577 C CA . LYS A 1 809 ? 29.833 1.090 -135.139 1.00 55.75 809 LYS A CA 1
ATOM 6578 C C . LYS A 1 809 ? 29.559 2.007 -136.331 1.00 55.75 809 LYS A C 1
ATOM 6580 O O . LYS A 1 809 ? 28.537 2.694 -136.351 1.00 55.75 809 LYS A O 1
ATOM 6585 N N . GLU A 1 810 ? 30.445 2.036 -137.321 1.00 59.69 810 GLU A N 1
ATOM 6586 C CA . GLU A 1 810 ? 30.300 2.921 -138.484 1.00 59.69 810 GLU A CA 1
ATOM 6587 C C . GLU A 1 810 ? 29.176 2.465 -139.436 1.00 59.69 810 GLU A C 1
ATOM 6589 O O . GLU A 1 810 ? 28.434 3.292 -139.975 1.00 59.69 810 GLU A O 1
ATOM 6594 N N . GLU A 1 811 ? 28.990 1.150 -139.586 1.00 57.84 811 GLU A N 1
ATOM 6595 C CA . GLU A 1 811 ? 28.023 0.555 -140.522 1.00 57.84 811 GLU A CA 1
ATOM 6596 C C . GLU A 1 811 ? 26.556 0.717 -140.072 1.00 57.84 811 GLU A C 1
ATOM 6598 O O . GLU A 1 811 ? 25.658 0.903 -140.897 1.00 57.84 811 GLU A O 1
ATOM 6603 N N . GLU A 1 812 ? 26.291 0.685 -138.762 1.00 58.56 812 GLU A N 1
ATOM 6604 C CA . GLU A 1 812 ? 24.927 0.705 -138.209 1.00 58.56 812 GLU A CA 1
ATOM 6605 C C . GLU A 1 812 ? 24.312 2.123 -138.186 1.00 58.56 812 GLU A C 1
ATOM 6607 O O . GLU A 1 812 ? 23.103 2.303 -138.368 1.00 58.56 812 GLU A O 1
ATOM 6612 N N . MET A 1 813 ? 25.155 3.156 -138.055 1.00 54.06 813 MET A N 1
ATOM 6613 C CA . MET A 1 813 ? 24.762 4.568 -137.940 1.00 54.06 813 MET A CA 1
ATOM 6614 C C . MET A 1 813 ? 23.921 5.093 -139.118 1.00 54.06 813 MET A C 1
ATOM 6616 O O . MET A 1 813 ? 23.114 6.010 -138.937 1.00 54.06 813 MET A O 1
ATOM 6620 N N . GLN A 1 814 ? 24.110 4.573 -140.335 1.00 59.75 814 GLN A N 1
ATOM 6621 C CA . GLN A 1 814 ? 23.538 5.194 -141.538 1.00 59.75 814 GLN A CA 1
ATOM 6622 C C . GLN A 1 814 ? 22.008 5.058 -141.638 1.00 59.75 814 GLN A C 1
ATOM 6624 O O . GLN A 1 814 ? 21.357 5.938 -142.202 1.00 59.75 814 GLN A O 1
ATOM 6629 N N . ARG A 1 815 ? 21.418 3.991 -141.078 1.00 62.62 815 ARG A N 1
ATOM 6630 C CA . ARG A 1 815 ? 20.002 3.639 -141.309 1.00 62.62 815 ARG A CA 1
ATOM 6631 C C . ARG A 1 815 ? 19.006 4.516 -140.550 1.00 62.62 815 ARG A C 1
ATOM 6633 O O . ARG A 1 815 ? 17.981 4.889 -141.106 1.00 62.62 815 ARG A O 1
ATOM 6640 N N . VAL A 1 816 ? 19.299 4.861 -139.296 1.00 60.31 816 VAL A N 1
ATOM 6641 C CA . VAL A 1 816 ? 18.313 5.470 -138.370 1.00 60.31 816 VAL A CA 1
ATOM 6642 C C . VAL A 1 816 ? 18.216 7.003 -138.533 1.00 60.31 816 VAL A C 1
ATOM 6644 O O . VAL A 1 816 ? 17.469 7.683 -137.836 1.00 60.31 816 VAL A O 1
ATOM 6647 N N . LYS A 1 817 ? 18.949 7.575 -139.498 1.00 55.97 817 LYS A N 1
ATOM 6648 C CA . LYS A 1 817 ? 19.065 9.027 -139.709 1.00 55.97 817 LYS A CA 1
ATOM 6649 C C . LYS A 1 817 ? 17.763 9.714 -140.130 1.00 55.97 817 LYS A C 1
ATOM 6651 O O . LYS A 1 817 ? 17.535 10.852 -139.736 1.00 55.97 817 LYS A O 1
ATOM 6656 N N . ALA A 1 818 ? 16.928 9.046 -140.926 1.00 56.88 818 ALA A N 1
ATOM 6657 C CA . ALA A 1 818 ? 15.798 9.688 -141.606 1.00 56.88 818 ALA A CA 1
ATOM 6658 C C . ALA A 1 818 ? 14.624 10.058 -140.675 1.00 56.88 818 ALA A C 1
ATOM 6660 O O . ALA A 1 818 ? 13.926 11.032 -140.931 1.00 56.88 818 ALA A O 1
ATOM 6661 N N . GLU A 1 819 ? 14.404 9.304 -139.594 1.00 55.75 819 GLU A N 1
ATOM 6662 C CA . GLU A 1 819 ? 13.201 9.431 -138.749 1.00 55.75 819 GLU A CA 1
ATOM 6663 C C . GLU A 1 819 ? 13.287 10.555 -137.701 1.00 55.75 819 GLU A C 1
ATOM 6665 O O . GLU A 1 819 ? 12.305 10.866 -137.032 1.00 55.75 819 GLU A O 1
ATOM 6670 N N . THR A 1 820 ? 14.466 11.153 -137.510 1.00 50.47 820 THR A N 1
ATOM 6671 C CA . THR A 1 820 ? 14.761 11.938 -136.298 1.00 50.47 820 THR A CA 1
ATOM 6672 C C . THR A 1 820 ? 14.666 13.452 -136.475 1.00 50.47 820 THR A C 1
ATOM 6674 O O . THR A 1 820 ? 14.283 14.157 -135.538 1.00 50.47 820 THR A O 1
ATOM 6677 N N . ASP A 1 821 ? 15.016 13.973 -137.652 1.00 53.12 821 ASP A N 1
ATOM 6678 C CA . ASP A 1 821 ? 15.228 15.416 -137.836 1.00 53.12 821 ASP A CA 1
ATOM 6679 C C . ASP A 1 821 ? 13.919 16.238 -137.747 1.00 53.12 821 ASP A C 1
ATOM 6681 O O . ASP A 1 821 ? 13.961 17.425 -137.439 1.00 53.12 821 ASP A O 1
ATOM 6685 N N . ALA A 1 822 ? 12.750 15.600 -137.892 1.00 53.81 822 ALA A N 1
ATOM 6686 C CA . ALA A 1 822 ? 11.428 16.235 -137.805 1.00 53.81 822 ALA A CA 1
ATOM 6687 C C . ALA A 1 822 ? 10.979 16.648 -136.383 1.00 53.81 822 ALA A C 1
ATOM 6689 O O . ALA A 1 822 ? 9.981 17.348 -136.241 1.00 53.81 822 ALA A O 1
ATOM 6690 N N . LEU A 1 823 ? 11.668 16.194 -135.329 1.00 48.50 823 LEU A N 1
ATOM 6691 C CA . LEU A 1 823 ? 11.212 16.311 -133.930 1.00 48.50 823 LEU A CA 1
ATOM 6692 C C . LEU A 1 823 ? 12.217 17.033 -133.010 1.00 48.50 823 LEU A C 1
ATOM 6694 O O . LEU A 1 823 ? 12.081 16.988 -131.792 1.00 48.50 823 LEU A O 1
ATOM 6698 N N . ARG A 1 824 ? 13.290 17.616 -133.564 1.00 45.75 824 ARG A N 1
ATOM 6699 C CA . ARG A 1 824 ? 14.498 18.012 -132.804 1.00 45.75 824 ARG A CA 1
ATOM 6700 C C . ARG A 1 824 ? 14.636 19.517 -132.521 1.00 45.75 824 ARG A C 1
ATOM 6702 O O . ARG A 1 824 ? 15.609 19.910 -131.889 1.00 45.75 824 ARG A O 1
ATOM 6709 N N . GLN A 1 825 ? 13.725 20.356 -133.012 1.00 45.81 825 GLN A N 1
ATOM 6710 C CA . GLN A 1 825 ? 13.959 21.806 -133.107 1.00 45.81 825 GLN A CA 1
ATOM 6711 C C . GLN A 1 825 ? 13.371 22.645 -131.955 1.00 45.81 825 GLN A C 1
ATOM 6713 O O . GLN A 1 825 ? 13.567 23.856 -131.935 1.00 45.81 825 GLN A O 1
ATOM 6718 N N . GLU A 1 826 ? 12.697 22.024 -130.981 1.00 38.28 826 GLU A N 1
ATOM 6719 C CA . GLU A 1 826 ? 12.058 22.721 -129.857 1.00 38.28 826 GLU A CA 1
ATOM 6720 C C . GLU A 1 826 ? 12.604 22.248 -128.494 1.00 38.28 826 GLU A C 1
ATOM 6722 O O . GLU A 1 826 ? 12.381 21.116 -128.072 1.00 38.28 826 GLU A O 1
ATOM 6727 N N . MET A 1 827 ? 13.269 23.170 -127.786 1.00 28.91 827 MET A N 1
ATOM 6728 C CA . MET A 1 827 ? 13.486 23.171 -126.327 1.00 28.91 827 MET A CA 1
ATOM 6729 C C . MET A 1 827 ? 14.332 22.029 -125.717 1.00 28.91 827 MET A C 1
ATOM 6731 O O . MET A 1 827 ? 13.909 21.346 -124.784 1.00 28.91 827 MET A O 1
ATOM 6735 N N . THR A 1 828 ? 15.576 21.873 -126.184 1.00 30.70 828 THR A N 1
ATOM 6736 C CA . THR A 1 828 ? 16.632 21.116 -125.478 1.00 30.70 828 THR A CA 1
ATOM 6737 C C . THR A 1 828 ? 17.450 22.009 -124.538 1.00 30.70 828 THR A C 1
ATOM 6739 O O . THR A 1 828 ? 18.179 22.852 -125.044 1.00 30.70 828 THR A O 1
ATOM 6742 N N . GLU A 1 829 ? 17.365 21.777 -123.223 1.00 29.72 829 GLU A N 1
ATOM 6743 C CA . GLU A 1 829 ? 18.262 22.252 -122.135 1.00 29.72 829 GLU A CA 1
ATOM 6744 C C . GLU A 1 829 ? 17.725 21.647 -120.801 1.00 29.72 829 GLU A C 1
ATOM 6746 O O . GLU A 1 829 ? 17.014 22.305 -120.052 1.00 29.72 829 GLU A O 1
ATOM 6751 N N . GLN A 1 830 ? 17.726 20.310 -120.655 1.00 29.98 830 GLN A N 1
ATOM 6752 C CA . GLN A 1 830 ? 18.683 19.543 -119.823 1.00 29.98 830 GLN A CA 1
ATOM 6753 C C . GLN A 1 830 ? 18.778 20.066 -118.369 1.00 29.98 830 GLN A C 1
ATOM 6755 O O . GLN A 1 830 ? 19.467 21.057 -118.146 1.00 29.98 830 GLN A O 1
ATOM 6760 N N . ASP A 1 831 ? 18.054 19.568 -117.355 1.00 23.23 831 ASP A N 1
ATOM 6761 C CA . ASP A 1 831 ? 17.605 18.209 -116.930 1.00 23.23 831 ASP A CA 1
ATOM 6762 C C . ASP A 1 831 ? 18.660 17.377 -116.136 1.00 23.23 831 ASP A C 1
ATOM 6764 O O . ASP A 1 831 ? 19.789 17.240 -116.605 1.00 23.23 831 ASP A O 1
ATOM 6768 N N . GLU A 1 832 ? 18.200 16.832 -114.980 1.00 28.02 832 GLU A N 1
ATOM 6769 C CA . GLU A 1 832 ? 18.455 15.505 -114.322 1.00 28.02 832 GLU A CA 1
ATOM 6770 C C . GLU A 1 832 ? 19.927 15.085 -113.985 1.00 28.02 832 GLU A C 1
ATOM 6772 O O . GLU A 1 832 ? 20.800 15.168 -114.845 1.00 28.02 832 GLU A O 1
ATOM 6777 N N . ASP A 1 833 ? 20.357 14.609 -112.791 1.00 26.81 833 ASP A N 1
ATOM 6778 C CA . ASP A 1 833 ? 19.781 14.227 -111.458 1.00 26.81 833 ASP A CA 1
ATOM 6779 C C . ASP A 1 833 ? 20.581 14.939 -110.298 1.00 26.81 833 ASP A C 1
ATOM 6781 O O . ASP A 1 833 ? 21.195 15.968 -110.578 1.00 26.81 833 ASP A O 1
ATOM 6785 N N . GLU A 1 834 ? 20.666 14.663 -108.972 1.00 27.00 834 GLU A N 1
ATOM 6786 C CA . GLU A 1 834 ? 20.446 13.563 -107.973 1.00 27.00 834 GLU A CA 1
ATOM 6787 C C . GLU A 1 834 ? 21.363 12.301 -108.023 1.00 27.00 834 GLU A C 1
ATOM 6789 O O . GLU A 1 834 ? 21.888 11.959 -109.075 1.00 27.00 834 GLU A O 1
ATOM 6794 N N . GLY A 1 835 ? 21.702 11.590 -106.920 1.00 33.09 835 GLY A N 1
ATOM 6795 C CA . GLY A 1 835 ? 21.432 11.767 -105.470 1.00 33.09 835 GLY A CA 1
ATOM 6796 C C . GLY A 1 835 ? 22.075 10.663 -104.571 1.00 33.09 835 GLY A C 1
ATOM 6797 O O . GLY A 1 835 ? 22.978 9.960 -105.022 1.00 33.09 835 GLY A O 1
ATOM 6798 N N . ASP A 1 836 ? 21.557 10.514 -103.333 1.00 31.28 836 ASP A N 1
ATOM 6799 C CA . ASP A 1 836 ? 21.495 9.308 -102.444 1.00 31.28 836 ASP A CA 1
ATOM 6800 C C . ASP A 1 836 ? 22.148 9.345 -101.023 1.00 31.28 836 ASP A C 1
ATOM 6802 O O . ASP A 1 836 ? 23.053 10.128 -100.726 1.00 31.28 836 ASP A O 1
ATOM 6806 N N . LEU A 1 837 ? 21.607 8.518 -100.111 1.00 38.00 837 LEU A N 1
ATOM 6807 C CA . LEU A 1 837 ? 21.793 8.474 -98.647 1.00 38.00 837 LEU A CA 1
ATOM 6808 C C . LEU A 1 837 ? 22.288 7.094 -98.145 1.00 38.00 837 LEU A C 1
ATOM 6810 O O . LEU A 1 837 ? 22.241 6.099 -98.858 1.00 38.00 837 LEU A O 1
ATOM 6814 N N . GLY A 1 838 ? 22.707 7.012 -96.872 1.00 41.03 838 GLY A N 1
ATOM 6815 C CA . GLY A 1 838 ? 23.063 5.738 -96.222 1.00 41.03 838 GLY A CA 1
ATOM 6816 C C . GLY A 1 838 ? 22.933 5.751 -94.693 1.00 41.03 838 GLY A C 1
ATOM 6817 O O . GLY A 1 838 ? 22.003 5.180 -94.125 1.00 41.03 838 GLY A O 1
ATOM 6818 N N . ASP A 1 839 ? 23.848 6.439 -94.009 1.00 45.31 839 ASP A N 1
ATOM 6819 C CA . ASP A 1 839 ? 24.125 6.187 -92.586 1.00 45.31 839 ASP A CA 1
ATOM 6820 C C . ASP A 1 839 ? 23.359 7.112 -91.618 1.00 45.31 839 ASP A C 1
ATOM 6822 O O . ASP A 1 839 ? 23.932 8.034 -91.033 1.00 45.31 839 ASP A O 1
ATOM 6826 N N . ARG A 1 840 ? 22.048 6.884 -91.421 1.00 43.38 840 ARG A N 1
ATOM 6827 C CA . ARG A 1 840 ? 21.265 7.656 -90.423 1.00 43.38 840 ARG A CA 1
ATOM 6828 C C . ARG A 1 840 ? 20.323 6.867 -89.505 1.00 43.38 840 ARG A C 1
ATOM 6830 O O . ARG A 1 840 ? 20.067 7.330 -88.398 1.00 43.38 840 ARG A O 1
ATOM 6837 N N . SER A 1 841 ? 19.834 5.691 -89.904 1.00 45.50 841 SER A N 1
ATOM 6838 C CA . SER A 1 841 ? 18.775 4.995 -89.146 1.00 45.50 841 SER A CA 1
ATOM 6839 C C . SER A 1 841 ? 19.219 4.495 -87.760 1.00 45.50 841 SER A C 1
ATOM 6841 O O . SER A 1 841 ? 18.471 4.614 -86.794 1.00 45.50 841 SER A O 1
ATOM 6843 N N . GLU A 1 842 ? 20.438 3.960 -87.638 1.00 54.00 842 GLU A N 1
ATOM 6844 C CA . GLU A 1 842 ? 20.887 3.253 -86.423 1.00 54.00 842 GLU A CA 1
ATOM 6845 C C . GLU A 1 842 ? 21.133 4.182 -85.218 1.00 54.00 842 GLU A C 1
ATOM 6847 O O . GLU A 1 842 ? 20.974 3.778 -84.067 1.00 54.00 842 GLU A O 1
ATOM 6852 N N . LEU A 1 843 ? 21.491 5.448 -85.465 1.00 53.44 843 LEU A N 1
ATOM 6853 C CA . LEU A 1 843 ? 21.781 6.429 -84.409 1.00 53.44 843 LEU A CA 1
ATOM 6854 C C . LEU A 1 843 ? 20.522 7.021 -83.762 1.00 53.44 843 LEU A C 1
ATOM 6856 O O . LEU A 1 843 ? 20.599 7.558 -82.655 1.00 53.44 843 LEU A O 1
ATOM 6860 N N . GLU A 1 844 ? 19.370 6.949 -84.432 1.00 53.56 844 GLU A N 1
ATOM 6861 C CA . GLU A 1 844 ? 18.125 7.521 -83.913 1.00 53.56 844 GLU A CA 1
ATOM 6862 C C . GLU A 1 844 ? 17.356 6.528 -83.011 1.00 53.56 844 GLU A C 1
ATOM 6864 O O . GLU A 1 844 ? 16.712 6.969 -82.060 1.00 53.56 844 GLU A O 1
ATOM 6869 N N . GLU A 1 845 ? 17.514 5.207 -83.188 1.00 58.03 845 GLU A N 1
ATOM 6870 C CA . GLU A 1 845 ? 16.902 4.197 -82.298 1.00 58.03 845 GLU A CA 1
ATOM 6871 C C . GLU A 1 845 ? 17.519 4.167 -80.886 1.00 58.03 845 GLU A C 1
ATOM 6873 O O . GLU A 1 845 ? 16.801 4.135 -79.881 1.00 58.03 845 GLU A O 1
ATOM 6878 N N . GLU A 1 846 ? 18.852 4.192 -80.776 1.00 59.12 846 GLU A N 1
ATOM 6879 C CA . GLU A 1 846 ? 19.536 4.081 -79.475 1.00 59.12 846 GLU A CA 1
ATOM 6880 C C . GLU A 1 846 ? 19.367 5.360 -78.627 1.00 59.12 846 GLU A C 1
ATOM 6882 O O . GLU A 1 846 ? 19.233 5.295 -77.400 1.00 59.12 846 GLU A O 1
ATOM 6887 N N . ARG A 1 847 ? 19.243 6.526 -79.283 1.00 68.44 847 ARG A N 1
ATOM 6888 C CA . ARG A 1 847 ? 18.831 7.800 -78.662 1.00 68.44 847 ARG A CA 1
ATOM 6889 C C . ARG A 1 847 ? 17.508 7.649 -77.905 1.00 68.44 847 ARG A C 1
ATOM 6891 O O . ARG A 1 847 ? 17.388 8.100 -76.762 1.00 68.44 847 ARG A O 1
ATOM 6898 N N . ASP A 1 848 ? 16.525 7.006 -78.529 1.00 66.25 848 ASP A N 1
ATOM 6899 C CA . ASP A 1 848 ? 15.160 6.945 -78.008 1.00 66.25 848 ASP A CA 1
ATOM 6900 C C . ASP A 1 848 ? 15.008 5.894 -76.897 1.00 66.25 848 ASP A C 1
ATOM 6902 O O . ASP A 1 848 ? 14.263 6.117 -75.937 1.00 66.25 848 ASP A O 1
ATOM 6906 N N . ARG A 1 849 ? 15.810 4.820 -76.918 1.00 74.38 849 ARG A N 1
ATOM 6907 C CA . ARG A 1 849 ? 15.949 3.889 -75.780 1.00 74.38 849 ARG A CA 1
ATOM 6908 C C . ARG A 1 849 ? 16.500 4.573 -74.527 1.00 74.38 849 ARG A C 1
ATOM 6910 O O . ARG A 1 849 ? 15.933 4.428 -73.440 1.00 74.38 849 ARG A O 1
ATOM 6917 N N . LEU A 1 850 ? 17.573 5.356 -74.666 1.00 68.69 850 LEU A N 1
ATOM 6918 C CA . LEU A 1 850 ? 18.185 6.077 -73.543 1.00 68.69 850 LEU A CA 1
ATOM 6919 C C . LEU A 1 850 ? 17.237 7.134 -72.947 1.00 68.69 850 LEU A C 1
ATOM 6921 O O . LEU A 1 850 ? 17.207 7.326 -71.727 1.00 68.69 850 LEU A O 1
ATOM 6925 N N . LEU A 1 851 ? 16.405 7.770 -73.779 1.00 71.75 851 LEU A N 1
ATOM 6926 C CA . LEU A 1 851 ? 15.327 8.650 -73.317 1.00 71.75 851 LEU A CA 1
ATOM 6927 C C . LEU A 1 851 ? 14.273 7.889 -72.495 1.00 71.75 851 LEU A C 1
ATOM 6929 O O . LEU A 1 851 ? 13.950 8.320 -71.385 1.00 71.75 851 LEU A O 1
ATOM 6933 N N . GLN A 1 852 ? 13.778 6.740 -72.967 1.00 69.19 852 GLN A N 1
ATOM 6934 C CA . GLN A 1 852 ? 12.785 5.936 -72.233 1.00 69.19 852 GLN A CA 1
ATOM 6935 C C . GLN A 1 852 ? 13.282 5.498 -70.841 1.00 69.19 852 GLN A C 1
ATOM 6937 O O . GLN A 1 852 ? 12.546 5.612 -69.851 1.00 69.19 852 GLN A O 1
ATOM 6942 N N . LEU A 1 853 ? 14.545 5.068 -70.731 1.00 71.56 853 LEU A N 1
ATOM 6943 C CA . LEU A 1 853 ? 15.151 4.684 -69.449 1.00 71.56 853 LEU A CA 1
ATOM 6944 C C . LEU A 1 853 ? 15.281 5.881 -68.488 1.00 71.56 853 LEU A C 1
ATOM 6946 O O . LEU A 1 853 ? 14.975 5.783 -67.297 1.00 71.56 853 LEU A O 1
ATOM 6950 N N . LYS A 1 854 ? 15.665 7.054 -69.006 1.00 82.56 854 LYS A N 1
ATOM 6951 C CA . LYS A 1 854 ? 15.713 8.302 -68.229 1.00 82.56 854 LYS A CA 1
ATOM 6952 C C . LYS A 1 854 ? 14.333 8.690 -67.687 1.00 82.56 854 LYS A C 1
ATOM 6954 O O . LYS A 1 854 ? 14.230 9.117 -66.533 1.00 82.56 854 LYS A O 1
ATOM 6959 N N . HIS A 1 855 ? 13.272 8.531 -68.479 1.00 72.56 855 HIS A N 1
ATOM 6960 C CA . HIS A 1 855 ? 11.908 8.847 -68.049 1.00 72.56 855 HIS A CA 1
ATOM 6961 C C . HIS A 1 855 ? 11.404 7.901 -66.947 1.00 72.56 855 HIS A C 1
ATOM 6963 O O . HIS A 1 855 ? 10.872 8.384 -65.946 1.00 72.56 855 HIS A O 1
ATOM 6969 N N . THR A 1 856 ? 11.646 6.588 -67.046 1.00 76.31 856 THR A N 1
ATOM 6970 C CA . THR A 1 856 ? 11.263 5.624 -65.989 1.00 76.31 856 THR A CA 1
ATOM 6971 C C . THR A 1 856 ? 12.002 5.861 -64.668 1.00 76.31 856 THR A C 1
ATOM 6973 O O . THR A 1 856 ? 11.376 5.854 -63.605 1.00 76.31 856 THR A O 1
ATOM 6976 N N . LEU A 1 857 ? 13.308 6.149 -64.708 1.00 72.25 857 LEU A N 1
ATOM 6977 C CA . LEU A 1 857 ? 14.079 6.493 -63.504 1.00 72.25 857 LEU A CA 1
ATOM 6978 C C . LEU A 1 857 ? 13.628 7.823 -62.877 1.00 72.25 857 LEU A C 1
ATOM 6980 O O . LEU A 1 857 ? 13.561 7.940 -61.652 1.00 72.25 857 LEU A O 1
ATOM 6984 N N . THR A 1 858 ? 13.257 8.809 -63.700 1.00 81.94 858 THR A N 1
ATOM 6985 C CA . THR A 1 858 ? 12.705 10.088 -63.220 1.00 81.94 858 THR A CA 1
ATOM 6986 C C . THR A 1 858 ? 11.340 9.890 -62.549 1.00 81.94 858 THR A C 1
ATOM 6988 O O . THR A 1 858 ? 11.104 10.462 -61.485 1.00 81.94 858 THR A O 1
ATOM 6991 N N . GLY A 1 859 ? 10.483 9.025 -63.107 1.00 77.56 859 GLY A N 1
ATOM 6992 C CA . GLY A 1 859 ? 9.200 8.634 -62.513 1.00 77.56 859 GLY A CA 1
ATOM 6993 C C . GLY A 1 859 ? 9.362 8.003 -61.129 1.00 77.56 859 GLY A C 1
ATOM 6994 O O . GLY A 1 859 ? 8.818 8.523 -60.157 1.00 77.56 859 GLY A O 1
ATOM 6995 N N . ARG A 1 860 ? 10.208 6.970 -60.996 1.00 78.62 860 ARG A N 1
ATOM 6996 C CA . ARG A 1 860 ? 10.511 6.350 -59.688 1.00 78.62 860 ARG A CA 1
ATOM 6997 C C . ARG A 1 860 ? 11.072 7.339 -58.664 1.00 78.62 860 ARG A C 1
ATOM 6999 O O . ARG A 1 860 ? 10.735 7.247 -57.485 1.00 78.62 860 ARG A O 1
ATOM 7006 N N . ARG A 1 861 ? 11.897 8.307 -59.086 1.00 81.38 861 ARG A N 1
ATOM 7007 C CA . ARG A 1 861 ? 12.376 9.366 -58.181 1.00 81.38 861 ARG A CA 1
ATOM 7008 C C . ARG A 1 861 ? 11.231 10.268 -57.710 1.00 81.38 861 ARG A C 1
ATOM 7010 O O . ARG A 1 861 ? 11.217 10.644 -56.545 1.00 81.38 861 ARG A O 1
ATOM 7017 N N . SER A 1 862 ? 10.273 10.586 -58.583 1.00 77.25 862 SER A N 1
ATOM 7018 C CA . SER A 1 862 ? 9.067 11.339 -58.214 1.00 77.25 862 SER A CA 1
ATOM 7019 C C . SER A 1 862 ? 8.180 10.565 -57.237 1.00 77.25 862 SER A C 1
ATOM 7021 O O . SER A 1 862 ? 7.711 11.145 -56.267 1.00 77.25 862 SER A O 1
ATOM 7023 N N . GLU A 1 863 ? 7.973 9.262 -57.447 1.00 79.56 863 GLU A N 1
ATOM 7024 C CA . GLU A 1 863 ? 7.183 8.418 -56.537 1.00 79.56 863 GLU A CA 1
ATOM 7025 C C . GLU A 1 863 ? 7.793 8.347 -55.132 1.00 79.56 863 GLU A C 1
ATOM 7027 O O . GLU A 1 863 ? 7.070 8.436 -54.143 1.00 79.56 863 GLU A O 1
ATOM 7032 N N . LEU A 1 864 ? 9.118 8.198 -55.033 1.00 82.19 864 LEU A N 1
ATOM 7033 C CA . LEU A 1 864 ? 9.819 8.131 -53.748 1.00 82.19 864 LEU A CA 1
ATOM 7034 C C . LEU A 1 864 ? 9.847 9.482 -53.021 1.00 82.19 864 LEU A C 1
ATOM 7036 O O . LEU A 1 864 ? 9.686 9.507 -51.805 1.00 82.19 864 LEU A O 1
ATOM 7040 N N . LEU A 1 865 ? 9.996 10.596 -53.747 1.00 81.38 865 LEU A N 1
ATOM 7041 C CA . LEU A 1 865 ? 9.908 11.938 -53.161 1.00 81.38 865 LEU A CA 1
ATOM 7042 C C . LEU A 1 865 ? 8.485 12.261 -52.686 1.00 81.38 865 LEU A C 1
ATOM 7044 O O . LEU A 1 865 ? 8.325 12.781 -51.588 1.00 81.38 865 LEU A O 1
ATOM 7048 N N . ASN A 1 866 ? 7.456 11.885 -53.452 1.00 82.31 866 ASN A N 1
ATOM 7049 C CA . ASN A 1 866 ? 6.064 12.057 -53.032 1.00 82.31 866 ASN A CA 1
ATOM 7050 C C . ASN A 1 866 ? 5.727 11.198 -51.801 1.00 82.31 866 ASN A C 1
ATOM 7052 O O . ASN A 1 866 ? 4.972 11.649 -50.948 1.00 82.31 866 ASN A O 1
ATOM 7056 N N . LYS A 1 867 ? 6.288 9.984 -51.682 1.00 80.25 867 LYS A N 1
ATOM 7057 C CA . LYS A 1 867 ? 6.147 9.158 -50.469 1.00 80.25 867 LYS A CA 1
ATOM 7058 C C . LYS A 1 867 ? 6.812 9.812 -49.264 1.00 80.25 867 LYS A C 1
ATOM 7060 O O . LYS A 1 867 ? 6.135 10.002 -48.268 1.00 80.25 867 LYS A O 1
ATOM 7065 N N . LEU A 1 868 ? 8.068 10.250 -49.393 1.00 81.06 868 LEU A N 1
ATOM 7066 C CA . LEU A 1 868 ? 8.762 10.996 -48.336 1.00 81.06 868 LEU A CA 1
ATOM 7067 C C . LEU A 1 868 ? 7.973 12.232 -47.884 1.00 81.06 868 LEU A C 1
ATOM 7069 O O . LEU A 1 868 ? 7.809 12.428 -46.688 1.00 81.06 868 LEU A O 1
ATOM 7073 N N . GLN A 1 869 ? 7.433 13.020 -48.819 1.00 82.56 869 GLN A N 1
ATOM 7074 C CA . GLN A 1 869 ? 6.607 14.179 -48.475 1.00 82.56 869 GLN A CA 1
ATOM 7075 C C . GLN A 1 869 ? 5.318 13.773 -47.742 1.00 82.56 869 GLN A C 1
ATOM 7077 O O . GLN A 1 869 ? 4.959 14.416 -46.761 1.00 82.56 869 GLN A O 1
ATOM 7082 N N . VAL A 1 870 ? 4.629 12.711 -48.178 1.00 81.69 870 VAL A N 1
ATOM 7083 C CA . VAL A 1 870 ? 3.436 12.202 -47.479 1.00 81.69 870 VAL A CA 1
ATOM 7084 C C . VAL A 1 870 ? 3.794 11.689 -46.084 1.00 81.69 870 VAL A C 1
ATOM 7086 O O . VAL A 1 870 ? 3.105 12.037 -45.135 1.00 81.69 870 VAL A O 1
ATOM 7089 N N . ASP A 1 871 ? 4.885 10.939 -45.926 1.00 78.62 871 ASP A N 1
ATOM 7090 C CA . ASP A 1 871 ? 5.337 10.424 -44.630 1.00 78.62 871 ASP A CA 1
ATOM 7091 C C . ASP A 1 871 ? 5.758 11.571 -43.677 1.00 78.62 871 ASP A C 1
ATOM 7093 O O . ASP A 1 871 ? 5.449 11.536 -42.484 1.00 78.62 871 ASP A O 1
ATOM 7097 N N . GLU A 1 872 ? 6.396 12.632 -44.190 1.00 76.00 872 GLU A N 1
ATOM 7098 C CA . GLU A 1 872 ? 6.724 13.856 -43.438 1.00 76.00 872 GLU A CA 1
ATOM 7099 C C . GLU A 1 872 ? 5.473 14.675 -43.061 1.00 76.00 872 GLU A C 1
ATOM 7101 O O . GLU A 1 872 ? 5.365 15.152 -41.927 1.00 76.00 872 GLU A O 1
ATOM 7106 N N . GLU A 1 873 ? 4.504 14.819 -43.971 1.00 77.06 873 GLU A N 1
ATOM 7107 C CA . GLU A 1 873 ? 3.213 15.461 -43.693 1.00 77.06 873 GLU A CA 1
ATOM 7108 C C . GLU A 1 873 ? 2.392 14.655 -42.673 1.00 77.06 873 GLU A C 1
ATOM 7110 O O . GLU A 1 873 ? 1.772 15.248 -41.786 1.00 77.06 873 GLU A O 1
ATOM 7115 N N . ASP A 1 874 ? 2.436 13.320 -42.735 1.00 75.31 874 ASP A N 1
ATOM 7116 C CA . ASP A 1 874 ? 1.795 12.399 -41.794 1.00 75.31 874 ASP A CA 1
ATOM 7117 C C . ASP A 1 874 ? 2.411 12.474 -40.394 1.00 75.31 874 ASP A C 1
ATOM 7119 O O . ASP A 1 874 ? 1.682 12.702 -39.426 1.00 75.31 874 ASP A O 1
ATOM 7123 N N . LEU A 1 875 ? 3.740 12.407 -40.268 1.00 74.62 875 LEU A N 1
ATOM 7124 C CA . LEU A 1 875 ? 4.444 12.663 -39.002 1.00 74.62 875 LEU A CA 1
ATOM 7125 C C . LEU A 1 875 ? 4.189 14.090 -38.475 1.00 74.62 875 LEU A C 1
ATOM 7127 O O . LEU A 1 875 ? 4.174 14.328 -37.264 1.00 74.62 875 LEU A O 1
ATOM 7131 N N . GLY A 1 876 ? 3.925 15.041 -39.375 1.00 70.62 876 GLY A N 1
ATOM 7132 C CA . GLY A 1 876 ? 3.502 16.400 -39.053 1.00 70.62 876 GLY A CA 1
ATOM 7133 C C . GLY A 1 876 ? 2.079 16.525 -38.487 1.00 70.62 876 GLY A C 1
ATOM 7134 O O . GLY A 1 876 ? 1.770 17.565 -37.889 1.00 70.62 876 GLY A O 1
ATOM 7135 N N . LYS A 1 877 ? 1.209 15.510 -38.629 1.00 77.38 877 LYS A N 1
ATOM 7136 C CA . LYS A 1 877 ? -0.203 15.585 -38.208 1.00 77.38 877 LYS A CA 1
ATOM 7137 C C . LYS A 1 877 ? -0.329 15.760 -36.686 1.00 77.38 877 LYS A C 1
ATOM 7139 O O . LYS A 1 877 ? 0.403 15.121 -35.927 1.00 77.38 877 LYS A O 1
ATOM 7144 N N . PRO A 1 878 ? -1.309 16.550 -36.190 1.00 65.25 878 PRO A N 1
ATOM 7145 C CA . PRO A 1 878 ? -1.422 16.877 -34.761 1.00 65.25 878 PRO A CA 1
ATOM 7146 C C . PRO A 1 878 ? -1.533 15.679 -33.807 1.00 65.25 878 PRO A C 1
ATOM 7148 O O . PRO A 1 878 ? -1.159 15.799 -32.645 1.00 65.25 878 PRO A O 1
ATOM 7151 N N . HIS A 1 879 ? -2.041 14.541 -34.291 1.00 63.12 879 HIS A N 1
ATOM 7152 C CA . HIS A 1 879 ? -2.223 13.310 -33.518 1.00 63.12 879 HIS A CA 1
ATOM 7153 C C . HIS A 1 879 ? -1.019 12.351 -33.566 1.00 63.12 879 HIS A C 1
ATOM 7155 O O . HIS A 1 879 ? -1.033 11.362 -32.843 1.00 63.12 879 HIS A O 1
ATOM 7161 N N . LEU A 1 880 ? 0.001 12.629 -34.389 1.00 64.69 880 LEU A N 1
ATOM 7162 C CA . LEU A 1 880 ? 1.259 11.867 -34.454 1.00 64.69 880 LEU A CA 1
ATOM 7163 C C . LEU A 1 880 ? 2.429 12.659 -33.850 1.00 64.69 880 LEU A C 1
ATOM 7165 O O . LEU A 1 880 ? 3.219 12.119 -33.080 1.00 64.69 880 LEU A O 1
ATOM 7169 N N . LYS A 1 881 ? 2.474 13.972 -34.092 1.00 69.38 881 LYS A N 1
ATOM 7170 C CA . LYS A 1 881 ? 3.571 14.867 -33.687 1.00 69.38 881 LYS A CA 1
ATOM 7171 C C . LYS A 1 881 ? 3.870 14.938 -32.178 1.00 69.38 881 LYS A C 1
ATOM 7173 O O . LYS A 1 881 ? 4.977 15.308 -31.804 1.00 69.38 881 LYS A O 1
ATOM 7178 N N . ASN A 1 882 ? 2.895 14.623 -31.321 1.00 75.00 882 ASN A N 1
ATOM 7179 C CA . ASN A 1 882 ? 2.988 14.745 -29.857 1.00 75.00 882 ASN A CA 1
ATOM 7180 C C . ASN A 1 882 ? 2.600 13.448 -29.110 1.00 75.00 882 ASN A C 1
ATOM 7182 O O . ASN A 1 882 ? 2.227 13.526 -27.938 1.00 75.00 882 ASN A O 1
ATOM 7186 N N . VAL A 1 883 ? 2.634 12.274 -29.761 1.00 77.44 883 VAL A N 1
ATOM 7187 C CA . VAL A 1 883 ? 2.068 11.017 -29.212 1.00 77.44 883 VAL A CA 1
ATOM 7188 C C . VAL A 1 883 ? 2.566 10.696 -27.807 1.00 77.44 883 VAL A C 1
ATOM 7190 O O . VAL A 1 883 ? 1.737 10.430 -26.944 1.00 77.44 883 VAL A O 1
ATOM 7193 N N . ASP A 1 884 ? 3.868 10.787 -27.530 1.00 76.44 884 ASP A N 1
ATOM 7194 C CA . ASP A 1 884 ? 4.407 10.441 -26.206 1.00 76.44 884 ASP A CA 1
ATOM 7195 C C . ASP A 1 884 ? 3.904 11.380 -25.100 1.00 76.44 884 ASP A C 1
ATOM 7197 O O . ASP A 1 884 ? 3.571 10.937 -24.000 1.00 76.44 884 ASP A O 1
ATOM 7201 N N . ALA A 1 885 ? 3.786 12.678 -25.395 1.00 78.62 885 ALA A N 1
ATOM 7202 C CA . ALA A 1 885 ? 3.279 13.675 -24.455 1.00 78.62 885 ALA A CA 1
ATOM 7203 C C . ALA A 1 885 ? 1.759 13.544 -24.243 1.00 78.62 885 ALA A C 1
ATOM 7205 O O . ALA A 1 885 ? 1.281 13.638 -23.112 1.00 78.62 885 ALA A O 1
ATOM 7206 N N . GLU A 1 886 ? 0.999 13.274 -25.310 1.00 77.75 886 GLU A N 1
ATOM 7207 C CA . GLU A 1 886 ? -0.434 12.961 -25.240 1.00 77.75 886 GLU A CA 1
ATOM 7208 C C . GLU A 1 886 ? -0.690 11.656 -24.474 1.00 77.75 886 GLU A C 1
ATOM 7210 O O . GLU A 1 886 ? -1.588 11.602 -23.632 1.00 77.75 886 GLU A O 1
ATOM 7215 N N . PHE A 1 887 ? 0.122 10.622 -24.707 1.00 81.12 887 PHE A N 1
ATOM 7216 C CA . PHE A 1 887 ? 0.047 9.330 -24.031 1.00 81.12 887 PHE A CA 1
ATOM 7217 C C . PHE A 1 887 ? 0.391 9.450 -22.547 1.00 81.12 887 PHE A C 1
ATOM 7219 O O . PHE A 1 887 ? -0.376 8.973 -21.715 1.00 81.12 887 PHE A O 1
ATOM 7226 N N . GLN A 1 888 ? 1.476 10.143 -22.182 1.00 78.25 888 GLN A N 1
ATOM 7227 C CA . GLN A 1 888 ? 1.798 10.420 -20.778 1.00 78.25 888 GLN A CA 1
ATOM 7228 C C . GLN A 1 888 ? 0.670 11.207 -20.098 1.00 78.25 888 GLN A C 1
ATOM 7230 O O . GLN A 1 888 ? 0.200 10.807 -19.031 1.00 78.25 888 GLN A O 1
ATOM 7235 N N . ARG A 1 889 ? 0.157 12.265 -20.745 1.00 85.25 889 ARG A N 1
ATOM 7236 C CA . ARG A 1 889 ? -0.979 13.058 -20.248 1.00 85.25 889 ARG A CA 1
ATOM 7237 C C . ARG A 1 889 ? -2.223 12.195 -20.028 1.00 85.25 889 ARG A C 1
ATOM 7239 O O . ARG A 1 889 ? -2.822 12.265 -18.957 1.00 85.25 889 ARG A O 1
ATOM 7246 N N . LYS A 1 890 ? -2.590 11.349 -20.996 1.00 86.44 890 LYS A N 1
ATOM 7247 C CA . LYS A 1 890 ? -3.760 10.460 -20.906 1.00 86.44 890 LYS A CA 1
ATOM 7248 C C . LYS A 1 890 ? -3.564 9.275 -19.965 1.00 86.44 890 LYS A C 1
ATOM 7250 O O . LYS A 1 890 ? -4.540 8.838 -19.362 1.00 86.44 890 LYS A O 1
ATOM 7255 N N . SER A 1 891 ? -2.339 8.797 -19.778 1.00 85.25 891 SER A N 1
ATOM 7256 C CA . SER A 1 891 ? -2.001 7.777 -18.782 1.00 85.25 891 SER A CA 1
ATOM 7257 C C . SER A 1 891 ? -2.173 8.328 -17.362 1.00 85.25 891 SER A C 1
ATOM 7259 O O . SER A 1 891 ? -2.891 7.734 -16.557 1.00 85.25 891 SER A O 1
ATOM 7261 N N . ILE A 1 892 ? -1.645 9.530 -17.092 1.00 87.31 892 ILE A N 1
ATOM 7262 C CA . ILE A 1 892 ? -1.843 10.248 -15.823 1.00 87.31 892 ILE A CA 1
ATOM 7263 C C . ILE A 1 892 ? -3.335 10.536 -15.586 1.00 87.31 892 ILE A C 1
ATOM 7265 O O . ILE A 1 892 ? -3.847 10.257 -14.505 1.00 87.31 892 ILE A O 1
ATOM 7269 N N . GLU A 1 893 ? -4.059 11.031 -16.596 1.00 90.25 893 GLU A N 1
ATOM 7270 C CA . GLU A 1 893 ? -5.506 11.290 -16.524 1.00 90.25 893 GLU A CA 1
ATOM 7271 C C . GLU A 1 893 ? -6.309 10.007 -16.236 1.00 90.25 893 GLU A C 1
ATOM 7273 O O . GLU A 1 893 ? -7.203 10.008 -15.390 1.00 90.25 893 GLU A O 1
ATOM 7278 N N . CYS A 1 894 ? -5.957 8.888 -16.876 1.00 90.00 894 CYS A N 1
ATOM 7279 C CA . CYS A 1 894 ? -6.553 7.572 -16.642 1.00 90.00 894 CYS A CA 1
ATOM 7280 C C . CYS A 1 894 ? -6.281 7.063 -15.218 1.00 90.00 894 CYS A C 1
ATOM 7282 O O . CYS A 1 894 ? -7.206 6.626 -14.533 1.00 90.00 894 CYS A O 1
ATOM 7284 N N . GLN A 1 895 ? -5.037 7.150 -14.739 1.00 89.81 895 GLN A N 1
ATOM 7285 C CA . GLN A 1 895 ? -4.659 6.674 -13.408 1.00 89.81 895 GLN A CA 1
ATOM 7286 C C . GLN A 1 895 ? -5.270 7.537 -12.294 1.00 89.81 895 GLN A C 1
ATOM 7288 O O . GLN A 1 895 ? -5.824 6.991 -11.339 1.00 89.81 895 GLN A O 1
ATOM 7293 N N . ALA A 1 896 ? -5.287 8.863 -12.459 1.00 88.81 896 ALA A N 1
ATOM 7294 C CA . ALA A 1 896 ? -5.984 9.776 -11.555 1.00 88.81 896 ALA A CA 1
ATOM 7295 C C . ALA A 1 896 ? -7.504 9.527 -11.546 1.00 88.81 896 ALA A C 1
ATOM 7297 O O . ALA A 1 896 ? -8.121 9.528 -10.483 1.00 88.81 896 ALA A O 1
ATOM 7298 N N . THR A 1 897 ? -8.111 9.245 -12.706 1.00 90.06 897 THR A N 1
ATOM 7299 C CA . THR A 1 897 ? -9.547 8.926 -12.805 1.00 90.06 897 THR A CA 1
ATOM 7300 C C . THR A 1 897 ? -9.882 7.588 -12.140 1.00 90.06 897 THR A C 1
ATOM 7302 O O . THR A 1 897 ? -10.888 7.504 -11.440 1.00 90.06 897 THR A O 1
ATOM 7305 N N . LYS A 1 898 ? -9.032 6.558 -12.280 1.00 91.00 898 LYS A N 1
ATOM 7306 C CA . LYS A 1 898 ? -9.175 5.279 -11.557 1.00 91.00 898 LYS A CA 1
ATOM 7307 C C . LYS A 1 898 ? -9.107 5.480 -10.043 1.00 91.00 898 LYS A C 1
ATOM 7309 O O . LYS A 1 898 ? -9.992 5.018 -9.330 1.00 91.00 898 LYS A O 1
ATOM 7314 N N . GLN A 1 899 ? -8.113 6.223 -9.556 1.00 88.94 899 GLN A N 1
ATOM 7315 C CA . GLN A 1 899 ? -7.965 6.500 -8.126 1.00 88.94 899 GLN A CA 1
ATOM 7316 C C . GLN A 1 899 ? -9.146 7.324 -7.578 1.00 88.94 899 GLN A C 1
ATOM 7318 O O . GLN A 1 899 ? -9.683 7.015 -6.516 1.00 88.94 899 GLN A O 1
ATOM 7323 N N . LEU A 1 900 ? -9.639 8.303 -8.343 1.00 92.44 900 LEU A N 1
ATOM 7324 C CA . LEU A 1 900 ? -10.837 9.072 -8.000 1.00 92.44 900 LEU A CA 1
ATOM 7325 C C . LEU A 1 900 ? -12.117 8.215 -8.036 1.00 92.44 900 LEU A C 1
ATOM 7327 O O . LEU A 1 900 ? -12.998 8.405 -7.201 1.00 92.44 900 LEU A O 1
ATOM 7331 N N . GLN A 1 901 ? -12.222 7.236 -8.940 1.00 92.56 901 GLN A N 1
ATOM 7332 C CA . GLN A 1 901 ? -13.311 6.251 -8.952 1.00 92.56 901 GLN A CA 1
ATOM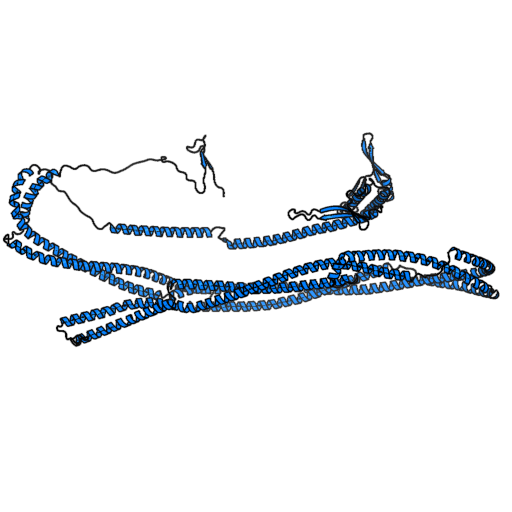 7333 C C . GLN A 1 901 ? -13.264 5.344 -7.712 1.00 92.56 901 GLN A C 1
ATOM 7335 O O . GLN A 1 901 ? -14.307 5.079 -7.109 1.00 92.56 901 GLN A O 1
ATOM 7340 N N . GLU A 1 902 ? -12.081 4.885 -7.298 1.00 90.44 902 GLU A N 1
ATOM 7341 C CA . GLU A 1 902 ? -11.916 4.140 -6.049 1.00 90.44 902 GLU A CA 1
ATOM 7342 C C . GLU A 1 902 ? -12.310 4.971 -4.826 1.00 90.44 902 GLU A C 1
ATOM 7344 O O . GLU A 1 902 ? -13.025 4.472 -3.958 1.00 90.44 902 GLU A O 1
ATOM 7349 N N . ASP A 1 903 ? -11.874 6.228 -4.745 1.00 90.81 903 ASP A N 1
ATOM 7350 C CA . ASP A 1 903 ? -12.186 7.100 -3.612 1.00 90.81 903 ASP A CA 1
ATOM 7351 C C . ASP A 1 903 ? -13.674 7.471 -3.577 1.00 90.81 903 ASP A C 1
ATOM 7353 O O . ASP A 1 903 ? -14.294 7.395 -2.516 1.00 90.81 903 ASP A O 1
ATOM 7357 N N . LEU A 1 904 ? -14.307 7.729 -4.728 1.00 92.25 904 LEU A N 1
ATOM 7358 C CA . LEU A 1 904 ? -15.766 7.841 -4.817 1.00 92.25 904 LEU A CA 1
ATOM 7359 C C . LEU A 1 904 ? -16.467 6.561 -4.338 1.00 92.25 904 LEU A C 1
ATOM 7361 O O . LEU A 1 904 ? -17.429 6.653 -3.579 1.00 92.25 904 LEU A O 1
ATOM 7365 N N . ASN A 1 905 ? -15.985 5.371 -4.707 1.00 85.00 905 ASN A N 1
ATOM 7366 C CA . ASN A 1 905 ? -16.538 4.105 -4.212 1.00 85.00 905 ASN A CA 1
ATOM 7367 C C . ASN A 1 905 ? -16.358 3.940 -2.690 1.00 85.00 905 ASN A C 1
ATOM 7369 O O . ASN A 1 905 ? -17.282 3.476 -2.016 1.00 85.00 905 ASN A O 1
ATOM 7373 N N . LYS A 1 906 ? -15.223 4.378 -2.123 1.00 87.25 906 LYS A N 1
ATOM 7374 C CA . LYS A 1 906 ? -14.996 4.436 -0.666 1.00 87.25 906 LYS A CA 1
ATOM 7375 C C . LYS A 1 906 ? -16.003 5.387 -0.002 1.00 87.25 906 LYS A C 1
ATOM 7377 O O . LYS A 1 906 ? -16.620 5.000 0.990 1.00 87.25 906 LYS A O 1
ATOM 7382 N N . TYR A 1 907 ? -16.260 6.567 -0.576 1.00 87.31 907 TYR A N 1
ATOM 7383 C CA . TYR A 1 907 ? -17.279 7.505 -0.082 1.00 87.31 907 TYR A CA 1
ATOM 7384 C C . TYR A 1 907 ? -18.711 6.960 -0.196 1.00 87.31 907 TYR A C 1
ATOM 7386 O O . TYR A 1 907 ? -19.464 7.063 0.773 1.00 87.31 907 TYR A O 1
ATOM 7394 N N . TYR A 1 908 ? -19.093 6.333 -1.315 1.00 80.62 908 TYR A N 1
ATOM 7395 C CA . TYR A 1 908 ? -20.407 5.692 -1.467 1.00 80.62 908 TYR A CA 1
ATOM 7396 C C . TYR A 1 908 ? -20.612 4.570 -0.442 1.00 80.62 908 TYR A C 1
ATOM 7398 O O . TYR A 1 908 ? -21.655 4.523 0.209 1.00 80.62 908 TYR A O 1
ATOM 7406 N N . SER A 1 909 ? -19.608 3.709 -0.246 1.00 81.69 909 SER A N 1
ATOM 7407 C CA . SER A 1 909 ? -19.643 2.643 0.761 1.00 81.69 909 SER A CA 1
ATOM 7408 C C . SER A 1 909 ? -19.729 3.205 2.185 1.00 81.69 909 SER A C 1
ATOM 7410 O O . SER A 1 909 ? -20.552 2.755 2.982 1.00 81.69 909 SER A O 1
ATOM 7412 N N . ALA A 1 910 ? -18.941 4.232 2.518 1.00 85.31 910 ALA A N 1
ATOM 7413 C CA . ALA A 1 910 ? -18.991 4.880 3.828 1.00 85.31 910 ALA A CA 1
ATOM 7414 C C . ALA A 1 910 ? -20.356 5.540 4.103 1.00 85.31 910 ALA A C 1
ATOM 7416 O O . ALA A 1 910 ? -20.896 5.394 5.201 1.00 85.31 910 ALA A O 1
ATOM 7417 N N . LEU A 1 911 ? -20.938 6.214 3.105 1.00 85.81 911 LEU A N 1
ATOM 7418 C CA . LEU A 1 911 ? -22.256 6.845 3.194 1.00 85.81 911 LEU A CA 1
ATOM 7419 C C . LEU A 1 911 ? -23.376 5.810 3.364 1.00 85.81 911 LEU A C 1
ATOM 7421 O O . LEU A 1 911 ? -24.216 5.959 4.247 1.00 85.81 911 LEU A O 1
ATOM 7425 N N . ASP A 1 912 ? -23.375 4.741 2.569 1.00 81.75 912 ASP A N 1
ATOM 7426 C CA . ASP A 1 912 ? -24.379 3.677 2.649 1.00 81.75 912 ASP A CA 1
ATOM 7427 C C . ASP A 1 912 ? -24.308 2.918 3.991 1.00 81.75 912 ASP A C 1
ATOM 7429 O O . ASP A 1 912 ? -25.329 2.688 4.645 1.00 81.75 912 ASP A O 1
ATOM 7433 N N . ASN A 1 913 ? -23.097 2.628 4.480 1.00 84.56 913 ASN A N 1
ATOM 7434 C CA . ASN A 1 913 ? -22.894 2.073 5.821 1.00 84.56 913 ASN A CA 1
ATOM 7435 C C . ASN A 1 913 ? -23.352 3.039 6.930 1.00 84.56 913 ASN A C 1
ATOM 7437 O O . ASN A 1 913 ? -23.951 2.602 7.916 1.00 84.56 913 ASN A O 1
ATOM 7441 N N . ALA A 1 914 ? -23.130 4.350 6.777 1.00 85.56 914 ALA A N 1
ATOM 7442 C CA . ALA A 1 914 ? -23.623 5.355 7.717 1.00 85.56 914 ALA A CA 1
ATOM 7443 C C . ALA A 1 914 ? -25.161 5.440 7.727 1.00 85.56 914 ALA A C 1
ATOM 7445 O O . ALA A 1 914 ? -25.750 5.528 8.805 1.00 85.56 914 ALA A O 1
ATOM 7446 N N . ILE A 1 915 ? -25.816 5.341 6.564 1.00 84.50 915 ILE A N 1
ATOM 7447 C CA . ILE A 1 915 ? -27.282 5.316 6.434 1.00 84.50 915 ILE A CA 1
ATOM 7448 C C . ILE A 1 915 ? -27.868 4.070 7.112 1.00 84.50 915 ILE A C 1
ATOM 7450 O O . ILE A 1 915 ? -28.780 4.200 7.930 1.00 84.50 915 ILE A O 1
ATOM 7454 N N . VAL A 1 916 ? -27.315 2.877 6.854 1.00 84.50 916 VAL A N 1
ATOM 7455 C CA . VAL A 1 916 ? -27.742 1.631 7.524 1.00 84.50 916 VAL A CA 1
ATOM 7456 C C . VAL A 1 916 ? -27.559 1.730 9.041 1.00 84.50 916 VAL A C 1
ATOM 7458 O O . VAL A 1 916 ? -28.470 1.389 9.795 1.00 84.50 916 VAL A O 1
ATOM 7461 N N . LYS A 1 917 ? -26.412 2.239 9.507 1.00 85.81 917 LYS A N 1
ATOM 7462 C CA . LYS A 1 917 ? -26.126 2.388 10.940 1.00 85.81 917 LYS A CA 1
ATOM 7463 C C . LYS A 1 917 ? -27.054 3.402 11.615 1.00 85.81 917 LYS A C 1
ATOM 7465 O O . LYS A 1 917 ? -27.532 3.143 12.717 1.00 85.81 917 LYS A O 1
ATOM 7470 N N . PHE A 1 918 ? -27.339 4.530 10.965 1.00 87.12 918 PHE A N 1
ATOM 7471 C CA . PHE A 1 918 ? -28.286 5.530 11.462 1.00 87.12 918 PHE A CA 1
ATOM 7472 C C . PHE A 1 918 ? -29.711 4.969 11.542 1.00 87.12 918 PHE A C 1
ATOM 7474 O O . PHE A 1 918 ? -30.388 5.163 12.550 1.00 87.12 918 PHE A O 1
ATOM 7481 N N . HIS A 1 919 ? -30.145 4.231 10.515 1.00 87.94 919 HIS A N 1
ATOM 7482 C CA . HIS A 1 919 ? -31.441 3.552 10.496 1.00 87.94 919 HIS A CA 1
ATOM 7483 C C . HIS A 1 919 ? -31.576 2.555 11.653 1.00 87.94 919 HIS A C 1
ATOM 7485 O O . HIS A 1 919 ? -32.520 2.670 12.433 1.00 87.94 919 HIS A O 1
ATOM 7491 N N . ALA A 1 920 ? -30.597 1.662 11.835 1.00 86.62 920 ALA A N 1
ATOM 7492 C CA . ALA A 1 920 ? -30.601 0.672 12.912 1.00 86.62 920 ALA A CA 1
ATOM 7493 C C . ALA A 1 920 ? -30.673 1.323 14.308 1.00 86.62 920 ALA A C 1
ATOM 7495 O O . ALA A 1 920 ? -31.540 0.970 15.106 1.00 86.62 920 ALA A O 1
ATOM 7496 N N . LEU A 1 921 ? -29.836 2.336 14.571 1.00 88.81 921 LEU A N 1
ATOM 7497 C CA . LEU A 1 921 ? -29.842 3.089 15.836 1.00 88.81 921 LEU A CA 1
ATOM 7498 C C . LEU A 1 921 ? -31.174 3.820 16.084 1.00 88.81 921 LEU A C 1
ATOM 7500 O O . LEU A 1 921 ? -31.613 3.950 17.231 1.00 88.81 921 LEU A O 1
ATOM 7504 N N . LYS A 1 922 ? -31.844 4.295 15.025 1.00 90.31 922 LYS A N 1
ATOM 7505 C CA . LYS A 1 922 ? -33.185 4.885 15.136 1.00 90.31 922 LYS A CA 1
ATOM 7506 C C . LYS A 1 922 ? -34.254 3.827 15.401 1.00 90.31 922 LYS A C 1
ATOM 7508 O O . LYS A 1 922 ? -35.062 4.055 16.293 1.00 90.31 922 LYS A O 1
ATOM 7513 N N . MET A 1 923 ? -34.244 2.678 14.722 1.00 90.81 923 MET A N 1
ATOM 7514 C CA . MET A 1 923 ? -35.189 1.583 14.998 1.00 90.81 923 MET A CA 1
ATOM 7515 C C . MET A 1 923 ? -35.052 1.056 16.434 1.00 90.81 923 MET A C 1
ATOM 7517 O O . MET A 1 923 ? -36.060 0.885 17.117 1.00 90.81 923 MET A O 1
ATOM 7521 N N . GLU A 1 924 ? -33.824 0.884 16.933 1.00 90.81 924 GLU A N 1
ATOM 7522 C CA . GLU A 1 924 ? -33.555 0.523 18.333 1.00 90.81 924 GLU A CA 1
ATOM 7523 C C . GLU A 1 924 ? -34.137 1.561 19.310 1.00 90.81 924 GLU A C 1
ATOM 7525 O O . GLU A 1 924 ? -34.862 1.209 20.244 1.00 90.81 924 GLU A O 1
ATOM 7530 N N . SER A 1 925 ? -33.885 2.851 19.055 1.00 89.94 925 SER A N 1
ATOM 7531 C CA . SER A 1 925 ? -34.406 3.953 19.876 1.00 89.94 925 SER A CA 1
ATOM 7532 C C . SER A 1 925 ? -35.940 3.991 19.897 1.00 89.94 925 SER A C 1
ATOM 7534 O O . SER A 1 925 ? -36.535 4.139 20.965 1.00 89.94 925 SER A O 1
ATOM 7536 N N . ILE A 1 926 ? -36.579 3.811 18.735 1.00 93.00 926 ILE A N 1
ATOM 7537 C CA . ILE A 1 926 ? -38.040 3.789 18.577 1.00 93.00 926 ILE A CA 1
ATOM 7538 C C . ILE A 1 926 ? -38.633 2.598 19.335 1.00 93.00 926 ILE A C 1
ATOM 7540 O O . ILE A 1 926 ? -39.532 2.785 20.151 1.00 93.00 926 ILE A O 1
ATOM 7544 N N . ASN A 1 927 ? -38.101 1.390 19.132 1.00 93.06 927 ASN A N 1
ATOM 7545 C CA . ASN A 1 927 ? -38.604 0.175 19.777 1.00 93.06 927 ASN A CA 1
ATOM 7546 C C . ASN A 1 927 ? -38.444 0.207 21.301 1.00 93.06 927 ASN A C 1
ATOM 7548 O O . ASN A 1 927 ? -39.337 -0.252 22.013 1.00 93.06 927 ASN A O 1
ATOM 7552 N N . ARG A 1 928 ? -37.364 0.810 21.818 1.00 92.69 928 ARG A N 1
ATOM 7553 C CA . ARG A 1 928 ? -37.197 1.043 23.260 1.00 92.69 928 ARG A CA 1
ATOM 7554 C C . ARG A 1 928 ? -38.327 1.910 23.828 1.00 92.69 928 ARG A C 1
ATOM 7556 O O . ARG A 1 928 ? -38.882 1.564 24.866 1.00 92.69 928 ARG A O 1
ATOM 7563 N N . ILE A 1 929 ? -38.686 2.996 23.1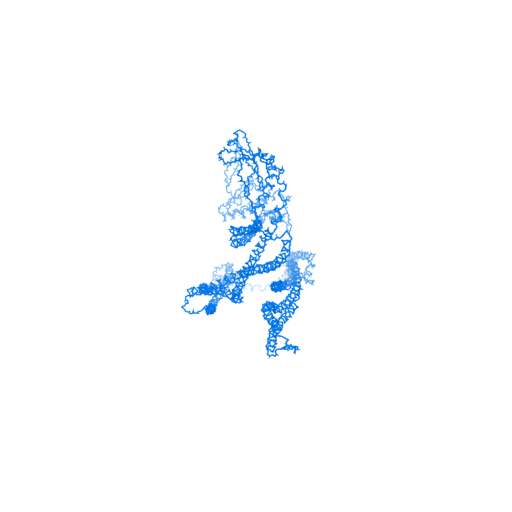42 1.00 87.88 929 ILE A N 1
ATOM 7564 C CA . ILE A 1 929 ? -39.732 3.929 23.592 1.00 87.88 929 ILE A CA 1
ATOM 7565 C C . ILE A 1 929 ? -41.132 3.325 23.420 1.00 87.88 929 ILE A C 1
ATOM 7567 O O . ILE A 1 929 ? -41.950 3.446 24.328 1.00 87.88 929 ILE A O 1
ATOM 7571 N N . ILE A 1 930 ? -41.407 2.614 22.315 1.00 92.56 930 ILE A N 1
ATOM 7572 C CA . ILE A 1 930 ? -42.668 1.867 22.139 1.00 92.56 930 ILE A CA 1
ATOM 7573 C C . ILE A 1 930 ? -42.850 0.882 23.294 1.00 92.56 930 ILE A C 1
ATOM 7575 O O . ILE A 1 930 ? -43.913 0.860 23.907 1.00 92.56 930 ILE A O 1
ATOM 7579 N N . LYS A 1 931 ? -41.811 0.106 23.626 1.00 92.19 931 LYS A N 1
ATOM 7580 C CA . LYS A 1 931 ? -41.844 -0.861 24.726 1.00 92.19 931 LYS A CA 1
ATOM 7581 C C . LYS A 1 931 ? -42.092 -0.196 26.080 1.00 92.19 931 LYS A C 1
ATOM 7583 O O . LYS A 1 931 ? -42.952 -0.662 26.822 1.00 92.19 931 LYS A O 1
ATOM 7588 N N . GLU A 1 932 ? -41.387 0.892 26.385 1.00 87.69 932 GLU A N 1
ATOM 7589 C CA . GLU A 1 932 ? -41.555 1.620 27.647 1.00 87.69 932 GLU A CA 1
ATOM 7590 C C . GLU A 1 932 ? -42.965 2.216 27.791 1.00 87.69 932 GLU A C 1
ATOM 7592 O O . GLU A 1 932 ? -43.586 2.083 28.845 1.00 87.69 932 GLU A O 1
ATOM 7597 N N . ILE A 1 933 ? -43.497 2.844 26.737 1.00 86.06 933 ILE A N 1
ATOM 7598 C CA . ILE A 1 933 ? -44.839 3.437 26.763 1.00 86.06 933 ILE A CA 1
ATOM 7599 C C . ILE A 1 933 ? -45.914 2.340 26.792 1.00 86.06 933 ILE A C 1
ATOM 7601 O O . ILE A 1 933 ? -46.859 2.460 27.569 1.00 86.06 933 ILE A O 1
ATOM 7605 N N . TRP A 1 934 ? -45.771 1.253 26.022 1.00 90.75 934 TRP A N 1
ATOM 7606 C CA . TRP A 1 934 ? -46.709 0.117 26.033 1.00 90.75 934 TRP A CA 1
ATOM 7607 C C . TRP A 1 934 ? -46.864 -0.463 27.438 1.00 90.75 934 TRP A C 1
ATOM 7609 O O . TRP A 1 934 ? -47.977 -0.555 27.945 1.00 90.75 934 TRP A O 1
ATOM 7619 N N . GLN A 1 935 ? -45.747 -0.738 28.117 1.00 87.12 935 GLN A N 1
ATOM 7620 C CA . GLN A 1 935 ? -45.737 -1.282 29.481 1.00 87.12 935 GLN A CA 1
ATOM 7621 C C . GLN A 1 935 ? -46.277 -0.311 30.549 1.00 87.12 935 GLN A C 1
ATOM 7623 O O . GLN A 1 935 ? -46.567 -0.733 31.666 1.00 87.12 935 GLN A O 1
ATOM 7628 N N . LYS A 1 936 ? -46.436 0.978 30.220 1.00 82.75 936 LYS A N 1
ATOM 7629 C CA . LYS A 1 936 ? -47.077 1.996 31.072 1.00 82.75 936 LYS A CA 1
ATOM 7630 C C . LYS A 1 936 ? -48.560 2.225 30.752 1.00 82.75 936 LYS A C 1
ATOM 7632 O O . LYS A 1 936 ? -49.258 2.807 31.578 1.00 82.75 936 LYS A O 1
ATOM 7637 N N . THR A 1 937 ? -49.035 1.822 29.571 1.00 82.06 937 THR A N 1
ATOM 7638 C CA . THR A 1 937 ? -50.372 2.174 29.053 1.00 82.06 937 THR A CA 1
ATOM 7639 C C . THR A 1 937 ? -51.302 0.982 28.891 1.00 82.06 937 THR A C 1
ATOM 7641 O O . THR A 1 937 ? -52.475 1.100 29.228 1.00 82.06 937 THR A O 1
ATOM 7644 N N . TYR A 1 938 ? -50.807 -0.165 28.428 1.00 86.12 938 TYR A N 1
ATOM 7645 C CA . TYR A 1 938 ? -51.631 -1.348 28.217 1.00 86.12 938 TYR A CA 1
ATOM 7646 C C . TYR A 1 938 ? -51.766 -2.162 29.507 1.00 86.12 938 TYR A C 1
ATOM 7648 O O . TYR A 1 938 ? -50.763 -2.603 30.064 1.00 86.12 938 TYR A O 1
ATOM 7656 N N . GLN A 1 939 ? -52.998 -2.380 29.975 1.00 80.69 939 GLN A N 1
ATOM 7657 C CA . GLN A 1 939 ? -53.269 -3.173 31.190 1.00 80.69 939 GLN A CA 1
ATOM 7658 C C . GLN A 1 939 ? -53.570 -4.662 30.902 1.00 80.69 939 GLN A C 1
ATOM 7660 O O . GLN A 1 939 ? -53.834 -5.439 31.818 1.00 80.69 939 GLN A O 1
ATOM 7665 N N . GLY A 1 940 ? -53.542 -5.089 29.633 1.00 79.69 940 GLY A N 1
ATOM 7666 C CA . GLY A 1 940 ? -53.888 -6.454 29.229 1.00 79.69 940 GLY A CA 1
ATOM 7667 C C . GLY A 1 940 ? -52.739 -7.462 29.364 1.00 79.69 940 GLY A C 1
ATOM 7668 O O . GLY A 1 940 ? -51.677 -7.305 28.766 1.00 79.69 940 GLY A O 1
ATOM 7669 N N . ASN A 1 941 ? -52.991 -8.578 30.057 1.00 82.25 941 ASN A N 1
ATOM 7670 C CA . ASN A 1 941 ? -52.053 -9.706 30.220 1.00 82.25 941 ASN A CA 1
ATOM 7671 C C . ASN A 1 941 ? -51.884 -10.584 28.950 1.00 82.25 941 ASN A C 1
ATOM 7673 O O . ASN A 1 941 ? -51.578 -11.781 29.035 1.00 82.25 941 ASN A O 1
ATOM 7677 N N . ASP A 1 942 ? -52.147 -10.043 27.758 1.00 85.00 942 ASP A N 1
ATOM 7678 C CA . ASP A 1 942 ? -52.068 -10.743 26.472 1.00 85.00 942 ASP A CA 1
ATOM 7679 C C . ASP A 1 942 ? -50.952 -10.263 25.532 1.00 85.00 942 ASP A C 1
ATOM 7681 O O . ASP A 1 942 ? -50.575 -11.034 24.649 1.00 85.00 942 ASP A O 1
ATOM 7685 N N . ILE A 1 943 ? -50.367 -9.078 25.750 1.00 90.75 943 ILE A N 1
ATOM 7686 C CA . ILE A 1 943 ? -49.232 -8.553 24.966 1.00 90.75 943 ILE A CA 1
ATOM 7687 C C . ILE A 1 943 ? -48.235 -7.841 25.895 1.00 90.75 943 ILE A C 1
ATOM 7689 O O . ILE A 1 943 ? -48.522 -6.753 26.395 1.00 90.75 943 ILE A O 1
ATOM 7693 N N . ASP A 1 944 ? -47.036 -8.407 26.062 1.00 90.00 944 ASP A N 1
ATOM 7694 C CA . ASP A 1 944 ? -46.008 -7.887 26.981 1.00 90.00 944 ASP A CA 1
ATOM 7695 C C . ASP A 1 944 ? -45.354 -6.597 26.457 1.00 90.00 944 ASP A C 1
ATOM 7697 O O . ASP A 1 944 ? -44.946 -5.725 27.231 1.00 90.00 944 ASP A O 1
ATOM 7701 N N . TYR A 1 945 ? -45.174 -6.517 25.133 1.00 92.94 945 TYR A N 1
ATOM 7702 C CA . TYR A 1 945 ? -44.730 -5.337 24.390 1.00 92.94 945 TYR A CA 1
ATOM 7703 C C . TYR A 1 945 ? -44.962 -5.500 22.881 1.00 92.94 945 TYR A C 1
ATOM 7705 O O . TYR A 1 945 ? -45.167 -6.603 22.367 1.00 92.94 945 TYR A O 1
ATOM 7713 N N . VAL A 1 946 ? -44.887 -4.373 22.173 1.00 93.50 946 VAL A N 1
ATOM 7714 C CA . VAL A 1 946 ? -44.919 -4.277 20.710 1.00 93.50 946 VAL A CA 1
ATOM 7715 C C . VAL A 1 946 ? -43.569 -3.754 20.208 1.00 93.50 946 VAL A C 1
ATOM 7717 O O . VAL A 1 946 ? -42.947 -2.913 20.855 1.00 93.50 946 VAL A O 1
ATOM 7720 N N . GLU A 1 947 ? -43.111 -4.241 19.057 1.00 93.69 947 GLU A N 1
ATOM 7721 C CA . GLU A 1 947 ? -41.892 -3.798 18.370 1.00 93.69 947 GLU A CA 1
ATOM 7722 C C . GLU A 1 947 ? -42.143 -3.613 16.860 1.00 93.69 947 GLU A C 1
ATOM 7724 O O . GLU A 1 947 ? -42.974 -4.296 16.258 1.00 93.69 947 GLU A O 1
ATOM 7729 N N . ILE A 1 948 ? -41.418 -2.691 16.226 1.00 94.94 948 ILE A N 1
ATOM 7730 C CA . ILE A 1 948 ? -41.358 -2.550 14.768 1.00 94.94 948 ILE A CA 1
ATOM 7731 C C . ILE A 1 948 ? -40.135 -3.323 14.277 1.00 94.94 948 ILE A C 1
ATOM 7733 O O . ILE A 1 948 ? -38.996 -2.957 14.574 1.00 94.94 948 ILE A O 1
ATOM 7737 N N . VAL A 1 949 ? -40.363 -4.382 13.504 1.00 92.00 949 VAL A N 1
ATOM 7738 C CA . VAL A 1 949 ? -39.301 -5.152 12.847 1.00 92.00 949 VAL A CA 1
ATOM 7739 C C . VAL A 1 949 ? -39.124 -4.624 11.426 1.00 92.00 949 VAL A C 1
ATOM 7741 O O . VAL A 1 949 ? -40.100 -4.487 10.686 1.00 92.00 949 VAL A O 1
ATOM 7744 N N . SER A 1 950 ? -37.880 -4.320 11.054 1.00 89.44 950 SER A N 1
ATOM 7745 C CA . SER A 1 950 ? -37.494 -3.882 9.711 1.00 89.44 950 SER A CA 1
ATOM 7746 C C . SER A 1 950 ? -36.627 -4.945 9.035 1.00 89.44 950 SER A C 1
ATOM 7748 O O . SER A 1 950 ? -35.437 -5.060 9.337 1.00 89.44 950 SER A O 1
ATOM 7750 N N . ASP A 1 951 ? -37.213 -5.703 8.115 1.00 83.88 951 ASP A N 1
ATOM 7751 C CA . ASP A 1 951 ? -36.500 -6.676 7.290 1.00 83.88 951 ASP A CA 1
ATOM 7752 C C . ASP A 1 951 ? -35.934 -5.984 6.032 1.00 83.88 951 ASP A C 1
ATOM 7754 O O . ASP A 1 951 ? -36.558 -5.081 5.469 1.00 83.88 951 ASP A O 1
ATOM 7758 N N . VAL A 1 952 ? -34.737 -6.383 5.587 1.00 74.94 952 VAL A N 1
ATOM 7759 C CA . VAL A 1 952 ? -34.047 -5.780 4.429 1.00 74.94 952 VAL A CA 1
ATOM 7760 C C . VAL A 1 952 ? -34.080 -6.742 3.246 1.00 74.94 952 VAL A C 1
ATOM 7762 O O . VAL A 1 952 ? -33.464 -7.809 3.292 1.00 74.94 952 VAL A O 1
ATOM 7765 N N . GLU A 1 953 ? -34.749 -6.362 2.157 1.00 66.06 953 GLU A N 1
ATOM 7766 C CA . GLU A 1 953 ? -34.750 -7.172 0.937 1.00 66.06 953 GLU A CA 1
ATOM 7767 C C . GLU A 1 953 ? -33.388 -7.120 0.227 1.00 66.06 953 GLU A C 1
ATOM 7769 O O . GLU A 1 953 ? -32.979 -6.083 -0.304 1.00 66.06 953 GLU A O 1
ATOM 7774 N N . LYS A 1 954 ? -32.714 -8.272 0.119 1.00 54.56 954 LYS A N 1
ATOM 7775 C CA . LYS A 1 954 ? -31.558 -8.460 -0.773 1.00 54.56 954 LYS A CA 1
ATOM 7776 C C . LYS A 1 954 ? -32.013 -8.589 -2.236 1.00 54.56 954 LYS A C 1
ATOM 7778 O O . LYS A 1 954 ? -31.982 -9.675 -2.813 1.00 54.56 954 LYS A O 1
ATOM 7783 N N . LYS A 1 955 ? -32.464 -7.487 -2.843 1.00 50.31 955 LYS A N 1
ATOM 7784 C CA . LYS A 1 955 ? -32.721 -7.424 -4.294 1.00 50.31 955 LYS A CA 1
ATOM 7785 C C . LYS A 1 955 ? -31.405 -7.480 -5.083 1.00 50.31 955 LYS A C 1
ATOM 7787 O O . LYS A 1 955 ? -30.379 -6.994 -4.615 1.00 50.31 955 LYS A O 1
ATOM 7792 N N . LYS A 1 956 ? -31.445 -8.108 -6.267 1.00 49.16 956 LYS A N 1
ATOM 7793 C CA . LYS A 1 956 ? -30.287 -8.242 -7.173 1.00 49.16 956 LYS A CA 1
ATOM 7794 C C . LYS A 1 956 ? -29.798 -6.868 -7.660 1.00 49.16 956 LYS A C 1
ATOM 7796 O O . LYS A 1 956 ? -30.562 -5.907 -7.689 1.00 49.16 956 LYS A O 1
ATOM 7801 N N . GLU A 1 957 ? -28.526 -6.808 -8.042 1.00 48.53 957 GLU A N 1
ATOM 7802 C CA . GLU A 1 957 ? -27.643 -5.623 -8.032 1.00 48.53 957 GLU A CA 1
ATOM 7803 C C . GLU A 1 957 ? -28.045 -4.415 -8.904 1.00 48.53 957 GLU A C 1
ATOM 7805 O O . GLU A 1 957 ? -27.402 -3.368 -8.838 1.00 48.53 957 GLU A O 1
ATOM 7810 N N . THR A 1 958 ? -29.095 -4.515 -9.720 1.00 48.16 958 THR A N 1
ATOM 7811 C CA . THR A 1 958 ? -29.438 -3.510 -10.739 1.00 48.16 958 THR A CA 1
ATOM 7812 C C . THR A 1 958 ? -30.232 -2.305 -10.225 1.00 48.16 958 THR A C 1
ATOM 7814 O O . THR A 1 958 ? -30.243 -1.271 -10.892 1.00 48.16 958 THR A O 1
ATOM 7817 N N . THR A 1 959 ? -30.854 -2.377 -9.042 1.00 44.84 959 THR A N 1
ATOM 7818 C CA . THR A 1 959 ? -31.669 -1.273 -8.493 1.00 44.84 959 THR A CA 1
ATOM 7819 C C . THR A 1 959 ? -31.029 -0.684 -7.235 1.00 44.84 959 THR A C 1
ATOM 7821 O O . THR A 1 959 ? -31.103 -1.270 -6.156 1.00 44.84 959 THR A O 1
ATOM 7824 N N . ARG A 1 960 ? -30.425 0.509 -7.350 1.00 56.34 960 ARG A N 1
ATOM 7825 C CA . ARG A 1 960 ? -29.705 1.212 -6.264 1.00 56.34 960 ARG A CA 1
ATOM 7826 C C . ARG A 1 960 ? -30.634 1.841 -5.207 1.00 56.34 960 ARG A C 1
ATOM 7828 O O . ARG A 1 960 ? -30.612 3.047 -4.986 1.00 56.34 960 ARG A O 1
ATOM 7835 N N . GLY A 1 961 ? -31.447 1.024 -4.540 1.00 57.50 961 GLY A N 1
ATOM 7836 C CA . GLY A 1 961 ? -32.303 1.446 -3.431 1.00 57.50 961 GLY A CA 1
ATOM 7837 C C . GLY A 1 961 ? -32.657 0.278 -2.515 1.00 57.50 961 GLY A C 1
ATOM 7838 O O . GLY A 1 961 ? -33.347 -0.651 -2.931 1.00 57.50 961 GLY A O 1
ATOM 7839 N N . LYS A 1 962 ? -32.201 0.324 -1.257 1.00 67.88 962 LYS A N 1
ATOM 7840 C CA . LYS A 1 962 ? -32.521 -0.696 -0.247 1.00 67.88 962 LYS A CA 1
ATOM 7841 C C . LYS A 1 962 ? -33.997 -0.608 0.129 1.00 67.88 962 LYS A C 1
ATOM 7843 O O . LYS A 1 962 ? -34.438 0.395 0.687 1.00 67.88 962 LYS A O 1
ATOM 7848 N N . SER A 1 963 ? -34.754 -1.661 -0.170 1.00 76.12 963 SER A N 1
ATOM 7849 C CA . SER A 1 963 ? -36.151 -1.764 0.247 1.00 76.12 963 SER A CA 1
ATOM 7850 C C . SER A 1 963 ? -36.215 -2.322 1.669 1.00 76.12 963 SER A C 1
ATOM 7852 O O . SER A 1 963 ? -35.765 -3.439 1.929 1.00 76.12 963 SER A O 1
ATOM 7854 N N . TYR A 1 964 ? -36.743 -1.514 2.588 1.00 83.69 964 TYR A N 1
ATOM 7855 C CA . TYR A 1 964 ? -37.005 -1.901 3.971 1.00 83.69 964 TYR A CA 1
ATOM 7856 C C . TYR A 1 964 ? -38.477 -2.283 4.104 1.00 83.69 964 TYR A C 1
ATOM 7858 O O . TYR A 1 964 ? -39.357 -1.444 3.895 1.00 83.69 964 TYR A O 1
ATOM 7866 N N . GLN A 1 965 ? -38.748 -3.531 4.478 1.00 85.56 965 GLN A N 1
ATOM 7867 C CA . GLN A 1 965 ? -40.092 -3.996 4.791 1.00 85.56 965 GLN A CA 1
ATOM 7868 C C . GLN A 1 965 ? -40.319 -3.893 6.300 1.00 85.56 965 GLN A C 1
ATOM 7870 O O . GLN A 1 965 ? -39.645 -4.552 7.088 1.00 85.56 965 GLN A O 1
ATOM 7875 N N . TYR A 1 966 ? -41.280 -3.065 6.706 1.00 91.56 966 TYR A N 1
ATOM 7876 C CA . TYR A 1 966 ? -41.638 -2.876 8.112 1.00 91.56 966 TYR A CA 1
ATOM 7877 C C . TYR A 1 966 ? -42.883 -3.688 8.470 1.00 91.56 966 TYR A C 1
ATOM 7879 O O . TYR A 1 966 ? -43.878 -3.663 7.742 1.00 91.56 966 TYR A O 1
ATOM 7887 N N . ARG A 1 967 ? -42.851 -4.354 9.624 1.00 92.81 967 ARG A N 1
ATOM 7888 C CA . ARG A 1 967 ? -44.003 -5.034 10.234 1.00 92.81 967 ARG A CA 1
ATOM 7889 C C . ARG A 1 967 ? -44.047 -4.767 11.734 1.00 92.81 967 ARG A C 1
ATOM 7891 O O . ARG A 1 967 ? -43.010 -4.611 12.374 1.00 92.81 967 ARG A O 1
ATOM 7898 N N . VAL A 1 968 ? -45.256 -4.699 12.283 1.00 94.38 968 VAL A N 1
ATOM 7899 C CA . VAL A 1 968 ? -45.486 -4.443 13.710 1.00 94.38 968 VAL A CA 1
ATOM 7900 C C . VAL A 1 968 ? -45.767 -5.776 14.388 1.00 94.38 968 VAL A C 1
ATOM 7902 O O . VAL A 1 968 ? -46.709 -6.479 14.025 1.00 94.38 968 VAL A O 1
ATOM 7905 N N . VAL A 1 969 ? -44.924 -6.137 15.346 1.00 93.69 969 VAL A N 1
ATOM 7906 C CA . VAL A 1 969 ? -44.896 -7.449 15.988 1.00 93.69 969 VAL A CA 1
ATOM 7907 C C . VAL A 1 969 ? -45.265 -7.290 17.458 1.00 93.69 969 VAL A C 1
ATOM 7909 O O . VAL A 1 969 ? -44.694 -6.462 18.163 1.00 93.69 969 VAL A O 1
ATOM 7912 N N . MET A 1 970 ? -46.222 -8.089 17.920 1.00 93.06 970 MET A N 1
ATOM 7913 C CA . MET A 1 970 ? -46.552 -8.244 19.336 1.00 93.06 970 MET A CA 1
ATOM 7914 C C . MET A 1 970 ? -45.786 -9.433 19.916 1.00 93.06 970 MET A C 1
ATOM 7916 O O . MET A 1 970 ? -45.618 -10.460 19.248 1.00 93.06 970 MET A O 1
ATOM 7920 N N . VAL A 1 971 ? -45.325 -9.293 21.156 1.00 92.12 971 VAL A N 1
ATOM 7921 C CA . VAL A 1 971 ? -44.545 -10.317 21.857 1.00 92.12 971 VAL A CA 1
ATOM 7922 C C . VAL A 1 971 ? -45.274 -10.753 23.125 1.00 92.12 971 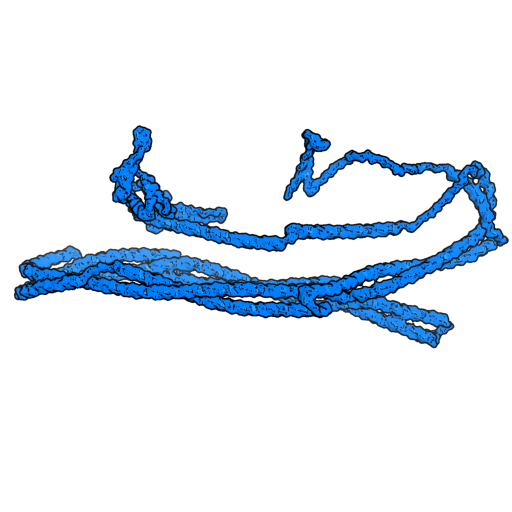VAL A C 1
ATOM 7924 O O . VAL A 1 971 ? -45.750 -9.910 23.888 1.00 92.12 971 VAL A O 1
ATOM 7927 N N . LYS A 1 972 ? -45.349 -12.070 23.346 1.00 89.31 972 LYS A N 1
ATOM 7928 C CA . LYS A 1 972 ? -45.839 -12.677 24.589 1.00 89.31 972 LYS A CA 1
ATOM 7929 C C . LYS A 1 972 ? -44.934 -13.840 25.000 1.00 89.31 972 LYS A C 1
ATOM 7931 O O . LYS A 1 972 ? -44.869 -14.858 24.304 1.00 89.31 972 LYS A O 1
ATOM 7936 N N . GLY A 1 973 ? -44.222 -13.689 26.114 1.00 87.88 973 GLY A N 1
ATOM 7937 C CA . GLY A 1 973 ? -43.111 -14.560 26.488 1.00 87.88 973 GLY A CA 1
ATOM 7938 C C . GLY A 1 973 ? -42.083 -14.652 25.354 1.00 87.88 973 GLY A C 1
ATOM 7939 O O . GLY A 1 973 ? -41.683 -13.641 24.778 1.00 87.88 973 GLY A O 1
ATOM 7940 N N . ASP A 1 974 ? -41.710 -15.875 24.980 1.00 83.25 974 ASP A N 1
ATOM 7941 C CA . ASP A 1 974 ? -40.811 -16.135 23.846 1.00 83.25 974 ASP A CA 1
ATOM 7942 C C . ASP A 1 974 ? -41.499 -16.032 22.463 1.00 83.25 974 ASP A C 1
ATOM 7944 O O . ASP A 1 974 ? -40.833 -16.103 21.428 1.00 83.25 974 ASP A O 1
ATOM 7948 N N . THR A 1 975 ? -42.829 -15.879 22.404 1.00 85.25 975 THR A N 1
ATOM 7949 C CA . THR A 1 975 ? -43.589 -15.938 21.142 1.00 85.25 975 THR A CA 1
ATOM 7950 C C . THR A 1 975 ? -43.721 -14.557 20.503 1.00 85.25 975 THR A C 1
ATOM 7952 O O . THR A 1 975 ? -44.274 -13.638 21.107 1.00 85.25 975 THR A O 1
ATOM 7955 N N . ARG A 1 976 ? -43.272 -14.418 19.248 1.00 91.62 976 ARG A N 1
ATOM 7956 C CA . ARG A 1 976 ? -43.416 -13.200 18.429 1.00 91.62 976 ARG A CA 1
ATOM 7957 C C . ARG A 1 976 ? -44.441 -13.412 17.313 1.00 91.62 976 ARG A C 1
ATOM 7959 O O . ARG A 1 976 ? -44.336 -14.386 16.569 1.00 91.62 976 ARG A O 1
ATOM 7966 N N . LEU A 1 977 ? -45.409 -12.507 17.171 1.00 90.50 977 LEU A N 1
ATOM 7967 C CA . LEU A 1 977 ? -46.493 -12.594 16.182 1.00 90.50 977 LEU A CA 1
ATOM 7968 C C . LEU A 1 977 ? -46.706 -11.254 15.468 1.00 90.50 977 LEU A C 1
ATOM 7970 O O . LEU A 1 977 ? -46.711 -10.207 16.105 1.00 90.50 977 LEU A O 1
ATOM 7974 N N . ASP A 1 978 ? -46.941 -11.275 14.155 1.00 91.50 978 ASP A N 1
ATOM 7975 C CA . ASP A 1 978 ? -47.363 -10.077 13.415 1.00 91.50 978 ASP A CA 1
ATOM 7976 C C . ASP A 1 978 ? -48.761 -9.633 13.888 1.00 91.50 978 ASP A C 1
ATOM 7978 O O . ASP A 1 978 ? -49.691 -10.443 13.949 1.00 91.50 978 ASP A O 1
ATOM 7982 N N . MET A 1 979 ? -48.918 -8.352 14.229 1.00 90.69 979 MET A N 1
ATOM 7983 C CA . MET A 1 979 ? -50.203 -7.779 14.640 1.00 90.69 979 MET A CA 1
ATOM 7984 C C . MET A 1 979 ? -51.193 -7.667 13.470 1.00 90.69 979 MET A C 1
ATOM 7986 O O . MET A 1 979 ? -52.410 -7.627 13.684 1.00 90.69 979 MET A O 1
ATOM 7990 N N . ARG A 1 980 ? -50.711 -7.612 12.220 1.00 89.62 980 ARG A N 1
ATOM 7991 C CA . ARG A 1 980 ? -51.536 -7.396 11.026 1.00 89.62 980 ARG A CA 1
ATOM 7992 C C . ARG A 1 980 ? -52.560 -8.520 10.860 1.00 89.62 980 ARG A C 1
ATOM 7994 O O . ARG A 1 980 ? -52.233 -9.661 10.552 1.00 89.62 980 ARG A O 1
ATOM 8001 N N . GLY A 1 981 ? -53.831 -8.168 11.053 1.00 85.88 981 GLY A N 1
ATOM 8002 C CA . GLY A 1 981 ? -54.953 -9.109 11.005 1.00 85.88 981 GLY A CA 1
ATOM 8003 C C . GLY A 1 981 ? -55.134 -9.970 12.262 1.00 85.88 981 GLY A C 1
ATOM 8004 O O . GLY A 1 981 ? -56.007 -10.829 12.252 1.00 85.88 981 GLY A O 1
ATOM 8005 N N . ARG A 1 982 ? -54.354 -9.748 13.334 1.00 88.75 982 ARG A N 1
ATOM 8006 C CA . ARG A 1 982 ? -54.378 -10.573 14.561 1.00 88.75 982 ARG A CA 1
ATOM 8007 C C . ARG A 1 982 ? -54.722 -9.821 15.852 1.00 88.75 982 ARG A C 1
ATOM 8009 O O . ARG A 1 982 ? -55.077 -10.468 16.827 1.00 88.75 982 ARG A O 1
ATOM 8016 N N . CYS A 1 983 ? -54.651 -8.488 15.866 1.00 88.81 983 CYS A N 1
ATOM 8017 C CA . CYS A 1 983 ? -54.979 -7.663 17.038 1.00 88.81 983 CYS A CA 1
ATOM 8018 C C . CYS A 1 983 ? -56.402 -7.058 17.010 1.00 88.81 983 CYS A C 1
ATOM 8020 O O . CYS A 1 983 ? -57.009 -6.868 15.944 1.00 88.81 983 CYS A O 1
ATOM 8022 N N . SER A 1 984 ? -56.930 -6.729 18.193 1.00 86.50 984 SER A N 1
ATOM 8023 C CA . SER A 1 984 ? -58.265 -6.148 18.407 1.00 86.50 984 SER A CA 1
ATOM 8024 C C . SER A 1 984 ? -58.380 -4.689 17.927 1.00 86.50 984 SER A C 1
ATOM 8026 O O . SER A 1 984 ? -57.396 -4.067 17.524 1.00 86.50 984 SER A O 1
ATOM 8028 N N . ALA A 1 985 ? -59.593 -4.122 17.941 1.00 82.12 985 ALA A N 1
ATOM 8029 C CA . ALA A 1 985 ? -59.813 -2.724 17.555 1.00 82.12 985 ALA A CA 1
ATOM 8030 C C . ALA A 1 985 ? -59.097 -1.738 18.502 1.00 82.12 985 ALA A C 1
ATOM 8032 O O . ALA A 1 985 ? -58.360 -0.874 18.027 1.00 82.12 985 ALA A O 1
ATOM 8033 N N . GLY A 1 986 ? -59.236 -1.915 19.821 1.00 82.62 986 GLY A N 1
ATOM 8034 C CA . GLY A 1 986 ? -58.551 -1.086 20.820 1.00 82.62 986 GLY A CA 1
ATOM 8035 C C . GLY A 1 986 ? -57.028 -1.233 20.775 1.00 82.62 986 GLY A C 1
ATOM 8036 O O . GLY A 1 986 ? -56.313 -0.233 20.781 1.00 82.62 986 GLY A O 1
ATOM 8037 N N . GLN A 1 987 ? -56.516 -2.459 20.598 1.00 87.75 987 GLN A N 1
ATOM 8038 C CA . GLN A 1 987 ? -55.075 -2.712 20.440 1.00 87.75 987 GLN A CA 1
ATOM 8039 C C . GLN A 1 987 ? -54.487 -1.985 19.219 1.00 87.75 987 GLN A C 1
ATOM 8041 O O . GLN A 1 987 ? -53.384 -1.449 19.303 1.00 87.75 987 GLN A O 1
ATOM 8046 N N . LYS A 1 988 ? -55.218 -1.914 18.094 1.00 89.06 988 LYS A N 1
ATOM 8047 C CA . LYS A 1 988 ? -54.803 -1.149 16.900 1.00 89.06 988 LYS A CA 1
ATOM 8048 C C . LYS A 1 988 ? -54.725 0.349 17.175 1.00 89.06 988 LYS A C 1
ATOM 8050 O O . LYS A 1 988 ? -53.752 0.982 16.764 1.00 89.06 988 LYS A O 1
ATOM 8055 N N . VAL A 1 989 ? -55.723 0.911 17.858 1.00 86.69 989 VAL A N 1
ATOM 8056 C CA . VAL A 1 989 ? -55.758 2.339 18.211 1.00 86.69 989 VAL A CA 1
ATOM 8057 C C . VAL A 1 989 ? -54.612 2.673 19.167 1.00 86.69 989 VAL A C 1
ATOM 8059 O O . VAL A 1 989 ? -53.794 3.537 18.849 1.00 86.69 989 VAL A O 1
ATOM 8062 N N . MET A 1 990 ? -54.466 1.920 20.261 1.00 84.69 990 MET A N 1
ATOM 8063 C CA . MET A 1 990 ? -53.388 2.126 21.230 1.00 84.69 990 MET A CA 1
ATOM 8064 C C . MET A 1 990 ? -51.998 1.982 20.590 1.00 84.69 990 MET A C 1
ATOM 8066 O O . MET A 1 990 ? -51.181 2.893 20.713 1.00 84.69 990 MET A O 1
ATOM 8070 N N . ALA A 1 991 ? -51.731 0.900 19.846 1.00 89.94 991 ALA A N 1
ATOM 8071 C CA . ALA A 1 991 ? -50.438 0.707 19.183 1.00 89.94 991 ALA A CA 1
ATOM 8072 C C . ALA A 1 991 ? -50.113 1.860 18.218 1.00 89.94 991 ALA A C 1
ATOM 8074 O O . ALA A 1 991 ? -48.982 2.341 18.189 1.00 89.94 991 ALA A O 1
ATOM 8075 N N . SER A 1 992 ? -51.108 2.359 17.477 1.00 88.94 992 SER A N 1
ATOM 8076 C CA . SER A 1 992 ? -50.934 3.484 16.548 1.00 88.94 992 SER A CA 1
ATOM 8077 C C . SER A 1 992 ? -50.594 4.795 17.268 1.00 88.94 992 SER A C 1
ATOM 8079 O O . SER A 1 992 ? -49.734 5.544 16.801 1.00 88.94 992 SER A O 1
ATOM 8081 N N . ILE A 1 993 ? -51.226 5.072 18.415 1.00 85.69 993 ILE A N 1
ATOM 8082 C CA . ILE A 1 993 ? -50.932 6.251 19.249 1.00 85.69 993 ILE A CA 1
ATOM 8083 C C . ILE A 1 993 ? -49.512 6.157 19.823 1.00 85.69 993 ILE A C 1
ATOM 8085 O O . ILE A 1 993 ? -48.740 7.109 19.713 1.00 85.69 993 ILE A O 1
ATOM 8089 N N . ILE A 1 994 ? -49.135 4.998 20.368 1.00 88.62 994 ILE A N 1
ATOM 8090 C CA . ILE A 1 994 ? -47.819 4.764 20.981 1.00 88.62 994 ILE A CA 1
ATOM 8091 C C . ILE A 1 994 ? -46.693 4.847 19.945 1.00 88.62 994 ILE A C 1
ATOM 8093 O O . ILE A 1 994 ? -45.682 5.505 20.184 1.00 88.62 994 ILE A O 1
ATOM 8097 N N . ILE A 1 995 ? -46.882 4.254 18.762 1.00 91.31 995 ILE A N 1
ATOM 8098 C CA . ILE A 1 995 ? -45.930 4.362 17.651 1.00 91.31 995 ILE A CA 1
ATOM 8099 C C . ILE A 1 995 ? -45.780 5.827 17.216 1.00 91.31 995 ILE A C 1
ATOM 8101 O O . ILE A 1 995 ? -44.655 6.292 17.036 1.00 91.31 995 ILE A O 1
ATOM 8105 N N . ARG A 1 996 ? -46.874 6.598 17.115 1.00 87.19 996 ARG A N 1
ATOM 8106 C CA . ARG A 1 996 ? -46.804 8.040 16.806 1.00 87.19 996 ARG A CA 1
ATOM 8107 C C . ARG A 1 996 ? -46.065 8.843 17.883 1.00 87.19 996 ARG A C 1
ATOM 8109 O O . ARG A 1 996 ? -45.280 9.720 17.525 1.00 87.19 996 ARG A O 1
ATOM 8116 N N . LEU A 1 997 ? -46.264 8.537 19.167 1.00 80.06 997 LEU A N 1
ATOM 8117 C CA . LEU A 1 997 ? -45.532 9.157 20.281 1.00 80.06 997 LEU A CA 1
ATOM 8118 C C . LEU A 1 997 ? -44.024 8.860 20.201 1.00 80.06 997 LEU A C 1
ATOM 8120 O O . LEU A 1 997 ? -43.214 9.787 20.244 1.00 80.06 997 LEU A O 1
ATOM 8124 N N . ALA A 1 998 ? -43.647 7.593 20.005 1.00 86.50 998 ALA A N 1
ATOM 8125 C CA . ALA A 1 998 ? -42.252 7.166 19.899 1.00 86.50 998 ALA A CA 1
ATOM 8126 C C . ALA A 1 998 ? -41.538 7.738 18.660 1.00 86.50 998 ALA A C 1
ATOM 8128 O O . ALA A 1 998 ? -40.379 8.148 18.744 1.00 86.50 998 ALA A O 1
ATOM 8129 N N . LEU A 1 999 ? -42.229 7.821 17.516 1.00 86.56 999 LEU A N 1
ATOM 8130 C CA . LEU A 1 999 ? -41.708 8.460 16.304 1.00 86.56 999 LEU A CA 1
ATOM 8131 C C . LEU A 1 999 ? -41.499 9.967 16.500 1.00 86.56 999 LEU A C 1
ATOM 8133 O O . LEU A 1 999 ? -40.457 10.488 16.099 1.00 86.56 999 LEU A O 1
ATOM 8137 N N . ALA A 1 1000 ? -42.441 10.658 17.151 1.00 80.00 1000 ALA A N 1
ATOM 8138 C CA . ALA A 1 1000 ? -42.295 12.074 17.474 1.00 80.00 1000 ALA A CA 1
ATOM 8139 C C . ALA A 1 1000 ? -41.109 12.326 18.424 1.00 80.00 1000 ALA A C 1
ATOM 8141 O O . ALA A 1 1000 ? -40.364 13.279 18.226 1.00 80.00 1000 ALA A O 1
ATOM 8142 N N . ASP A 1 1001 ? -40.882 11.461 19.417 1.00 76.56 1001 ASP A N 1
ATOM 8143 C CA . ASP A 1 1001 ? -39.710 11.556 20.302 1.00 76.56 1001 ASP A CA 1
ATOM 8144 C C . ASP A 1 1001 ? -38.386 11.299 19.551 1.00 76.56 1001 ASP A C 1
ATOM 8146 O O . ASP A 1 1001 ? -37.430 12.064 19.669 1.00 76.56 1001 ASP A O 1
ATOM 8150 N N . CYS A 1 1002 ? -38.339 10.269 18.696 1.00 82.06 1002 CYS A N 1
ATOM 8151 C CA . CYS A 1 1002 ? -37.115 9.879 17.991 1.00 82.06 1002 CYS A CA 1
ATOM 8152 C C . CYS A 1 1002 ? -36.714 10.775 16.812 1.00 82.06 1002 CYS A C 1
ATOM 8154 O O . CYS A 1 1002 ? -35.516 10.875 16.523 1.00 82.06 1002 CYS A O 1
ATOM 8156 N N . PHE A 1 1003 ? -37.665 11.380 16.097 1.00 79.94 1003 PHE A N 1
ATOM 8157 C CA . PHE A 1 1003 ? -37.383 12.199 14.910 1.00 79.94 1003 PHE A CA 1
ATOM 8158 C C . PHE A 1 1003 ? -37.630 13.691 15.125 1.00 79.94 1003 PHE A C 1
ATOM 8160 O O . PHE A 1 1003 ? -36.910 14.513 14.559 1.00 79.94 1003 PHE A O 1
ATOM 8167 N N . CYS A 1 1004 ? -38.610 14.063 15.945 1.00 68.12 1004 CYS A N 1
ATOM 8168 C CA . CYS A 1 1004 ? -39.125 15.427 16.014 1.00 68.12 1004 CYS A CA 1
ATOM 8169 C C . CYS A 1 1004 ? -38.634 16.189 17.255 1.00 68.12 1004 CYS A C 1
ATOM 8171 O O . CYS A 1 1004 ? -39.372 16.990 17.818 1.00 68.12 1004 CYS A O 1
ATOM 8173 N N . ALA A 1 1005 ? -37.365 16.009 17.639 1.00 62.69 1005 ALA A N 1
ATOM 8174 C CA . ALA A 1 1005 ? -36.750 16.628 18.824 1.00 62.69 1005 ALA A CA 1
ATOM 8175 C C . ALA A 1 1005 ? -36.835 18.174 18.890 1.00 62.69 1005 ALA A C 1
ATOM 8177 O O . ALA A 1 1005 ? -36.691 18.740 19.972 1.00 62.69 1005 ALA A O 1
ATOM 8178 N N . ASN A 1 1006 ? -37.107 18.846 17.762 1.00 60.47 1006 ASN A N 1
ATOM 8179 C CA . ASN A 1 1006 ? -37.334 20.296 17.680 1.00 60.47 1006 ASN A CA 1
ATOM 8180 C C . ASN A 1 1006 ? -38.789 20.687 17.329 1.00 60.47 1006 ASN A C 1
ATOM 8182 O O . ASN A 1 1006 ? -39.093 21.877 17.276 1.00 60.47 1006 ASN A O 1
ATOM 8186 N N . CYS A 1 1007 ? -39.696 19.734 17.069 1.00 62.88 1007 CYS A N 1
ATOM 8187 C CA . CYS A 1 1007 ? -41.100 20.035 16.776 1.00 62.88 1007 CYS A CA 1
ATOM 8188 C C . CYS A 1 1007 ? -41.941 19.870 18.045 1.00 62.88 1007 CYS A C 1
ATOM 8190 O O . CYS A 1 1007 ? -42.215 18.757 18.487 1.00 62.88 1007 CYS A O 1
ATOM 8192 N N . GLY A 1 1008 ? -42.353 20.995 18.629 1.00 66.31 1008 GLY A N 1
ATOM 8193 C CA . GLY A 1 1008 ? -43.111 20.997 19.877 1.00 66.31 1008 GLY A CA 1
ATOM 8194 C C . GLY A 1 1008 ? -44.558 20.510 19.758 1.00 66.31 1008 GLY A C 1
ATOM 8195 O O . GLY A 1 1008 ? -45.159 20.228 20.784 1.00 66.31 1008 GLY A O 1
ATOM 8196 N N . VAL A 1 1009 ? -45.143 20.408 18.561 1.00 79.00 1009 VAL A N 1
ATOM 8197 C CA . VAL A 1 1009 ? -46.594 20.193 18.403 1.00 79.00 1009 VAL A CA 1
ATOM 8198 C C . VAL A 1 1009 ? -46.932 18.725 18.141 1.00 79.00 1009 VAL A C 1
ATOM 8200 O O . VAL A 1 1009 ? -46.415 18.116 17.205 1.00 79.00 1009 VAL A O 1
ATOM 8203 N N . LEU A 1 1010 ? -47.866 18.175 18.921 1.00 80.25 1010 LEU A N 1
ATOM 8204 C CA . LEU A 1 1010 ? -48.509 16.885 18.663 1.00 80.25 1010 LEU A CA 1
ATOM 8205 C C . LEU A 1 1010 ? -50.034 17.034 18.701 1.00 80.25 1010 LEU A C 1
ATOM 8207 O O . LEU A 1 1010 ? -50.570 17.597 19.651 1.00 80.25 1010 LEU A O 1
ATOM 8211 N N . THR A 1 1011 ? -50.729 16.463 17.713 1.00 85.00 1011 THR A N 1
ATOM 8212 C CA . THR A 1 1011 ? -52.201 16.425 17.666 1.00 85.00 1011 THR A CA 1
ATOM 8213 C C . THR A 1 1011 ? -52.720 14.993 17.752 1.00 85.00 1011 THR A C 1
ATOM 8215 O O . THR A 1 1011 ? -52.348 14.143 16.932 1.00 85.00 1011 THR A O 1
ATOM 8218 N N . LEU A 1 1012 ? -53.605 14.735 18.714 1.00 85.75 1012 LEU A N 1
ATOM 8219 C CA . LEU A 1 1012 ? -54.364 13.494 18.859 1.00 85.75 1012 LEU A CA 1
ATOM 8220 C C . LEU A 1 1012 ? -55.850 13.788 18.632 1.00 85.75 1012 LEU A C 1
ATOM 8222 O O . LEU A 1 1012 ? -56.427 14.629 19.318 1.00 85.75 1012 LEU A O 1
ATOM 8226 N N . ASP A 1 1013 ? -56.442 13.090 17.667 1.00 88.69 1013 ASP A N 1
ATOM 8227 C CA . ASP A 1 1013 ? -57.863 13.168 17.327 1.00 88.69 1013 ASP A CA 1
ATOM 8228 C C . ASP A 1 1013 ? -58.526 11.824 17.657 1.00 88.69 1013 ASP A C 1
ATOM 8230 O O . ASP A 1 1013 ? -57.941 10.767 17.407 1.00 88.69 1013 ASP A O 1
ATOM 8234 N N . GLU A 1 1014 ? -59.670 11.905 18.330 1.00 87.56 1014 GLU A N 1
ATOM 8235 C CA . GLU A 1 1014 ? -60.357 10.871 19.114 1.00 87.56 1014 GLU A CA 1
ATOM 8236 C C . GLU A 1 1014 ? -59.516 9.645 19.554 1.00 87.56 1014 GLU A C 1
ATOM 8238 O O . GLU A 1 1014 ? -59.790 8.502 19.154 1.00 87.56 1014 GLU A O 1
ATOM 8243 N N . PRO A 1 1015 ? -58.498 9.828 20.422 1.00 84.38 1015 PRO A N 1
ATOM 8244 C CA . PRO A 1 1015 ? -57.622 8.736 20.847 1.00 84.38 1015 PRO A CA 1
ATOM 8245 C C . PRO A 1 1015 ? -58.318 7.695 21.739 1.00 84.38 1015 PRO A C 1
ATOM 8247 O O . PRO A 1 1015 ? -57.730 6.652 22.016 1.00 84.38 1015 PRO A O 1
ATOM 8250 N N . THR A 1 1016 ? -59.553 7.948 22.190 1.00 84.56 1016 THR A N 1
ATOM 8251 C CA . THR A 1 1016 ? -60.323 7.023 23.041 1.00 84.56 1016 THR A CA 1
ATOM 8252 C C . THR A 1 1016 ? -61.086 5.952 22.248 1.00 84.56 1016 THR A C 1
ATOM 8254 O O . THR A 1 1016 ? -61.676 5.043 22.843 1.00 84.56 1016 THR A O 1
ATOM 8257 N N . THR A 1 1017 ? -61.073 6.047 20.911 1.00 83.81 1017 THR A N 1
ATOM 8258 C CA . THR A 1 1017 ? -61.797 5.168 19.980 1.00 83.81 1017 THR A CA 1
ATOM 8259 C C . THR A 1 1017 ? -61.550 3.686 20.282 1.00 83.81 1017 THR A C 1
ATOM 8261 O O . THR A 1 1017 ? -60.422 3.206 20.205 1.00 83.81 1017 THR A O 1
ATOM 8264 N N . ASN A 1 1018 ? -62.618 2.931 20.564 1.00 81.44 1018 ASN A N 1
ATOM 8265 C CA . ASN A 1 1018 ? -62.577 1.490 20.862 1.00 81.44 1018 ASN A CA 1
ATOM 8266 C C . ASN A 1 1018 ? -61.657 1.073 22.034 1.00 81.44 1018 ASN A C 1
ATOM 8268 O O . ASN A 1 1018 ? -61.273 -0.095 22.107 1.00 81.44 1018 ASN A O 1
ATOM 8272 N N . LEU A 1 1019 ? -61.314 1.991 22.946 1.00 83.56 1019 LEU A N 1
ATOM 8273 C CA . LEU A 1 1019 ? -60.673 1.660 24.222 1.00 83.56 1019 LEU A CA 1
ATOM 8274 C C . LEU A 1 1019 ? -61.726 1.408 25.314 1.00 83.56 1019 LEU A C 1
ATOM 8276 O O . LEU A 1 1019 ? -62.780 2.047 25.339 1.00 83.56 1019 LEU A O 1
ATOM 8280 N N . ASP A 1 1020 ? -61.418 0.502 26.237 1.00 85.19 1020 ASP A N 1
ATOM 8281 C CA . ASP A 1 1020 ? -62.114 0.347 27.520 1.00 85.19 1020 ASP A CA 1
ATOM 8282 C C . ASP A 1 1020 ? -61.709 1.443 28.532 1.00 85.19 1020 ASP A C 1
ATOM 8284 O O . ASP A 1 1020 ? -60.870 2.300 28.253 1.00 85.19 1020 ASP A O 1
ATOM 8288 N N . TYR A 1 1021 ? -62.338 1.452 29.711 1.00 84.81 1021 TYR A N 1
ATOM 8289 C CA . TYR A 1 1021 ? -62.096 2.476 30.734 1.00 84.81 1021 TYR A CA 1
ATOM 8290 C C . TYR A 1 1021 ? -60.687 2.392 31.355 1.00 84.81 1021 TYR A C 1
ATOM 8292 O O . TYR A 1 1021 ? -60.062 3.426 31.587 1.00 84.81 1021 TYR A O 1
ATOM 8300 N N . GLU A 1 1022 ? -60.161 1.187 31.583 1.00 83.94 1022 GLU A N 1
ATOM 8301 C CA . GLU A 1 1022 ? -58.857 0.973 32.229 1.00 83.94 1022 GLU A CA 1
ATOM 8302 C C . GLU A 1 1022 ? -57.716 1.479 31.338 1.00 83.94 1022 GLU A C 1
ATOM 8304 O O . GLU A 1 1022 ? -56.856 2.250 31.774 1.00 83.94 1022 GLU A O 1
ATOM 8309 N N . ASN A 1 1023 ? -57.766 1.140 30.049 1.00 81.88 1023 ASN A N 1
ATOM 8310 C CA . ASN A 1 1023 ? -56.830 1.635 29.049 1.00 81.88 1023 ASN A CA 1
ATOM 8311 C C . ASN A 1 1023 ? -57.001 3.146 28.778 1.00 81.88 1023 ASN A C 1
ATOM 8313 O O . ASN A 1 1023 ? -56.024 3.805 28.419 1.00 81.88 1023 ASN A O 1
ATOM 8317 N N . LYS A 1 1024 ? -58.188 3.738 29.005 1.00 85.81 1024 LYS A N 1
ATOM 8318 C CA . LYS A 1 1024 ? -58.380 5.205 28.982 1.00 85.81 1024 LYS A CA 1
ATOM 8319 C C . LYS A 1 1024 ? -57.738 5.900 30.184 1.00 85.81 1024 LYS A C 1
ATOM 8321 O O . LYS A 1 1024 ? -57.064 6.908 29.986 1.00 85.81 1024 LYS A O 1
ATOM 8326 N N . GLU A 1 1025 ? -57.886 5.380 31.404 1.00 85.38 1025 GLU A N 1
ATOM 8327 C CA . GLU A 1 1025 ? -57.230 5.945 32.597 1.00 85.38 1025 GLU A CA 1
ATOM 8328 C C . GLU A 1 1025 ? -55.700 5.828 32.504 1.00 85.38 1025 GLU A C 1
ATOM 8330 O O . GLU A 1 1025 ? -54.989 6.808 32.749 1.00 85.38 1025 GLU A O 1
ATOM 8335 N N . ALA A 1 1026 ? -55.185 4.686 32.039 1.00 82.56 1026 ALA A N 1
ATOM 8336 C CA . ALA A 1 1026 ? -53.757 4.494 31.797 1.00 82.56 1026 ALA A CA 1
ATOM 8337 C C . ALA A 1 1026 ? -53.208 5.409 30.679 1.00 82.56 1026 ALA A C 1
ATOM 8339 O O . ALA A 1 1026 ? -52.127 5.986 30.829 1.00 82.56 1026 ALA A O 1
ATOM 8340 N N . LEU A 1 1027 ? -53.961 5.617 29.589 1.00 83.69 1027 LEU A N 1
ATOM 8341 C CA . LEU A 1 1027 ? -53.594 6.564 28.530 1.00 83.69 1027 LEU A CA 1
ATOM 8342 C C . LEU A 1 1027 ? -53.614 8.021 29.023 1.00 83.69 1027 LEU A C 1
ATOM 8344 O O . LEU A 1 1027 ? -52.669 8.759 28.748 1.00 83.69 1027 LEU A O 1
ATOM 8348 N N . ALA A 1 1028 ? -54.641 8.436 29.773 1.00 84.31 1028 ALA A N 1
ATOM 8349 C CA . ALA A 1 1028 ? -54.734 9.787 30.336 1.00 84.31 1028 ALA A CA 1
ATOM 8350 C C . ALA A 1 1028 ? -53.553 10.090 31.271 1.00 84.31 1028 ALA A C 1
ATOM 8352 O O . ALA A 1 1028 ? -52.923 11.144 31.158 1.00 84.31 1028 ALA A O 1
ATOM 8353 N N . LYS A 1 1029 ? -53.201 9.130 32.137 1.00 82.94 1029 LYS A N 1
ATOM 8354 C CA . LYS A 1 1029 ? -52.030 9.212 33.014 1.00 82.94 1029 LYS A CA 1
ATOM 8355 C C . LYS A 1 1029 ? -50.725 9.309 32.220 1.00 82.94 1029 LYS A C 1
ATOM 8357 O O . LYS A 1 1029 ? -49.925 10.201 32.478 1.00 82.94 1029 LYS A O 1
ATOM 8362 N N . CYS A 1 1030 ? -50.523 8.452 31.218 1.00 79.94 1030 CYS A N 1
ATOM 8363 C CA . CYS A 1 1030 ? -49.304 8.477 30.409 1.00 79.94 1030 CYS A CA 1
ATOM 8364 C C . CYS A 1 1030 ? -49.160 9.778 29.597 1.00 79.94 1030 CYS A C 1
ATOM 8366 O O . CYS A 1 1030 ? -48.056 10.309 29.482 1.00 79.94 1030 CYS A O 1
ATOM 8368 N N . LEU A 1 1031 ? -50.259 10.345 29.086 1.00 80.88 1031 LEU A N 1
ATOM 8369 C CA . LEU A 1 1031 ? -50.241 11.664 28.446 1.00 80.88 1031 LEU A CA 1
ATOM 8370 C C . LEU A 1 1031 ? -49.880 12.778 29.442 1.00 80.88 1031 LEU A C 1
ATOM 8372 O O . LEU A 1 1031 ? -49.122 13.677 29.079 1.00 80.88 1031 LEU A O 1
ATOM 8376 N N . ALA A 1 1032 ? -50.353 12.708 30.690 1.00 80.56 1032 ALA A N 1
ATOM 8377 C CA . ALA A 1 1032 ? -49.947 13.637 31.746 1.00 80.56 1032 ALA A CA 1
ATOM 8378 C C . ALA A 1 1032 ? -48.457 13.507 32.090 1.00 80.56 1032 ALA A C 1
ATOM 8380 O O . ALA A 1 1032 ? -47.762 14.523 32.140 1.00 80.56 1032 ALA A O 1
ATOM 8381 N N . ASP A 1 1033 ? -47.948 12.283 32.243 1.00 78.50 1033 ASP A N 1
ATOM 8382 C CA . ASP A 1 1033 ? -46.523 12.022 32.458 1.00 78.50 1033 ASP A CA 1
ATOM 8383 C C . ASP A 1 1033 ? -45.689 12.613 31.305 1.00 78.50 1033 ASP A C 1
ATOM 8385 O O . ASP A 1 1033 ? -44.803 13.426 31.551 1.00 78.50 1033 ASP A O 1
ATOM 8389 N N . ILE A 1 1034 ? -46.026 12.309 30.042 1.00 76.44 1034 ILE A N 1
ATOM 8390 C CA . ILE A 1 1034 ? -45.320 12.808 28.844 1.00 76.44 1034 ILE A CA 1
ATOM 8391 C C . ILE A 1 1034 ? -45.350 14.341 28.748 1.00 76.44 1034 ILE A C 1
ATOM 8393 O O . ILE A 1 1034 ? -44.325 14.954 28.439 1.00 76.44 1034 ILE A O 1
ATOM 8397 N N . VAL A 1 1035 ? -46.497 14.980 29.007 1.00 76.69 1035 VAL A N 1
ATOM 8398 C CA . VAL A 1 1035 ? -46.611 16.448 28.986 1.00 76.69 1035 VAL A CA 1
ATOM 8399 C C . VAL A 1 1035 ? -45.777 17.076 30.101 1.00 76.69 1035 VAL A C 1
ATOM 8401 O O . VAL A 1 1035 ? -45.088 18.059 29.840 1.00 76.69 1035 VAL A O 1
ATOM 8404 N N . ASN A 1 1036 ? -45.790 16.522 31.315 1.00 77.50 1036 ASN A N 1
ATOM 8405 C CA . ASN A 1 1036 ? -45.005 17.047 32.432 1.00 77.50 1036 ASN A CA 1
ATOM 8406 C C . ASN A 1 1036 ? -43.494 16.882 32.195 1.00 77.50 1036 ASN A C 1
ATOM 8408 O O . ASN A 1 1036 ? -42.743 17.846 32.351 1.00 77.50 1036 ASN A O 1
ATOM 8412 N N . ASP A 1 1037 ? -43.058 15.712 31.724 1.00 74.94 1037 ASP A N 1
ATOM 8413 C CA . ASP A 1 1037 ? -41.657 15.433 31.395 1.00 74.94 1037 ASP A CA 1
ATOM 8414 C C . ASP A 1 1037 ? -41.137 16.357 30.282 1.00 74.94 1037 ASP A C 1
ATOM 8416 O O . ASP A 1 1037 ? -40.035 16.909 30.374 1.00 74.94 1037 ASP A O 1
ATOM 8420 N N . ARG A 1 1038 ? -41.941 16.574 29.231 1.00 72.31 1038 ARG A N 1
ATOM 8421 C CA . ARG A 1 1038 ? -41.582 17.478 28.130 1.00 72.31 1038 ARG A CA 1
ATOM 8422 C C . ARG A 1 1038 ? -41.675 18.947 28.516 1.00 72.31 1038 ARG A C 1
ATOM 8424 O O . ARG A 1 1038 ? -40.817 19.704 28.091 1.00 72.31 1038 ARG A O 1
ATOM 8431 N N . LYS A 1 1039 ? -42.602 19.358 29.382 1.00 67.69 1039 LYS A N 1
ATOM 8432 C CA . LYS A 1 1039 ? -42.688 20.736 29.903 1.00 67.69 1039 LYS A CA 1
ATOM 8433 C C . LYS A 1 1039 ? -41.419 21.175 30.649 1.00 67.69 1039 LYS A C 1
ATOM 8435 O O . LYS A 1 1039 ? -41.098 22.359 30.639 1.00 67.69 1039 LYS A O 1
ATOM 8440 N N . VAL A 1 1040 ? -40.682 20.237 31.254 1.00 67.81 1040 VAL A N 1
ATOM 8441 C CA . VAL A 1 1040 ? -39.363 20.496 31.867 1.00 67.81 1040 VAL A CA 1
ATOM 8442 C C . VAL A 1 1040 ? -38.234 20.524 30.824 1.00 67.81 1040 VAL A C 1
ATOM 8444 O O . VAL A 1 1040 ? -37.296 21.305 30.958 1.00 67.81 1040 VAL A O 1
ATOM 8447 N N . LYS A 1 1041 ? -38.308 19.686 29.780 1.00 64.44 1041 LYS A N 1
ATOM 8448 C CA . LYS A 1 1041 ? -37.230 19.486 28.785 1.00 64.44 1041 LYS A CA 1
ATOM 8449 C C . LYS A 1 1041 ? -37.328 20.393 27.544 1.00 64.44 1041 LYS A C 1
ATOM 8451 O O . LYS A 1 1041 ? -36.323 20.618 26.878 1.00 64.44 1041 LYS A O 1
ATOM 8456 N N . GLN A 1 1042 ? -38.523 20.881 27.214 1.00 65.38 1042 GLN A N 1
ATOM 8457 C CA . GLN A 1 1042 ? -38.884 21.607 25.991 1.00 65.38 1042 GLN A CA 1
ATOM 8458 C C . GLN A 1 1042 ? -39.984 22.650 26.304 1.00 65.38 1042 GLN A C 1
ATOM 8460 O O . GLN A 1 1042 ? -41.169 22.306 26.342 1.00 65.38 1042 GLN A O 1
ATOM 8465 N N . PRO A 1 1043 ? -39.649 23.942 26.491 1.00 64.44 1043 PRO A N 1
ATOM 8466 C CA . PRO A 1 1043 ? -40.629 24.973 26.863 1.00 64.44 1043 PRO A CA 1
ATOM 8467 C C . PRO A 1 1043 ? -41.639 25.311 25.749 1.00 64.44 1043 PRO A C 1
ATOM 8469 O O . PRO A 1 1043 ? -42.589 26.051 25.985 1.00 64.44 1043 PRO A O 1
ATOM 8472 N N . ASN A 1 1044 ? -41.440 24.785 24.538 1.00 68.81 1044 ASN A N 1
ATOM 8473 C CA . ASN A 1 1044 ? -42.304 24.955 23.370 1.00 68.81 1044 ASN A CA 1
ATOM 8474 C C . ASN A 1 1044 ? -43.186 23.725 23.062 1.00 68.81 1044 ASN A C 1
ATOM 8476 O O . ASN A 1 1044 ? -43.796 23.687 21.993 1.00 68.81 1044 ASN A O 1
ATOM 8480 N N . PHE A 1 1045 ? -43.251 22.718 23.944 1.00 77.94 1045 PHE A N 1
ATOM 8481 C CA . PHE A 1 1045 ? -44.102 21.543 23.730 1.00 77.94 1045 PHE A CA 1
ATOM 8482 C C . PHE A 1 1045 ? -45.601 21.871 23.891 1.00 77.94 1045 PHE A C 1
ATOM 8484 O O . PHE A 1 1045 ? -46.013 22.537 24.840 1.00 77.94 1045 PHE A O 1
ATOM 8491 N N . GLN A 1 1046 ? -46.421 21.385 22.957 1.00 76.75 1046 GLN A N 1
ATOM 8492 C CA . GLN A 1 1046 ? -47.863 21.603 22.857 1.00 76.75 1046 GLN A CA 1
ATOM 8493 C C . GLN A 1 1046 ? -48.560 20.300 22.440 1.00 76.75 1046 GLN A C 1
ATOM 8495 O O . GLN A 1 1046 ? -48.265 19.731 21.388 1.00 76.75 1046 GLN A O 1
ATOM 8500 N N . LEU A 1 1047 ? -49.527 19.855 23.244 1.00 80.88 1047 LEU A N 1
ATOM 8501 C CA . LEU A 1 1047 ? -50.409 18.734 22.923 1.00 80.88 1047 LEU A CA 1
ATOM 8502 C C . LEU A 1 1047 ? -51.810 19.270 22.611 1.00 80.88 1047 LEU A C 1
ATOM 8504 O O . LEU A 1 1047 ? -52.479 19.798 23.498 1.00 80.88 1047 LEU A O 1
ATOM 8508 N N . LEU A 1 1048 ? -52.252 19.119 21.364 1.00 85.62 1048 LEU A N 1
ATOM 8509 C CA . LEU A 1 1048 ? -53.632 19.361 20.955 1.00 85.62 1048 LEU A CA 1
ATOM 8510 C C . LEU A 1 1048 ? -54.408 18.042 21.026 1.00 85.62 1048 LEU A C 1
ATOM 8512 O O . LEU A 1 1048 ? -54.043 17.062 20.374 1.00 85.62 1048 LEU A O 1
ATOM 8516 N N . LEU A 1 1049 ? -55.480 18.028 21.811 1.00 86.12 1049 LEU A N 1
ATOM 8517 C CA . LEU A 1 1049 ? -56.383 16.892 21.956 1.00 86.12 1049 LEU A CA 1
ATOM 8518 C C . LEU A 1 1049 ? -57.774 17.273 21.451 1.00 86.12 1049 LEU A C 1
ATOM 8520 O O . LEU A 1 1049 ? -58.321 18.297 21.859 1.00 86.12 1049 LEU A O 1
ATOM 8524 N N . ILE A 1 1050 ? -58.349 16.420 20.609 1.00 88.62 1050 ILE A N 1
ATOM 8525 C CA . ILE A 1 1050 ? -59.748 16.476 20.187 1.00 88.62 1050 ILE A CA 1
ATOM 8526 C C . ILE A 1 1050 ? -60.417 15.186 20.674 1.00 88.62 1050 ILE A C 1
ATOM 8528 O O . ILE A 1 1050 ? -59.906 14.092 20.436 1.00 88.62 1050 ILE A O 1
ATOM 8532 N N . THR A 1 1051 ? -61.530 15.311 21.398 1.00 87.25 1051 THR A N 1
ATOM 8533 C CA . THR A 1 1051 ? -62.340 14.170 21.848 1.00 87.25 1051 THR A CA 1
ATOM 8534 C C . THR A 1 1051 ? -63.782 14.594 22.145 1.00 87.25 1051 THR A C 1
ATOM 8536 O O . THR A 1 1051 ? -64.039 15.760 22.454 1.00 87.25 1051 THR A O 1
ATOM 8539 N N . HIS A 1 1052 ? -64.712 13.643 22.064 1.00 86.12 1052 HIS A N 1
ATOM 8540 C CA . HIS A 1 1052 ? -66.090 13.746 22.555 1.00 86.12 1052 HIS A CA 1
ATOM 8541 C C . HIS A 1 1052 ? -66.341 12.917 23.832 1.00 86.12 1052 HIS A C 1
ATOM 8543 O O . HIS A 1 1052 ? -67.462 12.910 24.338 1.00 86.12 1052 HIS A O 1
ATOM 8549 N N . ASP A 1 1053 ? -65.324 12.232 24.368 1.00 85.88 1053 ASP A N 1
ATOM 8550 C CA . ASP A 1 1053 ? -65.435 11.447 25.599 1.00 85.88 1053 ASP A CA 1
ATOM 8551 C C . ASP A 1 1053 ? -65.274 12.338 26.843 1.00 85.88 1053 ASP A C 1
ATOM 8553 O O . ASP A 1 1053 ? -64.165 12.670 27.274 1.00 85.88 1053 ASP A O 1
ATOM 8557 N N . GLU A 1 1054 ? -66.403 12.712 27.447 1.00 78.94 1054 GLU A N 1
ATOM 8558 C CA . GLU A 1 1054 ? -66.434 13.539 28.658 1.00 78.94 1054 GLU A CA 1
ATOM 8559 C C . GLU A 1 1054 ? -65.731 12.868 29.858 1.00 78.94 1054 GLU A C 1
ATOM 8561 O O . GLU A 1 1054 ? -65.095 13.563 30.650 1.00 78.94 1054 GLU A O 1
ATOM 8566 N N . LYS A 1 1055 ? -65.719 11.529 29.952 1.00 81.00 1055 LYS A N 1
ATOM 8567 C CA . LYS A 1 1055 ? -65.019 10.804 31.033 1.00 81.00 1055 LYS A CA 1
ATOM 8568 C C . LYS A 1 1055 ? -63.505 10.830 30.848 1.00 81.00 1055 LYS A C 1
ATOM 8570 O O . LYS A 1 1055 ? -62.753 10.884 31.819 1.00 81.00 1055 LYS A O 1
ATOM 8575 N N . PHE A 1 1056 ? -63.032 10.822 29.602 1.00 85.25 1056 PHE A N 1
ATOM 8576 C CA . PHE A 1 1056 ? -61.609 11.012 29.317 1.00 85.25 1056 PHE A CA 1
ATOM 8577 C C . PHE A 1 1056 ? -61.155 12.441 29.648 1.00 85.25 1056 PHE A C 1
ATOM 8579 O O . PHE A 1 1056 ? -60.058 12.624 30.176 1.00 85.25 1056 PHE A O 1
ATOM 8586 N N . LEU A 1 1057 ? -62.014 13.446 29.436 1.00 82.12 1057 LEU A N 1
ATOM 8587 C CA . LEU A 1 1057 ? -61.754 14.813 29.899 1.00 82.12 1057 LEU A CA 1
ATOM 8588 C C . LEU A 1 1057 ? -61.658 14.883 31.434 1.00 82.12 1057 LEU A C 1
ATOM 8590 O O . LEU A 1 1057 ? -60.689 15.455 31.934 1.00 82.12 1057 LEU A O 1
ATOM 8594 N N . GLU A 1 1058 ? -62.578 14.269 32.186 1.00 81.38 1058 GLU A N 1
ATOM 8595 C CA . GLU A 1 1058 ? -62.506 14.187 33.661 1.00 81.38 1058 GLU A CA 1
ATOM 8596 C C . GLU A 1 1058 ? -61.182 13.565 34.149 1.00 81.38 1058 GLU A C 1
ATOM 8598 O O . GLU A 1 1058 ? -60.514 14.111 35.034 1.00 81.38 1058 GLU A O 1
ATOM 8603 N N . LEU A 1 1059 ? -60.755 12.458 33.531 1.00 83.44 1059 LEU A N 1
ATOM 8604 C CA . LEU A 1 1059 ? -59.490 11.785 33.844 1.00 83.44 1059 LEU A CA 1
ATOM 8605 C C . LEU A 1 1059 ? -58.266 12.682 33.596 1.00 83.44 1059 LEU A C 1
ATOM 8607 O O . LEU A 1 1059 ? -57.350 12.716 34.418 1.00 83.44 1059 LEU A O 1
ATOM 8611 N N . LEU A 1 1060 ? -58.250 13.456 32.509 1.00 83.00 1060 LEU A N 1
ATOM 8612 C CA . LEU A 1 1060 ? -57.156 14.388 32.212 1.00 83.00 1060 LEU A CA 1
ATOM 8613 C C . LEU A 1 1060 ? -57.081 15.542 33.227 1.00 83.00 1060 LEU A C 1
ATOM 8615 O O . LEU A 1 1060 ? -55.982 15.883 33.675 1.00 83.00 1060 LEU A O 1
ATOM 8619 N N . HIS A 1 1061 ? -58.227 16.079 33.663 1.00 79.06 1061 HIS A N 1
ATOM 8620 C CA . HIS A 1 1061 ? -58.278 17.092 34.726 1.00 79.06 1061 HIS A CA 1
ATOM 8621 C C . HIS A 1 1061 ? -57.749 16.533 36.056 1.00 79.06 1061 HIS A C 1
ATOM 8623 O O . HIS A 1 1061 ? -56.971 17.200 36.743 1.00 79.06 1061 HIS A O 1
ATOM 8629 N N . ARG A 1 1062 ? -58.090 15.280 36.395 1.00 80.25 1062 ARG A N 1
ATOM 8630 C CA . ARG A 1 1062 ? -57.587 14.576 37.589 1.00 80.25 1062 ARG A CA 1
ATOM 8631 C C . ARG A 1 1062 ? -56.059 14.431 37.593 1.00 80.25 1062 ARG A C 1
ATOM 8633 O O . ARG A 1 1062 ? -55.448 14.529 38.654 1.00 80.25 1062 ARG A O 1
ATOM 8640 N N . PHE A 1 1063 ? -55.433 14.280 36.423 1.00 76.75 1063 PHE A N 1
ATOM 8641 C CA . PHE A 1 1063 ? -53.971 14.294 36.257 1.00 76.75 1063 PHE A CA 1
ATOM 8642 C C . PHE A 1 1063 ? -53.384 15.696 35.966 1.00 76.75 1063 PHE A C 1
ATOM 8644 O O . PHE A 1 1063 ? -52.252 15.821 35.501 1.00 76.75 1063 PHE A O 1
ATOM 8651 N N . SER A 1 1064 ? -54.119 16.766 36.301 1.00 68.00 1064 SER A N 1
ATOM 8652 C CA . SER A 1 1064 ? -53.699 18.177 36.201 1.00 68.00 1064 SER A CA 1
ATOM 8653 C C . SER A 1 1064 ? -53.409 18.700 34.784 1.00 68.00 1064 SER A C 1
ATOM 8655 O O . SER A 1 1064 ? -52.735 19.724 34.628 1.00 68.00 1064 SER A O 1
ATOM 8657 N N . LEU A 1 1065 ? -53.948 18.056 33.744 1.00 65.44 1065 LEU A N 1
ATOM 8658 C CA . LEU A 1 1065 ? -53.934 18.580 32.377 1.00 65.44 1065 LEU A CA 1
ATOM 8659 C C . LEU A 1 1065 ? -55.171 19.445 32.094 1.00 65.44 1065 LEU A C 1
ATOM 8661 O O . LEU A 1 1065 ? -56.284 19.091 32.459 1.00 65.44 1065 LEU A O 1
ATOM 8665 N N . GLY A 1 1066 ? -54.973 20.556 31.374 1.00 62.66 1066 GLY A N 1
ATOM 8666 C CA . GLY A 1 1066 ? -56.054 21.244 30.656 1.00 62.66 1066 GLY A CA 1
ATOM 8667 C C . GLY A 1 1066 ? -57.095 22.003 31.492 1.00 62.66 1066 GLY A C 1
ATOM 8668 O O . GLY A 1 1066 ? -58.278 21.787 31.290 1.00 62.66 1066 GLY A O 1
ATOM 8669 N N . ARG A 1 1067 ? -56.691 22.977 32.328 1.00 63.81 1067 ARG A N 1
ATOM 8670 C CA . ARG A 1 1067 ? -57.612 23.892 33.067 1.00 63.81 1067 ARG A CA 1
ATOM 8671 C C . ARG A 1 1067 ? -58.661 24.636 32.210 1.00 63.81 1067 ARG A C 1
ATOM 8673 O O . ARG A 1 1067 ? -59.563 25.270 32.748 1.00 63.81 1067 ARG A O 1
ATOM 8680 N N . ILE A 1 1068 ? -58.476 24.668 30.893 1.00 75.06 1068 ILE A N 1
ATOM 8681 C CA . ILE A 1 1068 ? -59.334 25.350 29.924 1.00 75.06 1068 ILE A CA 1
ATOM 8682 C C . ILE A 1 1068 ? -59.423 24.443 28.699 1.00 75.06 1068 ILE A C 1
ATOM 8684 O O . ILE A 1 1068 ? -58.390 23.992 28.199 1.00 75.06 1068 ILE A O 1
ATOM 8688 N N . TYR A 1 1069 ? -60.633 24.228 28.189 1.00 84.75 1069 TYR A N 1
ATOM 8689 C CA . TYR A 1 1069 ? -60.878 23.517 26.936 1.00 84.75 1069 TYR A CA 1
ATOM 8690 C C . TYR A 1 1069 ? -61.806 24.317 26.011 1.00 84.75 1069 TYR A C 1
ATOM 8692 O O . TYR A 1 1069 ? -62.437 25.295 26.415 1.00 84.75 1069 TYR A O 1
ATOM 8700 N N . TYR A 1 1070 ? -61.877 23.915 24.742 1.00 85.94 1070 TYR A N 1
ATOM 8701 C CA . TYR A 1 1070 ? -62.752 24.530 23.745 1.00 85.94 1070 TYR A CA 1
ATOM 8702 C C . TYR A 1 1070 ? -63.815 23.522 23.311 1.00 85.94 1070 TYR A C 1
ATOM 8704 O O . TYR A 1 1070 ? -63.503 22.506 22.693 1.00 85.94 1070 TYR A O 1
ATOM 8712 N N . ARG A 1 1071 ? -65.082 23.802 23.628 1.00 85.00 1071 ARG A N 1
ATOM 8713 C CA . ARG A 1 1071 ? -66.231 23.009 23.181 1.00 85.00 1071 ARG A CA 1
ATOM 8714 C C . ARG A 1 1071 ? -66.689 23.531 21.821 1.00 85.00 1071 ARG A C 1
ATOM 8716 O O . ARG A 1 1071 ? -67.035 24.705 21.691 1.00 85.00 1071 ARG A O 1
ATOM 8723 N N . VAL A 1 1072 ? -66.696 22.659 20.815 1.00 87.25 1072 VAL A N 1
ATOM 8724 C CA . VAL A 1 1072 ? -67.230 22.957 19.479 1.00 87.25 1072 VAL A CA 1
ATOM 8725 C C . VAL A 1 1072 ? -68.657 22.419 19.393 1.00 87.25 1072 VAL A C 1
ATOM 8727 O O . VAL A 1 1072 ? -68.902 21.255 19.696 1.00 87.25 1072 VAL A O 1
ATOM 8730 N N . SER A 1 1073 ? -69.605 23.260 18.992 1.00 86.06 1073 SER A N 1
ATOM 8731 C CA . SER A 1 1073 ? -71.028 22.918 18.862 1.00 86.06 1073 SER A CA 1
ATOM 8732 C C . SER A 1 1073 ? -71.608 23.541 17.598 1.00 86.06 1073 SER A C 1
ATOM 8734 O O . SER A 1 1073 ? -71.130 24.588 17.169 1.00 86.06 1073 SER A O 1
ATOM 8736 N N . LYS A 1 1074 ? -72.663 22.964 17.017 1.00 86.69 1074 LYS A N 1
ATOM 8737 C CA . LYS A 1 1074 ? -73.391 23.639 15.932 1.00 86.69 1074 LYS A CA 1
ATOM 8738 C C . LYS A 1 1074 ? -74.361 24.687 16.480 1.00 86.69 1074 LYS A C 1
ATOM 8740 O O . LYS A 1 1074 ? -74.939 24.480 17.544 1.00 86.69 1074 LYS A O 1
ATOM 8745 N N . ASP A 1 1075 ? -74.521 25.796 15.763 1.00 86.69 1075 ASP A N 1
ATOM 8746 C CA . ASP A 1 1075 ? -75.618 26.743 15.977 1.00 86.69 1075 ASP A CA 1
ATOM 8747 C C . ASP A 1 1075 ? -76.932 26.240 15.347 1.00 86.69 1075 ASP A C 1
ATOM 8749 O O . ASP A 1 1075 ? -76.974 25.214 14.663 1.00 86.69 1075 ASP A O 1
ATOM 8753 N N . GLU A 1 1076 ? -78.015 26.992 15.550 1.00 85.00 1076 GLU A N 1
ATOM 8754 C CA . GLU A 1 1076 ? -79.350 26.722 14.987 1.00 85.00 1076 GLU A CA 1
ATOM 8755 C C . GLU A 1 1076 ? -79.392 26.762 13.445 1.00 85.00 1076 GLU A C 1
ATOM 8757 O O . GLU A 1 1076 ? -80.382 26.358 12.839 1.00 85.00 1076 GLU A O 1
ATOM 8762 N N . ARG A 1 1077 ? -78.320 27.237 12.795 1.00 80.25 1077 ARG A N 1
ATOM 8763 C CA . ARG A 1 1077 ? -78.149 27.292 11.334 1.00 80.25 1077 ARG A CA 1
ATOM 8764 C C . ARG A 1 1077 ? -77.213 26.190 10.817 1.00 80.25 1077 ARG A C 1
ATOM 8766 O O . ARG A 1 1077 ? -76.998 26.088 9.613 1.00 80.25 1077 ARG A O 1
ATOM 8773 N N . GLY A 1 1078 ? -76.677 25.350 11.706 1.00 79.62 1078 GLY A N 1
ATOM 8774 C CA . GLY A 1 1078 ? -75.783 24.238 11.391 1.00 79.62 1078 GLY A CA 1
ATOM 8775 C C . GLY A 1 1078 ? -74.293 24.593 11.288 1.00 79.62 1078 GLY A C 1
ATOM 8776 O O . GLY A 1 1078 ? -73.495 23.694 10.999 1.00 79.62 1078 GLY A O 1
ATOM 8777 N N . HIS A 1 1079 ? -73.898 25.846 11.539 1.00 80.94 1079 HIS A N 1
ATOM 8778 C CA . HIS A 1 1079 ? -72.501 26.290 11.515 1.00 80.94 1079 HIS A CA 1
ATOM 8779 C C . HIS A 1 1079 ? -71.768 25.914 12.805 1.00 80.94 1079 HIS A C 1
ATOM 8781 O O . HIS A 1 1079 ? -72.337 25.964 13.894 1.00 80.94 1079 HIS A O 1
ATOM 8787 N N . SER A 1 1080 ? -70.480 25.586 12.704 1.00 87.06 1080 SER A N 1
ATOM 8788 C CA . SER A 1 1080 ? -69.640 25.291 13.870 1.00 87.06 1080 SER A CA 1
ATOM 8789 C C . SER A 1 1080 ? -69.286 26.563 14.647 1.00 87.06 1080 SER A C 1
ATOM 8791 O O . SER A 1 1080 ? -68.624 27.455 14.122 1.00 87.06 1080 SER A O 1
ATOM 8793 N N . VAL A 1 1081 ? -69.665 26.606 15.921 1.00 83.75 1081 VAL A N 1
ATOM 8794 C CA . VAL A 1 1081 ? -69.326 27.652 16.891 1.00 83.75 1081 VAL A CA 1
ATOM 8795 C C . VAL A 1 1081 ? -68.403 27.064 17.955 1.00 83.75 1081 VAL A C 1
ATOM 8797 O O . VAL A 1 1081 ? -68.650 25.979 18.480 1.00 83.75 1081 VAL A O 1
ATOM 8800 N N . ILE A 1 1082 ? -67.340 27.793 18.289 1.00 87.94 1082 ILE A N 1
ATOM 8801 C CA . ILE A 1 1082 ? -66.370 27.414 19.321 1.00 87.94 1082 ILE A CA 1
ATOM 8802 C C . ILE A 1 1082 ? -66.662 28.232 20.581 1.00 87.94 1082 ILE A C 1
ATOM 8804 O O . ILE A 1 1082 ? -66.779 29.455 20.512 1.00 87.94 1082 ILE A O 1
ATOM 8808 N N . ARG A 1 1083 ? -66.765 27.571 21.738 1.00 84.06 1083 ARG A N 1
ATOM 8809 C CA . ARG A 1 1083 ? -66.896 28.218 23.052 1.00 84.06 1083 ARG A CA 1
ATOM 8810 C C . ARG A 1 1083 ? -65.774 27.750 23.971 1.00 84.06 1083 ARG A C 1
ATOM 8812 O O . ARG A 1 1083 ? -65.566 26.550 24.138 1.00 84.06 1083 ARG A O 1
ATOM 8819 N N . GLN A 1 1084 ? -65.056 28.694 24.568 1.00 83.31 1084 GLN A N 1
ATOM 8820 C CA . GLN A 1 1084 ? -64.088 28.402 25.622 1.00 83.31 1084 GLN A CA 1
ATOM 8821 C C . GLN A 1 1084 ? -64.833 28.037 26.911 1.00 83.31 1084 GLN A C 1
ATOM 8823 O O . GLN A 1 1084 ? -65.798 28.708 27.275 1.00 83.31 1084 GLN A O 1
ATOM 8828 N N . VAL A 1 1085 ? -64.376 26.994 27.600 1.00 77.50 1085 VAL A N 1
ATOM 8829 C CA . VAL A 1 1085 ? -64.900 26.556 28.895 1.00 77.50 1085 VAL A CA 1
ATOM 8830 C C . VAL A 1 1085 ? -63.728 26.404 29.862 1.00 77.50 1085 VAL A C 1
ATOM 8832 O O . VAL A 1 1085 ? -62.765 25.690 29.580 1.00 77.50 1085 VAL A O 1
ATOM 8835 N N . SER A 1 1086 ? -63.793 27.102 30.992 1.00 63.81 1086 SER A N 1
ATOM 8836 C CA . SER A 1 1086 ? -62.973 26.818 32.173 1.00 63.81 1086 SER A CA 1
ATOM 8837 C C . SER A 1 1086 ? -63.660 25.744 33.010 1.00 63.81 1086 SER A C 1
ATOM 8839 O O . SER A 1 1086 ? -64.872 25.844 33.221 1.00 63.81 1086 SER A O 1
ATOM 8841 N N . ALA A 1 1087 ? -62.892 24.765 33.485 1.00 54.88 1087 ALA A N 1
ATOM 8842 C CA . ALA A 1 1087 ? -63.335 23.773 34.464 1.00 54.88 1087 ALA A CA 1
ATOM 8843 C C . ALA A 1 1087 ? -62.959 24.203 35.892 1.00 54.88 1087 ALA A C 1
ATOM 8845 O O . ALA A 1 1087 ? -61.878 24.822 36.042 1.00 54.88 1087 ALA A O 1
#

Foldseek 3Di:
DDDDAKDKDADPDPHHNPDIDMDGADPPDDDDDDDDDPDDDDDDDDDDDDDDDDDDDPPVQCVLQCVLCVLVVLLVVLVVLDDDQDPDDPVRLVVVLVVLVVVLVVLVVVLVVLVVVLVVLVVVLVVLVVVLVVLVVLLVVLVVLVVVLVVLVVVLVVLLVVVCVVVVPDDDDDSVVSLVVLVVVLVVLVVVLVVLLVVLVVVLVVLVVLLVVLVVLLVVLVVLLVVLVVLLVVLVVVLVVLVVVLVVQDPPPDDLVVLVVLLVVLVVLLVVLVVVLVVLVVVCVVPPLVVVLVVLVVVLVVLVVVLVQVVVLVVLVVVLVVLVVVLVVLVVLLVVLCVPCVVVLCVQQVHRDDLQCSLVSLVVSLVVLVVVLVVLVVVLVVLVVVLVVLVVVLVVLVVVLVVLVVVLVVLVVVCCVLPVDDDLVVLLVVLVVVLVVLVVLLVVLVVVLVVLVVQLVVCVVPCARPVPRHHDPDVVSSVVVSVVSVVSSVVSVVVNPVSVVVSVVSVVSNVVSVVSVVVVVVSVVSVVVSVVSVVVSVVSVVVSVVSVVVSVVSVVVSVVSVVVSVSSVVVSVSSVSSSVSVVSSVVSVVVSVVSVVPDDDDDPDDPVVSVVVSVVSVVVSVVSVVVVVVSCVVSVVSVVSSVVSVVSSVVSVVVSVVVVVSVVSSVVSVVSSVVSVVVSVVSVVVSVVSVVVSVVSVVVSVVSVVVSVVSVVVSVVVSVVSVVSSVSSVVSSVVSVVSVVVSVVSVVVCSVVVSVVSVVVSVVSVVVSVVSVVVSVVSVVVSVVSVVVSVVSVVVSVNSVSSVSNVPSPVVSPPSPPPNPVSPDDDDDDDDDDDDDDPDDPVVVVVVVVVVVVVVVVVVVVVVVVVVVVVVVVCVDPCNVCVVVVVVVVVVVVVVVVVVVVVVVVVVVVVVVVVVVVVVVLQVQLQVQQQVLCCQQDPDLPFNGKGKDWDWDPDDDPDPDIDTDIFIWTDDPPDIDTCVVPDDPLCVLVSVVSSVVSCCVSPVVPPQEDEDEASCPPPDPSSLLSVLLSVLVVCVVCVVVPVSHDYHYHHPDVVSVVSNVVSVPPQKDWDWDADPVRDIDIDIDGD

Sequence (1087 aa):
MSTVEKLLIKGVRSYDPESHQVIEFLHPMTVIIGANGCGKTTKLDRLDELSARIHERKTKLAILQDRYKHLKQQHSESARLLSPHLPDSTEDLKQKLRQYESEVASKRQKFQETKAESDKAKEKLRRLEHQLSDLKTDLGAYSQASTEHKRKLQDRKQLVVDLCRELAIADVVEPEAFLEYLQGQLKDAEARMKETKASYDQKQSRVDEKHEQKRAKFNQLQARLQHLKQTEDKCRKTIRSLTQQLEQAPAQTTDVQSLEALVNTAELEHKHADDALKAFEAEIAEKNIEKQKKDTQQQLKRATERLRRIRQDEELQRKIQTTKDAMEQSKQRVDKILKKHGSELEDAAGDQLSPDRYHAAVVGALQSQERHLDNANRNRDAVVQHLADKNARQSAIKQSLETLQQEHSAWSQRLAKECPEKPLDDALKEAEAALRDMRSMQDLRPAMAKVYRVIKQKSQQTHACFVCQRDFASDQEAEDCLRLIEEKMQRFSLESSGDAESVTVQQQKVDKLKGLQMEAKRFQRQEERMSEHEGDLAALDNEIEELEAEKEKTESHIDDTKDAIQRLRALCDVAKDLKASQQRINTYTKEISSLTSRLTSGDTITLDEAEQELQKLQRKREELLQEESDVVRRRGKLQSACVQTQQGVSTRKDELAKVHQALAQQARLREQIQAQSQELTATQDQRKALRTDQQQYEKAMEDADRERRDLQHEREQVLEKSQREVNKISRCINRLDAIESDINRYVASGQRQRLAKCKEELEERQRDQRELSDRIKDLDRHMSQLSSDVSTHKQYRANIEANLRHREKEEEMQRVKAETDALRQEMTEQDEDEGDLGDRSELEEERDRLLQLKHTLTGRRSELLNKLQVDEEDLGKPHLKNVDAEFQRKSIECQATKQLQEDLNKYYSALDNAIVKFHALKMESINRIIKEIWQKTYQGNDIDYVEIVSDVEKKKETTRGKSYQYRVVMVKGDTRLDMRGRCSAGQKVMASIIIRLALADCFCANCGVLTLDEPTTNLDYENKEALAKCLADIVNDRKVKQPNFQLLLITHDEKFLELLHRFSLGRIYYRVSKDERGHSVIRQVSA

InterPro domains:
  IPR027417 P-loop containing nucleoside triphosphate hydrolase [G3DSA:3.40.50.300] (3-221)
  IPR027417 P-loop containing nucleoside triphosphate hydrolase [G3DSA:3.40.50.300] (776-1087)
  IPR027417 P-loop containing nucleoside triphosphate hydrolase [SSF52540] (23-1063)
  IPR027417 P-loop containing nucleoside triphosphate hydrolase [SSF52540] (673-1061)
  IPR038729 Rad50/SbcC-type AAA domain [PF13476] (6-45)